Protein AF-0000000084938321 (afdb_homodimer)

Foldseek 3Di:
DWLFKFKAWFQLVDDPVVLVVLVLVLLLPDPPDPCVVVSVVVDDADAFDKDDDDQKIKTWHWDDDQKTKIKMKIWGADPQQKIKIWIKIWIDHPSIIMMMIIIDIDHPDDDPDDDSDADRCSLVSRCVRGNFDDFQPDTQDLAAAEDDLPCLVVVLCLQQQNSNGQAKEKEFAAAQVQHALADQNVLSNRCHSHYHYYYYRGQLSVFVNCVSNLNPDDYNNKIKIRHHPRPDIAIGDCADQNVHRVSVSVVVSVLSRLVSLLPDDDLNNDPLNSQLVVLVVVVVVCVVVVPPPVVSVVVSVVSNVVSVVVVVVSVVVSVVSVVVVVVCVVPSCCPPVNDDDDDPDGDLWHCNVVVVVLVVLVVVLVPDDPPDPSNVVSVVVNRGRDGDICVVVLLVLLQVLLLPPFADDPVSQVSLVVSQWDWDDDPQWIWIDHNPDPVQIATHGRGADHSVRSNVSSVVSSVRPD/DWLFKFKAWFQLVDDPVVLVVLVLVLLLPDPPDPCVVVSVVPDDADAFDKDDDDQKIKTWHWDDDQKTKIKMKIWGADPQQKIKIWIKIWIDHPSIIMMMIIIDIDHPDDDPDDDSDADRCSLVSRCVRGNFDDFQPDTQDLAAAEDDLPCLVVVLCLQQQNSNGQAKEKEFAAAQVQHALADQNVLSNRCGSHYHYYYYRGQLSVFVNCVSNLNPDDYNNKIKIRHHPRPDIAIGDCADQNVHRVSVSVVVSVVSRLVSLLPDDDLNNDPLNSQLVVLVVVVVVCVVVVPPPVVSVVVSVVSNVVSVVVVVVSVVVSVVSVVVVVVCVVPSCCPPVNDDDDDPDGDLWHCNVVVVVLVVLVVQLVVDDPPDPSNVVSVVVNRGRPGDICVVVLLVLLLVLLLPPFADDPVSQVSLVVSQWDWDDDPQWIWIDHNPDPVQIATHGRGADHSVRSNVSSVVSSVRPD

Structure (mmCIF, N/CA/C/O backbone):
data_AF-0000000084938321-model_v1
#
loop_
_entity.id
_entity.type
_entity.pdbx_description
1 polymer 'Uncharacterized protein'
#
loop_
_atom_site.group_PDB
_atom_site.id
_atom_site.type_symbol
_atom_site.label_atom_id
_atom_site.label_alt_id
_atom_site.label_comp_id
_atom_site.label_asym_id
_atom_site.label_entity_id
_atom_site.label_seq_id
_atom_site.pdbx_PDB_ins_code
_atom_site.Cartn_x
_atom_site.Cartn_y
_atom_site.Cartn_z
_atom_site.occupancy
_atom_site.B_iso_or_equiv
_atom_site.auth_seq_id
_atom_site.auth_comp_id
_atom_site.auth_asym_id
_atom_site.auth_atom_id
_atom_site.pdbx_PDB_model_num
ATOM 1 N N . MET A 1 1 ? -3.145 8.219 22.125 1 63.22 1 MET A N 1
ATOM 2 C CA . MET A 1 1 ? -3.188 7.457 20.891 1 63.22 1 MET A CA 1
ATOM 3 C C . MET A 1 1 ? -4.605 7.414 20.328 1 63.22 1 MET A C 1
ATOM 5 O O . MET A 1 1 ? -5.566 7.199 21.062 1 63.22 1 MET A O 1
ATOM 9 N N . ILE A 1 2 ? -4.75 7.738 19.109 1 71.81 2 ILE A N 1
ATOM 10 C CA . ILE A 1 2 ? -6.062 7.676 18.469 1 71.81 2 ILE A CA 1
ATOM 11 C C . ILE A 1 2 ? -6.426 6.223 18.172 1 71.81 2 ILE A C 1
ATOM 13 O O . ILE A 1 2 ? -5.617 5.473 17.625 1 71.81 2 ILE A O 1
ATOM 17 N N . THR A 1 3 ? -7.547 5.801 18.609 1 76.31 3 THR A N 1
ATOM 18 C CA . THR A 1 3 ? -7.953 4.406 18.469 1 76.31 3 THR A CA 1
ATOM 19 C C . THR A 1 3 ? -9.117 4.277 17.484 1 76.31 3 THR A C 1
ATOM 21 O O . THR A 1 3 ? -9.414 3.182 17 1 76.31 3 THR A O 1
ATOM 24 N N . TYR A 1 4 ? -9.789 5.367 17.297 1 85.5 4 TYR A N 1
ATOM 25 C CA . TYR A 1 4 ? -10.922 5.383 16.375 1 85.5 4 TYR A CA 1
ATOM 26 C C . TYR A 1 4 ? -11.047 6.734 15.688 1 85.5 4 TYR A C 1
ATOM 28 O O . TYR A 1 4 ? -10.852 7.777 16.312 1 85.5 4 TYR A O 1
ATOM 36 N N . ARG A 1 5 ? -11.312 6.723 14.438 1 83.75 5 ARG A N 1
ATOM 37 C CA . ARG A 1 5 ? -11.469 7.953 13.664 1 83.75 5 ARG A CA 1
ATOM 38 C C . ARG A 1 5 ? -12.367 7.727 12.453 1 83.75 5 ARG A C 1
ATOM 40 O O . ARG A 1 5 ? -12.234 6.719 11.75 1 83.75 5 ARG A O 1
ATOM 47 N N . THR A 1 6 ? -13.336 8.602 12.312 1 88.44 6 THR A N 1
ATOM 48 C CA . THR A 1 6 ? -14.164 8.539 11.117 1 88.44 6 THR A CA 1
ATOM 49 C C . THR A 1 6 ? -14.703 9.922 10.758 1 88.44 6 THR A C 1
ATOM 51 O O . THR A 1 6 ? -14.648 10.844 11.578 1 88.44 6 THR A O 1
ATOM 54 N N . GLN A 1 7 ? -15.016 10.141 9.57 1 90.56 7 GLN A N 1
ATOM 55 C CA . GLN A 1 7 ? -15.633 11.352 9.039 1 90.56 7 GLN A CA 1
ATOM 56 C C . GLN A 1 7 ? -16.656 11.023 7.953 1 90.56 7 GLN A C 1
ATOM 58 O O . GLN A 1 7 ? -16.375 10.211 7.066 1 90.56 7 GLN A O 1
ATOM 63 N N . PHE A 1 8 ? -17.859 11.562 8.109 1 94.12 8 PHE A N 1
ATOM 64 C CA . PHE A 1 8 ? -18.891 11.258 7.113 1 94.12 8 PHE A CA 1
ATOM 65 C C . PHE A 1 8 ? -19.906 12.391 7.023 1 94.12 8 PHE A C 1
ATOM 67 O O . PHE A 1 8 ? -20.031 13.195 7.953 1 94.12 8 PHE A O 1
ATOM 74 N N . PRO A 1 9 ? -20.578 12.484 5.895 1 95.5 9 PRO A N 1
ATOM 75 C CA . PRO A 1 9 ? -21.609 13.523 5.738 1 95.5 9 PRO A CA 1
ATOM 76 C C . PRO A 1 9 ? -22.875 13.227 6.551 1 95.5 9 PRO A C 1
ATOM 78 O O . PRO A 1 9 ? -23.266 12.062 6.68 1 95.5 9 PRO A O 1
ATOM 81 N N . LEU A 1 10 ? -23.406 14.297 7.059 1 96.81 10 LEU A N 1
ATOM 82 C CA . LEU A 1 10 ? -24.703 14.242 7.746 1 96.81 10 LEU A CA 1
ATOM 83 C C . LEU A 1 10 ? -25.781 14.938 6.922 1 96.81 10 LEU A C 1
ATOM 85 O O . LEU A 1 10 ? -25.469 15.656 5.969 1 96.81 10 LEU A O 1
ATOM 89 N N . ASN A 1 11 ? -27.016 14.648 7.273 1 96.19 11 ASN A N 1
ATOM 90 C CA . ASN A 1 11 ? -28.141 15.312 6.621 1 96.19 11 ASN A CA 1
ATOM 91 C C . ASN A 1 11 ? -28.094 16.828 6.828 1 96.19 11 ASN A C 1
ATOM 93 O O . ASN A 1 11 ? -28.25 17.312 7.949 1 96.19 11 ASN A O 1
ATOM 97 N N . PRO A 1 12 ? -28 17.547 5.727 1 94.56 12 PRO A N 1
ATOM 98 C CA . PRO A 1 12 ? -27.812 19 5.855 1 94.56 12 PRO A CA 1
ATOM 99 C C . PRO A 1 12 ? -29.109 19.734 6.133 1 94.56 12 PRO A C 1
ATOM 101 O O . PRO A 1 12 ? -29.094 20.953 6.375 1 94.56 12 PRO A O 1
ATOM 104 N N . GLU A 1 13 ? -30.188 19.094 6.129 1 93.5 13 GLU A N 1
ATOM 105 C CA . GLU A 1 13 ? -31.469 19.75 6.379 1 93.5 13 GLU A CA 1
ATOM 106 C C . GLU A 1 13 ? -31.594 20.188 7.832 1 93.5 13 GLU A C 1
ATOM 108 O O . GLU A 1 13 ? -32.344 21.125 8.141 1 93.5 13 GLU A O 1
ATOM 113 N N . HIS A 1 14 ? -30.812 19.625 8.672 1 92.69 14 HIS A N 1
ATOM 114 C CA . HIS A 1 14 ? -30.844 19.969 10.094 1 92.69 14 HIS A CA 1
ATOM 115 C C . HIS A 1 14 ? -29.844 21.078 10.414 1 92.69 14 HIS A C 1
ATOM 117 O O . HIS A 1 14 ? -28.859 21.25 9.688 1 92.69 14 HIS A O 1
ATOM 123 N N . HIS A 1 15 ? -30.219 21.781 11.422 1 92.19 15 HIS A N 1
ATOM 124 C CA . HIS A 1 15 ? -29.297 22.812 11.906 1 92.19 15 HIS A CA 1
ATOM 125 C C . HIS A 1 15 ? -28.109 22.188 12.641 1 92.19 15 HIS A C 1
ATOM 127 O O . HIS A 1 15 ? -28.234 21.109 13.227 1 92.19 15 HIS A O 1
ATOM 133 N N . ILE A 1 16 ? -26.984 22.875 12.594 1 92.88 16 ILE A N 1
ATOM 134 C CA . ILE A 1 16 ? -25.734 22.359 13.125 1 92.88 16 ILE A CA 1
ATOM 135 C C . ILE A 1 16 ? -25.859 22.141 14.633 1 92.88 16 ILE A C 1
ATOM 137 O O . ILE A 1 16 ? -25.156 21.312 15.211 1 92.88 16 ILE A O 1
ATOM 141 N N . HIS A 1 17 ? -26.797 22.875 15.273 1 93.62 17 HIS A N 1
ATOM 142 C CA . HIS A 1 17 ? -27.016 22.75 16.703 1 93.62 17 HIS A CA 1
ATOM 143 C C . HIS A 1 17 ? -27.5 21.359 17.078 1 93.62 17 HIS A C 1
ATOM 145 O O . HIS A 1 17 ? -27.375 20.938 18.234 1 93.62 17 HIS A O 1
ATOM 151 N N . ARG A 1 18 ? -28.031 20.703 16.078 1 94.75 18 ARG A N 1
ATOM 152 C CA . ARG A 1 18 ? -28.516 19.344 16.328 1 94.75 18 ARG A CA 1
ATOM 153 C C . ARG A 1 18 ? -27.359 18.422 16.688 1 94.75 18 ARG A C 1
ATOM 155 O O . ARG A 1 18 ? -27.562 17.422 17.391 1 94.75 18 ARG A O 1
ATOM 162 N N . VAL A 1 19 ? -26.188 18.719 16.219 1 96.12 19 VAL A N 1
ATOM 163 C CA . VAL A 1 19 ? -25.016 17.922 16.547 1 96.12 19 VAL A CA 1
ATOM 164 C C . VAL A 1 19 ? -24.688 18.047 18.031 1 96.12 19 VAL A C 1
ATOM 166 O O . VAL A 1 19 ? -24.359 17.062 18.688 1 96.12 19 VAL A O 1
ATOM 169 N N . LEU A 1 20 ? -24.781 19.25 18.578 1 95.75 20 LEU A N 1
ATOM 170 C CA . LEU A 1 20 ? -24.562 19.469 20 1 95.75 20 LEU A CA 1
ATOM 171 C C . LEU A 1 20 ? -25.609 18.734 20.828 1 95.75 20 LEU A C 1
ATOM 173 O O . LEU A 1 20 ? -25.266 18.109 21.844 1 95.75 20 LEU A O 1
ATOM 177 N N . ASP A 1 21 ? -26.797 18.828 20.297 1 95.5 21 ASP A N 1
ATOM 178 C CA . ASP A 1 21 ? -27.875 18.141 20.984 1 95.5 21 ASP A CA 1
ATOM 179 C C . ASP A 1 21 ? -27.641 16.625 21 1 95.5 21 ASP A C 1
ATOM 181 O O . ASP A 1 21 ? -27.969 15.945 21.969 1 95.5 21 ASP A O 1
ATOM 185 N N . ALA A 1 22 ? -27.188 16.109 19.891 1 96 22 ALA A N 1
ATOM 186 C CA . ALA A 1 22 ? -26.875 14.695 19.812 1 96 22 ALA A CA 1
ATOM 187 C C . ALA A 1 22 ? -25.828 14.305 20.859 1 96 22 ALA A C 1
ATOM 189 O O . ALA A 1 22 ? -25.891 13.227 21.453 1 96 22 ALA A O 1
ATOM 190 N N . GLY A 1 23 ? -24.828 15.141 21 1 95.94 23 GLY A N 1
ATOM 191 C CA . GLY A 1 23 ? -23.844 14.906 22.047 1 95.94 23 GLY A CA 1
ATOM 192 C C . GLY A 1 23 ? -24.438 14.852 23.438 1 95.94 23 GLY A C 1
ATOM 193 O O . GLY A 1 23 ? -24.125 13.945 24.219 1 95.94 23 GLY A O 1
ATOM 194 N N . ARG A 1 24 ? -25.281 15.82 23.688 1 95.25 24 ARG A N 1
ATOM 195 C CA . ARG A 1 24 ? -25.969 15.852 24.969 1 95.25 24 ARG A CA 1
ATOM 196 C C . ARG A 1 24 ? -26.781 14.586 25.188 1 95.25 24 ARG A C 1
ATOM 198 O O . ARG A 1 24 ? -26.719 13.969 26.25 1 95.25 24 ARG A O 1
ATOM 205 N N . VAL A 1 25 ? -27.531 14.195 24.219 1 94.88 25 VAL A N 1
ATOM 206 C CA . VAL A 1 25 ? -28.406 13.039 24.297 1 94.88 25 VAL A CA 1
ATOM 207 C C . VAL A 1 25 ? -27.594 11.766 24.484 1 94.88 25 VAL A C 1
ATOM 209 O O . VAL A 1 25 ? -28 10.859 25.219 1 94.88 25 VAL A O 1
ATOM 212 N N . TRP A 1 26 ? -26.5 11.695 23.812 1 95.25 26 TRP A N 1
ATOM 213 C CA . TRP A 1 26 ? -25.594 10.547 23.891 1 95.25 26 TRP A CA 1
ATOM 214 C C . TRP A 1 26 ? -25.188 10.266 25.344 1 95.25 26 TRP A C 1
ATOM 216 O O . TRP A 1 26 ? -25.344 9.148 25.828 1 95.25 26 TRP A O 1
ATOM 226 N N . ILE A 1 27 ? -24.766 11.273 26.047 1 94.12 27 ILE A N 1
ATOM 227 C CA . ILE A 1 27 ? -24.312 11.102 27.406 1 94.12 27 ILE A CA 1
ATOM 228 C C . ILE A 1 27 ? -25.516 10.984 28.344 1 94.12 27 ILE A C 1
ATOM 230 O O . ILE A 1 27 ? -25.5 10.195 29.297 1 94.12 27 ILE A O 1
ATOM 234 N N . ALA A 1 28 ? -26.547 11.75 28.047 1 94.06 28 ALA A N 1
ATOM 235 C CA . ALA A 1 28 ? -27.75 11.75 28.875 1 94.06 28 ALA A CA 1
ATOM 236 C C . ALA A 1 28 ? -28.359 10.352 28.953 1 94.06 28 ALA A C 1
ATOM 238 O O . ALA A 1 28 ? -28.922 9.969 29.984 1 94.06 28 ALA A O 1
ATOM 239 N N . ASN A 1 29 ? -28.266 9.578 27.906 1 92.06 29 ASN A N 1
ATOM 240 C CA . ASN A 1 29 ? -28.938 8.273 27.828 1 92.06 29 ASN A CA 1
ATOM 241 C C . ASN A 1 29 ? -27.969 7.137 28.156 1 92.06 29 ASN A C 1
ATOM 243 O O . ASN A 1 29 ? -28.328 5.965 28.047 1 92.06 29 ASN A O 1
ATOM 247 N N . SER A 1 30 ? -26.812 7.48 28.531 1 90.38 30 SER A N 1
ATOM 248 C CA . SER A 1 30 ? -25.844 6.434 28.844 1 90.38 30 SER A CA 1
ATOM 249 C C . SER A 1 30 ? -25.969 5.996 30.312 1 90.38 30 SER A C 1
ATOM 251 O O . SER A 1 30 ? -26.031 6.836 31.203 1 90.38 30 SER A O 1
ATOM 253 N N . PRO A 1 31 ? -26.031 4.707 30.547 1 88.38 31 PRO A N 1
ATOM 254 C CA . PRO A 1 31 ? -26.078 4.23 31.938 1 88.38 31 PRO A CA 1
ATOM 255 C C . PRO A 1 31 ? -24.703 4.184 32.594 1 88.38 31 PRO A C 1
ATOM 257 O O . PRO A 1 31 ? -24.594 3.895 33.781 1 88.38 31 PRO A O 1
ATOM 260 N N . HIS A 1 32 ? -23.734 4.516 31.891 1 86.62 32 HIS A N 1
ATOM 261 C CA . HIS A 1 32 ? -22.375 4.242 32.375 1 86.62 32 HIS A CA 1
ATOM 262 C C . HIS A 1 32 ? -21.703 5.516 32.844 1 86.62 32 HIS A C 1
ATOM 264 O O . HIS A 1 32 ? -20.703 5.453 33.562 1 86.62 32 HIS A O 1
ATOM 270 N N . TYR A 1 33 ? -22.312 6.652 32.562 1 89.5 33 TYR A N 1
ATOM 271 C CA . TYR A 1 33 ? -21.594 7.891 32.844 1 89.5 33 TYR A CA 1
ATOM 272 C C . TYR A 1 33 ? -22.25 8.664 33.969 1 89.5 33 TYR A C 1
ATOM 274 O O . TYR A 1 33 ? -23.484 8.695 34.062 1 89.5 33 TYR A O 1
ATOM 282 N N . ALA A 1 34 ? -21.438 9.336 34.719 1 89.75 34 ALA A N 1
ATOM 283 C CA . ALA A 1 34 ? -21.922 10.148 35.812 1 89.75 34 ALA A CA 1
ATOM 284 C C . ALA A 1 34 ? -22.625 11.406 35.344 1 89.75 34 ALA A C 1
ATOM 286 O O . ALA A 1 34 ? -23.562 11.891 35.969 1 89.75 34 ALA A O 1
ATOM 287 N N . LEU A 1 35 ? -22.234 11.938 34.25 1 91.69 35 LEU A N 1
ATOM 288 C CA . LEU A 1 35 ? -22.766 13.188 33.688 1 91.69 35 LEU A CA 1
ATOM 289 C C . LEU A 1 35 ? -24.156 12.969 33.094 1 91.69 35 LEU A C 1
ATOM 291 O O . LEU A 1 35 ? -24.812 13.93 32.719 1 91.69 35 LEU A O 1
ATOM 295 N N . SER A 1 36 ? -24.641 11.727 33.062 1 92.69 36 SER A N 1
ATOM 296 C CA . SER A 1 36 ? -25.922 11.406 32.438 1 92.69 36 SER A CA 1
ATOM 297 C C . SER A 1 36 ? -27.062 12.188 33.094 1 92.69 36 SER A C 1
ATOM 299 O O . SER A 1 36 ? -27.922 12.734 32.406 1 92.69 36 SER A O 1
ATOM 301 N N . GLY A 1 37 ? -27.016 12.305 34.375 1 89 37 GLY A N 1
ATOM 302 C CA . GLY A 1 37 ? -28.062 13.023 35.094 1 89 37 GLY A CA 1
ATOM 303 C C . GLY A 1 37 ? -28.078 14.508 34.781 1 89 37 GLY A C 1
ATOM 304 O O . GLY A 1 37 ? -29.141 15.102 34.625 1 89 37 GLY A O 1
ATOM 305 N N . VAL A 1 38 ? -26.875 15.062 34.688 1 90.31 38 VAL A N 1
ATOM 306 C CA . VAL A 1 38 ? -26.734 16.5 34.469 1 90.31 38 VAL A CA 1
ATOM 307 C C . VAL A 1 38 ? -27.25 16.844 33.062 1 90.31 38 VAL A C 1
ATOM 309 O O . VAL A 1 38 ? -28 17.812 32.906 1 90.31 38 VAL A O 1
ATOM 312 N N . LEU A 1 39 ? -26.969 16.078 32.156 1 91.94 39 LEU A N 1
ATOM 313 C CA . LEU A 1 39 ? -27.281 16.391 30.781 1 91.94 39 LEU A CA 1
ATOM 314 C C . LEU A 1 39 ? -28.703 15.977 30.438 1 91.94 39 LEU A C 1
ATOM 316 O O . LEU A 1 39 ? -29.281 16.453 29.453 1 91.94 39 LEU A O 1
ATOM 320 N N . ALA A 1 40 ? -29.25 15.086 31.234 1 91.06 40 ALA A N 1
ATOM 321 C CA . ALA A 1 40 ? -30.656 14.703 31.062 1 91.06 40 ALA A CA 1
ATOM 322 C C . ALA A 1 40 ? -31.594 15.875 31.375 1 91.06 40 ALA A C 1
ATOM 324 O O . ALA A 1 40 ? -32.719 15.93 30.875 1 91.06 40 ALA A O 1
ATOM 325 N N . GLY A 1 41 ? -31.078 16.844 32.125 1 87.06 41 GLY A N 1
ATOM 326 C CA . GLY A 1 41 ? -31.859 18 32.5 1 87.06 41 GLY A CA 1
ATOM 327 C C . GLY A 1 41 ? -31.969 19.031 31.391 1 87.06 41 GLY A C 1
ATOM 328 O O . GLY A 1 41 ? -32.594 20.078 31.562 1 87.06 41 GLY A O 1
ATOM 329 N N . ASP A 1 42 ? -31.453 18.828 30.344 1 87.31 42 ASP A N 1
ATOM 330 C CA . ASP A 1 42 ? -31.5 19.656 29.141 1 87.31 42 ASP A CA 1
ATOM 331 C C . ASP A 1 42 ? -30.938 21.047 29.406 1 87.31 42 ASP A C 1
ATOM 333 O O . ASP A 1 42 ? -31.609 22.062 29.156 1 87.31 42 ASP A O 1
ATOM 337 N N . PRO A 1 43 ? -29.812 21.094 29.859 1 89.31 43 PRO A N 1
ATOM 338 C CA . PRO A 1 43 ? -29.203 22.406 30.125 1 89.31 43 PRO A CA 1
ATOM 339 C C . PRO A 1 43 ? -28.938 23.188 28.844 1 89.31 43 PRO A C 1
ATOM 341 O O . PRO A 1 43 ? -28.844 22.609 27.766 1 89.31 43 PRO A O 1
ATOM 344 N N . GLU A 1 44 ? -28.875 24.469 28.984 1 89.38 44 GLU A N 1
ATOM 345 C CA . GLU A 1 44 ? -28.562 25.328 27.844 1 89.38 44 GLU A CA 1
ATOM 346 C C . GLU A 1 44 ? -27.094 25.172 27.422 1 89.38 44 GLU A C 1
ATOM 348 O O . GLU A 1 44 ? -26.203 25.234 28.266 1 89.38 44 GLU A O 1
ATOM 353 N N . ILE A 1 45 ? -26.922 24.891 26.188 1 90.19 45 ILE A N 1
ATOM 354 C CA . ILE A 1 45 ? -25.578 24.703 25.656 1 90.19 45 ILE A CA 1
ATOM 355 C C . ILE A 1 45 ? -25.188 25.891 24.781 1 90.19 45 ILE A C 1
ATOM 357 O O . ILE A 1 45 ? -25.781 26.109 23.719 1 90.19 45 ILE A O 1
ATOM 361 N N . VAL A 1 46 ? -24.312 26.688 25.266 1 85.38 46 VAL A N 1
ATOM 362 C CA . VAL A 1 46 ? -23.75 27.812 24.531 1 85.38 46 VAL A CA 1
ATOM 363 C C . VAL A 1 46 ? -22.266 27.562 24.266 1 85.38 46 VAL A C 1
ATOM 365 O O . VAL A 1 46 ? -21.703 26.578 24.734 1 85.38 46 VAL A O 1
ATOM 368 N N . ASP A 1 47 ? -21.75 28.406 23.484 1 88.31 47 ASP A N 1
ATOM 369 C CA . ASP A 1 47 ? -20.328 28.234 23.172 1 88.31 47 ASP A CA 1
ATOM 370 C C . ASP A 1 47 ? -19.469 28.297 24.453 1 88.31 47 ASP A C 1
ATOM 372 O O . ASP A 1 47 ? -19.594 29.234 25.234 1 88.31 47 ASP A O 1
ATOM 376 N N . GLY A 1 48 ? -18.734 27.312 24.656 1 86.44 48 GLY A N 1
ATOM 377 C CA . GLY A 1 48 ? -17.828 27.297 25.781 1 86.44 48 GLY A CA 1
ATOM 378 C C . GLY A 1 48 ? -18.406 26.609 27 1 86.44 48 GLY A C 1
ATOM 379 O O . GLY A 1 48 ? -17.734 26.469 28.031 1 86.44 48 GLY A O 1
ATOM 380 N N . THR A 1 49 ? -19.609 26.141 26.938 1 89.62 49 THR A N 1
ATOM 381 C CA . THR A 1 49 ? -20.234 25.438 28.062 1 89.62 49 THR A CA 1
ATOM 382 C C . THR A 1 49 ? -19.438 24.188 28.422 1 89.62 49 THR A C 1
ATOM 384 O O . THR A 1 49 ? -19.062 23.406 27.547 1 89.62 49 THR A O 1
ATOM 387 N N . ARG A 1 50 ? -19.125 24.031 29.672 1 90.5 50 ARG A N 1
ATOM 388 C CA . ARG A 1 50 ? -18.391 22.875 30.172 1 90.5 50 ARG A CA 1
ATOM 389 C C . ARG A 1 50 ? -19.109 22.234 31.359 1 90.5 50 ARG A C 1
ATOM 391 O O . ARG A 1 50 ? -19.562 22.922 32.25 1 90.5 50 ARG A O 1
ATOM 398 N N . PHE A 1 51 ? -19.312 20.969 31.281 1 91.19 51 PHE A N 1
ATOM 399 C CA . PHE A 1 51 ? -19.844 20.172 32.375 1 91.19 51 PHE A CA 1
ATOM 400 C C . PHE A 1 51 ? -18.781 19.219 32.938 1 91.19 51 PHE A C 1
ATOM 402 O O . PHE A 1 51 ? -18.031 18.625 32.188 1 91.19 51 PHE A O 1
ATOM 409 N N . SER A 1 52 ? -18.609 19.203 34.188 1 90.62 52 SER A N 1
ATOM 410 C CA . SER A 1 52 ? -17.625 18.297 34.812 1 90.62 52 SER A CA 1
ATOM 411 C C . SER A 1 52 ? -18.203 17.641 36.062 1 90.62 52 SER A C 1
ATOM 413 O O . SER A 1 52 ? -18.859 18.297 36.875 1 90.62 52 SER A O 1
ATOM 415 N N . LEU A 1 53 ? -18.109 16.359 36.062 1 89.12 53 LEU A N 1
ATOM 416 C CA . LEU A 1 53 ? -18.484 15.562 37.219 1 89.12 53 LEU A CA 1
ATOM 417 C C . LEU A 1 53 ? -17.547 14.367 37.375 1 89.12 53 LEU A C 1
ATOM 419 O O . LEU A 1 53 ? -17.391 13.57 36.469 1 89.12 53 LEU A O 1
ATOM 423 N N . ASP A 1 54 ? -16.891 14.195 38.594 1 82.94 54 ASP A N 1
ATOM 424 C CA . ASP A 1 54 ? -15.969 13.094 38.875 1 82.94 54 ASP A CA 1
ATOM 425 C C . ASP A 1 54 ? -14.828 13.055 37.875 1 82.94 54 ASP A C 1
ATOM 427 O O . ASP A 1 54 ? -14.141 14.055 37.656 1 82.94 54 ASP A O 1
ATOM 431 N N . ASP A 1 55 ? -14.703 11.914 37.188 1 85.88 55 ASP A N 1
ATOM 432 C CA . ASP A 1 55 ? -13.617 11.742 36.25 1 85.88 55 ASP A CA 1
ATOM 433 C C . ASP A 1 55 ? -14.102 11.938 34.812 1 85.88 55 ASP A C 1
ATOM 435 O O . ASP A 1 55 ? -13.484 11.445 33.875 1 85.88 55 ASP A O 1
ATOM 439 N N . GLU A 1 56 ? -15.305 12.703 34.75 1 91.12 56 GLU A N 1
ATOM 440 C CA . GLU A 1 56 ? -15.883 12.945 33.438 1 91.12 56 GLU A CA 1
ATOM 441 C C . GLU A 1 56 ? -16.016 14.438 33.156 1 91.12 56 GLU A C 1
ATOM 443 O O . GLU A 1 56 ? -16.281 15.227 34.062 1 91.12 56 GLU A O 1
ATOM 448 N N . SER A 1 57 ? -15.703 14.844 32.031 1 92.38 57 SER A N 1
ATOM 449 C CA . SER A 1 57 ? -15.891 16.219 31.609 1 92.38 57 SER A CA 1
ATOM 450 C C . SER A 1 57 ? -16.328 16.312 30.141 1 92.38 57 SER A C 1
ATOM 452 O O . SER A 1 57 ? -15.938 15.484 29.328 1 92.38 57 SER A O 1
ATOM 454 N N . MET A 1 58 ? -17.281 17.266 29.859 1 93.38 58 MET A N 1
ATOM 455 C CA . MET A 1 58 ? -17.75 17.5 28.5 1 93.38 58 MET A CA 1
ATOM 456 C C . MET A 1 58 ? -17.766 18.984 28.172 1 93.38 58 MET A C 1
ATOM 458 O O . MET A 1 58 ? -18.266 19.797 28.969 1 93.38 58 MET A O 1
ATOM 462 N N . THR A 1 59 ? -17.125 19.359 27.094 1 92.5 59 THR A N 1
ATOM 463 C CA . THR A 1 59 ? -17.047 20.75 26.656 1 92.5 59 THR A CA 1
ATOM 464 C C . THR A 1 59 ? -17.688 20.922 25.266 1 92.5 59 THR A C 1
ATOM 466 O O . THR A 1 59 ? -17.484 20.078 24.391 1 92.5 59 THR A O 1
ATOM 469 N N . PHE A 1 60 ? -18.516 21.969 25.141 1 93.19 60 PHE A N 1
ATOM 470 C CA . PHE A 1 60 ? -19.172 22.266 23.875 1 93.19 60 PHE A CA 1
ATOM 471 C C . PHE A 1 60 ? -18.625 23.562 23.266 1 93.19 60 PHE A C 1
ATOM 473 O O . PHE A 1 60 ? -18.328 24.516 24 1 93.19 60 PHE A O 1
ATOM 480 N N . ARG A 1 61 ? -18.422 23.547 21.984 1 89.38 61 ARG A N 1
ATOM 481 C CA . ARG A 1 61 ? -17.984 24.734 21.25 1 89.38 61 ARG A CA 1
ATOM 482 C C . ARG A 1 61 ? -18.859 24.953 20.016 1 89.38 61 ARG A C 1
ATOM 484 O O . ARG A 1 61 ? -19.25 23.984 19.344 1 89.38 61 ARG A O 1
ATOM 491 N N . HIS A 1 62 ? -19.203 26.125 19.734 1 90.75 62 HIS A N 1
ATOM 492 C CA . HIS A 1 62 ? -20.031 26.453 18.594 1 90.75 62 HIS A CA 1
ATOM 493 C C . HIS A 1 62 ? -19.625 27.797 17.969 1 90.75 62 HIS A C 1
ATOM 495 O O . HIS A 1 62 ? -19.188 28.703 18.688 1 90.75 62 HIS A O 1
ATOM 501 N N . TYR A 1 63 ? -19.656 27.875 16.688 1 88.62 63 TYR A N 1
ATOM 502 C CA . TYR A 1 63 ? -19.312 29.078 15.938 1 88.62 63 TYR A CA 1
ATOM 503 C C . TYR A 1 63 ? -20.219 29.219 14.719 1 88.62 63 TYR A C 1
ATOM 505 O O . TYR A 1 63 ? -20.391 28.266 13.945 1 88.62 63 TYR A O 1
ATOM 513 N N . GLU A 1 64 ? -20.906 30.375 14.648 1 88.25 64 GLU A N 1
ATOM 514 C CA . GLU A 1 64 ? -21.797 30.625 13.516 1 88.25 64 GLU A CA 1
ATOM 515 C C . GLU A 1 64 ? -21.469 31.969 12.867 1 88.25 64 GLU A C 1
ATOM 517 O O . GLU A 1 64 ? -21.812 33.031 13.406 1 88.25 64 GLU A O 1
ATOM 522 N N . ALA A 1 65 ? -20.844 31.953 11.797 1 84.69 65 ALA A N 1
ATOM 523 C CA . ALA A 1 65 ? -20.594 33.094 10.945 1 84.69 65 ALA A CA 1
ATOM 524 C C . ALA A 1 65 ? -20.625 32.719 9.469 1 84.69 65 ALA A C 1
ATOM 526 O O . ALA A 1 65 ? -21.641 32.25 8.961 1 84.69 65 ALA A O 1
ATOM 527 N N . ASP A 1 66 ? -19.516 32.781 8.797 1 78.44 66 ASP A N 1
ATOM 528 C CA . ASP A 1 66 ? -19.422 32.375 7.402 1 78.44 66 ASP A CA 1
ATOM 529 C C . ASP A 1 66 ? -19.594 30.859 7.258 1 78.44 66 ASP A C 1
ATOM 531 O O . ASP A 1 66 ? -20.016 30.375 6.203 1 78.44 66 ASP A O 1
ATOM 535 N N . GLU A 1 67 ? -19.281 30.25 8.383 1 86.06 67 GLU A N 1
ATOM 536 C CA . GLU A 1 67 ? -19.484 28.812 8.5 1 86.06 67 GLU A CA 1
ATOM 537 C C . GLU A 1 67 ? -20.094 28.453 9.852 1 86.06 67 GLU A C 1
ATOM 539 O O . GLU A 1 67 ? -19.969 29.203 10.812 1 86.06 67 GLU A O 1
ATOM 544 N N . GLN A 1 68 ? -20.859 27.422 9.734 1 92.12 68 GLN A N 1
ATOM 545 C CA . GLN A 1 68 ? -21.422 26.938 10.992 1 92.12 68 GLN A CA 1
ATOM 546 C C . GLN A 1 68 ? -20.609 25.75 11.523 1 92.12 68 GLN A C 1
ATOM 548 O O . GLN A 1 68 ? -20.453 24.75 10.836 1 92.12 68 GLN A O 1
ATOM 553 N N . LEU A 1 69 ? -20.109 25.938 12.695 1 93.38 69 LEU A N 1
ATOM 554 C CA . LEU A 1 69 ? -19.266 24.922 13.312 1 93.38 69 LEU A CA 1
ATOM 555 C C . LEU A 1 69 ? -19.828 24.484 14.664 1 93.38 69 LEU A C 1
ATOM 557 O O . LEU A 1 69 ? -20.359 25.312 15.406 1 93.38 69 LEU A O 1
ATOM 561 N N . ALA A 1 70 ? -19.844 23.234 14.945 1 94.25 70 ALA A N 1
ATOM 562 C CA . ALA A 1 70 ? -20.234 22.672 16.234 1 94.25 70 ALA A CA 1
ATOM 563 C C . ALA A 1 70 ? -19.297 21.547 16.656 1 94.25 70 ALA A C 1
ATOM 565 O O . ALA A 1 70 ? -18.875 20.75 15.828 1 94.25 70 ALA A O 1
ATOM 566 N N . SER A 1 71 ? -18.906 21.547 17.859 1 94.31 71 SER A N 1
ATOM 567 C CA . SER A 1 71 ? -18.016 20.484 18.344 1 94.31 71 SER A CA 1
ATOM 568 C C . SER A 1 71 ? -18.234 20.234 19.828 1 94.31 71 SER A C 1
ATOM 570 O O . SER A 1 71 ? -18.781 21.094 20.547 1 94.31 71 SER A O 1
ATOM 572 N N . PHE A 1 72 ? -17.922 19.094 20.219 1 94.44 72 PHE A N 1
ATOM 573 C CA . PHE A 1 72 ? -17.875 18.797 21.641 1 94.44 72 PHE A CA 1
ATOM 574 C C . PHE A 1 72 ? -16.797 17.75 21.938 1 94.44 72 PHE A C 1
ATOM 576 O O . PHE A 1 72 ? -16.391 16.984 21.062 1 94.44 72 PHE A O 1
ATOM 583 N N . ARG A 1 73 ? -16.312 17.812 23.078 1 91.94 73 ARG A N 1
ATOM 584 C CA . ARG A 1 73 ? -15.266 16.922 23.562 1 91.94 73 ARG A CA 1
ATOM 585 C C . ARG A 1 73 ? -15.672 16.266 24.875 1 91.94 73 ARG A C 1
ATOM 587 O O . ARG A 1 73 ? -16.016 16.953 25.844 1 91.94 73 ARG A O 1
ATOM 594 N N . PHE A 1 74 ? -15.75 14.93 24.906 1 94.12 74 PHE A N 1
ATOM 595 C CA . PHE A 1 74 ? -16.078 14.164 26.109 1 94.12 74 PHE A CA 1
ATOM 596 C C . PHE A 1 74 ? -14.852 13.422 26.625 1 94.12 74 PHE A C 1
ATOM 598 O O . PHE A 1 74 ? -14.219 12.672 25.875 1 94.12 74 PHE A O 1
ATOM 605 N N . GLU A 1 75 ? -14.5 13.617 27.828 1 89.75 75 GLU A N 1
ATOM 606 C CA . GLU A 1 75 ? -13.352 12.984 28.469 1 89.75 75 GLU A CA 1
ATOM 607 C C . GLU A 1 75 ? -13.773 12.156 29.688 1 89.75 75 GLU A C 1
ATOM 609 O O . GLU A 1 75 ? -14.57 12.609 30.5 1 89.75 75 GLU A O 1
ATOM 614 N N . VAL A 1 76 ? -13.289 10.93 29.734 1 89.75 76 VAL A N 1
ATOM 615 C CA . VAL A 1 76 ? -13.594 10.055 30.875 1 89.75 76 VAL A CA 1
ATOM 616 C C . VAL A 1 76 ? -12.359 9.234 31.234 1 89.75 76 VAL A C 1
ATOM 618 O O . VAL A 1 76 ? -11.609 8.797 30.359 1 89.75 76 VAL A O 1
ATOM 621 N N . SER A 1 77 ? -12.062 9.195 32.438 1 84.25 77 SER A N 1
ATOM 622 C CA . SER A 1 77 ? -10.977 8.359 32.938 1 84.25 77 SER A CA 1
ATOM 623 C C . SER A 1 77 ? -11.5 7.062 33.562 1 84.25 77 SER A C 1
ATOM 625 O O . SER A 1 77 ? -12.438 7.082 34.344 1 84.25 77 SER A O 1
ATOM 627 N N . ASP A 1 78 ? -11.023 5.969 33.031 1 78 78 ASP A N 1
ATOM 628 C CA . ASP A 1 78 ? -11.5 4.691 33.562 1 78 78 ASP A CA 1
ATOM 629 C C . ASP A 1 78 ? -10.734 4.281 34.812 1 78 78 ASP A C 1
ATOM 631 O O . ASP A 1 78 ? -9.828 4.992 35.25 1 78 78 ASP A O 1
ATOM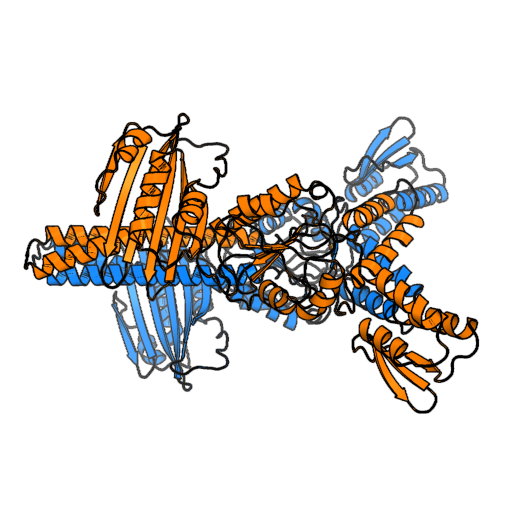 635 N N . SER A 1 79 ? -11.242 3.178 35.406 1 75.94 79 SER A N 1
ATOM 636 C CA . SER A 1 79 ? -10.695 2.699 36.656 1 75.94 79 SER A CA 1
ATOM 637 C C . SER A 1 79 ? -9.242 2.277 36.531 1 75.94 79 SER A C 1
ATOM 639 O O . SER A 1 79 ? -8.492 2.258 37.5 1 75.94 79 SER A O 1
ATOM 641 N N . SER A 1 80 ? -8.852 1.97 35.312 1 72.62 80 SER A N 1
ATOM 642 C CA . SER A 1 80 ? -7.484 1.514 35.094 1 72.62 80 SER A CA 1
ATOM 643 C C . SER A 1 80 ? -6.539 2.691 34.875 1 72.62 80 SER A C 1
ATOM 645 O O . SER A 1 80 ? -5.34 2.5 34.656 1 72.62 80 SER A O 1
ATOM 647 N N . GLY A 1 81 ? -7.066 3.902 34.906 1 73.38 81 GLY A N 1
ATOM 648 C CA . GLY A 1 81 ? -6.242 5.094 34.75 1 73.38 81 GLY A CA 1
ATOM 649 C C . GLY A 1 81 ? -6.094 5.543 33.312 1 73.38 81 GLY A C 1
ATOM 650 O O . GLY A 1 81 ? -5.223 6.355 33 1 73.38 81 GLY A O 1
ATOM 651 N N . VAL A 1 82 ? -6.832 4.898 32.438 1 79.38 82 VAL A N 1
ATOM 652 C CA . VAL A 1 82 ? -6.797 5.309 31.016 1 79.38 82 VAL A CA 1
ATOM 653 C C . VAL A 1 82 ? -7.797 6.438 30.797 1 79.38 82 VAL A C 1
ATOM 655 O O . VAL A 1 82 ? -8.961 6.336 31.188 1 79.38 82 VAL A O 1
ATOM 658 N N . ARG A 1 83 ? -7.266 7.531 30.312 1 82.06 83 ARG A N 1
ATOM 659 C CA . ARG A 1 83 ? -8.109 8.664 29.938 1 82.06 83 ARG A CA 1
ATOM 660 C C . ARG A 1 83 ? -8.594 8.531 28.5 1 82.06 83 ARG A C 1
ATOM 662 O O . ARG A 1 83 ? -7.793 8.469 27.578 1 82.06 83 ARG A O 1
ATOM 669 N N . TRP A 1 84 ? -9.953 8.469 28.359 1 85.62 84 TRP A N 1
ATOM 670 C CA . TRP A 1 84 ? -10.562 8.391 27.031 1 85.62 84 TRP A CA 1
ATOM 671 C C . TRP A 1 84 ? -11.141 9.742 26.625 1 85.62 84 TRP A C 1
ATOM 673 O O . TRP A 1 84 ? -11.836 10.391 27.406 1 85.62 84 TRP A O 1
ATOM 683 N N . VAL A 1 85 ? -10.781 10.148 25.422 1 85.94 85 VAL A N 1
ATOM 684 C CA . VAL A 1 85 ? -11.281 11.43 24.922 1 85.94 85 VAL A CA 1
ATOM 685 C C . VAL A 1 85 ? -11.984 11.227 23.578 1 85.94 85 VAL A C 1
ATOM 687 O O . VAL A 1 85 ? -11.383 10.742 22.625 1 85.94 85 VAL A O 1
ATOM 690 N N . THR A 1 86 ? -13.281 11.547 23.547 1 91.62 86 THR A N 1
ATOM 691 C CA . THR A 1 86 ? -14.047 11.539 22.297 1 91.62 86 THR A CA 1
ATOM 692 C C . THR A 1 86 ? -14.266 12.961 21.781 1 91.62 86 THR A C 1
ATOM 694 O O . THR A 1 86 ? -14.867 13.781 22.469 1 91.62 86 THR A O 1
ATOM 697 N N . GLU A 1 87 ? -13.75 13.203 20.656 1 90.75 87 GLU A N 1
ATOM 698 C CA . GLU A 1 87 ? -13.922 14.5 20.016 1 90.75 87 GLU A CA 1
ATOM 699 C C . GLU A 1 87 ? -14.844 14.406 18.797 1 90.75 87 GLU A C 1
ATOM 701 O O . GLU A 1 87 ? -14.648 13.547 17.938 1 90.75 87 GLU A O 1
ATOM 706 N N . VAL A 1 88 ? -15.883 15.234 18.797 1 95.31 88 VAL A N 1
ATOM 707 C CA . VAL A 1 88 ? -16.797 15.312 17.656 1 95.31 88 VAL A CA 1
ATOM 708 C C . VAL A 1 88 ? -16.828 16.75 17.125 1 95.31 88 VAL A C 1
ATOM 710 O O . VAL A 1 88 ? -16.969 17.703 17.891 1 95.31 88 VAL A O 1
ATOM 713 N N . ALA A 1 89 ? -16.562 16.906 15.867 1 94 89 ALA A N 1
ATOM 714 C CA . ALA A 1 89 ? -16.594 18.219 15.227 1 94 89 ALA A CA 1
ATOM 715 C C . ALA A 1 89 ? -17.359 18.172 13.914 1 94 89 ALA A C 1
ATOM 717 O O . ALA A 1 89 ? -17.188 17.25 13.109 1 94 89 ALA A O 1
ATOM 718 N N . ALA A 1 90 ? -18.266 19.125 13.758 1 95.31 90 ALA A N 1
ATOM 719 C CA . ALA A 1 90 ? -19.078 19.172 12.555 1 95.31 90 ALA A CA 1
ATOM 720 C C . ALA A 1 90 ? -19 20.547 11.898 1 95.31 90 ALA A C 1
ATOM 722 O O . ALA A 1 90 ? -18.781 21.562 12.57 1 95.31 90 ALA A O 1
ATOM 723 N N . VAL A 1 91 ? -19.156 20.531 10.602 1 93.38 91 VAL A N 1
ATOM 724 C CA . VAL A 1 91 ? -19.141 21.766 9.828 1 93.38 91 VAL A CA 1
ATOM 725 C C . VAL A 1 91 ? -20.297 21.75 8.82 1 93.38 91 VAL A C 1
ATOM 727 O O . VAL A 1 91 ? -20.609 20.719 8.242 1 93.38 91 VAL A O 1
ATOM 730 N N . LYS A 1 92 ? -20.984 22.797 8.805 1 93.56 92 LYS A N 1
ATOM 731 C CA . LYS A 1 92 ? -22.016 23 7.793 1 93.56 92 LYS A CA 1
ATOM 732 C C . LYS A 1 92 ? -21.703 24.203 6.91 1 93.56 92 LYS A C 1
ATOM 734 O O . LYS A 1 92 ? -21.547 25.312 7.406 1 93.56 92 LYS A O 1
ATOM 739 N N . GLN A 1 93 ? -21.422 23.844 5.668 1 86.44 93 GLN A N 1
ATOM 740 C CA . GLN A 1 93 ? -21.125 24.859 4.672 1 86.44 93 GLN A CA 1
ATOM 741 C C . GLN A 1 93 ? -21.766 24.531 3.332 1 86.44 93 GLN A C 1
ATOM 743 O O . GLN A 1 93 ? -21.672 23.391 2.854 1 86.44 93 GLN A O 1
ATOM 748 N N . ASP A 1 94 ? -22.391 25.5 2.584 1 81 94 ASP A N 1
ATOM 749 C CA . ASP A 1 94 ? -22.953 25.375 1.24 1 81 94 ASP A CA 1
ATOM 750 C C . ASP A 1 94 ? -23.875 24.156 1.143 1 81 94 ASP A C 1
ATOM 752 O O . ASP A 1 94 ? -23.719 23.328 0.25 1 81 94 ASP A O 1
ATOM 756 N N . ASP A 1 95 ? -24.719 23.891 2.1 1 84.5 95 ASP A N 1
ATOM 757 C CA . ASP A 1 95 ? -25.75 22.859 2.121 1 84.5 95 ASP A CA 1
ATOM 758 C C . ASP A 1 95 ? -25.125 21.469 2.287 1 84.5 95 ASP A C 1
ATOM 760 O O . ASP A 1 95 ? -25.688 20.484 1.817 1 84.5 95 ASP A O 1
ATOM 764 N N . LYS A 1 96 ? -23.938 21.469 2.777 1 90.12 96 LYS A N 1
ATOM 765 C CA . LYS A 1 96 ? -23.281 20.203 3.15 1 90.12 96 LYS A CA 1
ATOM 766 C C . LYS A 1 96 ? -22.891 20.203 4.625 1 90.12 96 LYS A C 1
ATOM 768 O O . LYS A 1 96 ? -22.5 21.25 5.168 1 90.12 96 LYS A O 1
ATOM 773 N N . MET A 1 97 ? -23.188 19.156 5.215 1 94.88 97 MET A N 1
ATOM 774 C CA . MET A 1 97 ? -22.797 19 6.613 1 94.88 97 MET A CA 1
ATOM 775 C C . MET A 1 97 ? -21.922 17.766 6.793 1 94.88 97 MET A C 1
ATOM 777 O O . MET A 1 97 ? -22.203 16.703 6.234 1 94.88 97 MET A O 1
ATOM 781 N N . SER A 1 98 ? -20.797 17.938 7.41 1 94.12 98 SER A N 1
ATOM 782 C CA . SER A 1 98 ? -19.875 16.828 7.672 1 94.12 98 SER A CA 1
ATOM 783 C C . SER A 1 98 ? -19.516 16.75 9.148 1 94.12 98 SER A C 1
ATOM 785 O O . SER A 1 98 ? -19.516 17.781 9.844 1 94.12 98 SER A O 1
ATOM 787 N N . VAL A 1 99 ? -19.234 15.57 9.57 1 95.56 99 VAL A N 1
ATOM 788 C CA . VAL A 1 99 ? -18.875 15.383 10.969 1 95.56 99 VAL A CA 1
ATOM 789 C C . VAL A 1 99 ? -17.641 14.477 11.062 1 95.56 99 VAL A C 1
ATOM 791 O O . VAL A 1 99 ? -17.453 13.594 10.227 1 95.56 99 VAL A O 1
ATOM 794 N N . SER A 1 100 ? -16.828 14.75 11.961 1 92.88 100 SER A N 1
ATOM 795 C CA . SER A 1 100 ? -15.688 13.898 12.297 1 92.88 100 SER A CA 1
ATOM 796 C C . SER A 1 100 ? -15.758 13.43 13.742 1 92.88 100 SER A C 1
ATOM 798 O O . SER A 1 100 ? -16.172 14.18 14.625 1 92.88 100 SER A O 1
ATOM 800 N N . ILE A 1 101 ? -15.43 12.203 13.969 1 93.25 101 ILE A N 1
ATOM 801 C CA . ILE A 1 101 ? -15.398 11.609 15.305 1 93.25 101 ILE A CA 1
ATOM 802 C C . ILE A 1 101 ? -14.039 10.969 15.547 1 93.25 101 ILE A C 1
ATOM 804 O O . ILE A 1 101 ? -13.57 10.164 14.734 1 93.25 101 ILE A O 1
ATOM 808 N N . GLN A 1 102 ? -13.453 11.352 16.609 1 87.88 102 GLN A N 1
ATOM 809 C CA . GLN A 1 102 ? -12.156 10.789 16.984 1 87.88 102 GLN A CA 1
ATOM 810 C C . GLN A 1 102 ? -12.141 10.336 18.438 1 87.88 102 GLN A C 1
ATOM 812 O O . GLN A 1 102 ? -12.648 11.039 19.312 1 87.88 102 GLN A O 1
ATOM 817 N N . LEU A 1 103 ? -11.672 9.133 18.656 1 86.75 103 LEU A N 1
ATOM 818 C CA . LEU A 1 103 ? -11.461 8.594 20 1 86.75 103 LEU A CA 1
ATOM 819 C C . LEU A 1 103 ? -9.977 8.398 20.281 1 86.75 103 LEU A C 1
ATOM 821 O O . LEU A 1 103 ? -9.258 7.801 19.484 1 86.75 103 LEU A O 1
ATOM 825 N N . SER A 1 104 ? -9.516 8.945 21.312 1 79.75 104 SER A N 1
ATOM 826 C CA . SER A 1 104 ? -8.125 8.789 21.719 1 79.75 104 SER A CA 1
ATOM 827 C C . SER A 1 104 ? -8.023 8.281 23.156 1 79.75 104 SER A C 1
ATOM 829 O O . SER A 1 104 ? -8.945 8.477 23.953 1 79.75 104 SER A O 1
ATOM 831 N N . ALA A 1 105 ? -7.051 7.473 23.375 1 74.94 105 ALA A N 1
ATOM 832 C CA . ALA A 1 105 ? -6.781 6.945 24.719 1 74.94 105 ALA A CA 1
ATOM 833 C C . ALA A 1 105 ? -5.367 7.297 25.172 1 74.94 105 ALA A C 1
ATOM 835 O O . ALA A 1 105 ? -4.426 7.266 24.375 1 74.94 105 ALA A O 1
ATOM 836 N N . ASP A 1 106 ? -5.297 7.824 26.328 1 65.62 106 ASP A N 1
ATOM 837 C CA . ASP A 1 106 ? -4.004 8.156 26.922 1 65.62 106 ASP A CA 1
ATOM 838 C C . ASP A 1 106 ? -3.861 7.535 28.312 1 65.62 106 ASP A C 1
ATOM 840 O O . ASP A 1 106 ? -4.789 7.594 29.125 1 65.62 106 ASP A O 1
ATOM 844 N N . ALA A 1 107 ? -2.824 6.664 28.375 1 61.25 107 ALA A N 1
ATOM 845 C CA . ALA A 1 107 ? -2.58 6.082 29.703 1 61.25 107 ALA A CA 1
ATOM 846 C C . ALA A 1 107 ? -1.397 6.758 30.391 1 61.25 107 ALA A C 1
ATOM 848 O O . ALA A 1 107 ? -0.431 7.152 29.734 1 61.25 107 ALA A O 1
ATOM 849 N N . GLU A 1 108 ? -1.611 7.203 31.594 1 52.16 108 GLU A N 1
ATOM 850 C CA . GLU A 1 108 ? -0.527 7.789 32.375 1 52.16 108 GLU A CA 1
ATOM 851 C C . GLU A 1 108 ? 0.631 6.809 32.531 1 52.16 108 GLU A C 1
ATOM 853 O O . GLU A 1 108 ? 1.798 7.203 32.469 1 52.16 108 GLU A O 1
ATOM 858 N N . GLN A 1 109 ? 0.247 5.488 32.688 1 50.28 109 GLN A N 1
ATOM 859 C CA . GLN A 1 109 ? 1.254 4.445 32.844 1 50.28 109 GLN A CA 1
ATOM 860 C C . GLN A 1 109 ? 1.378 3.596 31.594 1 50.28 109 GLN A C 1
ATOM 862 O O . GLN A 1 109 ? 0.422 3.477 30.828 1 50.28 109 GLN A O 1
ATOM 867 N N . PRO A 1 110 ? 2.645 3.26 31.344 1 46.16 110 PRO A N 1
ATOM 868 C CA . PRO A 1 110 ? 2.834 2.389 30.188 1 46.16 110 PRO A CA 1
ATOM 869 C C . PRO A 1 110 ? 1.91 1.173 30.203 1 46.16 110 PRO A C 1
ATOM 871 O O . PRO A 1 110 ? 1.746 0.533 31.25 1 46.16 110 PRO A O 1
ATOM 874 N N . LEU A 1 111 ? 0.99 1.204 29.375 1 50.16 111 LEU A N 1
ATOM 875 C CA . LEU A 1 111 ? 0.099 0.054 29.266 1 50.16 111 LEU A CA 1
ATOM 876 C C . LEU A 1 111 ? 0.614 -0.934 28.219 1 50.16 111 LEU A C 1
ATOM 878 O O . LEU A 1 111 ? 1.228 -0.533 27.219 1 50.16 111 LEU A O 1
ATOM 882 N N . GLU A 1 112 ? 0.677 -2.236 28.484 1 46.78 112 GLU A N 1
ATOM 883 C CA . GLU A 1 112 ? 1.126 -3.283 27.578 1 46.78 112 GLU A CA 1
ATOM 884 C C . GLU A 1 112 ? 0.303 -3.283 26.297 1 46.78 112 GLU A C 1
ATOM 886 O O . GLU A 1 112 ? 0.854 -3.416 25.203 1 46.78 112 GLU A O 1
ATOM 891 N N . LYS A 1 113 ? -1.004 -3.318 26.547 1 53.03 113 LYS A N 1
ATOM 892 C CA . LYS A 1 113 ? -1.892 -3.352 25.391 1 53.03 113 LYS A CA 1
ATOM 893 C C . LYS A 1 113 ? -3.068 -2.396 25.562 1 53.03 113 LYS A C 1
ATOM 895 O O . LYS A 1 113 ? -3.789 -2.473 26.562 1 53.03 113 LYS A O 1
ATOM 900 N N . LEU A 1 114 ? -2.943 -1.287 24.828 1 52.12 114 LEU A N 1
ATOM 901 C CA . LEU A 1 114 ? -4.148 -0.464 24.812 1 52.12 114 LEU A CA 1
ATOM 902 C C . LEU A 1 114 ? -5.191 -1.047 23.859 1 52.12 114 LEU A C 1
ATOM 904 O O . LEU A 1 114 ? -4.891 -1.339 22.703 1 52.12 114 LEU A O 1
ATOM 908 N N . GLY A 1 115 ? -6.184 -1.673 24.391 1 59.31 115 GLY A N 1
ATOM 909 C CA . GLY A 1 115 ? -7.242 -2.16 23.531 1 59.31 115 GLY A CA 1
ATOM 910 C C . GLY A 1 115 ? -7.734 -1.114 22.547 1 59.31 115 GLY A C 1
ATOM 911 O O . GLY A 1 115 ? -7.547 0.085 22.766 1 59.31 115 GLY A O 1
ATOM 912 N N . GLN A 1 116 ? -8.031 -1.32 21.266 1 60.66 116 GLN A N 1
ATOM 913 C CA . GLN A 1 116 ? -8.469 -0.445 20.188 1 60.66 116 GLN A CA 1
ATOM 914 C C . GLN A 1 116 ? -9.742 0.3 20.562 1 60.66 116 GLN A C 1
ATOM 916 O O . GLN A 1 116 ? -10.078 1.321 19.969 1 60.66 116 GLN A O 1
ATOM 921 N N . GLY A 1 117 ? -10.234 0.173 21.844 1 66.5 117 GLY A N 1
ATOM 922 C CA . GLY A 1 117 ? -11.5 0.811 22.188 1 66.5 117 GLY A CA 1
ATOM 923 C C . GLY A 1 117 ? -12.625 0.437 21.25 1 66.5 117 GLY A C 1
ATOM 924 O O . GLY A 1 117 ? -12.391 -0.055 20.141 1 66.5 117 GLY A O 1
ATOM 925 N N . LYS A 1 118 ? -13.859 0.543 21.703 1 77.31 118 LYS A N 1
ATOM 926 C CA . LYS A 1 118 ? -15.047 0.294 20.875 1 77.31 118 LYS A CA 1
ATOM 927 C C . LYS A 1 118 ? -15.461 1.546 20.109 1 77.31 118 LYS A C 1
ATOM 929 O O . LYS A 1 118 ? -15.109 2.662 20.5 1 77.31 118 LYS A O 1
ATOM 934 N N . ALA A 1 119 ? -16.016 1.297 19.031 1 85 119 ALA A N 1
ATOM 935 C CA . ALA A 1 119 ? -16.578 2.43 18.312 1 85 119 ALA A CA 1
ATOM 936 C C . ALA A 1 119 ? -17.531 3.229 19.203 1 85 119 ALA A C 1
ATOM 938 O O . ALA A 1 119 ? -18.391 2.654 19.875 1 85 119 ALA A O 1
ATOM 939 N N . PRO A 1 120 ? -17.281 4.516 19.219 1 90.44 120 PRO A N 1
ATOM 940 C CA . PRO A 1 120 ? -18.156 5.332 20.078 1 90.44 120 PRO A CA 1
ATOM 941 C C . PRO A 1 120 ? -19.625 5.27 19.656 1 90.44 120 PRO A C 1
ATOM 943 O O . PRO A 1 120 ? -19.938 5.309 18.469 1 90.44 120 PRO A O 1
ATOM 946 N N . TYR A 1 121 ? -20.516 5.223 20.641 1 93.31 121 TYR A N 1
ATOM 947 C CA . TYR A 1 121 ? -21.938 5.117 20.422 1 93.31 121 TYR A CA 1
ATOM 948 C C . TYR A 1 121 ? -22.5 6.391 19.781 1 93.31 121 TYR A C 1
ATOM 950 O O . TYR A 1 121 ? -23.578 6.383 19.203 1 93.31 121 TYR A O 1
ATOM 958 N N . ILE A 1 122 ? -21.766 7.434 19.844 1 95.38 122 ILE A N 1
ATOM 959 C CA . ILE A 1 122 ? -22.188 8.727 19.312 1 95.38 122 ILE A CA 1
ATOM 960 C C . ILE A 1 122 ? -22.438 8.609 17.812 1 95.38 122 ILE A C 1
ATOM 962 O O . ILE A 1 122 ? -23.281 9.32 17.266 1 95.38 122 ILE A O 1
ATOM 966 N N . VAL A 1 123 ? -21.797 7.676 17.156 1 95.44 123 VAL A N 1
ATOM 967 C CA . VAL A 1 123 ? -22 7.484 15.719 1 95.44 123 VAL A CA 1
ATOM 968 C C . VAL A 1 123 ? -23.438 7.07 15.445 1 95.44 123 VAL A C 1
ATOM 970 O O . VAL A 1 123 ? -24.109 7.633 14.57 1 95.44 123 VAL A O 1
ATOM 973 N N . LYS A 1 124 ? -23.891 6.18 16.234 1 94.06 124 LYS A N 1
ATOM 974 C CA . LYS A 1 124 ? -25.266 5.699 16.078 1 94.06 124 LYS A CA 1
ATOM 975 C C . LYS A 1 124 ? -26.266 6.801 16.406 1 94.06 124 LYS A C 1
ATOM 977 O O . LYS A 1 124 ? -27.297 6.922 15.734 1 94.06 124 LYS A O 1
ATOM 982 N N . VAL A 1 125 ? -25.953 7.562 17.375 1 95.75 125 VAL A N 1
ATOM 983 C CA . VAL A 1 125 ? -26.844 8.641 17.797 1 95.75 125 VAL A CA 1
ATOM 984 C C . VAL A 1 125 ? -26.953 9.672 16.672 1 95.75 125 VAL A C 1
ATOM 986 O O . VAL A 1 125 ? -28.062 10.109 16.328 1 95.75 125 VAL A O 1
ATOM 989 N N . LEU A 1 126 ? -25.875 10.039 16.078 1 96.94 126 LEU A N 1
ATOM 990 C CA . LEU A 1 126 ? -25.859 11.023 15.008 1 96.94 126 LEU A CA 1
ATOM 991 C C . LEU A 1 126 ? -26.656 10.531 13.797 1 96.94 126 LEU A C 1
ATOM 993 O O . LEU A 1 126 ? -27.453 11.281 13.227 1 96.94 126 LEU A O 1
ATOM 997 N N . LEU A 1 127 ? -26.484 9.258 13.5 1 95.94 127 LEU A N 1
ATOM 998 C CA . LEU A 1 127 ? -27.156 8.703 12.328 1 95.94 127 LEU A CA 1
ATOM 999 C C . LEU A 1 127 ? -28.656 8.547 12.578 1 95.94 127 LEU A C 1
ATOM 1001 O O . LEU A 1 127 ? -29.469 8.703 11.664 1 95.94 127 LEU A O 1
ATOM 1005 N N . ARG A 1 128 ? -28.984 8.258 13.766 1 94.56 128 ARG A N 1
ATOM 1006 C CA . ARG A 1 128 ? -30.391 8.109 14.133 1 94.56 128 ARG A CA 1
ATOM 1007 C C . ARG A 1 128 ? -31.078 9.461 14.219 1 94.56 128 ARG A C 1
ATOM 1009 O O . ARG A 1 128 ? -32.156 9.648 13.664 1 94.56 128 ARG A O 1
ATOM 1016 N N . ASP A 1 129 ? -30.453 10.445 14.875 1 94.88 129 ASP A N 1
ATOM 1017 C CA . ASP A 1 129 ? -31.109 11.703 15.227 1 94.88 129 ASP A CA 1
ATOM 1018 C C . ASP A 1 129 ? -30.984 12.719 14.086 1 94.88 129 ASP A C 1
ATOM 1020 O O . ASP A 1 129 ? -31.859 13.578 13.922 1 94.88 129 ASP A O 1
ATOM 1024 N N . ILE A 1 130 ? -29.938 12.711 13.352 1 95.94 130 ILE A N 1
ATOM 1025 C CA . ILE A 1 130 ? -29.719 13.688 12.289 1 95.94 130 ILE A CA 1
ATOM 1026 C C . ILE A 1 130 ? -29.828 13 10.93 1 95.94 130 ILE A C 1
ATOM 1028 O O . ILE A 1 130 ? -30.391 13.562 9.984 1 95.94 130 ILE A O 1
ATOM 1032 N N . GLY A 1 131 ? -29.375 11.797 10.914 1 95.81 131 GLY A N 1
ATOM 1033 C CA . GLY A 1 131 ? -29.375 11.062 9.656 1 95.81 131 GLY A CA 1
ATOM 1034 C C . GLY A 1 131 ? -28.094 11.273 8.852 1 95.81 131 GLY A C 1
ATOM 1035 O O . GLY A 1 131 ? -27.438 12.297 8.984 1 95.81 131 GLY A O 1
ATOM 1036 N N . GLY A 1 132 ? -27.844 10.25 8.055 1 95.56 132 GLY A N 1
ATOM 1037 C CA . GLY A 1 132 ? -26.672 10.352 7.188 1 95.56 132 GLY A CA 1
ATOM 1038 C C . GLY A 1 132 ? -26.906 11.258 5.992 1 95.56 132 GLY A C 1
ATOM 1039 O O . GLY A 1 132 ? -28.031 11.422 5.531 1 95.56 132 GLY A O 1
ATOM 1040 N N . GLY A 1 133 ? -25.828 11.883 5.543 1 95.88 133 GLY A N 1
ATOM 1041 C CA . GLY A 1 133 ? -25.875 12.711 4.352 1 95.88 133 GLY A CA 1
ATOM 1042 C C . GLY A 1 133 ? -25.484 11.969 3.088 1 95.88 133 GLY A C 1
ATOM 1043 O O . GLY A 1 133 ? -25.203 10.766 3.127 1 95.88 133 GLY A O 1
ATOM 1044 N N . LYS A 1 134 ? -25.578 12.711 2.004 1 95.06 134 LYS A N 1
ATOM 1045 C CA . LYS A 1 134 ? -25.203 12.156 0.708 1 95.06 134 LYS A CA 1
ATOM 1046 C C . LYS A 1 134 ? -23.688 12.016 0.59 1 95.06 134 LYS A C 1
ATOM 1048 O O . LYS A 1 134 ? -22.938 12.938 0.942 1 95.06 134 LYS A O 1
ATOM 1053 N N . ASP A 1 135 ? -23.297 10.867 0.199 1 94.62 135 ASP A N 1
ATOM 1054 C CA . ASP A 1 135 ? -21.906 10.555 -0.11 1 94.62 135 ASP A CA 1
ATOM 1055 C C . ASP A 1 135 ? -21.766 10.008 -1.529 1 94.62 135 ASP A C 1
ATOM 1057 O O . ASP A 1 135 ? -21.719 8.797 -1.731 1 94.62 135 ASP A O 1
ATOM 1061 N N . GLY A 1 136 ? -21.625 10.93 -2.387 1 91.38 136 GLY A N 1
ATOM 1062 C CA . GLY A 1 136 ? -21.688 10.523 -3.781 1 91.38 136 GLY A CA 1
ATOM 1063 C C . GLY A 1 136 ? -23.031 9.945 -4.184 1 91.38 136 GLY A C 1
ATOM 1064 O O . GLY A 1 136 ? -24.062 10.586 -4.008 1 91.38 136 GLY A O 1
ATOM 1065 N N . ALA A 1 137 ? -23 8.695 -4.676 1 92.69 137 ALA A N 1
ATOM 1066 C CA . ALA A 1 137 ? -24.203 8.039 -5.152 1 92.69 137 ALA A CA 1
ATOM 1067 C C . ALA A 1 137 ? -24.953 7.375 -4.004 1 92.69 137 ALA A C 1
ATOM 1069 O O . ALA A 1 137 ? -26.078 6.875 -4.188 1 92.69 137 ALA A O 1
ATOM 1070 N N . LEU A 1 138 ? -24.359 7.426 -2.85 1 95.94 138 LEU A N 1
ATOM 1071 C CA . LEU A 1 138 ? -24.938 6.711 -1.724 1 95.94 138 LEU A CA 1
ATOM 1072 C C . LEU A 1 138 ? -25.281 7.672 -0.586 1 95.94 138 LEU A C 1
ATOM 1074 O O . LEU A 1 138 ? -24.922 8.852 -0.638 1 95.94 138 LEU A O 1
ATOM 1078 N N . THR A 1 139 ? -26.031 7.23 0.306 1 96.75 139 THR A N 1
ATOM 1079 C CA . THR A 1 139 ? -26.344 7.93 1.546 1 96.75 139 THR A CA 1
ATOM 1080 C C . THR A 1 139 ? -25.797 7.168 2.75 1 96.75 139 THR A C 1
ATOM 1082 O O . THR A 1 139 ? -25.953 5.949 2.844 1 96.75 139 THR A O 1
ATOM 1085 N N . VAL A 1 140 ? -25.141 7.887 3.582 1 96.94 140 VAL A N 1
ATOM 1086 C CA . VAL A 1 140 ? -24.547 7.258 4.758 1 96.94 140 VAL A CA 1
ATOM 1087 C C . VAL A 1 140 ? -25.641 6.648 5.625 1 96.94 140 VAL A C 1
ATOM 1089 O O . VAL A 1 140 ? -26.656 7.293 5.891 1 96.94 140 VAL A O 1
ATOM 1092 N N . SER A 1 141 ? -25.469 5.336 5.969 1 95.38 141 SER A N 1
ATOM 1093 C CA . SER A 1 141 ? -26.453 4.633 6.781 1 95.38 141 SER A CA 1
ATOM 1094 C C . SER A 1 141 ? -25.812 3.484 7.559 1 95.38 141 SER A C 1
ATOM 1096 O O . SER A 1 141 ? -24.672 3.119 7.301 1 95.38 141 SER A O 1
ATOM 1098 N N . ASP A 1 142 ? -26.609 3.01 8.57 1 95.69 142 ASP A N 1
ATOM 1099 C CA . ASP A 1 142 ? -26.172 1.843 9.328 1 95.69 142 ASP A CA 1
ATOM 1100 C C . ASP A 1 142 ? -26.766 0.559 8.758 1 95.69 142 ASP A C 1
ATOM 1102 O O . ASP A 1 142 ? -26.797 -0.473 9.43 1 95.69 142 ASP A O 1
ATOM 1106 N N . ARG A 1 143 ? -27.297 0.682 7.535 1 96.88 143 ARG A N 1
ATOM 1107 C CA . ARG A 1 143 ? -27.859 -0.457 6.82 1 96.88 143 ARG A CA 1
ATOM 1108 C C . ARG A 1 143 ? -27.125 -0.705 5.512 1 96.88 143 ARG A C 1
ATOM 1110 O O . ARG A 1 143 ? -26.594 0.229 4.902 1 96.88 143 ARG A O 1
ATOM 1117 N N . PRO A 1 144 ? -27.125 -1.995 5.098 1 98.06 144 PRO A N 1
ATOM 1118 C CA . PRO A 1 144 ? -26.484 -2.268 3.811 1 98.06 144 PRO A CA 1
ATOM 1119 C C . PRO A 1 144 ? -27.328 -1.792 2.623 1 98.06 144 PRO A C 1
ATOM 1121 O O . PRO A 1 144 ? -28.531 -1.583 2.758 1 98.06 144 PRO A O 1
ATOM 1124 N N . TYR A 1 145 ? -26.672 -1.516 1.599 1 98 145 TYR A N 1
ATOM 1125 C CA . TYR A 1 145 ? -27.328 -1.253 0.324 1 98 145 TYR A CA 1
ATOM 1126 C C . TYR A 1 145 ? -27.406 -2.518 -0.521 1 98 145 TYR A C 1
ATOM 1128 O O . TYR A 1 145 ? -26.375 -3.072 -0.917 1 98 145 TYR A O 1
ATOM 1136 N N . TYR A 1 146 ? -28.609 -2.951 -0.799 1 98 146 TYR A N 1
ATOM 1137 C CA . TYR A 1 146 ? -28.797 -4.137 -1.629 1 98 146 TYR A CA 1
ATOM 1138 C C . TYR A 1 146 ? -28.969 -3.754 -3.094 1 98 146 TYR A C 1
ATOM 1140 O O . TYR A 1 146 ? -29.953 -3.104 -3.459 1 98 146 TYR A O 1
ATOM 1148 N N . LEU A 1 147 ? -28 -4.223 -3.863 1 97.88 147 LEU A N 1
ATOM 1149 C CA . LEU A 1 147 ? -28.047 -3.908 -5.285 1 97.88 147 LEU A CA 1
ATOM 1150 C C . LEU A 1 147 ? -29.156 -4.691 -5.973 1 97.88 147 LEU A C 1
ATOM 1152 O O . LEU A 1 147 ? -29.391 -5.863 -5.66 1 97.88 147 LEU A O 1
ATOM 1156 N N . ASP A 1 148 ? -29.75 -4.02 -6.926 1 97 148 ASP A N 1
ATOM 1157 C CA . ASP A 1 148 ? -30.672 -4.691 -7.832 1 97 148 ASP A CA 1
ATOM 1158 C C . ASP A 1 148 ? -29.938 -5.234 -9.062 1 97 148 ASP A C 1
ATOM 1160 O O . ASP A 1 148 ? -28.844 -4.77 -9.391 1 97 148 ASP A O 1
ATOM 1164 N N . GLU A 1 149 ? -30.594 -6.176 -9.727 1 95.56 149 GLU A N 1
ATOM 1165 C CA . GLU A 1 149 ? -29.984 -6.828 -10.883 1 95.56 149 GLU A CA 1
ATOM 1166 C C . GLU A 1 149 ? -29.641 -5.816 -11.969 1 95.56 149 GLU A C 1
ATOM 1168 O O . GLU A 1 149 ? -28.734 -6.047 -12.773 1 95.56 149 GLU A O 1
ATOM 1173 N N . ASP A 1 150 ? -30.266 -4.629 -11.953 1 95.44 150 ASP A N 1
ATOM 1174 C CA . ASP A 1 150 ? -30.062 -3.658 -13.023 1 95.44 150 ASP A CA 1
ATOM 1175 C C . ASP A 1 150 ? -29.078 -2.566 -12.594 1 95.44 150 ASP A C 1
ATOM 1177 O O . ASP A 1 150 ? -28.859 -1.599 -13.328 1 95.44 150 ASP A O 1
ATOM 1181 N N . GLU A 1 151 ? -28.453 -2.719 -11.469 1 97.25 151 GLU A N 1
ATOM 1182 C CA . GLU A 1 151 ? -27.578 -1.672 -10.938 1 97.25 151 GLU A CA 1
ATOM 1183 C C . GLU A 1 151 ? -26.109 -2.029 -11.125 1 97.25 151 GLU A C 1
ATOM 1185 O O . GLU A 1 151 ? -25.281 -1.768 -10.25 1 97.25 151 GLU A O 1
ATOM 1190 N N . VAL A 1 152 ? -25.812 -2.596 -12.273 1 95.81 152 VAL A N 1
ATOM 1191 C CA . VAL A 1 152 ? -24.422 -2.961 -12.578 1 95.81 152 VAL A CA 1
ATOM 1192 C C . VAL A 1 152 ? -23.578 -1.699 -12.734 1 95.81 152 VAL A C 1
ATOM 1194 O O . VAL A 1 152 ? -22.438 -1.655 -12.273 1 95.81 152 VAL A O 1
ATOM 1197 N N . ALA A 1 153 ? -24.188 -0.708 -13.289 1 94.06 153 ALA A N 1
ATOM 1198 C CA . ALA A 1 153 ? -23.469 0.541 -13.508 1 94.06 153 ALA A CA 1
ATOM 1199 C C . ALA A 1 153 ? -23.078 1.196 -12.18 1 94.06 153 ALA A C 1
ATOM 1201 O O . ALA A 1 153 ? -21.984 1.735 -12.039 1 94.06 153 ALA A O 1
ATOM 1202 N N . LEU A 1 154 ? -24 1.162 -11.281 1 96.19 154 LEU A N 1
ATOM 1203 C CA . LEU A 1 154 ? -23.734 1.716 -9.961 1 96.19 154 LEU A CA 1
ATOM 1204 C C . LEU A 1 154 ? -22.594 0.954 -9.281 1 96.19 154 LEU A C 1
ATOM 1206 O O . LEU A 1 154 ? -21.656 1.562 -8.766 1 96.19 154 LEU A O 1
ATOM 1210 N N . ALA A 1 155 ? -22.672 -0.329 -9.344 1 96.5 155 ALA A N 1
ATOM 1211 C CA . ALA A 1 155 ? -21.625 -1.158 -8.742 1 96.5 155 ALA A CA 1
ATOM 1212 C C . ALA A 1 155 ? -20.266 -0.865 -9.359 1 96.5 155 ALA A C 1
ATOM 1214 O O . ALA A 1 155 ? -19.266 -0.762 -8.648 1 96.5 155 ALA A O 1
ATOM 1215 N N . ALA A 1 156 ? -20.281 -0.712 -10.625 1 92 156 ALA A N 1
ATOM 1216 C CA . ALA A 1 156 ? -19.031 -0.426 -11.328 1 92 156 ALA A CA 1
ATOM 1217 C C . ALA A 1 156 ? -18.453 0.91 -10.891 1 92 156 ALA A C 1
ATOM 1219 O O . ALA A 1 156 ? -17.234 1.019 -10.664 1 92 156 ALA A O 1
ATOM 1220 N N . SER A 1 157 ? -19.312 1.85 -10.711 1 90.88 157 SER A N 1
ATOM 1221 C CA . SER A 1 157 ? -18.844 3.17 -10.297 1 90.88 157 SER A CA 1
ATOM 1222 C C . SER A 1 157 ? -18.281 3.141 -8.883 1 90.88 157 SER A C 1
ATOM 1224 O O . SER A 1 157 ? -17.297 3.832 -8.578 1 90.88 157 SER A O 1
ATOM 1226 N N . LEU A 1 158 ? -18.859 2.377 -8.023 1 92.5 158 LEU A N 1
ATOM 1227 C CA . LEU A 1 158 ? -18.406 2.252 -6.645 1 92.5 158 LEU A CA 1
ATOM 1228 C C . LEU A 1 158 ? -17.031 1.572 -6.578 1 92.5 158 LEU A C 1
ATOM 1230 O O . LEU A 1 158 ? -16.141 2.025 -5.855 1 92.5 158 LEU A O 1
ATOM 1234 N N . ILE A 1 159 ? -16.906 0.532 -7.359 1 87.5 159 ILE A N 1
ATOM 1235 C CA . ILE A 1 159 ? -15.688 -0.265 -7.34 1 87.5 159 ILE A CA 1
ATOM 1236 C C . ILE A 1 159 ? -14.555 0.505 -8.016 1 87.5 159 ILE A C 1
ATOM 1238 O O . ILE A 1 159 ? -13.414 0.491 -7.547 1 87.5 159 ILE A O 1
ATOM 1242 N N . ASN A 1 160 ? -14.969 1.251 -9.039 1 79.12 160 ASN A N 1
ATOM 1243 C CA . ASN A 1 160 ? -13.961 1.995 -9.797 1 79.12 160 ASN A CA 1
ATOM 1244 C C . ASN A 1 160 ? -13.633 3.324 -9.125 1 79.12 160 ASN A C 1
ATOM 1246 O O . ASN A 1 160 ? -12.695 4.016 -9.531 1 79.12 160 ASN A O 1
ATOM 1250 N N . GLY A 1 161 ? -14.367 3.732 -8.164 1 77.12 161 GLY A N 1
ATOM 1251 C CA . GLY A 1 161 ? -14.102 4.965 -7.438 1 77.12 161 GLY A CA 1
ATOM 1252 C C . GLY A 1 161 ? -14.648 6.195 -8.133 1 77.12 161 GLY A C 1
ATOM 1253 O O . GLY A 1 161 ? -14.195 7.312 -7.875 1 77.12 161 GLY A O 1
ATOM 1254 N N . THR A 1 162 ? -15.539 6.02 -9.031 1 77.31 162 THR A N 1
ATOM 1255 C CA . THR A 1 162 ? -16.062 7.148 -9.797 1 77.31 162 THR A CA 1
ATOM 1256 C C . THR A 1 162 ? -17.406 7.613 -9.227 1 77.31 162 THR A C 1
ATOM 1258 O O . THR A 1 162 ? -18 8.562 -9.734 1 77.31 162 THR A O 1
ATOM 1261 N N . ALA A 1 163 ? -17.859 7.02 -8.172 1 85.88 163 ALA A N 1
ATOM 1262 C CA . ALA A 1 163 ? -19.141 7.363 -7.562 1 85.88 163 ALA A CA 1
ATOM 1263 C C . ALA A 1 163 ? -19.016 8.57 -6.645 1 85.88 163 ALA A C 1
ATOM 1265 O O . ALA A 1 163 ? -20 9.047 -6.082 1 85.88 163 ALA A O 1
ATOM 1266 N N . GLN A 1 164 ? -17.797 9.133 -6.391 1 81.38 164 GLN A N 1
ATOM 1267 C CA . GLN A 1 164 ? -17.5 10.328 -5.602 1 81.38 164 GLN A CA 1
ATOM 1268 C C . GLN A 1 164 ? -17.812 10.102 -4.125 1 81.38 164 GLN A C 1
ATOM 1270 O O . GLN A 1 164 ? -18.234 11.016 -3.424 1 81.38 164 GLN A O 1
ATOM 1275 N N . CYS A 1 165 ? -17.703 8.828 -3.744 1 86.81 165 CYS A N 1
ATOM 1276 C CA . CYS A 1 165 ? -17.859 8.523 -2.326 1 86.81 165 CYS A CA 1
ATOM 1277 C C . CYS A 1 165 ? -16.594 8.852 -1.556 1 86.81 165 CYS A C 1
ATOM 1279 O O . CYS A 1 165 ? -15.484 8.641 -2.057 1 86.81 165 CYS A O 1
ATOM 1281 N N . GLN A 1 166 ? -16.766 9.383 -0.4 1 81.62 166 GLN A N 1
ATOM 1282 C CA . GLN A 1 166 ? -15.641 9.672 0.476 1 81.62 166 GLN A CA 1
ATOM 1283 C C . GLN A 1 166 ? -15.336 8.484 1.392 1 81.62 166 GLN A C 1
ATOM 1285 O O . GLN A 1 166 ? -14.188 8.258 1.762 1 81.62 166 GLN A O 1
ATOM 1290 N N . LEU A 1 167 ? -16.422 7.738 1.663 1 89.69 167 LEU A N 1
ATOM 1291 C CA . LEU A 1 167 ? -16.266 6.559 2.506 1 89.69 167 LEU A CA 1
ATOM 1292 C C . LEU A 1 167 ? -15.867 5.344 1.673 1 89.69 167 LEU A C 1
ATOM 1294 O O . LEU A 1 167 ? -16.297 5.211 0.521 1 89.69 167 LEU A O 1
ATOM 1298 N N . PRO A 1 168 ? -15.086 4.445 2.258 1 89.31 168 PRO A N 1
ATOM 1299 C CA . PRO A 1 168 ? -14.781 3.191 1.569 1 89.31 168 PRO A CA 1
ATOM 1300 C C . PRO A 1 168 ? -16.031 2.357 1.283 1 89.31 168 PRO A C 1
ATOM 1302 O O . PRO A 1 168 ? -17.062 2.549 1.925 1 89.31 168 PRO A O 1
ATOM 1305 N N . ILE A 1 169 ? -15.852 1.483 0.306 1 94 169 ILE A N 1
ATOM 1306 C CA . ILE A 1 169 ? -16.938 0.583 -0.075 1 94 169 ILE A CA 1
ATOM 1307 C C . ILE A 1 169 ? -16.594 -0.844 0.344 1 94 169 ILE A C 1
ATOM 1309 O O . ILE A 1 169 ? -15.555 -1.382 -0.052 1 94 169 ILE A O 1
ATOM 1313 N N . VAL A 1 170 ? -17.375 -1.377 1.201 1 96.44 170 VAL A N 1
ATOM 1314 C CA . VAL A 1 170 ? -17.281 -2.803 1.503 1 96.44 170 VAL A CA 1
ATOM 1315 C C . VAL A 1 170 ? -18.281 -3.578 0.635 1 96.44 170 VAL A C 1
ATOM 1317 O O . VAL A 1 170 ? -19.484 -3.514 0.854 1 96.44 170 VAL A O 1
ATOM 1320 N N . TYR A 1 171 ? -17.719 -4.297 -0.284 1 97.19 171 TYR A N 1
ATOM 1321 C CA . TYR A 1 171 ? -18.531 -4.996 -1.273 1 97.19 171 TYR A CA 1
ATOM 1322 C C . TYR A 1 171 ? -18.656 -6.477 -0.925 1 97.19 171 TYR A C 1
ATOM 1324 O O . TYR A 1 171 ? -17.656 -7.199 -0.889 1 97.19 171 TYR A O 1
ATOM 1332 N N . VAL A 1 172 ? -19.859 -6.871 -0.705 1 97.81 172 VAL A N 1
ATOM 1333 C CA . VAL A 1 172 ? -20.172 -8.25 -0.361 1 97.81 172 VAL A CA 1
ATOM 1334 C C . VAL A 1 172 ? -20.641 -9 -1.604 1 97.81 172 VAL A C 1
ATOM 1336 O O . VAL A 1 172 ? -21.781 -8.797 -2.055 1 97.81 172 VAL A O 1
ATOM 1339 N N . SER A 1 173 ? -19.766 -9.898 -2.096 1 95.44 173 SER A N 1
ATOM 1340 C CA . SER A 1 173 ? -20.125 -10.633 -3.305 1 95.44 173 SER A CA 1
ATOM 1341 C C . SER A 1 173 ? -21.031 -11.812 -2.982 1 95.44 173 SER A C 1
ATOM 1343 O O . SER A 1 173 ? -21.219 -12.156 -1.813 1 95.44 173 SER A O 1
ATOM 1345 N N . ALA A 1 174 ? -21.594 -12.383 -4.031 1 93.38 174 ALA A N 1
ATOM 1346 C CA . ALA A 1 174 ? -22.5 -13.516 -3.883 1 93.38 174 ALA A CA 1
ATOM 1347 C C . ALA A 1 174 ? -21.75 -14.836 -3.957 1 93.38 174 ALA A C 1
ATOM 1349 O O . ALA A 1 174 ? -20.828 -14.992 -4.766 1 93.38 174 ALA A O 1
ATOM 1350 N N . ASN A 1 175 ? -22.203 -15.734 -3.082 1 88.69 175 ASN A N 1
ATOM 1351 C CA . ASN A 1 175 ? -21.781 -17.125 -3.229 1 88.69 175 ASN A CA 1
ATOM 1352 C C . ASN A 1 175 ? -22.391 -17.766 -4.477 1 88.69 175 ASN A C 1
ATOM 1354 O O . ASN A 1 175 ? -23.219 -17.156 -5.152 1 88.69 175 ASN A O 1
ATOM 1358 N N . ASN A 1 176 ? -21.953 -19.016 -4.707 1 82.38 176 ASN A N 1
ATOM 1359 C CA . ASN A 1 176 ? -22.484 -19.734 -5.867 1 82.38 176 ASN A CA 1
ATOM 1360 C C . ASN A 1 176 ? -24 -19.953 -5.758 1 82.38 176 ASN A C 1
ATOM 1362 O O . ASN A 1 176 ? -24.688 -20.078 -6.77 1 82.38 176 ASN A O 1
ATOM 1366 N N . ASP A 1 177 ? -24.516 -19.938 -4.535 1 87.94 177 ASP A N 1
ATOM 1367 C CA . ASP A 1 177 ? -25.953 -20.094 -4.332 1 87.94 177 ASP A CA 1
ATOM 1368 C C . ASP A 1 177 ? -26.641 -18.734 -4.246 1 87.94 177 ASP A C 1
ATOM 1370 O O . ASP A 1 177 ? -27.781 -18.625 -3.799 1 87.94 177 ASP A O 1
ATOM 1374 N N . ASN A 1 178 ? -25.953 -17.703 -4.531 1 91.75 178 ASN A N 1
ATOM 1375 C CA . ASN A 1 178 ? -26.422 -16.312 -4.598 1 91.75 178 ASN A CA 1
ATOM 1376 C C . ASN A 1 178 ? -26.594 -15.719 -3.205 1 91.75 178 ASN A C 1
ATOM 1378 O O . ASN A 1 178 ? -27.125 -14.609 -3.062 1 91.75 178 ASN A O 1
ATOM 1382 N N . SER A 1 179 ? -26.156 -16.438 -2.176 1 93.5 179 SER A N 1
ATOM 1383 C CA . SER A 1 179 ? -26.188 -15.898 -0.822 1 93.5 179 SER A CA 1
ATOM 1384 C C . SER A 1 179 ? -24.891 -15.148 -0.495 1 93.5 179 SER A C 1
ATOM 1386 O O . SER A 1 179 ? -23.906 -15.266 -1.219 1 93.5 179 SER A O 1
ATOM 1388 N N . ALA A 1 180 ? -25 -14.328 0.567 1 95.06 180 ALA A N 1
ATOM 1389 C CA . ALA A 1 180 ? -23.797 -13.656 1.062 1 95.06 180 ALA A CA 1
ATOM 1390 C C . ALA A 1 180 ? -23.094 -14.5 2.125 1 95.06 180 ALA A C 1
ATOM 1392 O O . ALA A 1 180 ? -23.766 -15.141 2.949 1 95.06 180 ALA A O 1
ATOM 1393 N N . HIS A 1 181 ? -21.828 -14.5 2.064 1 94.88 181 HIS A N 1
ATOM 1394 C CA . HIS A 1 181 ? -21.062 -15.258 3.051 1 94.88 181 HIS A CA 1
ATOM 1395 C C . HIS A 1 181 ? -21.188 -14.625 4.438 1 94.88 181 HIS A C 1
ATOM 1397 O O . HIS A 1 181 ? -21.25 -15.336 5.441 1 94.88 181 HIS A O 1
ATOM 1403 N N . VAL A 1 182 ? -21.281 -13.336 4.496 1 96.94 182 VAL A N 1
ATOM 1404 C CA . VAL A 1 182 ? -21.328 -12.617 5.766 1 96.94 182 VAL A CA 1
ATOM 1405 C C . VAL A 1 182 ? -22.75 -12.109 6.008 1 96.94 182 VAL A C 1
ATOM 1407 O O . VAL A 1 182 ? -23.578 -12.102 5.09 1 96.94 182 VAL A O 1
ATOM 1410 N N . HIS A 1 183 ? -23.016 -11.688 7.27 1 97.25 183 HIS A N 1
ATOM 1411 C CA . HIS A 1 183 ? -24.266 -11.016 7.621 1 97.25 183 HIS A CA 1
ATOM 1412 C C . HIS A 1 183 ? -24.172 -9.516 7.352 1 97.25 183 HIS A C 1
ATOM 1414 O O . HIS A 1 183 ? -23.75 -8.75 8.219 1 97.25 183 HIS A O 1
ATOM 1420 N N . ALA A 1 184 ? -24.734 -9.211 6.211 1 97.19 184 ALA A N 1
ATOM 1421 C CA . ALA A 1 184 ? -24.531 -7.867 5.688 1 97.19 184 ALA A CA 1
ATOM 1422 C C . ALA A 1 184 ? -25.109 -6.812 6.621 1 97.19 184 ALA A C 1
ATOM 1424 O O . ALA A 1 184 ? -24.516 -5.75 6.816 1 97.19 184 ALA A O 1
ATOM 1425 N N . SER A 1 185 ? -26.281 -7.031 7.195 1 97.25 185 SER A N 1
ATOM 1426 C CA . SER A 1 185 ? -26.922 -6.066 8.086 1 97.25 185 SER A CA 1
ATOM 1427 C C . SER A 1 185 ? -26.078 -5.84 9.344 1 97.25 185 SER A C 1
ATOM 1429 O O . SER A 1 185 ? -25.922 -4.703 9.789 1 97.25 185 SER A O 1
ATOM 1431 N N . GLN A 1 186 ? -25.656 -6.863 9.875 1 96.81 186 GLN A N 1
ATOM 1432 C CA . GLN A 1 186 ? -24.797 -6.766 11.055 1 96.81 186 GLN A CA 1
ATOM 1433 C C . GLN A 1 186 ? -23.5 -6.047 10.742 1 96.81 186 GLN A C 1
ATOM 1435 O O . GLN A 1 186 ? -23.047 -5.184 11.5 1 96.81 186 GLN A O 1
ATOM 1440 N N . LEU A 1 187 ? -22.938 -6.441 9.625 1 97.19 187 LEU A N 1
ATOM 1441 C CA . LEU A 1 187 ? -21.688 -5.82 9.195 1 97.19 187 LEU A CA 1
ATOM 1442 C C . LEU A 1 187 ? -21.875 -4.324 8.977 1 97.19 187 LEU A C 1
ATOM 1444 O O . LEU A 1 187 ? -21.031 -3.523 9.398 1 97.19 187 LEU A O 1
ATOM 1448 N N . ALA A 1 188 ? -22.969 -3.977 8.367 1 97.31 188 ALA A N 1
ATOM 1449 C CA . ALA A 1 188 ? -23.25 -2.566 8.133 1 97.31 188 ALA A CA 1
ATOM 1450 C C . ALA A 1 188 ? -23.391 -1.808 9.453 1 97.31 188 ALA A C 1
ATOM 1452 O O . ALA A 1 188 ? -22.969 -0.657 9.562 1 97.31 188 ALA A O 1
ATOM 1453 N N . GLY A 1 189 ? -23.984 -2.391 10.406 1 95.75 189 GLY A N 1
ATOM 1454 C CA . GLY A 1 189 ? -24.078 -1.794 11.727 1 95.75 189 GLY A CA 1
ATOM 1455 C C . GLY A 1 189 ? -22.719 -1.533 12.367 1 95.75 189 GLY A C 1
ATOM 1456 O O . GLY A 1 189 ? -22.5 -0.47 12.945 1 95.75 189 GLY A O 1
ATOM 1457 N N . TRP A 1 190 ? -21.891 -2.504 12.188 1 93.94 190 TRP A N 1
ATOM 1458 C CA . TRP A 1 190 ? -20.547 -2.391 12.742 1 93.94 190 TRP A CA 1
ATOM 1459 C C . TRP A 1 190 ? -19.766 -1.272 12.062 1 93.94 190 TRP A C 1
ATOM 1461 O O . TRP A 1 190 ? -18.922 -0.616 12.688 1 93.94 190 TRP A O 1
ATOM 1471 N N . LEU A 1 191 ? -20.094 -1.061 10.789 1 95.38 191 LEU A N 1
ATOM 1472 C CA . LEU A 1 191 ? -19.281 -0.17 9.969 1 95.38 191 LEU A CA 1
ATOM 1473 C C . LEU A 1 191 ? -19.969 1.175 9.773 1 95.38 191 LEU A C 1
ATOM 1475 O O . LEU A 1 191 ? -19.547 1.979 8.938 1 95.38 191 LEU A O 1
ATOM 1479 N N . ALA A 1 192 ? -20.953 1.43 10.586 1 95.19 192 ALA A N 1
ATOM 1480 C CA . ALA A 1 192 ? -21.719 2.672 10.461 1 95.19 192 ALA A CA 1
ATOM 1481 C C . ALA A 1 192 ? -20.797 3.887 10.562 1 95.19 192 ALA A C 1
ATOM 1483 O O . ALA A 1 192 ? -20 3.992 11.5 1 95.19 192 ALA A O 1
ATOM 1484 N N . GLY A 1 193 ? -20.891 4.762 9.539 1 94.5 193 GLY A N 1
ATOM 1485 C CA . GLY A 1 193 ? -20.078 5.969 9.531 1 94.5 193 GLY A CA 1
ATOM 1486 C C . GLY A 1 193 ? -18.672 5.742 9.031 1 94.5 193 GLY A C 1
ATOM 1487 O O . GLY A 1 193 ? -17.922 6.699 8.812 1 94.5 193 GLY A O 1
ATOM 1488 N N . MET A 1 194 ? -18.359 4.457 8.836 1 92.94 194 MET A N 1
ATOM 1489 C CA . MET A 1 194 ? -16.984 4.148 8.43 1 92.94 194 MET A CA 1
ATOM 1490 C C . MET A 1 194 ? -16.938 3.717 6.969 1 92.94 194 MET A C 1
ATOM 1492 O O . MET A 1 194 ? -15.945 3.969 6.277 1 92.94 194 MET A O 1
ATOM 1496 N N . ALA A 1 195 ? -17.938 3.02 6.57 1 95.5 195 ALA A N 1
ATOM 1497 C CA . ALA A 1 195 ? -17.969 2.502 5.207 1 95.5 195 ALA A CA 1
ATOM 1498 C C . ALA A 1 195 ? -19.391 2.205 4.754 1 95.5 195 ALA A C 1
ATOM 1500 O O . ALA A 1 195 ? -20.297 2.07 5.586 1 95.5 195 ALA A O 1
ATOM 1501 N N . HIS A 1 196 ? -19.594 2.225 3.447 1 97.38 196 HIS A N 1
ATOM 1502 C CA . HIS A 1 196 ? -20.812 1.694 2.861 1 97.38 196 HIS A CA 1
ATOM 1503 C C . HIS A 1 196 ? -20.719 0.189 2.641 1 97.38 196 HIS A C 1
ATOM 1505 O O . HIS A 1 196 ? -19.688 -0.304 2.156 1 97.38 196 HIS A O 1
ATOM 1511 N N . VAL A 1 197 ? -21.719 -0.53 3.084 1 98.31 197 VAL A N 1
ATOM 1512 C CA . VAL A 1 197 ? -21.781 -1.962 2.807 1 98.31 197 VAL A CA 1
ATOM 1513 C C . VAL A 1 197 ? -22.734 -2.223 1.642 1 98.31 197 VAL A C 1
ATOM 1515 O O . VAL A 1 197 ? -23.922 -1.885 1.711 1 98.31 197 VAL A O 1
ATOM 1518 N N . ILE A 1 198 ? -22.172 -2.768 0.553 1 98.5 198 ILE A N 1
ATOM 1519 C CA . ILE A 1 198 ? -22.922 -3.027 -0.667 1 98.5 198 ILE A CA 1
ATOM 1520 C C . ILE A 1 198 ? -23.031 -4.535 -0.896 1 98.5 198 ILE A C 1
ATOM 1522 O O . ILE A 1 198 ? -22.031 -5.25 -0.839 1 98.5 198 ILE A O 1
ATOM 1526 N N . VAL A 1 199 ? -24.219 -5.004 -1.173 1 98.38 199 VAL A N 1
ATOM 1527 C CA . VAL A 1 199 ? -24.438 -6.441 -1.305 1 98.38 199 VAL A CA 1
ATOM 1528 C C . VAL A 1 199 ? -24.844 -6.773 -2.738 1 98.38 199 VAL A C 1
ATOM 1530 O O . VAL A 1 199 ? -25.812 -6.211 -3.266 1 98.38 199 VAL A O 1
ATOM 1533 N N . GLU A 1 200 ? -24.047 -7.699 -3.283 1 96.69 200 GLU A N 1
ATOM 1534 C CA . GLU A 1 200 ? -24.297 -8.211 -4.629 1 96.69 200 GLU A CA 1
ATOM 1535 C C . GLU A 1 200 ? -25.516 -9.109 -4.66 1 96.69 200 GLU A C 1
ATOM 1537 O O . GLU A 1 200 ? -25.703 -9.953 -3.781 1 96.69 200 GLU A O 1
ATOM 1542 N N . PRO A 1 201 ? -26.391 -8.984 -5.645 1 96.75 201 PRO A N 1
ATOM 1543 C CA . PRO A 1 201 ? -27.656 -9.734 -5.633 1 96.75 201 PRO A CA 1
ATOM 1544 C C . PRO A 1 201 ? -27.469 -11.188 -6.078 1 96.75 201 PRO A C 1
ATOM 1546 O O . PRO A 1 201 ? -28.203 -12.07 -5.621 1 96.75 201 PRO A O 1
ATOM 1549 N N . SER A 1 202 ? -26.531 -11.438 -7.062 1 94.25 202 SER A N 1
ATOM 1550 C CA . SER A 1 202 ? -26.422 -12.797 -7.59 1 94.25 202 SER A CA 1
ATOM 1551 C C . SER A 1 202 ? -25.062 -13.023 -8.25 1 94.25 202 SER A C 1
ATOM 1553 O O . SER A 1 202 ? -24.328 -12.07 -8.523 1 94.25 202 SER A O 1
ATOM 1555 N N . ARG A 1 203 ? -24.797 -14.352 -8.508 1 88.12 203 ARG A N 1
ATOM 1556 C CA . ARG A 1 203 ? -23.578 -14.711 -9.219 1 88.12 203 ARG A CA 1
ATOM 1557 C C . ARG A 1 203 ? -23.609 -14.203 -10.656 1 88.12 203 ARG A C 1
ATOM 1559 O O . ARG A 1 203 ? -22.578 -13.805 -11.203 1 88.12 203 ARG A O 1
ATOM 1566 N N . ASP A 1 204 ? -24.781 -14.234 -11.242 1 86 204 ASP A N 1
ATOM 1567 C CA . ASP A 1 204 ? -24.922 -13.711 -12.602 1 86 204 ASP A CA 1
ATOM 1568 C C . ASP A 1 204 ? -24.547 -12.234 -12.664 1 86 204 ASP A C 1
ATOM 1570 O O . ASP A 1 204 ? -23.906 -11.797 -13.617 1 86 204 ASP A O 1
ATOM 1574 N N . PHE A 1 205 ? -24.984 -11.5 -11.672 1 93.5 205 PHE A N 1
ATOM 1575 C CA . PHE A 1 205 ? -24.609 -10.094 -11.547 1 93.5 205 PHE A CA 1
ATOM 1576 C C . PHE A 1 205 ? -23.094 -9.93 -11.539 1 93.5 205 PHE A C 1
ATOM 1578 O O . PHE A 1 205 ? -22.562 -9.055 -12.219 1 93.5 205 PHE A O 1
ATOM 1585 N N . SER A 1 206 ? -22.422 -10.844 -10.836 1 90.94 206 SER A N 1
ATOM 1586 C CA . SER A 1 206 ? -20.969 -10.812 -10.703 1 90.94 206 SER A CA 1
ATOM 1587 C C . SER A 1 206 ? -20.281 -10.938 -12.062 1 90.94 206 SER A C 1
ATOM 1589 O O . SER A 1 206 ? -19.312 -10.234 -12.344 1 90.94 206 SER A O 1
ATOM 1591 N N . PHE A 1 207 ? -20.812 -11.812 -12.859 1 83.06 207 PHE A N 1
ATOM 1592 C CA . PHE A 1 207 ? -20.219 -12.07 -14.172 1 83.06 207 PHE A CA 1
ATOM 1593 C C . PHE A 1 207 ? -20.375 -10.852 -15.078 1 83.06 207 PHE A C 1
ATOM 1595 O O . PHE A 1 207 ? -19.469 -10.516 -15.836 1 83.06 207 PHE A O 1
ATOM 1602 N N . ARG A 1 208 ? -21.547 -10.227 -14.977 1 85.12 208 ARG A N 1
ATOM 1603 C CA . ARG A 1 208 ? -21.797 -9.047 -15.797 1 85.12 208 ARG A CA 1
ATOM 1604 C C . ARG A 1 208 ? -20.969 -7.859 -15.336 1 85.12 208 ARG A C 1
ATOM 1606 O O . ARG A 1 208 ? -20.562 -7.02 -16.156 1 85.12 208 ARG A O 1
ATOM 1613 N N . LEU A 1 209 ? -20.656 -7.793 -14.078 1 90.38 209 LEU A N 1
ATOM 1614 C CA . LEU A 1 209 ? -19.922 -6.691 -13.477 1 90.38 209 LEU A CA 1
ATOM 1615 C C . LEU A 1 209 ? -18.438 -6.777 -13.828 1 90.38 209 LEU A C 1
ATOM 1617 O O . LEU A 1 209 ? -17.781 -5.75 -14.008 1 90.38 209 LEU A O 1
ATOM 1621 N N . MET A 1 210 ? -17.922 -7.973 -13.953 1 83.62 210 MET A N 1
ATOM 1622 C CA . MET A 1 210 ? -16.5 -8.273 -14.078 1 83.62 210 MET A CA 1
ATOM 1623 C C . MET A 1 210 ? -15.852 -7.441 -15.18 1 83.62 210 MET A C 1
ATOM 1625 O O . MET A 1 210 ? -14.875 -6.738 -14.938 1 83.62 210 MET A O 1
ATOM 1629 N N . PRO A 1 211 ? -16.453 -7.414 -16.344 1 74.38 211 PRO A N 1
ATOM 1630 C CA . PRO A 1 211 ? -15.805 -6.66 -17.422 1 74.38 211 PRO A CA 1
ATOM 1631 C C . PRO A 1 211 ? -15.828 -5.152 -17.188 1 74.38 211 PRO A C 1
ATOM 1633 O O . PRO A 1 211 ? -14.953 -4.434 -17.688 1 74.38 211 PRO A O 1
ATOM 1636 N N . GLN A 1 212 ? -16.734 -4.715 -16.406 1 81.19 212 GLN A N 1
ATOM 1637 C CA . GLN A 1 212 ? -16.906 -3.279 -16.188 1 81.19 212 GLN A CA 1
ATOM 1638 C C . GLN A 1 212 ? -15.945 -2.764 -15.125 1 81.19 212 GLN A C 1
ATOM 1640 O O . GLN A 1 212 ? -15.773 -1.552 -14.977 1 81.19 212 GLN A O 1
ATOM 1645 N N . VAL A 1 213 ? -15.383 -3.6 -14.414 1 80.56 213 VAL A N 1
ATOM 1646 C CA . VAL A 1 213 ? -14.492 -3.184 -13.344 1 80.56 213 VAL A CA 1
ATOM 1647 C C . VAL A 1 213 ? -13.109 -3.799 -13.555 1 80.56 213 VAL A C 1
ATOM 1649 O O . VAL A 1 213 ? -12.367 -4.027 -12.594 1 80.56 213 VAL A O 1
ATOM 1652 N N . TYR A 1 214 ? -12.836 -4.238 -14.719 1 66.81 214 TYR A N 1
ATOM 1653 C CA . TYR A 1 214 ? -11.531 -4.77 -15.109 1 66.81 214 TYR A CA 1
ATOM 1654 C C . TYR A 1 214 ? -11.141 -5.957 -14.234 1 66.81 214 TYR A C 1
ATOM 1656 O O . TYR A 1 214 ? -10.008 -6.035 -13.758 1 66.81 214 TYR A O 1
ATOM 1664 N N . ASN A 1 215 ? -12.148 -6.812 -13.891 1 67.88 215 ASN A N 1
ATOM 1665 C CA . ASN A 1 215 ? -11.977 -8.062 -13.156 1 67.88 215 ASN A CA 1
ATOM 1666 C C . ASN A 1 215 ? -11.586 -7.809 -11.703 1 67.88 215 ASN A C 1
ATOM 1668 O O . ASN A 1 215 ? -11 -8.68 -11.055 1 67.88 215 ASN A O 1
ATOM 1672 N N . GLU A 1 216 ? -11.891 -6.621 -11.242 1 74.31 216 GLU A N 1
ATOM 1673 C CA . GLU A 1 216 ? -11.445 -6.262 -9.898 1 74.31 216 GLU A CA 1
ATOM 1674 C C . GLU A 1 216 ? -12.539 -6.535 -8.867 1 74.31 216 GLU A C 1
ATOM 1676 O O . GLU A 1 216 ? -12.305 -6.402 -7.66 1 74.31 216 GLU A O 1
ATOM 1681 N N . ASN A 1 217 ? -13.688 -6.996 -9.391 1 87.38 217 ASN A N 1
ATOM 1682 C CA . ASN A 1 217 ? -14.766 -7.203 -8.43 1 87.38 217 ASN A CA 1
ATOM 1683 C C . ASN A 1 217 ? -14.508 -8.43 -7.551 1 87.38 217 ASN A C 1
ATOM 1685 O O . ASN A 1 217 ? -13.984 -9.438 -8.031 1 87.38 217 ASN A O 1
ATOM 1689 N N . ALA A 1 218 ? -14.812 -8.266 -6.254 1 88.12 218 ALA A N 1
ATOM 1690 C CA . ALA A 1 218 ? -14.898 -9.453 -5.406 1 88.12 218 ALA A CA 1
ATOM 1691 C C . ALA A 1 218 ? -15.984 -10.398 -5.902 1 88.12 218 ALA A C 1
ATOM 1693 O O . ALA A 1 218 ? -17.031 -9.961 -6.383 1 88.12 218 ALA A O 1
ATOM 1694 N N . TYR A 1 219 ? -15.773 -11.695 -5.766 1 86.88 219 TYR A N 1
ATOM 1695 C CA . TYR A 1 219 ? -16.75 -12.672 -6.234 1 86.88 219 TYR A CA 1
ATOM 1696 C C . TYR A 1 219 ? -16.672 -13.961 -5.422 1 86.88 219 TYR A C 1
ATOM 1698 O O . TYR A 1 219 ? -15.711 -14.164 -4.672 1 86.88 219 TYR A O 1
ATOM 1706 N N . GLY A 1 220 ? -17.703 -14.742 -5.527 1 85.44 220 GLY A N 1
ATOM 1707 C CA . GLY A 1 220 ? -17.703 -16.078 -4.934 1 85.44 220 GLY A CA 1
ATOM 1708 C C . GLY A 1 220 ? -17.75 -16.047 -3.418 1 85.44 220 GLY A C 1
ATOM 1709 O O . GLY A 1 220 ? -17.078 -16.859 -2.766 1 85.44 220 GLY A O 1
ATOM 1710 N N . GLY A 1 221 ? -18.422 -15.078 -2.912 1 90.38 221 GLY A N 1
ATOM 1711 C CA . GLY A 1 221 ? -18.531 -15.008 -1.463 1 90.38 221 GLY A CA 1
ATOM 1712 C C . GLY A 1 221 ? -17.469 -14.141 -0.826 1 90.38 221 GLY A C 1
ATOM 1713 O O . GLY A 1 221 ? -17.531 -13.844 0.37 1 90.38 221 GLY A O 1
ATOM 1714 N N . ALA A 1 222 ? -16.5 -13.695 -1.612 1 89.62 222 ALA A N 1
ATOM 1715 C CA . ALA A 1 222 ? -15.438 -12.82 -1.107 1 89.62 222 ALA A CA 1
ATOM 1716 C C . ALA A 1 222 ? -15.984 -11.438 -0.762 1 89.62 222 ALA A C 1
ATOM 1718 O O . ALA A 1 222 ? -17.031 -11.031 -1.279 1 89.62 222 ALA A O 1
ATOM 1719 N N . VAL A 1 223 ? -15.398 -10.82 0.166 1 93.81 223 VAL A N 1
ATOM 1720 C CA . VAL A 1 223 ? -15.695 -9.43 0.519 1 93.81 223 VAL A CA 1
ATOM 1721 C C . VAL A 1 223 ? -14.453 -8.57 0.296 1 93.81 223 VAL A C 1
ATOM 1723 O O . VAL A 1 223 ? -13.336 -8.977 0.625 1 93.81 223 VAL A O 1
ATOM 1726 N N . ALA A 1 224 ? -14.734 -7.438 -0.386 1 90.75 224 ALA A N 1
ATOM 1727 C CA . ALA A 1 224 ? -13.594 -6.57 -0.648 1 90.75 224 ALA A CA 1
ATOM 1728 C C . ALA A 1 224 ? -13.859 -5.141 -0.181 1 90.75 224 ALA A C 1
ATOM 1730 O O . ALA A 1 224 ? -15 -4.672 -0.229 1 90.75 224 ALA A O 1
ATOM 1731 N N . ILE A 1 225 ? -12.891 -4.527 0.33 1 87.31 225 ILE A N 1
ATOM 1732 C CA . ILE A 1 225 ? -12.914 -3.098 0.625 1 87.31 225 ILE A CA 1
ATOM 1733 C C . ILE A 1 225 ? -12.336 -2.318 -0.555 1 87.31 225 ILE A C 1
ATOM 1735 O O . ILE A 1 225 ? -11.219 -2.58 -0.992 1 87.31 225 ILE A O 1
ATOM 1739 N N . TYR A 1 226 ? -13.18 -1.517 -1.115 1 84.38 226 TYR A N 1
ATOM 1740 C CA . TYR A 1 226 ? -12.711 -0.599 -2.146 1 84.38 226 TYR A CA 1
ATOM 1741 C C . TYR A 1 226 ? -12.547 0.812 -1.591 1 84.38 226 TYR A C 1
ATOM 1743 O O . TYR A 1 226 ? -13.523 1.425 -1.148 1 84.38 226 TYR A O 1
ATOM 1751 N N . TRP A 1 227 ? -11.375 1.26 -1.591 1 74.5 227 TRP A N 1
ATOM 1752 C CA . TRP A 1 227 ? -11.094 2.576 -1.026 1 74.5 227 TRP A CA 1
ATOM 1753 C C . TRP A 1 227 ? -11.492 3.682 -1.996 1 74.5 227 TRP A C 1
ATOM 1755 O O . TRP A 1 227 ? -11.453 3.494 -3.215 1 74.5 227 TRP A O 1
ATOM 1765 N N . PRO A 1 228 ? -11.773 4.781 -1.374 1 69.88 228 PRO A N 1
ATOM 1766 C CA . PRO A 1 228 ? -12.188 5.879 -2.252 1 69.88 228 PRO A CA 1
ATOM 1767 C C . PRO A 1 228 ? -11.078 6.324 -3.197 1 69.88 228 PRO A C 1
ATOM 1769 O O . PRO A 1 228 ? -9.906 6.008 -2.975 1 69.88 228 PRO A O 1
ATOM 1772 N N . ASP A 1 229 ? -11.414 6.969 -4.297 1 53.22 229 ASP A N 1
ATOM 1773 C CA . ASP A 1 229 ? -10.531 7.559 -5.297 1 53.22 229 ASP A CA 1
ATOM 1774 C C . ASP A 1 229 ? -9.711 6.488 -6.004 1 53.22 229 ASP A C 1
ATOM 1776 O O . ASP A 1 229 ? -8.703 6.793 -6.648 1 53.22 229 ASP A O 1
ATOM 1780 N N . GLY A 1 230 ? -10.172 5.238 -5.777 1 52.47 230 GLY A N 1
ATOM 1781 C CA . GLY A 1 230 ? -9.539 4.156 -6.512 1 52.47 230 GLY A CA 1
ATOM 1782 C C . GLY A 1 230 ? -8.203 3.734 -5.918 1 52.47 230 GLY A C 1
ATOM 1783 O O . GLY A 1 230 ? -7.359 3.168 -6.617 1 52.47 230 GLY A O 1
ATOM 1784 N N . MET A 1 231 ? -7.973 4.086 -4.602 1 49.53 231 MET A N 1
ATOM 1785 C CA . MET A 1 231 ? -6.68 3.924 -3.945 1 49.53 231 MET A CA 1
ATOM 1786 C C . MET A 1 231 ? -6.371 2.449 -3.705 1 49.53 231 MET A C 1
ATOM 1788 O O . MET A 1 231 ? -5.289 2.105 -3.225 1 49.53 231 MET A O 1
ATOM 1792 N N . GLY A 1 232 ? -7.199 1.6 -4.105 1 58.94 232 GLY A N 1
ATOM 1793 C CA . GLY A 1 232 ? -6.844 0.2 -3.926 1 58.94 232 GLY A CA 1
ATOM 1794 C C . GLY A 1 232 ? -7.996 -0.644 -3.406 1 58.94 232 GLY A C 1
ATOM 1795 O O . GLY A 1 232 ? -9.125 -0.16 -3.283 1 58.94 232 GLY A O 1
ATOM 1796 N N . LYS A 1 233 ? -7.668 -1.934 -3.264 1 71.81 233 LYS A N 1
ATOM 1797 C CA . LYS A 1 233 ? -8.656 -2.928 -2.863 1 71.81 233 LYS A CA 1
ATOM 1798 C C . LYS A 1 233 ? -8.078 -3.912 -1.855 1 71.81 233 LYS A C 1
ATOM 1800 O O . LYS A 1 233 ? -6.879 -4.207 -1.89 1 71.81 233 LYS A O 1
ATOM 1805 N N . TRP A 1 234 ? -8.891 -4.238 -0.832 1 71.62 234 TRP A N 1
ATOM 1806 C CA . TRP A 1 234 ? -8.555 -5.32 0.09 1 71.62 234 TRP A CA 1
ATOM 1807 C C . TRP A 1 234 ? -9.633 -6.398 0.082 1 71.62 234 TRP A C 1
ATOM 1809 O O . TRP A 1 234 ? -10.812 -6.105 0.274 1 71.62 234 TRP A O 1
ATOM 1819 N N . SER A 1 235 ? -9.125 -7.629 -0.122 1 80.75 235 SER A N 1
ATOM 1820 C CA . SER A 1 235 ? -10.117 -8.688 -0.301 1 80.75 235 SER A CA 1
ATOM 1821 C C . SER A 1 235 ? -10.023 -9.719 0.817 1 80.75 235 SER A C 1
ATOM 1823 O O . SER A 1 235 ? -8.945 -9.969 1.354 1 80.75 235 SER A O 1
ATOM 1825 N N . PHE A 1 236 ? -11.18 -10.25 1.152 1 82.69 236 PHE A N 1
ATOM 1826 C CA . PHE A 1 236 ? -11.344 -11.352 2.088 1 82.69 236 PHE A CA 1
ATOM 1827 C C . PHE A 1 236 ? -12.031 -12.531 1.416 1 82.69 236 PHE A C 1
ATOM 1829 O O . PHE A 1 236 ? -13.203 -12.445 1.049 1 82.69 236 PHE A O 1
ATOM 1836 N N . MET A 1 237 ? -11.227 -13.641 1.32 1 81.62 237 MET A N 1
ATOM 1837 C CA . MET A 1 237 ? -11.797 -14.836 0.707 1 81.62 237 MET A CA 1
ATOM 1838 C C . MET A 1 237 ? -12.398 -15.758 1.764 1 81.62 237 MET A C 1
ATOM 1840 O O . MET A 1 237 ? -11.844 -15.906 2.854 1 81.62 237 MET A O 1
ATOM 1844 N N . PRO A 1 238 ? -13.539 -16.297 1.431 1 87.69 238 PRO A N 1
ATOM 1845 C CA . PRO A 1 238 ? -14.203 -17.141 2.422 1 87.69 238 PRO A CA 1
ATOM 1846 C C . PRO A 1 238 ? -13.547 -18.516 2.547 1 87.69 238 PRO A C 1
ATOM 1848 O O . PRO A 1 238 ? -14.219 -19.547 2.404 1 87.69 238 PRO A O 1
ATOM 1851 N N . VAL A 1 239 ? -12.305 -18.469 2.797 1 74.19 239 VAL A N 1
ATOM 1852 C CA . VAL A 1 239 ? -11.531 -19.688 2.975 1 74.19 239 VAL A CA 1
ATOM 1853 C C . VAL A 1 239 ? -10.758 -19.625 4.289 1 74.19 239 VAL A C 1
ATOM 1855 O O . VAL A 1 239 ? -10.617 -18.547 4.883 1 74.19 239 VAL A O 1
ATOM 1858 N N . ASN A 1 240 ? -10.438 -20.766 4.855 1 74.19 240 ASN A N 1
ATOM 1859 C CA . ASN A 1 240 ? -9.656 -20.891 6.078 1 74.19 240 ASN A CA 1
ATOM 1860 C C . ASN A 1 240 ? -10.32 -20.172 7.25 1 74.19 240 ASN A C 1
ATOM 1862 O O . ASN A 1 240 ? -11.484 -20.438 7.559 1 74.19 240 ASN A O 1
ATOM 1866 N N . GLN A 1 241 ? -9.602 -19.25 7.805 1 76.31 241 GLN A N 1
ATOM 1867 C CA . GLN A 1 241 ? -10.156 -18.578 8.977 1 76.31 241 GLN A CA 1
ATOM 1868 C C . GLN A 1 241 ? -11.398 -17.766 8.617 1 76.31 241 GLN A C 1
ATOM 1870 O O . GLN A 1 241 ? -12.289 -17.594 9.445 1 76.31 241 GLN A O 1
ATOM 1875 N N . TYR A 1 242 ? -11.492 -17.453 7.387 1 84.94 242 TYR A N 1
ATOM 1876 C CA . TYR A 1 242 ? -12.602 -16.609 6.973 1 84.94 242 TYR A CA 1
ATOM 1877 C C . TYR A 1 242 ? -13.758 -17.438 6.43 1 84.94 242 TYR A C 1
ATOM 1879 O O . TYR A 1 242 ? -14.742 -16.906 5.922 1 84.94 242 TYR A O 1
ATOM 1887 N N . ALA A 1 243 ? -13.555 -18.75 6.555 1 86.69 243 ALA A N 1
ATOM 1888 C CA . ALA A 1 243 ? -14.711 -19.609 6.301 1 86.69 243 ALA A CA 1
ATOM 1889 C C . ALA A 1 243 ? -15.836 -19.312 7.289 1 86.69 243 ALA A C 1
ATOM 1891 O O . ALA A 1 243 ? -17.016 -19.484 6.969 1 86.69 243 ALA A O 1
ATOM 1892 N N . ASP A 1 244 ? -15.414 -18.859 8.43 1 91.62 244 ASP A N 1
ATOM 1893 C CA . ASP A 1 244 ? -16.375 -18.391 9.422 1 91.62 244 ASP A CA 1
ATOM 1894 C C . ASP A 1 244 ? -16.766 -16.938 9.156 1 91.62 244 ASP A C 1
ATOM 1896 O O . ASP A 1 244 ? -15.922 -16.047 9.234 1 91.62 244 ASP A O 1
ATOM 1900 N N . PRO A 1 245 ? -18.047 -16.734 8.922 1 95.38 245 PRO A N 1
ATOM 1901 C CA . PRO A 1 245 ? -18.484 -15.383 8.578 1 95.38 245 PRO A CA 1
ATOM 1902 C C . PRO A 1 245 ? -18.203 -14.367 9.688 1 95.38 245 PRO A C 1
ATOM 1904 O O . PRO A 1 245 ? -17.875 -13.211 9.398 1 95.38 245 PRO A O 1
ATOM 1907 N N . LYS A 1 246 ? -18.359 -14.758 10.875 1 94.06 246 LYS A N 1
ATOM 1908 C CA . LYS A 1 246 ? -18.156 -13.844 11.992 1 94.06 246 LYS A CA 1
ATOM 1909 C C . LYS A 1 246 ? -16.688 -13.398 12.07 1 94.06 246 LYS A C 1
ATOM 1911 O O . LYS A 1 246 ? -16.406 -12.234 12.352 1 94.06 246 LYS A O 1
ATOM 1916 N N . VAL A 1 247 ? -15.844 -14.367 11.836 1 91.06 247 VAL A N 1
ATOM 1917 C CA . VAL A 1 247 ? -14.422 -14.055 11.859 1 91.06 247 VAL A CA 1
ATOM 1918 C C . VAL A 1 247 ? -14.078 -13.102 10.719 1 91.06 247 VAL A C 1
ATOM 1920 O O . VAL A 1 247 ? -13.32 -12.148 10.906 1 91.06 247 VAL A O 1
ATOM 1923 N N . MET A 1 248 ? -14.648 -13.336 9.602 1 91.88 248 MET A N 1
ATOM 1924 C CA . MET A 1 248 ? -14.414 -12.461 8.461 1 91.88 248 MET A CA 1
ATOM 1925 C C . MET A 1 248 ? -14.914 -11.047 8.742 1 91.88 248 MET A C 1
ATOM 1927 O O . MET A 1 248 ? -14.219 -10.07 8.477 1 91.88 248 MET A O 1
ATOM 1931 N N . GLN A 1 249 ? -16.094 -10.953 9.336 1 95.25 249 GLN A N 1
ATOM 1932 C CA . GLN A 1 249 ? -16.672 -9.656 9.68 1 95.25 249 GLN A CA 1
ATOM 1933 C C . GLN A 1 249 ? -15.766 -8.891 10.641 1 95.25 249 GLN A C 1
ATOM 1935 O O . GLN A 1 249 ? -15.57 -7.68 10.484 1 95.25 249 GLN A O 1
ATOM 1940 N N . GLY A 1 250 ? -15.312 -9.633 11.57 1 90.62 250 GLY A N 1
ATOM 1941 C CA . GLY A 1 250 ? -14.383 -9.016 12.508 1 90.62 250 GLY A CA 1
ATOM 1942 C C . GLY A 1 250 ? -13.125 -8.492 11.844 1 90.62 250 GLY A C 1
ATOM 1943 O O . GLY A 1 250 ? -12.664 -7.391 12.156 1 90.62 250 GLY A O 1
ATOM 1944 N N . ALA A 1 251 ? -12.625 -9.242 10.914 1 86.69 251 ALA A N 1
ATOM 1945 C CA . ALA A 1 251 ? -11.398 -8.859 10.219 1 86.69 251 ALA A CA 1
ATOM 1946 C C . ALA A 1 251 ? -11.625 -7.641 9.336 1 86.69 251 ALA A C 1
ATOM 1948 O O . ALA A 1 251 ? -10.773 -6.75 9.266 1 86.69 251 ALA A O 1
ATOM 1949 N N . ILE A 1 252 ? -12.734 -7.625 8.672 1 89 252 ILE A N 1
ATOM 1950 C CA . ILE A 1 252 ? -13.094 -6.5 7.816 1 89 252 ILE A CA 1
ATOM 1951 C C . ILE A 1 252 ? -13.18 -5.223 8.648 1 89 252 ILE A C 1
ATOM 1953 O O . ILE A 1 252 ? -12.617 -4.191 8.281 1 89 252 ILE A O 1
ATOM 1957 N N . THR A 1 253 ? -13.852 -5.359 9.773 1 89.94 253 THR A N 1
ATOM 1958 C CA . THR A 1 253 ? -14.047 -4.219 10.664 1 89.94 253 THR A CA 1
ATOM 1959 C C . THR A 1 253 ? -12.703 -3.713 11.188 1 89.94 253 THR A C 1
ATOM 1961 O O . THR A 1 253 ? -12.453 -2.506 11.203 1 89.94 253 THR A O 1
ATOM 1964 N N . ALA A 1 254 ? -11.914 -4.629 11.578 1 81.75 254 ALA A N 1
ATOM 1965 C CA . ALA A 1 254 ? -10.594 -4.266 12.102 1 81.75 254 ALA A CA 1
ATOM 1966 C C . ALA A 1 254 ? -9.758 -3.566 11.039 1 81.75 254 ALA A C 1
ATOM 1968 O O . ALA A 1 254 ? -9.102 -2.559 11.32 1 81.75 254 ALA A O 1
ATOM 1969 N N . LYS A 1 255 ? -9.812 -4.117 9.844 1 77.62 255 LYS A N 1
ATOM 1970 C CA . LYS A 1 255 ? -9.039 -3.541 8.75 1 77.62 255 LYS A CA 1
ATOM 1971 C C . LYS A 1 255 ? -9.484 -2.111 8.453 1 77.62 255 LYS A C 1
ATOM 1973 O O . LYS A 1 255 ? -8.648 -1.225 8.258 1 77.62 255 LYS A O 1
ATOM 1978 N N . LEU A 1 256 ? -10.742 -1.922 8.43 1 82.5 256 LEU A N 1
ATOM 1979 C CA . LEU A 1 256 ? -11.281 -0.602 8.125 1 82.5 256 LEU A CA 1
ATOM 1980 C C . LEU A 1 256 ? -10.961 0.386 9.242 1 82.5 256 LEU A C 1
ATOM 1982 O O . LEU A 1 256 ? -10.531 1.513 8.977 1 82.5 256 LEU A O 1
ATOM 1986 N N . ARG A 1 257 ? -11.156 -0.02 10.453 1 79.88 257 ARG A N 1
ATOM 1987 C CA . ARG A 1 257 ? -10.883 0.839 11.602 1 79.88 257 ARG A CA 1
ATOM 1988 C C . ARG A 1 257 ? -9.422 1.278 11.609 1 79.88 257 ARG A C 1
ATOM 1990 O O . ARG A 1 257 ? -9.125 2.457 11.82 1 79.88 257 ARG A O 1
ATOM 1997 N N . ASN A 1 258 ? -8.617 0.345 11.391 1 69.69 258 ASN A N 1
ATOM 1998 C CA . ASN A 1 258 ? -7.191 0.645 11.391 1 69.69 258 ASN A CA 1
ATOM 1999 C C . ASN A 1 258 ? -6.812 1.575 10.242 1 69.69 258 ASN A C 1
ATOM 2001 O O . ASN A 1 258 ? -5.984 2.473 10.414 1 69.69 258 ASN A O 1
ATOM 2005 N N . SER A 1 259 ? -7.438 1.334 9.133 1 68.62 259 SER A N 1
ATOM 2006 C CA . SER A 1 259 ? -7.125 2.148 7.961 1 68.62 259 SER A CA 1
ATOM 2007 C C . SER A 1 259 ? -7.617 3.582 8.141 1 68.62 259 SER A C 1
ATOM 2009 O O . SER A 1 259 ? -6.961 4.527 7.695 1 68.62 259 SER A O 1
ATOM 2011 N N . LEU A 1 260 ? -8.703 3.768 8.773 1 74.12 260 LEU A N 1
ATOM 2012 C CA . LEU A 1 260 ? -9.312 5.086 8.93 1 74.12 260 LEU A CA 1
ATOM 2013 C C . LEU A 1 260 ? -8.539 5.922 9.938 1 74.12 260 LEU A C 1
ATOM 2015 O O . LEU A 1 260 ? -8.672 7.148 9.969 1 74.12 260 LEU A O 1
ATOM 2019 N N . LEU A 1 261 ? -7.824 5.203 10.789 1 63.84 261 LEU A N 1
ATOM 2020 C CA . LEU A 1 261 ? -7.004 5.938 11.75 1 63.84 261 LEU A CA 1
ATOM 2021 C C . LEU A 1 261 ? -6.004 6.84 11.039 1 63.84 261 LEU A C 1
ATOM 2023 O O . LEU A 1 261 ? -5.555 7.84 11.594 1 63.84 261 LEU A O 1
ATOM 2027 N N . TYR A 1 262 ? -5.98 6.473 9.75 1 51.44 262 TYR A N 1
ATOM 2028 C CA . TYR A 1 262 ? -4.957 7.191 9 1 51.44 262 TYR A CA 1
ATOM 2029 C C . TYR A 1 262 ? -5.586 8.172 8.023 1 51.44 262 TYR A C 1
ATOM 2031 O O . TYR A 1 262 ? -4.879 8.891 7.312 1 51.44 262 TYR A O 1
ATOM 2039 N N . GLN A 1 263 ? -6.855 8.289 8.023 1 57.84 263 GLN A N 1
ATOM 2040 C CA . GLN A 1 263 ? -7.57 9.188 7.125 1 57.84 263 GLN A CA 1
ATOM 2041 C C . GLN A 1 263 ? -7.469 10.633 7.602 1 57.84 263 GLN A C 1
ATOM 2043 O O . GLN A 1 263 ? -7.559 10.906 8.805 1 57.84 263 GLN A O 1
ATOM 2048 N N . ARG A 1 264 ? -7.242 11.547 6.566 1 52.09 264 ARG A N 1
ATOM 2049 C CA . ARG A 1 264 ? -7.223 12.969 6.883 1 52.09 264 ARG A CA 1
ATOM 2050 C C . ARG A 1 264 ? -8.633 13.5 7.102 1 52.09 264 ARG A C 1
ATOM 2052 O O . ARG A 1 264 ? -9.547 13.18 6.34 1 52.09 264 ARG A O 1
ATOM 2059 N N . LEU A 1 265 ? -8.711 14.211 8.195 1 62.5 265 LEU A N 1
ATOM 2060 C CA . LEU A 1 265 ? -9.984 14.875 8.461 1 62.5 265 LEU A CA 1
ATOM 2061 C C . LEU A 1 265 ? -10.039 16.234 7.781 1 62.5 265 LEU A C 1
ATOM 2063 O O . LEU A 1 265 ? -9 16.859 7.531 1 62.5 265 LEU A O 1
ATOM 2067 N N . LYS A 1 266 ? -11.172 16.594 7.395 1 67.5 266 LYS A N 1
ATOM 2068 C CA . LYS A 1 266 ? -11.367 17.984 7.008 1 67.5 266 LYS A CA 1
ATOM 2069 C C . LYS A 1 266 ? -10.922 18.938 8.117 1 67.5 266 LYS A C 1
ATOM 2071 O O . LYS A 1 266 ? -11.195 18.688 9.297 1 67.5 266 LYS A O 1
ATOM 2076 N N . SER A 1 267 ? -10.203 19.922 7.68 1 65.06 267 SER A N 1
ATOM 2077 C CA . SER A 1 267 ? -9.688 20.859 8.664 1 65.06 267 SER A CA 1
ATOM 2078 C C . SER A 1 267 ? -10.805 21.453 9.516 1 65.06 267 SER A C 1
ATOM 2080 O O . SER A 1 267 ? -10.641 21.641 10.719 1 65.06 267 SER A O 1
ATOM 2082 N N . GLN A 1 268 ? -11.906 21.641 8.914 1 75.94 268 GLN A N 1
ATOM 2083 C CA . GLN A 1 268 ? -13.031 22.281 9.578 1 75.94 268 GLN A CA 1
ATOM 2084 C C . GLN A 1 268 ? -13.695 21.344 10.578 1 75.94 268 GLN A C 1
ATOM 2086 O O . GLN A 1 268 ? -14.461 21.781 11.438 1 75.94 268 GLN A O 1
ATOM 2091 N N . CYS A 1 269 ? -13.359 20.094 10.398 1 79.5 269 CYS A N 1
ATOM 2092 C CA . CYS A 1 269 ? -13.961 19.109 11.289 1 79.5 269 CYS A CA 1
ATOM 2093 C C . CYS A 1 269 ? -12.977 18.656 12.352 1 79.5 269 CYS A C 1
ATOM 2095 O O . CYS A 1 269 ? -12.883 17.469 12.656 1 79.5 269 CYS A O 1
ATOM 2097 N N . ARG A 1 270 ? -12.258 19.594 12.727 1 77.12 270 ARG A N 1
ATOM 2098 C CA . ARG A 1 270 ? -11.336 19.359 13.828 1 77.12 270 ARG A CA 1
ATOM 2099 C C . ARG A 1 270 ? -11.648 20.25 15.023 1 77.12 270 ARG A C 1
ATOM 2101 O O . ARG A 1 270 ? -12.008 21.422 14.852 1 77.12 270 ARG A O 1
ATOM 2108 N N . TRP A 1 271 ? -11.391 19.641 16.109 1 79.5 271 TRP A N 1
ATOM 2109 C CA . TRP A 1 271 ? -11.602 20.375 17.359 1 79.5 271 TRP A CA 1
ATOM 2110 C C . TRP A 1 271 ? -10.719 21.625 17.406 1 79.5 271 TRP A C 1
ATOM 2112 O O . TRP A 1 271 ? -11.195 22.719 17.719 1 79.5 271 TRP A O 1
ATOM 2122 N N . GLY A 1 272 ? -9.5 21.453 17.031 1 68.88 272 GLY A N 1
ATOM 2123 C CA . GLY A 1 272 ? -8.555 22.562 17.047 1 68.88 272 GLY A CA 1
ATOM 2124 C C . GLY A 1 272 ? -8.938 23.688 16.125 1 68.88 272 GLY A C 1
ATOM 2125 O O . GLY A 1 272 ? -8.758 24.859 16.469 1 68.88 272 GLY A O 1
ATOM 2126 N N . TYR A 1 273 ? -9.531 23.438 15.023 1 75.88 273 TYR A N 1
ATOM 2127 C CA . TYR A 1 273 ? -9.961 24.438 14.062 1 75.88 273 TYR A CA 1
ATOM 2128 C C . TYR A 1 273 ? -11.078 25.297 14.641 1 75.88 273 TYR A C 1
ATOM 2130 O O . TYR A 1 273 ? -11.07 26.516 14.5 1 75.88 273 TYR A O 1
ATOM 2138 N N . ILE A 1 274 ? -11.945 24.641 15.25 1 79.69 274 ILE A N 1
ATOM 2139 C CA . ILE A 1 274 ? -13.102 25.359 15.797 1 79.69 274 ILE A CA 1
ATOM 2140 C C . ILE A 1 274 ? -12.648 26.25 16.953 1 79.69 274 ILE A C 1
ATOM 2142 O O . ILE A 1 274 ? -13.086 27.406 17.047 1 79.69 274 ILE A O 1
ATOM 2146 N N . GLN A 1 275 ? -11.727 25.75 17.688 1 73.44 275 GLN A N 1
ATOM 2147 C CA . GLN A 1 275 ? -11.164 26.562 18.766 1 73.44 275 GLN A CA 1
ATOM 2148 C C . GLN A 1 275 ? -10.469 27.812 18.203 1 73.44 275 GLN A C 1
ATOM 2150 O O . GLN A 1 275 ? -10.602 28.906 18.766 1 73.44 275 GLN A O 1
ATOM 2155 N N . GLU A 1 276 ? -9.883 27.609 17.156 1 69.75 276 GLU A N 1
ATOM 2156 C CA . GLU A 1 276 ? -9.164 28.703 16.516 1 69.75 276 GLU A CA 1
ATOM 2157 C C . GLU A 1 276 ? -10.133 29.75 15.969 1 69.75 276 GLU A C 1
ATOM 2159 O O . GLU A 1 276 ? -9.906 30.953 16.125 1 69.75 276 GLU A O 1
ATOM 2164 N N . LYS A 1 277 ? -11.102 29.281 15.328 1 76.25 277 LYS A N 1
ATOM 2165 C CA . LYS A 1 277 ? -12.086 30.203 14.742 1 76.25 277 LYS A CA 1
ATOM 2166 C C . LYS A 1 277 ? -12.781 31.016 15.828 1 76.25 277 LYS A C 1
ATOM 2168 O O . LYS A 1 277 ? -12.992 32.219 15.656 1 76.25 277 LYS A O 1
ATOM 2173 N N . VAL A 1 278 ? -13.031 30.406 16.875 1 76.69 278 VAL A N 1
ATOM 2174 C CA . VAL A 1 278 ? -13.688 31.094 17.984 1 76.69 278 VAL A CA 1
ATOM 2175 C C . VAL A 1 278 ? -12.734 32.125 18.594 1 76.69 278 VAL A C 1
ATOM 2177 O O . VAL A 1 278 ? -13.133 33.25 18.891 1 76.69 278 VAL A O 1
ATOM 2180 N N . ALA A 1 279 ? -11.562 31.719 18.703 1 69.44 279 ALA A N 1
ATOM 2181 C CA . ALA A 1 279 ? -10.562 32.625 19.266 1 69.44 279 ALA A CA 1
ATOM 2182 C C . ALA A 1 279 ? -10.344 33.812 18.359 1 69.44 279 ALA A C 1
ATOM 2184 O O . ALA A 1 279 ? -10.25 34.969 18.828 1 69.44 279 ALA A O 1
ATOM 2185 N N . LYS A 1 280 ? -10.289 33.594 17.109 1 70.81 280 LYS A N 1
ATOM 2186 C CA . LYS A 1 280 ? -10.094 34.688 16.141 1 70.81 280 LYS A CA 1
ATOM 2187 C C . LYS A 1 280 ? -11.273 35.656 16.156 1 70.81 280 LYS A C 1
ATOM 2189 O O . LYS A 1 280 ? -11.086 36.875 16.094 1 70.81 280 LYS A O 1
ATOM 2194 N N . ALA A 1 281 ? -12.391 35.125 16.203 1 74.38 281 ALA A N 1
ATOM 2195 C CA . ALA A 1 281 ? -13.586 35.969 16.266 1 74.38 281 ALA A CA 1
ATOM 2196 C C . ALA A 1 281 ? -13.586 36.844 17.516 1 74.38 281 ALA A C 1
ATOM 2198 O O . ALA A 1 281 ? -13.961 38 17.469 1 74.38 281 ALA A O 1
ATOM 2199 N N . LYS A 1 282 ? -13.125 36.312 18.484 1 72.31 282 LYS A N 1
ATOM 2200 C CA . LYS A 1 282 ? -13.047 37.062 19.734 1 72.31 282 LYS A CA 1
ATOM 2201 C C . LYS A 1 282 ? -11.984 38.156 19.641 1 72.31 282 LYS A C 1
ATOM 2203 O O . LYS A 1 282 ? -12.172 39.25 20.156 1 72.31 282 LYS A O 1
ATOM 2208 N N . LEU A 1 283 ? -10.984 37.812 18.938 1 69.5 283 LEU A N 1
ATOM 2209 C CA . LEU A 1 283 ? -9.922 38.781 18.734 1 69.5 283 LEU A CA 1
ATOM 2210 C C . LEU A 1 283 ? -10.391 39.938 17.875 1 69.5 283 LEU A C 1
ATOM 2212 O O . LEU A 1 283 ? -10.102 41.094 18.172 1 69.5 283 LEU A O 1
ATOM 2216 N N . GLU A 1 284 ? -11.008 39.594 16.859 1 70.62 284 GLU A N 1
ATOM 2217 C CA . GLU A 1 284 ? -11.547 40.625 15.977 1 70.62 284 GLU A CA 1
ATOM 2218 C C . GLU A 1 284 ? -12.547 41.5 16.719 1 70.62 284 GLU A C 1
ATOM 2220 O O . GLU A 1 284 ? -12.578 42.719 16.516 1 70.62 284 GLU A O 1
ATOM 2225 N N . ALA A 1 285 ? -13.273 40.875 17.5 1 71.88 285 ALA A N 1
ATOM 2226 C CA . ALA A 1 285 ? -14.227 41.625 18.312 1 71.88 285 ALA A CA 1
ATOM 2227 C C . ALA A 1 285 ? -13.5 42.562 19.281 1 71.88 285 ALA A C 1
ATOM 2229 O O . ALA A 1 285 ? -13.938 43.688 19.516 1 71.88 285 ALA A O 1
ATOM 2230 N N . LEU A 1 286 ? -12.414 42.062 19.703 1 70.56 286 LEU A N 1
ATOM 2231 C CA . LEU A 1 286 ? -11.609 42.844 20.625 1 70.56 286 LEU A CA 1
ATOM 2232 C C . LEU A 1 286 ? -10.961 44.031 19.891 1 70.56 286 LEU A C 1
ATOM 2234 O O . LEU A 1 286 ? -10.891 45.125 20.422 1 70.56 286 LEU A O 1
ATOM 2238 N N . LYS A 1 287 ? -10.477 43.781 18.703 1 67.5 287 LYS A N 1
ATOM 2239 C CA . LYS A 1 287 ? -9.914 44.844 17.875 1 67.5 287 LYS A CA 1
ATOM 2240 C C . LYS A 1 287 ? -10.961 45.906 17.547 1 67.5 287 LYS A C 1
ATOM 2242 O O . LYS A 1 287 ? -10.68 47.125 17.609 1 67.5 287 LYS A O 1
ATOM 2247 N N . ALA A 1 288 ? -11.977 45.375 17.234 1 66.69 288 ALA A N 1
ATOM 2248 C CA . ALA A 1 288 ? -13.062 46.281 16.859 1 66.69 288 ALA A CA 1
ATOM 2249 C C . ALA A 1 288 ? -13.531 47.094 18.062 1 66.69 288 ALA A C 1
ATOM 2251 O O . ALA A 1 288 ? -14 48.25 17.906 1 66.69 288 ALA A O 1
ATOM 2252 N N . SER A 1 289 ? -13.344 46.406 19.141 1 64.88 289 SER A N 1
ATOM 2253 C CA . SER A 1 289 ? -13.781 47.125 20.344 1 64.88 289 SER A CA 1
ATOM 2254 C C . SER A 1 289 ? -12.742 48.156 20.797 1 64.88 289 SER A C 1
ATOM 2256 O O . SER A 1 289 ? -13 48.969 21.688 1 64.88 289 SER A O 1
ATOM 2258 N N . GLY A 1 290 ? -11.477 48.281 19.969 1 59.84 290 GLY A N 1
ATOM 2259 C CA . GLY A 1 290 ? -10.453 49.25 20.266 1 59.84 290 GLY A CA 1
ATOM 2260 C C . GLY A 1 290 ? -9.672 48.938 21.516 1 59.84 290 GLY A C 1
ATOM 2261 O O . GLY A 1 290 ? -9.047 49.844 22.109 1 59.84 290 GLY A O 1
ATOM 2262 N N . SER A 1 291 ? -9.789 47.75 21.922 1 58.16 291 SER A N 1
ATOM 2263 C CA . SER A 1 291 ? -9.078 47.438 23.156 1 58.16 291 SER A CA 1
ATOM 2264 C C . SER A 1 291 ? -7.566 47.406 22.938 1 58.16 291 SER A C 1
ATOM 2266 O O . SER A 1 291 ? -7.09 46.906 21.938 1 58.16 291 SER A O 1
ATOM 2268 N N . ASP A 1 292 ? -6.676 48.281 23.469 1 57.97 292 ASP A N 1
ATOM 2269 C CA . ASP A 1 292 ? -5.227 48.438 23.406 1 57.97 292 ASP A CA 1
ATOM 2270 C C . ASP A 1 292 ? -4.516 47.438 24.328 1 57.97 292 ASP A C 1
ATOM 2272 O O . ASP A 1 292 ? -3.311 47.562 24.547 1 57.97 292 ASP A O 1
ATOM 2276 N N . GLN A 1 293 ? -5.312 46.594 24.859 1 60.22 293 GLN A N 1
ATOM 2277 C CA . GLN A 1 293 ? -4.602 45.75 25.812 1 60.22 293 GLN A CA 1
ATOM 2278 C C . GLN A 1 293 ? -3.891 44.594 25.125 1 60.22 293 GLN A C 1
ATOM 2280 O O . GLN A 1 293 ? -4.539 43.688 24.609 1 60.22 293 GLN A O 1
ATOM 2285 N N . VAL A 1 294 ? -2.535 44.719 24.953 1 62.84 294 VAL A N 1
ATOM 2286 C CA . VAL A 1 294 ? -1.613 43.781 24.297 1 62.84 294 VAL A CA 1
ATOM 2287 C C . VAL A 1 294 ? -1.799 42.375 24.859 1 62.84 294 VAL A C 1
ATOM 2289 O O . VAL A 1 294 ? -1.71 41.406 24.125 1 62.84 294 VAL A O 1
ATOM 2292 N N . ALA A 1 295 ? -2.211 42.438 26.141 1 61.78 295 ALA A N 1
ATOM 2293 C CA . ALA A 1 295 ? -2.316 41.156 26.828 1 61.78 295 ALA A CA 1
ATOM 2294 C C . ALA A 1 295 ? -3.428 40.281 26.219 1 61.78 295 ALA A C 1
ATOM 2296 O O . ALA A 1 295 ? -3.271 39.094 26.078 1 61.78 295 ALA A O 1
ATOM 2297 N N . ASP A 1 296 ? -4.43 41.031 25.859 1 62.28 296 ASP A N 1
ATOM 2298 C CA . ASP A 1 296 ? -5.562 40.281 25.312 1 62.28 296 ASP A CA 1
ATOM 2299 C C . ASP A 1 296 ? -5.227 39.75 23.922 1 62.28 296 ASP A C 1
ATOM 2301 O O . ASP A 1 296 ? -5.621 38.625 23.594 1 62.28 296 ASP A O 1
ATOM 2305 N N . TYR A 1 297 ? -4.391 40.438 23.281 1 65.56 297 TYR A N 1
ATOM 2306 C CA . TYR A 1 297 ? -3.98 40 21.953 1 65.56 297 TYR A CA 1
ATOM 2307 C C . TYR A 1 297 ? -3.031 38.812 22.031 1 65.56 297 TYR A C 1
ATOM 2309 O O . TYR A 1 297 ? -3.168 37.875 21.266 1 65.56 297 TYR A O 1
ATOM 2317 N N . ILE A 1 298 ? -2.209 38.906 22.938 1 64.31 298 ILE A N 1
ATOM 2318 C CA . ILE A 1 298 ? -1.209 37.875 23.078 1 64.31 298 ILE A CA 1
ATOM 2319 C C . ILE A 1 298 ? -1.896 36.531 23.422 1 64.31 298 ILE A C 1
ATOM 2321 O O . ILE A 1 298 ? -1.546 35.5 22.859 1 64.31 298 ILE A O 1
ATOM 2325 N N . GLU A 1 299 ? -2.84 36.719 24.219 1 62.44 299 GLU A N 1
ATOM 2326 C CA . GLU A 1 299 ? -3.543 35.5 24.609 1 62.44 299 GLU A CA 1
ATOM 2327 C C . GLU A 1 299 ? -4.25 34.844 23.422 1 62.44 299 GLU A C 1
ATOM 2329 O O . GLU A 1 299 ? -4.227 33.625 23.266 1 62.44 299 GLU A O 1
ATOM 2334 N N . LEU A 1 300 ? -4.738 35.719 22.688 1 62.38 300 LEU A N 1
ATOM 2335 C CA . LEU A 1 300 ? -5.457 35.219 21.516 1 62.38 300 LEU A CA 1
ATOM 2336 C C . LEU A 1 300 ? -4.496 34.594 20.516 1 62.38 300 LEU A C 1
ATOM 2338 O O . LEU A 1 300 ? -4.785 33.531 19.953 1 62.38 300 LEU A O 1
ATOM 2342 N N . PHE A 1 301 ? -3.4 35.219 20.359 1 68.38 301 PHE A N 1
ATOM 2343 C CA . PHE A 1 301 ? -2.412 34.688 19.438 1 68.38 301 PHE A CA 1
ATOM 2344 C C . PHE A 1 301 ? -1.826 33.375 19.953 1 68.38 301 PHE A C 1
ATOM 2346 O O . PHE A 1 301 ? -1.614 32.438 19.172 1 68.38 301 PHE A O 1
ATOM 2353 N N . ASP A 1 302 ? -1.676 33.344 21.156 1 63.47 302 ASP A N 1
ATOM 2354 C CA . ASP A 1 302 ? -1.145 32.094 21.75 1 63.47 302 ASP A CA 1
ATOM 2355 C C . ASP A 1 302 ? -2.098 30.938 21.547 1 63.47 302 ASP A C 1
ATOM 2357 O O . ASP A 1 302 ? -1.665 29.828 21.234 1 63.47 302 ASP A O 1
ATOM 2361 N N . ASN A 1 303 ? -3.277 31.281 21.641 1 59.81 303 ASN A N 1
ATOM 2362 C CA . ASN A 1 303 ? -4.273 30.234 21.438 1 59.81 303 ASN A CA 1
ATOM 2363 C C . ASN A 1 303 ? -4.312 29.766 19.984 1 59.81 303 ASN A C 1
ATOM 2365 O O . ASN A 1 303 ? -4.426 28.562 19.734 1 59.81 303 ASN A O 1
ATOM 2369 N N . GLU A 1 304 ? -4.18 30.703 19.172 1 64.69 304 GLU A N 1
ATOM 2370 C CA . GLU A 1 304 ? -4.176 30.344 17.75 1 64.69 304 GLU A CA 1
ATOM 2371 C C . GLU A 1 304 ? -2.947 29.516 17.391 1 64.69 304 GLU A C 1
ATOM 2373 O O . GLU A 1 304 ? -3.047 28.531 16.656 1 64.69 304 GLU A O 1
ATOM 2378 N N . ILE A 1 305 ? -1.926 29.906 17.938 1 68.31 305 ILE A N 1
ATOM 2379 C CA . ILE A 1 305 ? -0.671 29.219 17.672 1 68.31 305 ILE A CA 1
ATOM 2380 C C . ILE A 1 305 ? -0.729 27.812 18.266 1 68.31 305 ILE A C 1
ATOM 2382 O O . ILE A 1 305 ? -0.323 26.844 17.609 1 68.31 305 ILE A O 1
ATOM 2386 N N . ALA A 1 306 ? -1.279 27.766 19.344 1 60.88 306 ALA A N 1
ATOM 2387 C CA . ALA A 1 306 ? -1.41 26.469 19.984 1 60.88 306 ALA A CA 1
ATOM 2388 C C . ALA A 1 306 ? -2.305 25.531 19.172 1 60.88 306 ALA A C 1
ATOM 2390 O O . ALA A 1 306 ? -2.008 24.344 19.031 1 60.88 306 ALA A O 1
ATOM 2391 N N . ALA A 1 307 ? -3.289 26.125 18.688 1 59.84 307 ALA A N 1
ATOM 2392 C CA . ALA A 1 307 ? -4.211 25.344 17.859 1 59.84 307 ALA A CA 1
ATOM 2393 C C . ALA A 1 307 ? -3.521 24.828 16.594 1 59.84 307 ALA A C 1
ATOM 2395 O O . ALA A 1 307 ? -3.705 23.688 16.203 1 59.84 307 ALA A O 1
ATOM 2396 N N . LYS A 1 308 ? -2.762 25.672 16.031 1 67.69 308 LYS A N 1
ATOM 2397 C CA . LYS A 1 308 ? -2.068 25.281 14.805 1 67.69 308 LYS A CA 1
ATOM 2398 C C . LYS A 1 308 ? -0.976 24.25 15.094 1 67.69 308 LYS A C 1
ATOM 2400 O O . LYS A 1 308 ? -0.76 23.328 14.305 1 67.69 308 LYS A O 1
ATOM 2405 N N . ASP A 1 309 ? -0.422 24.391 16.203 1 63.12 309 ASP A N 1
ATOM 2406 C CA . ASP A 1 309 ? 0.569 23.391 16.625 1 63.12 309 ASP A CA 1
ATOM 2407 C C . ASP A 1 309 ? -0.073 22.031 16.828 1 63.12 309 ASP A C 1
ATOM 2409 O O . ASP A 1 309 ? 0.485 21 16.422 1 63.12 309 ASP A O 1
ATOM 2413 N N . GLU A 1 310 ? -1.149 22.078 17.359 1 56.56 310 GLU A N 1
ATOM 2414 C CA . GLU A 1 310 ? -1.875 20.828 17.547 1 56.56 310 GLU A CA 1
ATOM 2415 C C . GLU A 1 310 ? -2.234 20.203 16.203 1 56.56 310 GLU A C 1
ATOM 2417 O O . GLU A 1 310 ? -2.131 18.984 16.047 1 56.56 310 GLU A O 1
ATOM 2422 N N . GLU A 1 311 ? -2.594 21.094 15.43 1 62.06 311 GLU A N 1
ATOM 2423 C CA . GLU A 1 311 ? -2.945 20.594 14.102 1 62.06 311 GLU A CA 1
ATOM 2424 C C . GLU A 1 311 ? -1.729 20 13.391 1 62.06 311 GLU A C 1
ATOM 2426 O O . GLU A 1 311 ? -1.825 18.953 12.742 1 62.06 311 GLU A O 1
ATOM 2431 N N . ILE A 1 312 ? -0.735 20.641 13.508 1 62.97 312 ILE A N 1
ATOM 2432 C CA . ILE A 1 312 ? 0.503 20.156 12.906 1 62.97 312 ILE A CA 1
ATOM 2433 C C . ILE A 1 312 ? 0.871 18.797 13.508 1 62.97 312 ILE A C 1
ATOM 2435 O O . ILE A 1 312 ? 1.209 17.859 12.789 1 62.97 312 ILE A O 1
ATOM 2439 N N . HIS A 1 313 ? 0.729 18.734 14.742 1 57.34 313 HIS A N 1
ATOM 2440 C CA . HIS A 1 313 ? 1.02 17.469 15.414 1 57.34 313 HIS A CA 1
ATOM 2441 C C . HIS A 1 313 ? 0.105 16.359 14.922 1 57.34 313 HIS A C 1
ATOM 2443 O O . HIS A 1 313 ? 0.558 15.234 14.688 1 57.34 313 HIS A O 1
ATOM 2449 N N . ARG A 1 314 ? -0.968 16.688 14.859 1 56.06 314 ARG A N 1
ATOM 2450 C CA . ARG A 1 314 ? -1.954 15.719 14.383 1 56.06 314 ARG A CA 1
ATOM 2451 C C . ARG A 1 314 ? -1.622 15.258 12.969 1 56.06 314 ARG A C 1
ATOM 2453 O O . ARG A 1 314 ? -1.671 14.055 12.68 1 56.06 314 ARG A O 1
ATOM 2460 N N . LEU A 1 315 ? -1.334 16.172 12.125 1 61.41 315 LEU A N 1
ATOM 2461 C CA . LEU A 1 315 ? -1.012 15.844 10.742 1 61.41 315 LEU A CA 1
ATOM 2462 C C . LEU A 1 315 ? 0.255 15 10.664 1 61.41 315 LEU A C 1
ATOM 2464 O O . LEU A 1 315 ? 0.336 14.062 9.867 1 61.41 315 LEU A O 1
ATOM 2468 N N . GLU A 1 316 ? 1.051 15.328 11.492 1 57.94 316 GLU A N 1
ATOM 2469 C CA . GLU A 1 316 ? 2.289 14.555 11.555 1 57.94 316 GLU A CA 1
ATOM 2470 C C . GLU A 1 316 ? 2.02 13.125 11.992 1 57.94 316 GLU A C 1
ATOM 2472 O O . GLU A 1 316 ? 2.598 12.18 11.445 1 57.94 316 GLU A O 1
ATOM 2477 N N . SER A 1 317 ? 1.256 13.039 12.914 1 50 317 SER A N 1
ATOM 2478 C CA . SER A 1 317 ? 0.857 11.703 13.359 1 50 317 SER A CA 1
ATOM 2479 C C . SER A 1 317 ? 0.164 10.93 12.242 1 50 317 SER A C 1
ATOM 2481 O O . SER A 1 317 ? 0.39 9.734 12.078 1 50 317 SER A O 1
ATOM 2483 N N . GLU A 1 318 ? -0.528 11.648 11.617 1 54.78 318 GLU A N 1
ATOM 2484 C CA . GLU A 1 318 ? -1.246 11.039 10.5 1 54.78 318 GLU A CA 1
ATOM 2485 C C . GLU A 1 318 ? -0.281 10.555 9.422 1 54.78 318 GLU A C 1
ATOM 2487 O O . GLU A 1 318 ? -0.473 9.484 8.852 1 54.78 318 GLU A O 1
ATOM 2492 N N . ILE A 1 319 ? 0.577 11.305 9.164 1 55.62 319 ILE A N 1
ATOM 2493 C CA . ILE A 1 319 ? 1.599 10.938 8.195 1 55.62 319 ILE A CA 1
ATOM 2494 C C . ILE A 1 319 ? 2.354 9.703 8.68 1 55.62 319 ILE A C 1
ATOM 2496 O O . ILE A 1 319 ? 2.605 8.773 7.902 1 55.62 319 ILE A O 1
ATOM 2500 N N . ALA A 1 320 ? 2.602 9.695 9.875 1 48.03 320 ALA A N 1
ATOM 2501 C CA . ALA A 1 320 ? 3.281 8.531 10.453 1 48.03 320 ALA A CA 1
ATOM 2502 C C . ALA A 1 320 ? 2.443 7.27 10.289 1 48.03 320 ALA A C 1
ATOM 2504 O O . ALA A 1 320 ? 2.969 6.215 9.93 1 48.03 320 ALA A O 1
ATOM 2505 N N . ARG A 1 321 ? 1.355 7.395 10.547 1 47.09 321 ARG A N 1
ATOM 2506 C CA . ARG A 1 321 ? 0.43 6.27 10.438 1 47.09 321 ARG A CA 1
ATOM 2507 C C . ARG A 1 321 ? 0.333 5.781 8.992 1 47.09 321 ARG A C 1
ATOM 2509 O O . ARG A 1 321 ? 0.376 4.574 8.742 1 47.09 321 ARG A O 1
ATOM 2516 N N . LEU A 1 322 ? 0.085 6.695 8.102 1 51.59 322 LEU A N 1
ATOM 2517 C CA . LEU A 1 322 ? -0.013 6.336 6.695 1 51.59 322 LEU A CA 1
ATOM 2518 C C . LEU A 1 322 ? 1.27 5.66 6.219 1 51.59 322 LEU A C 1
ATOM 2520 O O . LEU A 1 322 ? 1.225 4.746 5.391 1 51.59 322 LEU A O 1
ATOM 2524 N N . LYS A 1 323 ? 2.209 6.199 6.699 1 46.91 323 LYS A N 1
ATOM 2525 C CA . LYS A 1 323 ? 3.502 5.602 6.383 1 46.91 323 LYS A CA 1
ATOM 2526 C C . LYS A 1 323 ? 3.594 4.176 6.914 1 46.91 323 LYS A C 1
ATOM 2528 O O . LYS A 1 323 ? 4.121 3.289 6.238 1 46.91 323 LYS A O 1
ATOM 2533 N N . TYR A 1 324 ? 3.023 4.078 8.055 1 39.62 324 TYR A N 1
ATOM 2534 C CA . TYR A 1 324 ? 3 2.73 8.617 1 39.62 324 TYR A CA 1
ATOM 2535 C C . TYR A 1 324 ? 1.953 1.868 7.922 1 39.62 324 TYR A C 1
ATOM 2537 O O . TYR A 1 324 ? 2.172 0.676 7.695 1 39.62 324 TYR A O 1
ATOM 2545 N N . GLY A 1 325 ? 0.803 2.463 7.75 1 41.34 325 GLY A N 1
ATOM 2546 C CA . GLY A 1 325 ? -0.23 1.724 7.043 1 41.34 325 GLY A CA 1
ATOM 2547 C C . GLY A 1 325 ? 0.154 1.377 5.613 1 41.34 325 GLY A C 1
ATOM 2548 O O . GLY A 1 325 ? -0.228 0.323 5.102 1 41.34 325 GLY A O 1
ATOM 2549 N N . SER A 1 326 ? 0.582 2.314 4.824 1 40.5 326 SER A N 1
ATOM 2550 C CA . SER A 1 326 ? 1.104 1.996 3.5 1 40.5 326 SER A CA 1
ATOM 2551 C C . SER A 1 326 ? 2.123 0.862 3.566 1 40.5 326 SER A C 1
ATOM 2553 O O . SER A 1 326 ? 2.262 0.089 2.615 1 40.5 326 SER A O 1
ATOM 2555 N N . PHE A 1 327 ? 2.82 0.901 4.613 1 35.56 327 PHE A N 1
ATOM 2556 C CA . PHE A 1 327 ? 3.746 -0.196 4.867 1 35.56 327 PHE A CA 1
ATOM 2557 C C . PHE A 1 327 ? 2.994 -1.511 5.035 1 35.56 327 PHE A C 1
ATOM 2559 O O . PHE A 1 327 ? 3.496 -2.572 4.656 1 35.56 327 PHE A O 1
ATOM 2566 N N . ASN A 1 328 ? 1.854 -1.341 5.734 1 33.62 328 ASN A N 1
ATOM 2567 C CA . ASN A 1 328 ? 1.097 -2.578 5.883 1 33.62 328 ASN A CA 1
ATOM 2568 C C . ASN A 1 328 ? 0.406 -2.973 4.582 1 33.62 328 ASN A C 1
ATOM 2570 O O . ASN A 1 328 ? -0.338 -3.953 4.539 1 33.62 328 ASN A O 1
ATOM 2574 N N . ARG A 1 329 ? 0.348 -2.102 3.734 1 36.97 329 ARG A N 1
ATOM 2575 C CA . ARG A 1 329 ? -0.311 -2.482 2.488 1 36.97 329 ARG A CA 1
ATOM 2576 C C . ARG A 1 329 ? 0.379 -3.682 1.849 1 36.97 329 ARG A C 1
ATOM 2578 O O . ARG A 1 329 ? -0.005 -4.117 0.761 1 36.97 329 ARG A O 1
ATOM 2585 N N . SER A 1 330 ? 1.562 -3.803 2.041 1 35.19 330 SER A N 1
ATOM 2586 C CA . SER A 1 330 ? 1.631 -5.219 1.688 1 35.19 330 SER A CA 1
ATOM 2587 C C . SER A 1 330 ? 0.416 -5.977 2.209 1 35.19 330 SER A C 1
ATOM 2589 O O . SER A 1 330 ? 0.476 -7.191 2.412 1 35.19 330 SER A O 1
ATOM 2591 N N . ASP A 1 331 ? -0.414 -5.23 2.717 1 31.69 331 ASP A N 1
ATOM 2592 C CA . ASP A 1 331 ? -1.627 -5.797 3.299 1 31.69 331 ASP A CA 1
ATOM 2593 C C . ASP A 1 331 ? -2.521 -6.406 2.223 1 31.69 331 ASP A C 1
ATOM 2595 O O . ASP A 1 331 ? -3.709 -6.641 2.453 1 31.69 331 ASP A O 1
ATOM 2599 N N . ASN A 1 332 ? -2.584 -5.832 1.045 1 32.16 332 ASN A N 1
ATOM 2600 C CA . ASN A 1 332 ? -3.225 -7.062 0.595 1 32.16 332 ASN A CA 1
ATOM 2601 C C . ASN A 1 332 ? -2.695 -8.281 1.35 1 32.16 332 ASN A C 1
ATOM 2603 O O . ASN A 1 332 ? -1.494 -8.555 1.327 1 32.16 332 ASN A O 1
ATOM 2607 N N . PRO A 1 333 ? -3.232 -8.492 2.434 1 32.81 333 PRO A N 1
ATOM 2608 C CA . PRO A 1 333 ? -2.74 -9.797 2.873 1 32.81 333 PRO A CA 1
ATOM 2609 C C . PRO A 1 333 ? -2.199 -10.641 1.722 1 32.81 333 PRO A C 1
ATOM 2611 O O . PRO A 1 333 ? -2.953 -11.383 1.086 1 32.81 333 PRO A O 1
ATOM 2614 N N . ILE A 1 334 ? -1.902 -10.148 0.659 1 36.03 334 ILE A N 1
ATOM 2615 C CA . ILE A 1 334 ? -1.149 -11.328 0.237 1 36.03 334 ILE A CA 1
ATOM 2616 C C . ILE A 1 334 ? -0.422 -11.93 1.437 1 36.03 334 ILE A C 1
ATOM 2618 O O . ILE A 1 334 ? 0.414 -11.273 2.059 1 36.03 334 ILE A O 1
ATOM 2622 N N . GLN A 1 335 ? -1.263 -12.539 2.16 1 39.66 335 GLN A N 1
ATOM 2623 C CA . GLN A 1 335 ? -0.844 -13.375 3.279 1 39.66 335 GLN A CA 1
ATOM 2624 C C . GLN A 1 335 ? 0.674 -13.523 3.314 1 39.66 335 GLN A C 1
ATOM 2626 O O . GLN A 1 335 ? 1.313 -13.672 2.271 1 39.66 335 GLN A O 1
ATOM 2631 N N . ASP A 1 336 ? 1.235 -12.906 4.219 1 45.22 336 ASP A N 1
ATOM 2632 C CA . ASP A 1 336 ? 2.562 -13.422 4.539 1 45.22 336 ASP A CA 1
ATOM 2633 C C . ASP A 1 336 ? 2.803 -14.766 3.865 1 45.22 336 ASP A C 1
ATOM 2635 O O . ASP A 1 336 ? 2.025 -15.711 4.051 1 45.22 336 ASP A O 1
ATOM 2639 N N . GLY A 1 337 ? 3.48 -14.75 2.828 1 57.41 337 GLY A N 1
ATOM 2640 C CA . GLY A 1 337 ? 3.932 -15.992 2.23 1 57.41 337 GLY A CA 1
ATOM 2641 C C . GLY A 1 337 ? 3.252 -16.297 0.909 1 57.41 337 GLY A C 1
ATOM 2642 O O . GLY A 1 337 ? 3.4 -17.406 0.37 1 57.41 337 GLY A O 1
ATOM 2643 N N . ALA A 1 338 ? 2.324 -15.141 0.421 1 66 338 ALA A N 1
ATOM 2644 C CA . ALA A 1 338 ? 1.663 -15.461 -0.842 1 66 338 ALA A CA 1
ATOM 2645 C C . ALA A 1 338 ? 2.643 -15.375 -2.01 1 66 338 ALA A C 1
ATOM 2647 O O . ALA A 1 338 ? 3.635 -14.641 -1.944 1 66 338 ALA A O 1
ATOM 2648 N N . ILE A 1 339 ? 2.365 -16.266 -2.979 1 78.19 339 ILE A N 1
ATOM 2649 C CA . ILE A 1 339 ? 3.129 -16.266 -4.219 1 78.19 339 ILE A CA 1
ATOM 2650 C C . ILE A 1 339 ? 2.426 -15.391 -5.258 1 78.19 339 ILE A C 1
ATOM 2652 O O . ILE A 1 339 ? 1.251 -15.609 -5.566 1 78.19 339 ILE A O 1
ATOM 2656 N N . ALA A 1 340 ? 3.066 -14.398 -5.707 1 75.69 340 ALA A N 1
ATOM 2657 C CA . ALA A 1 340 ? 2.504 -13.555 -6.758 1 75.69 340 ALA A CA 1
ATOM 2658 C C . ALA A 1 340 ? 2.969 -14.008 -8.141 1 75.69 340 ALA A C 1
ATOM 2660 O O . ALA A 1 340 ? 4.172 -14.078 -8.398 1 75.69 340 ALA A O 1
ATOM 2661 N N . LEU A 1 341 ? 2.055 -14.375 -8.945 1 84 341 LEU A N 1
ATOM 2662 C CA . LEU A 1 341 ? 2.373 -14.75 -10.312 1 84 341 LEU A CA 1
ATOM 2663 C C . LEU A 1 341 ? 2.08 -13.602 -11.273 1 84 341 LEU A C 1
ATOM 2665 O O . LEU A 1 341 ? 0.929 -13.172 -11.406 1 84 341 LEU A O 1
ATOM 2669 N N . ILE A 1 342 ? 3.021 -13.211 -11.922 1 77.5 342 ILE A N 1
ATOM 2670 C CA . ILE A 1 342 ? 2.877 -12.125 -12.883 1 77.5 342 ILE A CA 1
ATOM 2671 C C . ILE A 1 342 ? 2.406 -12.68 -14.227 1 77.5 342 ILE A C 1
ATOM 2673 O O . ILE A 1 342 ? 2.859 -13.742 -14.656 1 77.5 342 ILE A O 1
ATOM 2677 N N . SER A 1 343 ? 1.398 -12.016 -14.828 1 82.44 343 SER A N 1
ATOM 2678 C CA . SER A 1 343 ? 0.879 -12.438 -16.125 1 82.44 343 SER A CA 1
ATOM 2679 C C . SER A 1 343 ? 0.513 -11.242 -17 1 82.44 343 SER A C 1
ATOM 2681 O O . SER A 1 343 ? -0.02 -10.25 -16.5 1 82.44 343 SER A O 1
ATOM 2683 N N . GLY A 1 344 ? 0.819 -11.336 -18.297 1 77.5 344 GLY A N 1
ATOM 2684 C CA . GLY A 1 344 ? 0.43 -10.312 -19.266 1 77.5 344 GLY A CA 1
ATOM 2685 C C . GLY A 1 344 ? -0.922 -10.578 -19.891 1 77.5 344 GLY A C 1
ATOM 2686 O O . GLY A 1 344 ? -1.496 -9.695 -20.531 1 77.5 344 GLY A O 1
ATOM 2687 N N . GLU A 1 345 ? -1.446 -11.766 -19.672 1 85.75 345 GLU A N 1
ATOM 2688 C CA . GLU A 1 345 ? -2.746 -12.141 -20.234 1 85.75 345 GLU A CA 1
ATOM 2689 C C . GLU A 1 345 ? -3.877 -11.758 -19.281 1 85.75 345 GLU A C 1
ATOM 2691 O O . GLU A 1 345 ? -3.85 -12.102 -18.094 1 85.75 345 GLU A O 1
ATOM 2696 N N . PRO A 1 346 ? -4.816 -11.07 -19.828 1 82.69 346 PRO A N 1
ATOM 2697 C CA . PRO A 1 346 ? -5.98 -10.789 -18.984 1 82.69 346 PRO A CA 1
ATOM 2698 C C . PRO A 1 346 ? -6.969 -11.953 -18.938 1 82.69 346 PRO A C 1
ATOM 2700 O O . PRO A 1 346 ? -6.973 -12.805 -19.828 1 82.69 346 PRO A O 1
ATOM 2703 N N . ASP A 1 347 ? -7.742 -11.969 -17.828 1 86.12 347 ASP A N 1
ATOM 2704 C CA . ASP A 1 347 ? -8.828 -12.945 -17.766 1 86.12 347 ASP A CA 1
ATOM 2705 C C . ASP A 1 347 ? -9.93 -12.602 -18.766 1 86.12 347 ASP A C 1
ATOM 2707 O O . ASP A 1 347 ? -10.398 -11.461 -18.812 1 86.12 347 ASP A O 1
ATOM 2711 N N . LEU A 1 348 ? -10.344 -13.57 -19.578 1 86.94 348 LEU A N 1
ATOM 2712 C CA . LEU A 1 348 ? -11.492 -13.383 -20.453 1 86.94 348 LEU A CA 1
ATOM 2713 C C . LEU A 1 348 ? -12.797 -13.664 -19.719 1 86.94 348 LEU A C 1
ATOM 2715 O O . LEU A 1 348 ? -13.859 -13.219 -20.156 1 86.94 348 LEU A O 1
ATOM 2719 N N . TYR A 1 349 ? -12.742 -14.398 -18.703 1 85.56 349 TYR A N 1
ATOM 2720 C CA . TYR A 1 349 ? -13.867 -14.656 -17.797 1 85.56 349 TYR A CA 1
ATOM 2721 C C . TYR A 1 349 ? -13.398 -14.781 -16.359 1 85.56 349 TYR A C 1
ATOM 2723 O O . TYR A 1 349 ? -12.195 -14.875 -16.094 1 85.56 349 TYR A O 1
ATOM 2731 N N . GLN A 1 350 ? -14.297 -14.766 -15.453 1 82.25 350 GLN A N 1
ATOM 2732 C CA . GLN A 1 350 ? -13.961 -14.625 -14.039 1 82.25 350 GLN A CA 1
ATOM 2733 C C . GLN A 1 350 ? -13.102 -15.797 -13.555 1 82.25 350 GLN A C 1
ATOM 2735 O O . GLN A 1 350 ? -13.492 -16.953 -13.688 1 82.25 350 GLN A O 1
ATOM 2740 N N . ALA A 1 351 ? -11.883 -15.578 -13.039 1 83.25 351 ALA A N 1
ATOM 2741 C CA . ALA A 1 351 ? -10.945 -16.516 -12.414 1 83.25 351 ALA A CA 1
ATOM 2742 C C . ALA A 1 351 ? -10.359 -17.469 -13.445 1 83.25 351 ALA A C 1
ATOM 2744 O O . ALA A 1 351 ? -10.086 -18.625 -13.133 1 83.25 351 ALA A O 1
ATOM 2745 N N . GLU A 1 352 ? -10.297 -17.031 -14.727 1 88.94 352 GLU A N 1
ATOM 2746 C CA . GLU A 1 352 ? -9.766 -17.875 -15.789 1 88.94 352 GLU A CA 1
ATOM 2747 C C . GLU A 1 352 ? -8.359 -18.359 -15.461 1 88.94 352 GLU A C 1
ATOM 2749 O O . GLU A 1 352 ? -8.102 -19.562 -15.422 1 88.94 352 GLU A O 1
ATOM 2754 N N . ARG A 1 353 ? -7.441 -17.484 -15.219 1 90.62 353 ARG A N 1
ATOM 2755 C CA . ARG A 1 353 ? -6.039 -17.828 -14.992 1 90.62 353 ARG A CA 1
ATOM 2756 C C . ARG A 1 353 ? -5.871 -18.641 -13.711 1 90.62 353 ARG A C 1
ATOM 2758 O O . ARG A 1 353 ? -5.121 -19.609 -13.68 1 90.62 353 ARG A O 1
ATOM 2765 N N . LEU A 1 354 ? -6.551 -18.188 -12.711 1 89.38 354 LEU A N 1
ATOM 2766 C CA . LEU A 1 354 ? -6.457 -18.906 -11.445 1 89.38 354 LEU A CA 1
ATOM 2767 C C . LEU A 1 354 ? -6.93 -20.359 -11.609 1 89.38 354 LEU A C 1
ATOM 2769 O O . LEU A 1 354 ? -6.301 -21.281 -11.086 1 89.38 354 LEU A O 1
ATOM 2773 N N . ALA A 1 355 ? -8.008 -20.516 -12.281 1 90.62 355 ALA A N 1
ATOM 2774 C CA . ALA A 1 355 ? -8.539 -21.859 -12.508 1 90.62 355 ALA A CA 1
ATOM 2775 C C . ALA A 1 355 ? -7.52 -22.734 -13.234 1 90.62 355 ALA A C 1
ATOM 2777 O O . ALA A 1 355 ? -7.367 -23.922 -12.922 1 90.62 355 ALA A O 1
ATOM 2778 N N . LEU A 1 356 ? -6.906 -22.156 -14.203 1 92.69 356 LEU A N 1
ATOM 2779 C CA . LEU A 1 356 ? -5.895 -22.891 -14.961 1 92.69 356 LEU A CA 1
ATOM 2780 C C . LEU A 1 356 ? -4.73 -23.281 -14.055 1 92.69 356 LEU A C 1
ATOM 2782 O O . LEU A 1 356 ? -4.227 -24.406 -14.141 1 92.69 356 LEU A O 1
ATOM 2786 N N . VAL A 1 357 ? -4.27 -22.359 -13.242 1 94.06 357 VAL A N 1
ATOM 2787 C CA . VAL A 1 357 ? -3.182 -22.641 -12.312 1 94.06 357 VAL A CA 1
ATOM 2788 C C . VAL A 1 357 ? -3.596 -23.75 -11.352 1 94.06 357 VAL A C 1
ATOM 2790 O O . VAL A 1 357 ? -2.828 -24.672 -11.102 1 94.06 357 VAL A O 1
ATOM 2793 N N . MET A 1 358 ? -4.801 -23.688 -10.883 1 93.69 358 MET A N 1
ATOM 2794 C CA . MET A 1 358 ? -5.281 -24.688 -9.938 1 93.69 358 MET A CA 1
ATOM 2795 C C . MET A 1 358 ? -5.348 -26.062 -10.594 1 93.69 358 MET A C 1
ATOM 2797 O O . MET A 1 358 ? -4.996 -27.062 -9.977 1 93.69 358 MET A O 1
ATOM 2801 N N . GLU A 1 359 ? -5.828 -26.078 -11.812 1 93.06 359 GLU A N 1
ATOM 2802 C CA . GLU A 1 359 ? -5.867 -27.344 -12.539 1 93.06 359 GLU A CA 1
ATOM 2803 C C . GLU A 1 359 ? -4.477 -27.969 -12.648 1 93.06 359 GLU A C 1
ATOM 2805 O O . GLU A 1 359 ? -4.309 -29.172 -12.477 1 93.06 359 GLU A O 1
ATOM 2810 N N . ALA A 1 360 ? -3.553 -27.125 -12.984 1 95.06 360 ALA A N 1
ATOM 2811 C CA . ALA A 1 360 ? -2.172 -27.594 -13.086 1 95.06 360 ALA A CA 1
ATOM 2812 C C . ALA A 1 360 ? -1.664 -28.109 -11.75 1 95.06 360 ALA A C 1
ATOM 2814 O O . ALA A 1 360 ? -0.988 -29.141 -11.695 1 95.06 360 ALA A O 1
ATOM 2815 N N . LEU A 1 361 ? -1.979 -27.438 -10.711 1 95.75 361 LEU A N 1
ATOM 2816 C CA . LEU A 1 361 ? -1.51 -27.828 -9.383 1 95.75 361 LEU A CA 1
ATOM 2817 C C . LEU A 1 361 ? -2.162 -29.125 -8.93 1 95.75 361 LEU A C 1
ATOM 2819 O O . LEU A 1 361 ? -1.52 -29.953 -8.281 1 95.75 361 LEU A O 1
ATOM 2823 N N . VAL A 1 362 ? -3.42 -29.328 -9.258 1 95.12 362 VAL A N 1
ATOM 2824 C CA . VAL A 1 362 ? -4.113 -30.562 -8.906 1 95.12 362 VAL A CA 1
ATOM 2825 C C . VAL A 1 362 ? -3.455 -31.734 -9.609 1 95.12 362 VAL A C 1
ATOM 2827 O O . VAL A 1 362 ? -3.199 -32.781 -8.992 1 95.12 362 VAL A O 1
ATOM 2830 N N . ALA A 1 363 ? -3.184 -31.562 -10.891 1 95 363 ALA A N 1
ATOM 2831 C CA . ALA A 1 363 ? -2.508 -32.625 -11.641 1 95 363 ALA A CA 1
ATOM 2832 C C . ALA A 1 363 ? -1.143 -32.938 -11.031 1 95 363 ALA A C 1
ATOM 2834 O O . ALA A 1 363 ? -0.758 -34.094 -10.93 1 95 363 ALA A O 1
ATOM 2835 N N . ALA A 1 364 ? -0.418 -31.922 -10.664 1 95.31 364 ALA A N 1
ATOM 2836 C CA . ALA A 1 364 ? 0.899 -32.094 -10.055 1 95.31 364 ALA A CA 1
ATOM 2837 C C . ALA A 1 364 ? 0.796 -32.812 -8.711 1 95.31 364 ALA A C 1
ATOM 2839 O O . ALA A 1 364 ? 1.623 -33.656 -8.398 1 95.31 364 ALA A O 1
ATOM 2840 N N . ARG A 1 365 ? -0.143 -32.438 -7.941 1 95.12 365 ARG A N 1
ATOM 2841 C CA . ARG A 1 365 ? -0.348 -33.062 -6.637 1 95.12 365 ARG A CA 1
ATOM 2842 C C . ARG A 1 365 ? -0.649 -34.562 -6.789 1 95.12 365 ARG A C 1
ATOM 2844 O O . ARG A 1 365 ? -0.118 -35.375 -6.043 1 95.12 365 ARG A O 1
ATOM 2851 N N . ASP A 1 366 ? -1.485 -34.875 -7.766 1 94.12 366 ASP A N 1
ATOM 2852 C CA . ASP A 1 366 ? -1.898 -36.25 -7.98 1 94.12 366 ASP A CA 1
ATOM 2853 C C . ASP A 1 366 ? -0.726 -37.094 -8.453 1 94.12 366 ASP A C 1
ATOM 2855 O O . ASP A 1 366 ? -0.713 -38.312 -8.242 1 94.12 366 ASP A O 1
ATOM 2859 N N . SER A 1 367 ? 0.241 -36.469 -9.055 1 91.94 367 SER A N 1
ATOM 2860 C CA . SER A 1 367 ? 1.408 -37.219 -9.547 1 91.94 367 SER A CA 1
ATOM 2861 C C . SER A 1 367 ? 2.525 -37.219 -8.508 1 91.94 367 SER A C 1
ATOM 2863 O O . SER A 1 367 ? 3.518 -37.938 -8.672 1 91.94 367 SER A O 1
ATOM 2865 N N . ALA A 1 368 ? 2.393 -36.469 -7.492 1 92.5 368 ALA A N 1
ATOM 2866 C CA . ALA A 1 368 ? 3.445 -36.344 -6.484 1 92.5 368 ALA A CA 1
ATOM 2867 C C . ALA A 1 368 ? 3.416 -37.531 -5.531 1 92.5 368 ALA A C 1
ATOM 2869 O O . ALA A 1 368 ? 2.363 -38.156 -5.316 1 92.5 368 ALA A O 1
ATOM 2870 N N . GLU A 1 369 ? 4.625 -37.844 -4.977 1 91.88 369 GLU A N 1
ATOM 2871 C CA . GLU A 1 369 ? 4.723 -38.906 -3.979 1 91.88 369 GLU A CA 1
ATOM 2872 C C . GLU A 1 369 ? 3.91 -38.562 -2.732 1 91.88 369 GLU A C 1
ATOM 2874 O O . GLU A 1 369 ? 3.996 -37.438 -2.215 1 91.88 369 GLU A O 1
ATOM 2879 N N . PRO A 1 370 ? 3.123 -39.5 -2.279 1 90.75 370 PRO A N 1
ATOM 2880 C CA . PRO A 1 370 ? 2.336 -39.25 -1.071 1 90.75 370 PRO A CA 1
ATOM 2881 C C . PRO A 1 370 ? 3.207 -38.969 0.153 1 90.75 370 PRO A C 1
ATOM 2883 O O . PRO A 1 370 ? 4.297 -39.531 0.279 1 90.75 370 PRO A O 1
ATOM 2886 N N . HIS A 1 371 ? 2.768 -38.125 1.01 1 90.25 371 HIS A N 1
ATOM 2887 C CA . HIS A 1 371 ? 3.416 -37.781 2.27 1 90.25 371 HIS A CA 1
ATOM 2888 C C . HIS A 1 371 ? 4.785 -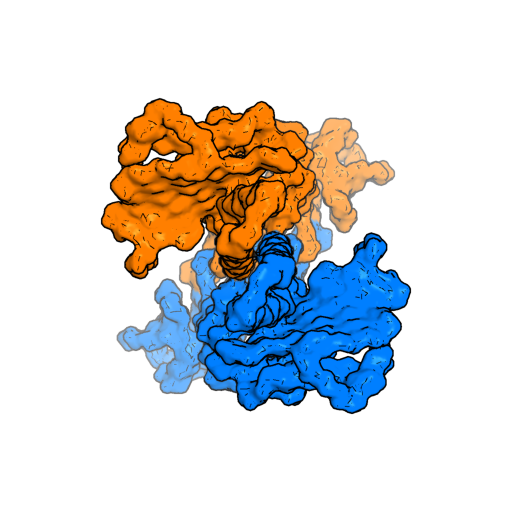37.156 2.033 1 90.25 371 HIS A C 1
ATOM 2890 O O . HIS A 1 371 ? 5.75 -37.5 2.727 1 90.25 371 HIS A O 1
ATOM 2896 N N . SER A 1 372 ? 4.879 -36.5 0.948 1 93.81 372 SER A N 1
ATOM 2897 C CA . SER A 1 372 ? 6.109 -35.75 0.629 1 93.81 372 SER A CA 1
ATOM 2898 C C . SER A 1 372 ? 5.93 -34.25 0.808 1 93.81 372 SER A C 1
ATOM 2900 O O . SER A 1 372 ? 4.801 -33.781 0.908 1 93.81 372 SER A O 1
ATOM 2902 N N . ARG A 1 373 ? 7.047 -33.562 0.862 1 95.31 373 ARG A N 1
ATOM 2903 C CA . ARG A 1 373 ? 7.031 -32.125 0.954 1 95.31 373 ARG A CA 1
ATOM 2904 C C . ARG A 1 373 ? 6.301 -31.5 -0.235 1 95.31 373 ARG A C 1
ATOM 2906 O O . ARG A 1 373 ? 5.492 -30.594 -0.068 1 95.31 373 ARG A O 1
ATOM 2913 N N . ARG A 1 374 ? 6.586 -32.094 -1.361 1 94.19 374 ARG A N 1
ATOM 2914 C CA . ARG A 1 374 ? 5.945 -31.609 -2.584 1 94.19 374 ARG A CA 1
ATOM 2915 C C . ARG A 1 374 ? 4.43 -31.75 -2.498 1 94.19 374 ARG A C 1
ATOM 2917 O O . ARG A 1 374 ? 3.701 -30.797 -2.811 1 94.19 374 ARG A O 1
ATOM 2924 N N . SER A 1 375 ? 4.023 -32.844 -2.09 1 95.06 375 SER A N 1
ATOM 2925 C CA . SER A 1 375 ? 2.59 -33.125 -1.994 1 95.06 375 SER A CA 1
ATOM 2926 C C . SER A 1 375 ? 1.928 -32.188 -0.991 1 95.06 375 SER A C 1
ATOM 2928 O O . SER A 1 375 ? 0.822 -31.688 -1.229 1 95.06 375 SER A O 1
ATOM 2930 N N . ASP A 1 376 ? 2.574 -31.891 0.078 1 94.81 376 ASP A N 1
ATOM 2931 C CA . ASP A 1 376 ? 2.016 -31.031 1.12 1 94.81 376 ASP A CA 1
ATOM 2932 C C . ASP A 1 376 ? 1.896 -29.594 0.638 1 94.81 376 ASP A C 1
ATOM 2934 O O . ASP A 1 376 ? 0.884 -28.938 0.886 1 94.81 376 ASP A O 1
ATOM 2938 N N . ILE A 1 377 ? 2.9 -29.141 -0.012 1 94.44 377 ILE A N 1
ATOM 2939 C CA . ILE A 1 377 ? 2.885 -27.766 -0.522 1 94.44 377 ILE A CA 1
ATOM 2940 C C . ILE A 1 377 ? 1.766 -27.609 -1.549 1 94.44 377 ILE A C 1
ATOM 2942 O O . ILE A 1 377 ? 0.992 -26.656 -1.494 1 94.44 377 ILE A O 1
ATOM 2946 N N . LEU A 1 378 ? 1.719 -28.547 -2.455 1 95.62 378 LEU A N 1
ATOM 2947 C CA . LEU A 1 378 ? 0.713 -28.484 -3.51 1 95.62 378 LEU A CA 1
ATOM 2948 C C . LEU A 1 378 ? -0.693 -28.562 -2.924 1 95.62 378 LEU A C 1
ATOM 2950 O O . LEU A 1 378 ? -1.583 -27.812 -3.338 1 95.62 378 LEU A O 1
ATOM 2954 N N . SER A 1 379 ? -0.899 -29.438 -1.96 1 94.19 379 SER A N 1
ATOM 2955 C CA . SER A 1 379 ? -2.201 -29.547 -1.311 1 94.19 379 SER A CA 1
ATOM 2956 C C . SER A 1 379 ? -2.582 -28.25 -0.608 1 94.19 379 SER A C 1
ATOM 2958 O O . SER A 1 379 ? -3.736 -27.828 -0.67 1 94.19 379 SER A O 1
ATOM 2960 N N . ASP A 1 380 ? -1.661 -27.703 0.002 1 92.31 380 ASP A N 1
ATOM 2961 C CA . ASP A 1 380 ? -1.889 -26.438 0.699 1 92.31 380 ASP A CA 1
ATOM 2962 C C . ASP A 1 380 ? -2.303 -25.344 -0.277 1 92.31 380 ASP A C 1
ATOM 2964 O O . ASP A 1 380 ? -3.27 -24.609 -0.031 1 92.31 380 ASP A O 1
ATOM 2968 N N . LEU A 1 381 ? -1.565 -25.188 -1.333 1 91.62 381 LEU A N 1
ATOM 2969 C CA . LEU A 1 381 ? -1.859 -24.172 -2.348 1 91.62 381 LEU A CA 1
ATOM 2970 C C . LEU A 1 381 ? -3.264 -24.359 -2.91 1 91.62 381 LEU A C 1
ATOM 2972 O O . LEU A 1 381 ? -3.994 -23.391 -3.105 1 91.62 381 LEU A O 1
ATOM 2976 N N . ILE A 1 382 ? -3.633 -25.594 -3.146 1 91.94 382 ILE A N 1
ATOM 2977 C CA . ILE A 1 382 ? -4.934 -25.906 -3.734 1 91.94 382 ILE A CA 1
ATOM 2978 C C . ILE A 1 382 ? -6.039 -25.562 -2.736 1 91.94 382 ILE A C 1
ATOM 2980 O O . ILE A 1 382 ? -7.023 -24.906 -3.09 1 91.94 382 ILE A O 1
ATOM 2984 N N . GLU A 1 383 ? -5.836 -25.938 -1.558 1 86.19 383 GLU A N 1
ATOM 2985 C CA . GLU A 1 383 ? -6.859 -25.766 -0.529 1 86.19 383 GLU A CA 1
ATOM 2986 C C . GLU A 1 383 ? -7.098 -24.297 -0.228 1 86.19 383 GLU A C 1
ATOM 2988 O O . GLU A 1 383 ? -8.227 -23.891 0.064 1 86.19 383 GLU A O 1
ATOM 2993 N N . GLN A 1 384 ? -6.082 -23.531 -0.388 1 82.25 384 GLN A N 1
ATOM 2994 C CA . GLN A 1 384 ? -6.168 -22.125 0.033 1 82.25 384 GLN A CA 1
ATOM 2995 C C . GLN A 1 384 ? -6.648 -21.234 -1.108 1 82.25 384 GLN A C 1
ATOM 2997 O O . GLN A 1 384 ? -7.055 -20.094 -0.883 1 82.25 384 GLN A O 1
ATOM 3002 N N . ASN A 1 385 ? -6.594 -21.734 -2.307 1 82.5 385 ASN A N 1
ATOM 3003 C CA . ASN A 1 385 ? -6.863 -20.859 -3.441 1 82.5 385 ASN A CA 1
ATOM 3004 C C . ASN A 1 385 ? -8 -21.391 -4.305 1 82.5 385 ASN A C 1
ATOM 3006 O O . ASN A 1 385 ? -8.258 -20.875 -5.395 1 82.5 385 ASN A O 1
ATOM 3010 N N . CYS A 1 386 ? -8.703 -22.328 -3.852 1 74.38 386 CYS A N 1
ATOM 3011 C CA . CYS A 1 386 ? -9.773 -22.906 -4.656 1 74.38 386 CYS A CA 1
ATOM 3012 C C . CYS A 1 386 ? -10.953 -21.953 -4.766 1 74.38 386 CYS A C 1
ATOM 3014 O O . CYS A 1 386 ? -11.445 -21.453 -3.754 1 74.38 386 CYS A O 1
ATOM 3016 N N . SER A 1 387 ? -11.164 -21.344 -5.879 1 67.62 387 SER A N 1
ATOM 3017 C CA . SER A 1 387 ? -12.32 -20.5 -6.102 1 67.62 387 SER A CA 1
ATOM 3018 C C . SER A 1 387 ? -13.094 -20.922 -7.348 1 67.62 387 SER A C 1
ATOM 3020 O O . SER A 1 387 ? -12.516 -21.484 -8.273 1 67.62 387 SER A O 1
ATOM 3022 N N . ASN A 1 388 ? -14.406 -20.844 -7.215 1 71.19 388 ASN A N 1
ATOM 3023 C CA . ASN A 1 388 ? -15.266 -21.203 -8.344 1 71.19 388 ASN A CA 1
ATOM 3024 C C . ASN A 1 388 ? -15.344 -20.062 -9.359 1 71.19 388 ASN A C 1
ATOM 3026 O O . ASN A 1 388 ? -15.82 -18.969 -9.047 1 71.19 388 ASN A O 1
ATOM 3030 N N . GLY A 1 389 ? -14.758 -20.266 -10.438 1 78.56 389 GLY A N 1
ATOM 3031 C CA . GLY A 1 389 ? -14.805 -19.297 -11.516 1 78.56 389 GLY A CA 1
ATOM 3032 C C . GLY A 1 389 ? -15.992 -19.484 -12.438 1 78.56 389 GLY A C 1
ATOM 3033 O O . GLY A 1 389 ? -16.969 -20.156 -12.07 1 78.56 389 GLY A O 1
ATOM 3034 N N . GLU A 1 390 ? -16.078 -18.781 -13.5 1 83.81 390 GLU A N 1
ATOM 3035 C CA . GLU A 1 390 ? -17.172 -18.734 -14.453 1 83.81 390 GLU A CA 1
ATOM 3036 C C . GLU A 1 390 ? -17.078 -19.859 -15.477 1 83.81 390 GLU A C 1
ATOM 3038 O O . GLU A 1 390 ? -18.031 -20.125 -16.219 1 83.81 390 GLU A O 1
ATOM 3043 N N . ARG A 1 391 ? -16.047 -20.609 -15.516 1 88.44 391 ARG A N 1
ATOM 3044 C CA . ARG A 1 391 ? -15.742 -21.562 -16.578 1 88.44 391 ARG A CA 1
ATOM 3045 C C . ARG A 1 391 ? -16.828 -22.625 -16.703 1 88.44 391 ARG A C 1
ATOM 3047 O O . ARG A 1 391 ? -17.375 -22.844 -17.797 1 88.44 391 ARG A O 1
ATOM 3054 N N . GLU A 1 392 ? -17.141 -23.219 -15.594 1 87.12 392 GLU A N 1
ATOM 3055 C CA . GLU A 1 392 ? -18.109 -24.312 -15.625 1 87.12 392 GLU A CA 1
ATOM 3056 C C . GLU A 1 392 ? -19.484 -23.828 -16.094 1 87.12 392 GLU A C 1
ATOM 3058 O O . GLU A 1 392 ? -20.188 -24.547 -16.812 1 87.12 392 GLU A O 1
ATOM 3063 N N . SER A 1 393 ? -19.812 -22.688 -15.688 1 85.81 393 SER A N 1
ATOM 3064 C CA . SER A 1 393 ? -21.078 -22.109 -16.109 1 85.81 393 SER A CA 1
ATOM 3065 C C . SER A 1 393 ? -21.094 -21.859 -17.609 1 85.81 393 SER A C 1
ATOM 3067 O O . SER A 1 393 ? -22.094 -22.141 -18.281 1 85.81 393 SER A O 1
ATOM 3069 N N . ILE A 1 394 ? -20.078 -21.328 -18.141 1 90.12 394 ILE A N 1
ATOM 3070 C CA . ILE A 1 394 ? -19.984 -21.062 -19.578 1 90.12 394 ILE A CA 1
ATOM 3071 C C . ILE A 1 394 ? -20.062 -22.375 -20.344 1 90.12 394 ILE A C 1
ATOM 3073 O O . ILE A 1 394 ? -20.844 -22.5 -21.297 1 90.12 394 ILE A O 1
ATOM 3077 N N . LEU A 1 395 ? -19.344 -23.375 -19.906 1 92.62 395 LEU A N 1
ATOM 3078 C CA . LEU A 1 395 ? -19.266 -24.656 -20.625 1 92.62 395 LEU A CA 1
ATOM 3079 C C . LEU A 1 395 ? -20.609 -25.375 -20.594 1 92.62 395 LEU A C 1
ATOM 3081 O O . LEU A 1 395 ? -21 -26 -21.578 1 92.62 395 LEU A O 1
ATOM 3085 N N . THR A 1 396 ? -21.234 -25.312 -19.469 1 91.81 396 THR A N 1
ATOM 3086 C CA . THR A 1 396 ? -22.547 -25.953 -19.359 1 91.81 396 THR A CA 1
ATOM 3087 C C . THR A 1 396 ? -23.547 -25.328 -20.344 1 91.81 396 THR A C 1
ATOM 3089 O O . THR A 1 396 ? -24.25 -26.047 -21.047 1 91.81 396 THR A O 1
ATOM 3092 N N . THR A 1 397 ? -23.594 -24.047 -20.406 1 90.94 397 THR A N 1
ATOM 3093 C CA . THR A 1 397 ? -24.484 -23.344 -21.312 1 90.94 397 THR A CA 1
ATOM 3094 C C . THR A 1 397 ? -24.078 -23.578 -22.766 1 90.94 397 THR A C 1
ATOM 3096 O O . THR A 1 397 ? -24.938 -23.797 -23.625 1 90.94 397 THR A O 1
ATOM 3099 N N . LEU A 1 398 ? -22.859 -23.5 -23.016 1 92.31 398 LEU A N 1
ATOM 3100 C CA . LEU A 1 398 ? -22.344 -23.703 -24.359 1 92.31 398 LEU A CA 1
ATOM 3101 C C . LEU A 1 398 ? -22.656 -25.109 -24.859 1 92.31 398 LEU A C 1
ATOM 3103 O O . LEU A 1 398 ? -23.047 -25.297 -26.016 1 92.31 398 LEU A O 1
ATOM 3107 N N . LYS A 1 399 ? -22.422 -26.125 -23.984 1 92.56 399 LYS A N 1
ATOM 3108 C CA . LYS A 1 399 ? -22.703 -27.5 -24.344 1 92.56 399 LYS A CA 1
ATOM 3109 C C . LYS A 1 399 ? -24.188 -27.688 -24.688 1 92.56 399 LYS A C 1
ATOM 3111 O O . LYS A 1 399 ? -24.531 -28.375 -25.641 1 92.56 399 LYS A O 1
ATOM 3116 N N . ALA A 1 400 ? -25.031 -27.094 -23.938 1 90.75 400 ALA A N 1
ATOM 3117 C CA . ALA A 1 400 ? -26.469 -27.188 -24.156 1 90.75 400 ALA A CA 1
ATOM 3118 C C . ALA A 1 400 ? -26.859 -26.547 -25.484 1 90.75 400 ALA A C 1
ATOM 3120 O O . ALA A 1 400 ? -27.703 -27.094 -26.219 1 90.75 400 ALA A O 1
ATOM 3121 N N . GLN A 1 401 ? -26.281 -25.453 -25.797 1 88.88 401 GLN A N 1
ATOM 3122 C CA . GLN A 1 401 ? -26.625 -24.734 -27.016 1 88.88 401 GLN A CA 1
ATOM 3123 C C . GLN A 1 401 ? -26.094 -25.453 -28.25 1 88.88 401 GLN A C 1
ATOM 3125 O O . GLN A 1 401 ? -26.781 -25.531 -29.266 1 88.88 401 GLN A O 1
ATOM 3130 N N . LEU A 1 402 ? -24.922 -26.031 -28.203 1 88.88 402 LEU A N 1
ATOM 3131 C CA . LEU A 1 402 ? -24.297 -26.625 -29.375 1 88.88 402 LEU A CA 1
ATOM 3132 C C . LEU A 1 402 ? -24.797 -28.047 -29.578 1 88.88 402 LEU A C 1
ATOM 3134 O O . LEU A 1 402 ? -24.781 -28.562 -30.703 1 88.88 402 LEU A O 1
ATOM 3138 N N . ARG A 1 403 ? -25.203 -28.688 -28.438 1 86.31 403 ARG A N 1
ATOM 3139 C CA . ARG A 1 403 ? -25.781 -30.016 -28.562 1 86.31 403 ARG A CA 1
ATOM 3140 C C . ARG A 1 403 ? -27.031 -29.984 -29.438 1 86.31 403 ARG A C 1
ATOM 3142 O O . ARG A 1 403 ? -27.281 -30.891 -30.219 1 86.31 403 ARG A O 1
ATOM 3149 N N . ALA A 1 404 ? -27.797 -28.938 -29.328 1 80.25 404 ALA A N 1
ATOM 3150 C CA . ALA A 1 404 ? -29.062 -28.812 -30.047 1 80.25 404 ALA A CA 1
ATOM 3151 C C . ALA A 1 404 ? -28.891 -27.984 -31.328 1 80.25 404 ALA A C 1
ATOM 3153 O O . ALA A 1 404 ? -29.875 -27.609 -31.969 1 80.25 404 ALA A O 1
ATOM 3154 N N . TYR A 1 405 ? -27.703 -27.797 -31.703 1 85.25 405 TYR A N 1
ATOM 3155 C CA . TYR A 1 405 ? -27.453 -26.844 -32.781 1 85.25 405 TYR A CA 1
ATOM 3156 C C . TYR A 1 405 ? -27.797 -27.453 -34.125 1 85.25 405 TYR A C 1
ATOM 3158 O O . TYR A 1 405 ? -27.219 -28.469 -34.531 1 85.25 405 TYR A O 1
ATOM 3166 N N . LYS A 1 406 ? -28.703 -26.969 -34.844 1 81.31 406 LYS A N 1
ATOM 3167 C CA . LYS A 1 406 ? -29.047 -27.312 -36.219 1 81.31 406 LYS A CA 1
ATOM 3168 C C . LYS A 1 406 ? -28.75 -26.156 -37.156 1 81.31 406 LYS A C 1
ATOM 3170 O O . LYS A 1 406 ? -28.281 -26.375 -38.281 1 81.31 406 LYS A O 1
ATOM 3175 N N . SER A 1 407 ? -29.109 -25.047 -36.75 1 84.31 407 SER A N 1
ATOM 3176 C CA . SER A 1 407 ? -28.844 -23.797 -37.469 1 84.31 407 SER A CA 1
ATOM 3177 C C . SER A 1 407 ? -28.719 -22.625 -36.469 1 84.31 407 SER A C 1
ATOM 3179 O O . SER A 1 407 ? -29.062 -22.766 -35.312 1 84.31 407 SER A O 1
ATOM 3181 N N . MET A 1 408 ? -28.203 -21.562 -36.969 1 87.06 408 MET A N 1
ATOM 3182 C CA . MET A 1 408 ? -28.062 -20.391 -36.125 1 87.06 408 MET A CA 1
ATOM 3183 C C . MET A 1 408 ? -29.406 -19.656 -36 1 87.06 408 MET A C 1
ATOM 3185 O O . MET A 1 408 ? -29.672 -18.703 -36.719 1 87.06 408 MET A O 1
ATOM 3189 N N . SER A 1 409 ? -30.172 -20.141 -35.062 1 86.38 409 SER A N 1
ATOM 3190 C CA . SER A 1 409 ? -31.422 -19.453 -34.781 1 86.38 409 SER A CA 1
ATOM 3191 C C . SER A 1 409 ? -31.188 -18.156 -34.031 1 86.38 409 SER A C 1
ATOM 3193 O O . SER A 1 409 ? -30.094 -17.922 -33.531 1 86.38 409 SER A O 1
ATOM 3195 N N . SER A 1 410 ? -32.25 -17.344 -34 1 88.94 410 SER A N 1
ATOM 3196 C CA . SER A 1 410 ? -32.156 -16.094 -33.25 1 88.94 410 SER A CA 1
ATOM 3197 C C . SER A 1 410 ? -31.891 -16.359 -31.781 1 88.94 410 SER A C 1
ATOM 3199 O O . SER A 1 410 ? -31.141 -15.625 -31.125 1 88.94 410 SER A O 1
ATOM 3201 N N . ALA A 1 411 ? -32.406 -17.438 -31.281 1 87.94 411 ALA A N 1
ATOM 3202 C CA . ALA A 1 411 ? -32.25 -17.812 -29.891 1 87.94 411 ALA A CA 1
ATOM 3203 C C . ALA A 1 411 ? -30.828 -18.281 -29.609 1 87.94 411 ALA A C 1
ATOM 3205 O O . ALA A 1 411 ? -30.234 -17.906 -28.594 1 87.94 411 ALA A O 1
ATOM 3206 N N . THR A 1 412 ? -30.344 -19.109 -30.5 1 88.62 412 THR A N 1
ATOM 3207 C CA . THR A 1 412 ? -28.984 -19.609 -30.359 1 88.62 412 THR A CA 1
ATOM 3208 C C . THR A 1 412 ? -27.984 -18.453 -30.438 1 88.62 412 THR A C 1
ATOM 3210 O O . THR A 1 412 ? -27.031 -18.391 -29.656 1 88.62 412 THR A O 1
ATOM 3213 N N . ARG A 1 413 ? -28.188 -17.578 -31.328 1 90.25 413 ARG A N 1
ATOM 3214 C CA . ARG A 1 413 ? -27.328 -16.422 -31.5 1 90.25 413 ARG A CA 1
ATOM 3215 C C . ARG A 1 413 ? -27.312 -15.547 -30.25 1 90.25 413 ARG A C 1
ATOM 3217 O O . ARG A 1 413 ? -26.25 -15.109 -29.797 1 90.25 413 ARG A O 1
ATOM 3224 N N . GLN A 1 414 ? -28.438 -15.344 -29.734 1 90.19 414 GLN A N 1
ATOM 3225 C CA . GLN A 1 414 ? -28.562 -14.523 -28.531 1 90.19 414 GLN A CA 1
ATOM 3226 C C . GLN A 1 414 ? -27.859 -15.172 -27.359 1 90.19 414 GLN A C 1
ATOM 3228 O O . GLN A 1 414 ? -27.234 -14.492 -26.531 1 90.19 414 GLN A O 1
ATOM 3233 N N . SER A 1 415 ? -27.969 -16.453 -27.25 1 90.44 415 SER A N 1
ATOM 3234 C CA . SER A 1 415 ? -27.328 -17.172 -26.172 1 90.44 415 SER A CA 1
ATOM 3235 C C . SER A 1 415 ? -25.812 -17.109 -26.266 1 90.44 415 SER A C 1
ATOM 3237 O O . SER A 1 415 ? -25.125 -16.906 -25.266 1 90.44 415 SER A O 1
ATOM 3239 N N . LEU A 1 416 ? -25.312 -17.312 -27.469 1 90.75 416 LEU A N 1
ATOM 3240 C CA . LEU A 1 416 ? -23.875 -17.234 -27.688 1 90.75 416 LEU A CA 1
ATOM 3241 C C . LEU A 1 416 ? -23.359 -15.828 -27.422 1 90.75 416 LEU A C 1
ATOM 3243 O O . LEU A 1 416 ? -22.297 -15.664 -26.812 1 90.75 416 LEU A O 1
ATOM 3247 N N . GLU A 1 417 ? -24.094 -14.891 -27.812 1 89.44 417 GLU A N 1
ATOM 3248 C CA . GLU A 1 417 ? -23.719 -13.5 -27.547 1 89.44 417 GLU A CA 1
ATOM 3249 C C . GLU A 1 417 ? -23.781 -13.188 -26.062 1 89.44 417 GLU A C 1
ATOM 3251 O O . GLU A 1 417 ? -22.953 -12.43 -25.547 1 89.44 417 GLU A O 1
ATOM 3256 N N . GLY A 1 418 ? -24.734 -13.82 -25.422 1 85.69 418 GLY A N 1
ATOM 3257 C CA . GLY A 1 418 ? -24.844 -13.68 -23.984 1 85.69 418 GLY A CA 1
ATOM 3258 C C . GLY A 1 418 ? -23.641 -14.227 -23.25 1 85.69 418 GLY A C 1
ATOM 3259 O O . GLY A 1 418 ? -23.266 -13.727 -22.188 1 85.69 418 GLY A O 1
ATOM 3260 N N . LEU A 1 419 ? -22.984 -15.211 -23.781 1 88.44 419 LEU A N 1
ATOM 3261 C CA . LEU A 1 419 ? -21.797 -15.812 -23.203 1 88.44 419 LEU A CA 1
ATOM 3262 C C . LEU A 1 419 ? -20.562 -14.984 -23.516 1 88.44 419 LEU A C 1
ATOM 3264 O O . LEU A 1 419 ? -19.5 -15.195 -22.922 1 88.44 419 LEU A O 1
ATOM 3268 N N . GLY A 1 420 ? -20.719 -14.016 -24.5 1 87.75 420 GLY A N 1
ATOM 3269 C CA . GLY A 1 420 ? -19.594 -13.148 -24.828 1 87.75 420 GLY A CA 1
ATOM 3270 C C . GLY A 1 420 ? -19.016 -13.414 -26.203 1 87.75 420 GLY A C 1
ATOM 3271 O O . GLY A 1 420 ? -17.969 -12.875 -26.562 1 87.75 420 GLY A O 1
ATOM 3272 N N . PHE A 1 421 ? -19.75 -14.273 -27 1 91.88 421 PHE A N 1
ATOM 3273 C CA . PHE A 1 421 ? -19.266 -14.547 -28.359 1 91.88 421 PHE A CA 1
ATOM 3274 C C . PHE A 1 421 ? -19.797 -13.5 -29.328 1 91.88 421 PHE A C 1
ATOM 3276 O O . PHE A 1 421 ? -20.938 -13.062 -29.234 1 91.88 421 PHE A O 1
ATOM 3283 N N . ALA A 1 422 ? -18.953 -13.047 -30.203 1 91.69 422 ALA A N 1
ATOM 3284 C CA . ALA A 1 422 ? -19.359 -12.32 -31.391 1 91.69 422 ALA A CA 1
ATOM 3285 C C . ALA A 1 422 ? -19.484 -13.258 -32.594 1 91.69 422 ALA A C 1
ATOM 3287 O O . ALA A 1 422 ? -18.594 -14.07 -32.844 1 91.69 422 ALA A O 1
ATOM 3288 N N . VAL A 1 423 ? -20.625 -13.164 -33.25 1 91.94 423 VAL A N 1
ATOM 3289 C CA . VAL A 1 423 ? -20.906 -14.07 -34.375 1 91.94 423 VAL A CA 1
ATOM 3290 C C . VAL A 1 423 ? -20.844 -13.305 -35.688 1 91.94 423 VAL A C 1
ATOM 3292 O O . VAL A 1 423 ? -21.594 -12.344 -35.875 1 91.94 423 VAL A O 1
ATOM 3295 N N . TYR A 1 424 ? -19.969 -13.68 -36.531 1 91 424 TYR A N 1
ATOM 3296 C CA . TYR A 1 424 ? -19.844 -13.078 -37.844 1 91 424 TYR A CA 1
ATOM 3297 C C . TYR A 1 424 ? -20.172 -14.07 -38.938 1 91 424 TYR A C 1
ATOM 3299 O O . TYR A 1 424 ? -19.844 -15.258 -38.844 1 91 424 TYR A O 1
ATOM 3307 N N . GLU A 1 425 ? -20.875 -13.578 -39.969 1 88.44 425 GLU A N 1
ATOM 3308 C CA . GLU A 1 425 ? -21.172 -14.438 -41.125 1 88.44 425 GLU A CA 1
ATOM 3309 C C . GLU A 1 425 ? -20 -14.477 -42.094 1 88.44 425 GLU A C 1
ATOM 3311 O O . GLU A 1 425 ? -19.422 -13.438 -42.438 1 88.44 425 GLU A O 1
ATOM 3316 N N . ASP A 1 426 ? -19.594 -15.578 -42.344 1 84.06 426 ASP A N 1
ATOM 3317 C CA . ASP A 1 426 ? -18.484 -15.766 -43.281 1 84.06 426 ASP A CA 1
ATOM 3318 C C . ASP A 1 426 ? -18.828 -16.844 -44.312 1 84.06 426 ASP A C 1
ATOM 3320 O O . ASP A 1 426 ? -18.438 -18 -44.156 1 84.06 426 ASP A O 1
ATOM 3324 N N . GLY A 1 427 ? -19.422 -16.484 -45.406 1 82.75 427 GLY A N 1
ATOM 3325 C CA . GLY A 1 427 ? -19.766 -17.438 -46.438 1 82.75 427 GLY A CA 1
ATOM 3326 C C . GLY A 1 427 ? -20.672 -18.562 -45.938 1 82.75 427 GLY A C 1
ATOM 3327 O O . GLY A 1 427 ? -21.781 -18.312 -45.469 1 82.75 427 GLY A O 1
ATOM 3328 N N . LYS A 1 428 ? -20.094 -19.828 -45.938 1 84.88 428 LYS A N 1
ATOM 3329 C CA . LYS A 1 428 ? -20.859 -21.031 -45.531 1 84.88 428 LYS A CA 1
ATOM 3330 C C . LYS A 1 428 ? -20.688 -21.312 -44.031 1 84.88 428 LYS A C 1
ATOM 3332 O O . LYS A 1 428 ? -21.25 -22.297 -43.531 1 84.88 428 LYS A O 1
ATOM 3337 N N . HIS A 1 429 ? -19.938 -20.438 -43.375 1 90.12 429 HIS A N 1
ATOM 3338 C CA . HIS A 1 429 ? -19.672 -20.688 -41.969 1 90.12 429 HIS A CA 1
ATOM 3339 C C . HIS A 1 429 ? -19.891 -19.422 -41.156 1 90.12 429 HIS A C 1
ATOM 3341 O O . HIS A 1 429 ? -20.078 -18.328 -41.688 1 90.12 429 HIS A O 1
ATOM 3347 N N . TYR A 1 430 ? -20.094 -19.641 -39.875 1 91.5 430 TYR A N 1
ATOM 3348 C CA . TYR A 1 430 ? -20.062 -18.547 -38.906 1 91.5 430 TYR A CA 1
ATOM 3349 C C . TYR A 1 430 ? -18.719 -18.484 -38.188 1 91.5 430 TYR A C 1
ATOM 3351 O O . TYR A 1 430 ? -18.141 -19.531 -37.844 1 91.5 430 TYR A O 1
ATOM 3359 N N . LYS A 1 431 ? -18.234 -17.328 -38.031 1 92.44 431 LYS A N 1
ATOM 3360 C CA . LYS A 1 431 ? -17.031 -17.109 -37.25 1 92.44 431 LYS A CA 1
ATOM 3361 C C . LYS A 1 431 ? -17.359 -16.594 -35.844 1 92.44 431 LYS A C 1
ATOM 3363 O O . LYS A 1 431 ? -18.078 -15.594 -35.688 1 92.44 431 LYS A O 1
ATOM 3368 N N . LEU A 1 432 ? -16.875 -17.328 -34.812 1 92.81 432 LEU A N 1
ATOM 3369 C CA . LEU A 1 432 ? -17.125 -16.969 -33.438 1 92.81 432 LEU A CA 1
ATOM 3370 C C . LEU A 1 432 ? -15.875 -16.406 -32.781 1 92.81 432 LEU A C 1
ATOM 3372 O O . LEU A 1 432 ? -14.781 -16.969 -32.906 1 92.81 432 LEU A O 1
ATOM 3376 N N . ILE A 1 433 ? -16 -15.195 -32.125 1 91.88 433 ILE A N 1
ATOM 3377 C CA . ILE A 1 433 ? -14.922 -14.578 -31.375 1 91.88 433 ILE A CA 1
ATOM 3378 C C . ILE A 1 433 ? -15.352 -14.398 -29.922 1 91.88 433 ILE A C 1
ATOM 3380 O O . ILE A 1 433 ? -16.359 -13.758 -29.641 1 91.88 433 ILE A O 1
ATOM 3384 N N . PHE A 1 434 ? -14.562 -15.008 -29.062 1 91.62 434 PHE A N 1
ATOM 3385 C CA . PHE A 1 434 ? -14.922 -15 -27.656 1 91.62 434 PHE A CA 1
ATOM 3386 C C . PHE A 1 434 ? -14.344 -13.781 -26.953 1 91.62 434 PHE A C 1
ATOM 3388 O O . PHE A 1 434 ? -13.125 -13.609 -26.906 1 91.62 434 PHE A O 1
ATOM 3395 N N . ARG A 1 435 ? -15.164 -12.922 -26.422 1 89.19 435 ARG A N 1
ATOM 3396 C CA . ARG A 1 435 ? -14.859 -11.75 -25.609 1 89.19 435 ARG A CA 1
ATOM 3397 C C . ARG A 1 435 ? -13.789 -10.883 -26.281 1 89.19 435 ARG A C 1
ATOM 3399 O O . ARG A 1 435 ? -12.844 -10.445 -25.641 1 89.19 435 ARG A O 1
ATOM 3406 N N . GLY A 1 436 ? -13.828 -10.836 -27.609 1 86.62 436 GLY A N 1
ATOM 3407 C CA . GLY A 1 436 ? -13.07 -9.867 -28.391 1 86.62 436 GLY A CA 1
ATOM 3408 C C . GLY A 1 436 ? -11.672 -10.336 -28.734 1 86.62 436 GLY A C 1
ATOM 3409 O O . GLY A 1 436 ? -10.898 -9.602 -29.359 1 86.62 436 GLY A O 1
ATOM 3410 N N . ASP A 1 437 ? -11.289 -11.5 -28.281 1 89.69 437 ASP A N 1
ATOM 3411 C CA . ASP A 1 437 ? -9.945 -11.984 -28.594 1 89.69 437 ASP A CA 1
ATOM 3412 C C . ASP A 1 437 ? -9.938 -12.719 -29.938 1 89.69 437 ASP A C 1
ATOM 3414 O O . ASP A 1 437 ? -10.344 -13.875 -30.016 1 89.69 437 ASP A O 1
ATOM 3418 N N . GLU A 1 438 ? -9.375 -12.117 -30.891 1 89.62 438 GLU A N 1
ATOM 3419 C CA . GLU A 1 438 ? -9.438 -12.602 -32.281 1 89.62 438 GLU A CA 1
ATOM 3420 C C . GLU A 1 438 ? -8.43 -13.719 -32.5 1 89.62 438 GLU A C 1
ATOM 3422 O O . GLU A 1 438 ? -8.523 -14.445 -33.5 1 89.62 438 GLU A O 1
ATOM 3427 N N . ARG A 1 439 ? -7.555 -13.914 -31.625 1 91.25 439 ARG A N 1
ATOM 3428 C CA . ARG A 1 439 ? -6.5 -14.914 -31.812 1 91.25 439 ARG A CA 1
ATOM 3429 C C . ARG A 1 439 ? -7.082 -16.312 -31.875 1 91.25 439 ARG A C 1
ATOM 3431 O O . ARG A 1 439 ? -6.48 -17.219 -32.469 1 91.25 439 ARG A O 1
ATOM 3438 N N . TYR A 1 440 ? -8.336 -16.438 -31.172 1 91.19 440 TYR A N 1
ATOM 3439 C CA . TYR A 1 440 ? -8.898 -17.781 -31.062 1 91.19 440 TYR A CA 1
ATOM 3440 C C . TYR A 1 440 ? -10.258 -17.859 -31.75 1 91.19 440 TYR A C 1
ATOM 3442 O O . TYR A 1 440 ? -11.227 -18.375 -31.188 1 91.19 440 TYR A O 1
ATOM 3450 N N . SER A 1 441 ? -10.281 -17.484 -32.938 1 90.88 441 SER A N 1
ATOM 3451 C CA . SER A 1 441 ? -11.523 -17.531 -33.688 1 90.88 441 SER A CA 1
ATOM 3452 C C . SER A 1 441 ? -11.945 -18.984 -33.969 1 90.88 441 SER A C 1
ATOM 3454 O O . SER A 1 441 ? -11.094 -19.859 -34.156 1 90.88 441 SER A O 1
ATOM 3456 N N . PHE A 1 442 ? -13.234 -19.234 -33.938 1 90.88 442 PHE A N 1
ATOM 3457 C CA . PHE A 1 442 ? -13.781 -20.562 -34.156 1 90.88 442 PHE A CA 1
ATOM 3458 C C . PHE A 1 442 ? -14.828 -20.531 -35.281 1 90.88 442 PHE A C 1
ATOM 3460 O O . PHE A 1 442 ? -15.602 -19.578 -35.375 1 90.88 442 PHE A O 1
ATOM 3467 N N . THR A 1 443 ? -14.82 -21.531 -36.125 1 89.62 443 THR A N 1
ATOM 3468 C CA . THR A 1 443 ? -15.758 -21.578 -37.25 1 89.62 443 THR A CA 1
ATOM 3469 C C . THR A 1 443 ? -16.859 -22.609 -37 1 89.62 443 THR A C 1
ATOM 3471 O O . THR A 1 443 ? -16.578 -23.75 -36.625 1 89.62 443 THR A O 1
ATOM 3474 N N . LEU A 1 444 ? -18.047 -22.188 -37.094 1 88.12 444 LEU A N 1
ATOM 3475 C CA . LEU A 1 444 ? -19.234 -23.031 -36.938 1 88.12 444 LEU A CA 1
ATOM 3476 C C . LEU A 1 444 ? -19.984 -23.141 -38.281 1 88.12 444 LEU A C 1
ATOM 3478 O O . LEU A 1 444 ? -20.172 -22.141 -38.969 1 88.12 444 LEU A O 1
ATOM 3482 N N . ALA A 1 445 ? -20.391 -24.312 -38.594 1 85.88 445 ALA A N 1
ATOM 3483 C CA . ALA A 1 445 ? -21.125 -24.531 -39.844 1 85.88 445 ALA A CA 1
ATOM 3484 C C . ALA A 1 445 ? -22.5 -23.891 -39.781 1 85.88 445 ALA A C 1
ATOM 3486 O O . ALA A 1 445 ? -23.141 -23.859 -38.719 1 85.88 445 ALA A O 1
ATOM 3487 N N . LYS A 1 446 ? -23 -23.328 -40.938 1 83.81 446 LYS A N 1
ATOM 3488 C CA . LYS A 1 446 ? -24.328 -22.719 -41 1 83.81 446 LYS A CA 1
ATOM 3489 C C . LYS A 1 446 ? -25.422 -23.766 -40.781 1 83.81 446 LYS A C 1
ATOM 3491 O O . LYS A 1 446 ? -26.5 -23.453 -40.25 1 83.81 446 LYS A O 1
ATOM 3496 N N . THR A 1 447 ? -25.172 -24.922 -41.406 1 77.19 447 THR A N 1
ATOM 3497 C CA . THR A 1 447 ? -26.125 -26 -41.25 1 77.19 447 THR A CA 1
ATOM 3498 C C . THR A 1 447 ? -25.516 -27.141 -40.438 1 77.19 447 THR A C 1
ATOM 3500 O O . THR A 1 447 ? -24.469 -27.672 -40.812 1 77.19 447 THR A O 1
ATOM 3503 N N . GLY A 1 448 ? -26 -27.297 -39.25 1 68 448 GLY A N 1
ATOM 3504 C CA . GLY A 1 448 ? -25.484 -28.344 -38.375 1 68 448 GLY A CA 1
ATOM 3505 C C . GLY A 1 448 ? -25.922 -29.734 -38.781 1 68 448 GLY A C 1
ATOM 3506 O O . GLY A 1 448 ? -26.984 -29.891 -39.406 1 68 448 GLY A O 1
ATOM 3507 N N . SER A 1 449 ? -24.984 -30.578 -38.938 1 66.56 449 SER A N 1
ATOM 3508 C CA . SER A 1 449 ? -25.391 -31.953 -39.25 1 66.56 449 SER A CA 1
ATOM 3509 C C . SER A 1 449 ? -26.234 -32.562 -38.156 1 66.56 449 SER A C 1
ATOM 3511 O O . SER A 1 449 ? -26.812 -31.828 -37.344 1 66.56 449 SER A O 1
ATOM 3513 N N . ASP A 1 450 ? -25.922 -33.75 -37.594 1 68.62 450 ASP A N 1
ATOM 3514 C CA . ASP A 1 450 ? -26.594 -34.5 -36.562 1 68.62 450 ASP A CA 1
ATOM 3515 C C . ASP A 1 450 ? -26.047 -34.156 -35.188 1 68.62 450 ASP A C 1
ATOM 3517 O O . ASP A 1 450 ? -25.156 -33.312 -35.062 1 68.62 450 ASP A O 1
ATOM 3521 N N . PHE A 1 451 ? -26.688 -34.5 -34.188 1 75.69 451 PHE A N 1
ATOM 3522 C CA . PHE A 1 451 ? -26.359 -34.312 -32.75 1 75.69 451 PHE A CA 1
ATOM 3523 C C . PHE A 1 451 ? -24.875 -34.531 -32.531 1 75.69 451 PHE A C 1
ATOM 3525 O O . PHE A 1 451 ? -24.266 -33.844 -31.703 1 75.69 451 PHE A O 1
ATOM 3532 N N . ARG A 1 452 ? -24.219 -35.219 -33.281 1 77.25 452 ARG A N 1
ATOM 3533 C CA . ARG A 1 452 ? -22.797 -35.531 -33.125 1 77.25 452 ARG A CA 1
ATOM 3534 C C . ARG A 1 452 ? -21.938 -34.375 -33.594 1 77.25 452 ARG A C 1
ATOM 3536 O O . ARG A 1 452 ? -20.891 -34.094 -33 1 77.25 452 ARG A O 1
ATOM 3543 N N . GLY A 1 453 ? -22.484 -33.719 -34.562 1 79.94 453 GLY A N 1
ATOM 3544 C CA . GLY A 1 453 ? -21.75 -32.594 -35.094 1 79.94 453 GLY A CA 1
ATOM 3545 C C . GLY A 1 453 ? -21.641 -31.453 -34.094 1 79.94 453 GLY A C 1
ATOM 3546 O O . GLY A 1 453 ? -20.562 -30.859 -33.969 1 79.94 453 GLY A O 1
ATOM 3547 N N . GLY A 1 454 ? -22.688 -31.203 -33.438 1 83.62 454 GLY A N 1
ATOM 3548 C CA . GLY A 1 454 ? -22.703 -30.141 -32.438 1 83.62 454 GLY A CA 1
ATOM 3549 C C . GLY A 1 454 ? -21.781 -30.406 -31.25 1 83.62 454 GLY A C 1
ATOM 3550 O O . GLY A 1 454 ? -21.078 -29.5 -30.797 1 83.62 454 GLY A O 1
ATOM 3551 N N . LEU A 1 455 ? -21.75 -31.625 -30.781 1 88.88 455 LEU A N 1
ATOM 3552 C CA . LEU A 1 455 ? -20.906 -32 -29.656 1 88.88 455 LEU A CA 1
ATOM 3553 C C . LEU A 1 455 ? -19.438 -31.938 -30.031 1 88.88 455 LEU A C 1
ATOM 3555 O O . LEU A 1 455 ? -18.594 -31.625 -29.203 1 88.88 455 LEU A O 1
ATOM 3559 N N . ASN A 1 456 ? -19.125 -32.344 -31.344 1 88.19 456 ASN A N 1
ATOM 3560 C CA . ASN A 1 456 ? -17.75 -32.219 -31.812 1 88.19 456 ASN A CA 1
ATOM 3561 C C . ASN A 1 456 ? -17.297 -30.766 -31.844 1 88.19 456 ASN A C 1
ATOM 3563 O O . ASN A 1 456 ? -16.172 -30.453 -31.484 1 88.19 456 ASN A O 1
ATOM 3567 N N . SER A 1 457 ? -18.25 -29.938 -32.312 1 88.5 457 SER A N 1
ATOM 3568 C CA . SER A 1 457 ? -17.953 -28.516 -32.312 1 88.5 457 SER A CA 1
ATOM 3569 C C . SER A 1 457 ? -17.688 -28 -30.891 1 88.5 457 SER A C 1
ATOM 3571 O O . SER A 1 457 ? -16.797 -27.172 -30.672 1 88.5 457 SER A O 1
ATOM 3573 N N . TYR A 1 458 ? -18.469 -28.484 -30 1 91.94 458 TYR A N 1
ATOM 3574 C CA . TYR A 1 458 ? -18.281 -28.109 -28.594 1 91.94 458 TYR A CA 1
ATOM 3575 C C . TYR A 1 458 ? -16.906 -28.531 -28.109 1 91.94 458 TYR A C 1
ATOM 3577 O O . TYR A 1 458 ? -16.203 -27.75 -27.469 1 91.94 458 TYR A O 1
ATOM 3585 N N . SER A 1 459 ? -16.562 -29.781 -28.344 1 92.12 459 SER A N 1
ATOM 3586 C CA . SER A 1 459 ? -15.273 -30.297 -27.891 1 92.12 459 SER A CA 1
ATOM 3587 C C . SER A 1 459 ? -14.125 -29.484 -28.484 1 92.12 459 SER A C 1
ATOM 3589 O O . SER A 1 459 ? -13.148 -29.203 -27.781 1 92.12 459 SER A O 1
ATOM 3591 N N . ASP A 1 460 ? -14.281 -29.188 -29.703 1 90.5 460 ASP A N 1
ATOM 3592 C CA . ASP A 1 460 ? -13.234 -28.406 -30.359 1 90.5 460 ASP A CA 1
ATOM 3593 C C . ASP A 1 460 ? -13.133 -27 -29.766 1 90.5 460 ASP A C 1
ATOM 3595 O O . ASP A 1 460 ? -12.031 -26.5 -29.547 1 90.5 460 ASP A O 1
ATOM 3599 N N . LEU A 1 461 ? -14.25 -26.422 -29.562 1 91.81 461 LEU A N 1
ATOM 3600 C CA . LEU A 1 461 ? -14.297 -25.078 -28.984 1 91.81 461 LEU A CA 1
ATOM 3601 C C . LEU A 1 461 ? -13.727 -25.062 -27.578 1 91.81 461 LEU A C 1
ATOM 3603 O O . LEU A 1 461 ? -12.992 -24.141 -27.203 1 91.81 461 LEU A O 1
ATOM 3607 N N . LYS A 1 462 ? -14.125 -26.031 -26.859 1 92.69 462 LYS A N 1
ATOM 3608 C CA . LYS A 1 462 ? -13.633 -26.156 -25.484 1 92.69 462 LYS A CA 1
ATOM 3609 C C . LYS A 1 462 ? -12.117 -26.266 -25.438 1 92.69 462 LYS A C 1
ATOM 3611 O O . LYS A 1 462 ? -11.461 -25.609 -24.641 1 92.69 462 LYS A O 1
ATOM 3616 N N . LYS A 1 463 ? -11.523 -27.016 -26.281 1 90.56 463 LYS A N 1
ATOM 3617 C CA . LYS A 1 463 ? -10.078 -27.219 -26.344 1 90.56 463 LYS A CA 1
ATOM 3618 C C . LYS A 1 463 ? -9.359 -25.938 -26.75 1 90.56 463 LYS A C 1
ATOM 3620 O O . LYS A 1 463 ? -8.258 -25.656 -26.281 1 90.56 463 LYS A O 1
ATOM 3625 N N . ARG A 1 464 ? -10.023 -25.172 -27.531 1 91.31 464 ARG A N 1
ATOM 3626 C CA . ARG A 1 464 ? -9.391 -23.984 -28.109 1 91.31 464 ARG A CA 1
ATOM 3627 C C . ARG A 1 464 ? -9.43 -22.828 -27.125 1 91.31 464 ARG A C 1
ATOM 3629 O O . ARG A 1 464 ? -8.461 -22.062 -27.031 1 91.31 464 ARG A O 1
ATOM 3636 N N . LEU A 1 465 ? -10.5 -22.719 -26.359 1 92.5 465 LEU A N 1
ATOM 3637 C CA . LEU A 1 465 ? -10.719 -21.469 -25.641 1 92.5 465 LEU A CA 1
ATOM 3638 C C . LEU A 1 465 ? -10.656 -21.688 -24.141 1 92.5 465 LEU A C 1
ATOM 3640 O O . LEU A 1 465 ? -10.43 -20.75 -23.375 1 92.5 465 LEU A O 1
ATOM 3644 N N . PHE A 1 466 ? -10.883 -23.016 -23.719 1 90.88 466 PHE A N 1
ATOM 3645 C CA . PHE A 1 466 ? -11.086 -23.188 -22.281 1 90.88 466 PHE A CA 1
ATOM 3646 C C . PHE A 1 466 ? -10.172 -24.281 -21.734 1 90.88 466 PHE A C 1
ATOM 3648 O O . PHE A 1 466 ? -9.836 -24.281 -20.547 1 90.88 466 PHE A O 1
ATOM 3655 N N . MET B 1 1 ? 3.068 22.172 -7.094 1 62.75 1 MET B N 1
ATOM 3656 C CA . MET B 1 1 ? 3.143 20.734 -6.891 1 62.75 1 MET B CA 1
ATOM 3657 C C . MET B 1 1 ? 4.566 20.297 -6.555 1 62.75 1 MET B C 1
ATOM 3659 O O . MET B 1 1 ? 5.523 20.766 -7.18 1 62.75 1 MET B O 1
ATOM 3663 N N . ILE B 1 2 ? 4.715 19.578 -5.52 1 71.31 2 ILE B N 1
ATOM 3664 C CA . ILE B 1 2 ? 6.031 19.078 -5.148 1 71.31 2 ILE B CA 1
ATOM 3665 C C . ILE B 1 2 ? 6.434 17.938 -6.086 1 71.31 2 ILE B C 1
ATOM 3667 O O . ILE B 1 2 ? 5.648 17.016 -6.328 1 71.31 2 ILE B O 1
ATOM 3671 N N . THR B 1 3 ? 7.562 18.031 -6.676 1 76.19 3 THR B N 1
ATOM 3672 C CA . THR B 1 3 ? 8 17.047 -7.664 1 76.19 3 THR B CA 1
ATOM 3673 C C . THR B 1 3 ? 9.18 16.234 -7.133 1 76.19 3 THR B C 1
ATOM 3675 O O . THR B 1 3 ? 9.508 15.18 -7.668 1 76.19 3 THR B O 1
ATOM 3678 N N . TYR B 1 4 ? 9.836 16.781 -6.145 1 85.44 4 TYR B N 1
ATOM 3679 C CA . TYR B 1 4 ? 10.984 16.109 -5.539 1 85.44 4 TYR B CA 1
ATOM 3680 C C . TYR B 1 4 ? 11.078 16.438 -4.055 1 85.44 4 TYR B C 1
ATOM 3682 O O . TYR B 1 4 ? 10.844 17.578 -3.643 1 85.44 4 TYR B O 1
ATOM 3690 N N . ARG B 1 5 ? 11.352 15.469 -3.271 1 83.81 5 ARG B N 1
ATOM 3691 C CA . ARG B 1 5 ? 11.492 15.656 -1.831 1 83.81 5 ARG B CA 1
ATOM 3692 C C . ARG B 1 5 ? 12.406 14.594 -1.227 1 83.81 5 ARG B C 1
ATOM 3694 O O . ARG B 1 5 ? 12.305 13.414 -1.558 1 83.81 5 ARG B O 1
ATOM 3701 N N . THR B 1 6 ? 13.352 15.07 -0.449 1 88.5 6 THR B N 1
ATOM 3702 C CA . THR B 1 6 ? 14.195 14.125 0.275 1 88.5 6 THR B CA 1
ATOM 3703 C C . THR B 1 6 ? 14.703 14.742 1.577 1 88.5 6 THR B C 1
ATOM 3705 O O . THR B 1 6 ? 14.625 15.953 1.768 1 88.5 6 THR B O 1
ATOM 3708 N N . GLN B 1 7 ? 15.023 13.953 2.498 1 90.62 7 GLN B N 1
ATOM 3709 C CA . GLN B 1 7 ? 15.609 14.32 3.779 1 90.62 7 GLN B CA 1
ATOM 3710 C C . GLN B 1 7 ? 16.656 13.297 4.223 1 90.62 7 GLN B C 1
ATOM 3712 O O . GLN B 1 7 ? 16.406 12.086 4.16 1 90.62 7 GLN B O 1
ATOM 3717 N N . PHE B 1 8 ? 17.859 13.789 4.562 1 94.19 8 PHE B N 1
ATOM 3718 C CA . PHE B 1 8 ? 18.891 12.852 4.973 1 94.19 8 PHE B CA 1
ATOM 3719 C C . PHE B 1 8 ? 19.891 13.523 5.918 1 94.19 8 PHE B C 1
ATOM 3721 O O . PHE B 1 8 ? 19.984 14.75 5.953 1 94.19 8 PHE B O 1
ATOM 3728 N N . PRO B 1 9 ? 20.578 12.727 6.711 1 95.56 9 PRO B N 1
ATOM 3729 C CA . PRO B 1 9 ? 21.578 13.289 7.621 1 95.56 9 PRO B CA 1
ATOM 3730 C C . PRO B 1 9 ? 22.844 13.758 6.895 1 95.56 9 PRO B C 1
ATOM 3732 O O . PRO B 1 9 ? 23.266 13.133 5.922 1 95.56 9 PRO B O 1
ATOM 3735 N N . LEU B 1 10 ? 23.344 14.844 7.402 1 96.81 10 LEU B N 1
ATOM 3736 C CA . LEU B 1 10 ? 24.625 15.367 6.945 1 96.81 10 LEU B CA 1
ATOM 3737 C C . LEU B 1 10 ? 25.703 15.195 8.016 1 96.81 10 LEU B C 1
ATOM 3739 O O . LEU B 1 10 ? 25.391 14.898 9.172 1 96.81 10 LEU B O 1
ATOM 3743 N N . ASN B 1 11 ? 26.938 15.312 7.582 1 96.12 11 ASN B N 1
ATOM 3744 C CA . ASN B 1 11 ? 28.047 15.25 8.523 1 96.12 11 ASN B CA 1
ATOM 3745 C C . ASN B 1 11 ? 27.969 16.359 9.562 1 96.12 11 ASN B C 1
ATOM 3747 O O . ASN B 1 11 ? 28.094 17.547 9.234 1 96.12 11 ASN B O 1
ATOM 3751 N N . PRO B 1 12 ? 27.859 15.961 10.828 1 94.5 12 PRO B N 1
ATOM 3752 C CA . PRO B 1 12 ? 27.641 16.969 11.867 1 94.5 12 PRO B CA 1
ATOM 3753 C C . PRO B 1 12 ? 28.922 17.688 12.281 1 94.5 12 PRO B C 1
ATOM 3755 O O . PRO B 1 12 ? 28.875 18.641 13.062 1 94.5 12 PRO B O 1
ATOM 3758 N N . GLU B 1 13 ? 30.016 17.297 11.797 1 93.5 13 GLU B N 1
ATOM 3759 C CA . GLU B 1 13 ? 31.281 17.938 12.156 1 93.5 13 GLU B CA 1
ATOM 3760 C C . GLU B 1 13 ? 31.375 19.359 11.586 1 93.5 13 GLU B C 1
ATOM 3762 O O . GLU B 1 13 ? 32.094 20.203 12.117 1 93.5 13 GLU B O 1
ATOM 3767 N N . HIS B 1 14 ? 30.594 19.625 10.602 1 92.75 14 HIS B N 1
ATOM 3768 C CA . HIS B 1 14 ? 30.609 20.938 9.977 1 92.75 14 HIS B CA 1
ATOM 3769 C C . HIS B 1 14 ? 29.578 21.875 10.617 1 92.75 14 HIS B C 1
ATOM 3771 O O . HIS B 1 14 ? 28.594 21.406 11.203 1 92.75 14 HIS B O 1
ATOM 3777 N N . HIS B 1 15 ? 29.906 23.094 10.523 1 92.19 15 HIS B N 1
ATOM 3778 C CA . HIS B 1 15 ? 28.969 24.094 11 1 92.19 15 HIS B CA 1
ATOM 3779 C C . HIS B 1 15 ? 27.797 24.25 10.047 1 92.19 15 HIS B C 1
ATOM 3781 O O . HIS B 1 15 ? 27.938 24.031 8.836 1 92.19 15 HIS B O 1
ATOM 3787 N N . ILE B 1 16 ? 26.656 24.625 10.578 1 92.88 16 ILE B N 1
ATOM 3788 C CA . ILE B 1 16 ? 25.406 24.688 9.828 1 92.88 16 ILE B CA 1
ATOM 3789 C C . ILE B 1 16 ? 25.531 25.719 8.711 1 92.88 16 ILE B C 1
ATOM 3791 O O . ILE B 1 16 ? 24.844 25.625 7.691 1 92.88 16 ILE B O 1
ATOM 3795 N N . HIS B 1 17 ? 26.438 26.703 8.883 1 93.62 17 HIS B N 1
ATOM 3796 C CA . HIS B 1 17 ? 26.641 27.75 7.883 1 93.62 17 HIS B CA 1
ATOM 3797 C C . HIS B 1 17 ? 27.156 27.156 6.574 1 93.62 17 HIS B C 1
ATOM 3799 O O . HIS B 1 17 ? 27.016 27.781 5.516 1 93.62 17 HIS B O 1
ATOM 3805 N N . ARG B 1 18 ? 27.703 25.984 6.703 1 94.75 18 ARG B N 1
ATOM 3806 C CA . ARG B 1 18 ? 28.219 25.328 5.504 1 94.75 18 ARG B CA 1
ATOM 3807 C C . ARG B 1 18 ? 27.094 24.984 4.539 1 94.75 18 ARG B C 1
ATOM 3809 O O . ARG B 1 18 ? 27.297 24.906 3.328 1 94.75 18 ARG B O 1
ATOM 3816 N N . VAL B 1 19 ? 25.906 24.797 5.062 1 96.19 19 VAL B N 1
ATOM 3817 C CA . VAL B 1 19 ? 24.75 24.516 4.223 1 96.19 19 VAL B CA 1
ATOM 3818 C C . VAL B 1 19 ? 24.406 25.75 3.379 1 96.19 19 VAL B C 1
ATOM 3820 O O . VAL B 1 19 ? 24.094 25.625 2.193 1 96.19 19 VAL B O 1
ATOM 3823 N N . LEU B 1 20 ? 24.484 26.922 3.975 1 95.75 20 LEU B N 1
ATOM 3824 C CA . LEU B 1 20 ? 24.234 28.156 3.24 1 95.75 20 LEU B CA 1
ATOM 3825 C C . LEU B 1 20 ? 25.281 28.359 2.148 1 95.75 20 LEU B C 1
ATOM 3827 O O . LEU B 1 20 ? 24.938 28.734 1.022 1 95.75 20 LEU B O 1
ATOM 3831 N N . ASP B 1 21 ? 26.469 28.047 2.57 1 95.44 21 ASP B N 1
ATOM 3832 C CA . ASP B 1 21 ? 27.562 28.156 1.608 1 95.44 21 ASP B CA 1
ATOM 3833 C C . ASP B 1 21 ? 27.359 27.203 0.434 1 95.44 21 ASP B C 1
ATOM 3835 O O . ASP B 1 21 ? 27.703 27.531 -0.705 1 95.44 21 ASP B O 1
ATOM 3839 N N . ALA B 1 22 ? 26.938 26.016 0.724 1 96 22 ALA B N 1
ATOM 3840 C CA . ALA B 1 22 ? 26.656 25.047 -0.331 1 96 22 ALA B CA 1
ATOM 3841 C C . ALA B 1 22 ? 25.609 25.578 -1.301 1 96 22 ALA B C 1
ATOM 3843 O O . ALA B 1 22 ? 25.688 25.359 -2.51 1 96 22 ALA B O 1
ATOM 3844 N N . GLY B 1 23 ? 24.594 26.203 -0.76 1 95.94 23 GLY B N 1
ATOM 3845 C CA . GLY B 1 23 ? 23.594 26.844 -1.613 1 95.94 23 GLY B CA 1
ATOM 3846 C C . GLY B 1 23 ? 24.188 27.891 -2.533 1 95.94 23 GLY B C 1
ATOM 3847 O O . GLY B 1 23 ? 23.891 27.922 -3.729 1 95.94 23 GLY B O 1
ATOM 3848 N N . ARG B 1 24 ? 25 28.719 -1.921 1 95.19 24 ARG B N 1
ATOM 3849 C CA . ARG B 1 24 ? 25.656 29.75 -2.707 1 95.19 24 ARG B CA 1
ATOM 3850 C C . ARG B 1 24 ? 26.516 29.141 -3.812 1 95.19 24 ARG B C 1
ATOM 3852 O O . ARG B 1 24 ? 26.438 29.562 -4.965 1 95.19 24 ARG B O 1
ATOM 3859 N N . VAL B 1 25 ? 27.281 28.156 -3.496 1 94.88 25 VAL B N 1
ATOM 3860 C CA . VAL B 1 25 ? 28.188 27.5 -4.418 1 94.88 25 VAL B CA 1
ATOM 3861 C C . VAL B 1 25 ? 27.406 26.828 -5.535 1 94.88 25 VAL B C 1
ATOM 3863 O O . VAL B 1 25 ? 27.828 26.812 -6.691 1 94.88 25 VAL B O 1
ATOM 3866 N N . TRP B 1 26 ? 26.312 26.234 -5.18 1 95.19 26 TRP B N 1
ATOM 3867 C CA . TRP B 1 26 ? 25.438 25.547 -6.129 1 95.19 26 TRP B CA 1
ATOM 3868 C C . TRP B 1 26 ? 25.031 26.484 -7.266 1 95.19 26 TRP B C 1
ATOM 3870 O O . TRP B 1 26 ? 25.203 26.156 -8.438 1 95.19 26 TRP B O 1
ATOM 3880 N N . ILE B 1 27 ? 24.578 27.641 -6.938 1 94.19 27 ILE B N 1
ATOM 3881 C CA . ILE B 1 27 ? 24.109 28.578 -7.949 1 94.19 27 ILE B CA 1
ATOM 3882 C C . ILE B 1 27 ? 25.297 29.266 -8.617 1 94.19 27 ILE B C 1
ATOM 3884 O O . ILE B 1 27 ? 25.281 29.5 -9.828 1 94.19 27 ILE B O 1
ATOM 3888 N N . ALA B 1 28 ? 26.312 29.531 -7.824 1 94 28 ALA B N 1
ATOM 3889 C CA . ALA B 1 28 ? 27.5 30.219 -8.336 1 94 28 ALA B CA 1
ATOM 3890 C C . ALA B 1 28 ? 28.156 29.406 -9.453 1 94 28 ALA B C 1
ATOM 3892 O O . ALA B 1 28 ? 28.719 29.969 -10.398 1 94 28 ALA B O 1
ATOM 3893 N N . ASN B 1 29 ? 28.094 28.094 -9.391 1 92 29 ASN B N 1
ATOM 3894 C CA . ASN B 1 29 ? 28.781 27.234 -10.336 1 92 29 ASN B CA 1
ATOM 3895 C C . ASN B 1 29 ? 27.859 26.734 -11.438 1 92 29 ASN B C 1
ATOM 3897 O O . ASN B 1 29 ? 28.25 25.922 -12.266 1 92 29 ASN B O 1
ATOM 3901 N N . SER B 1 30 ? 26.672 27.219 -11.414 1 90.38 30 SER B N 1
ATOM 3902 C CA . SER B 1 30 ? 25.734 26.781 -12.438 1 90.38 30 SER B CA 1
ATOM 3903 C C . SER B 1 30 ? 25.844 27.641 -13.695 1 90.38 30 SER B C 1
ATOM 3905 O O . SER B 1 30 ? 25.891 28.875 -13.609 1 90.38 30 SER B O 1
ATOM 3907 N N . PRO B 1 31 ? 25.938 27.016 -14.844 1 88.19 31 PRO B N 1
ATOM 3908 C CA . PRO B 1 31 ? 25.984 27.797 -16.094 1 88.19 31 PRO B CA 1
ATOM 3909 C C . PRO B 1 31 ? 24.609 28.234 -16.562 1 88.19 31 PRO B C 1
ATOM 3911 O O . PRO B 1 31 ? 24.5 28.969 -17.531 1 88.19 31 PRO B O 1
ATOM 3914 N N . HIS B 1 32 ? 23.625 27.875 -15.867 1 86.38 32 HIS B N 1
ATOM 3915 C CA . HIS B 1 32 ? 22.281 28.031 -16.406 1 86.38 32 HIS B CA 1
ATOM 3916 C C . HIS B 1 32 ? 21.562 29.203 -15.734 1 86.38 32 HIS B C 1
ATOM 3918 O O . HIS B 1 32 ? 20.547 29.688 -16.25 1 86.38 32 HIS B O 1
ATOM 3924 N N . TYR B 1 33 ? 22.156 29.703 -14.672 1 89.38 33 TYR B N 1
ATOM 3925 C CA . TYR B 1 33 ? 21.406 30.688 -13.906 1 89.38 33 TYR B CA 1
ATOM 3926 C C . TYR B 1 33 ? 22.031 32.062 -14.008 1 89.38 33 TYR B C 1
ATOM 3928 O O . TYR B 1 33 ? 23.266 32.188 -14.039 1 89.38 33 TYR B O 1
ATOM 3936 N N . ALA B 1 34 ? 21.203 33.031 -13.961 1 89.5 34 ALA B N 1
ATOM 3937 C CA . ALA B 1 34 ? 21.656 34.438 -14.039 1 89.5 34 ALA B CA 1
ATOM 3938 C C . ALA B 1 34 ? 22.328 34.875 -12.742 1 89.5 34 ALA B C 1
ATOM 3940 O O . ALA B 1 34 ? 23.25 35.688 -12.758 1 89.5 34 ALA B O 1
ATOM 3941 N N . LEU B 1 35 ? 21.938 34.344 -11.641 1 91.56 35 LEU B N 1
ATOM 3942 C CA . LEU B 1 35 ? 22.438 34.719 -10.328 1 91.56 35 LEU B CA 1
ATOM 3943 C C . LEU B 1 35 ? 23.844 34.188 -10.102 1 91.56 35 LEU B C 1
ATOM 3945 O O . LEU B 1 35 ? 24.484 34.5 -9.109 1 91.56 35 LEU B O 1
ATOM 3949 N N . SER B 1 36 ? 24.359 33.375 -11.023 1 92.5 36 SER B N 1
ATOM 3950 C CA . SER B 1 36 ? 25.656 32.719 -10.867 1 92.5 36 SER B CA 1
ATOM 3951 C C . SER B 1 36 ? 26.766 33.75 -10.664 1 92.5 36 SER B C 1
ATOM 3953 O O . SER B 1 36 ? 27.625 33.562 -9.797 1 92.5 36 SER B O 1
ATOM 3955 N N . GLY B 1 37 ? 26.719 34.812 -11.375 1 88.94 37 GLY B N 1
ATOM 3956 C CA . GLY B 1 37 ? 27.734 35.844 -11.266 1 88.94 37 GLY B CA 1
ATOM 3957 C C . GLY B 1 37 ? 27.703 36.531 -9.922 1 88.94 37 GLY B C 1
ATOM 3958 O O . GLY B 1 37 ? 28.766 36.812 -9.336 1 88.94 37 GLY B O 1
ATOM 3959 N N . VAL B 1 38 ? 26.5 36.812 -9.453 1 90.12 38 VAL B N 1
ATOM 3960 C CA . VAL B 1 38 ? 26.328 37.531 -8.195 1 90.12 38 VAL B CA 1
ATOM 3961 C C . VAL B 1 38 ? 26.859 36.656 -7.039 1 90.12 38 VAL B C 1
ATOM 3963 O O . VAL B 1 38 ? 27.562 37.156 -6.172 1 90.12 38 VAL B O 1
ATOM 3966 N N . LEU B 1 39 ? 26.594 35.5 -7.074 1 91.88 39 LEU B N 1
ATOM 3967 C CA . LEU B 1 39 ? 26.906 34.625 -5.957 1 91.88 39 LEU B CA 1
ATOM 3968 C C . LEU B 1 39 ? 28.359 34.125 -6.043 1 91.88 39 LEU B C 1
ATOM 3970 O O . LEU B 1 39 ? 28.922 33.688 -5.043 1 91.88 39 LEU B O 1
ATOM 3974 N N . ALA B 1 40 ? 28.906 34.188 -7.23 1 91.19 40 ALA B N 1
ATOM 3975 C CA . ALA B 1 40 ? 30.312 33.844 -7.402 1 91.19 40 ALA B CA 1
ATOM 3976 C C . ALA B 1 40 ? 31.203 34.844 -6.684 1 91.19 40 ALA B C 1
ATOM 3978 O O . ALA B 1 40 ? 32.344 34.531 -6.316 1 91.19 40 ALA B O 1
ATOM 3979 N N . GLY B 1 41 ? 30.688 36.031 -6.422 1 86.94 41 GLY B N 1
ATOM 3980 C CA . GLY B 1 41 ? 31.438 37.062 -5.742 1 86.94 41 GLY B CA 1
ATOM 3981 C C . GLY B 1 41 ? 31.531 36.844 -4.242 1 86.94 41 GLY B C 1
ATOM 3982 O O . GLY B 1 41 ? 32.125 37.656 -3.531 1 86.94 41 GLY B O 1
ATOM 3983 N N . ASP B 1 42 ? 31.016 35.938 -3.732 1 87.38 42 ASP B N 1
ATOM 3984 C CA . ASP B 1 42 ? 31.062 35.531 -2.332 1 87.38 42 ASP B CA 1
ATOM 3985 C C . ASP B 1 42 ? 30.469 36.594 -1.427 1 87.38 42 ASP B C 1
ATOM 3987 O O . ASP B 1 42 ? 31.125 37.062 -0.485 1 87.38 42 ASP B O 1
ATOM 3991 N N . PRO B 1 43 ? 29.344 36.938 -1.701 1 89.31 43 PRO B N 1
ATOM 3992 C CA . PRO B 1 43 ? 28.688 37.938 -0.859 1 89.31 43 PRO B CA 1
ATOM 3993 C C . PRO B 1 43 ? 28.438 37.438 0.561 1 89.31 43 PRO B C 1
ATOM 3995 O O . PRO B 1 43 ? 28.359 36.25 0.793 1 89.31 43 PRO B O 1
ATOM 3998 N N . GLU B 1 44 ? 28.328 38.375 1.463 1 89.44 44 GLU B N 1
ATOM 3999 C CA . GLU B 1 44 ? 28.016 38.031 2.842 1 89.44 44 GLU B CA 1
ATOM 4000 C C . GLU B 1 44 ? 26.562 37.562 2.969 1 89.44 44 GLU B C 1
ATOM 4002 O O . GLU B 1 44 ? 25.656 38.219 2.471 1 89.44 44 GLU B O 1
ATOM 4007 N N . ILE B 1 45 ? 26.406 36.438 3.535 1 90.19 45 ILE B N 1
ATOM 4008 C CA . ILE B 1 45 ? 25.062 35.875 3.703 1 90.19 45 ILE B CA 1
ATOM 4009 C C . ILE B 1 45 ? 24.656 35.938 5.172 1 90.19 45 ILE B C 1
ATOM 4011 O O . ILE B 1 45 ? 25.266 35.281 6.023 1 90.19 45 ILE B O 1
ATOM 4015 N N . VAL B 1 46 ? 23.75 36.812 5.469 1 85.44 46 VAL B N 1
ATOM 4016 C CA . VAL B 1 46 ? 23.172 36.938 6.801 1 85.44 46 VAL B CA 1
ATOM 4017 C C . VAL B 1 46 ? 21.703 36.531 6.758 1 85.44 46 VAL B C 1
ATOM 4019 O O . VAL B 1 46 ? 21.156 36.25 5.688 1 85.44 46 VAL B O 1
ATOM 4022 N N . ASP B 1 47 ? 21.172 36.438 7.891 1 88.38 47 ASP B N 1
ATOM 4023 C CA . ASP B 1 47 ? 19.766 36.062 7.949 1 88.38 47 ASP B CA 1
ATOM 4024 C C . ASP B 1 47 ? 18.906 37.062 7.184 1 88.38 47 ASP B C 1
ATOM 4026 O O . ASP B 1 47 ? 18.984 38.281 7.414 1 88.38 47 ASP B O 1
ATOM 4030 N N . GLY B 1 48 ? 18.172 36.594 6.281 1 86.44 48 GLY B N 1
ATOM 4031 C CA . GLY B 1 48 ? 17.266 37.438 5.539 1 86.44 48 GLY B CA 1
ATOM 4032 C C . GLY B 1 48 ? 17.844 37.969 4.242 1 86.44 48 GLY B C 1
ATOM 4033 O O . GLY B 1 48 ? 17.172 38.656 3.482 1 86.44 48 GLY B O 1
ATOM 4034 N N . THR B 1 49 ? 19.047 37.625 3.93 1 89.75 49 THR B N 1
ATOM 4035 C CA . THR B 1 49 ? 19.672 38.062 2.691 1 89.75 49 THR B CA 1
ATOM 4036 C C . THR B 1 49 ? 18.922 37.531 1.479 1 89.75 49 THR B C 1
ATOM 4038 O O . THR B 1 49 ? 18.562 36.375 1.434 1 89.75 49 THR B O 1
ATOM 4041 N N . ARG B 1 50 ? 18.594 38.406 0.562 1 90.5 50 ARG B N 1
ATOM 4042 C CA . ARG B 1 50 ? 17.875 38.031 -0.655 1 90.5 50 ARG B CA 1
ATOM 4043 C C . ARG B 1 50 ? 18.594 38.562 -1.893 1 90.5 50 ARG B C 1
ATOM 4045 O O . ARG B 1 50 ? 19.031 39.719 -1.923 1 90.5 50 ARG B O 1
ATOM 4052 N N . PHE B 1 51 ? 18.828 37.719 -2.828 1 91.25 51 PHE B N 1
ATOM 4053 C CA . PHE B 1 51 ? 19.375 38.062 -4.133 1 91.25 51 PHE B CA 1
ATOM 4054 C C . PHE B 1 51 ? 18.328 37.875 -5.227 1 91.25 51 PHE B C 1
ATOM 4056 O O . PHE B 1 51 ? 17.594 36.875 -5.219 1 91.25 51 PHE B O 1
ATOM 4063 N N . SER B 1 52 ? 18.125 38.844 -6.039 1 90.69 52 SER B N 1
ATOM 4064 C CA . SER B 1 52 ? 17.172 38.719 -7.129 1 90.69 52 SER B CA 1
ATOM 4065 C C . SER B 1 52 ? 17.734 39.281 -8.43 1 90.69 52 SER B C 1
ATOM 4067 O O . SER B 1 52 ? 18.375 40.344 -8.43 1 90.69 52 SER B O 1
ATOM 4069 N N . LEU B 1 53 ? 17.688 38.469 -9.414 1 89.06 53 LEU B N 1
ATOM 4070 C CA . LEU B 1 53 ? 18.078 38.875 -10.766 1 89.06 53 LEU B CA 1
ATOM 4071 C C . LEU B 1 53 ? 17.172 38.219 -11.805 1 89.06 53 LEU B C 1
ATOM 4073 O O . LEU B 1 53 ? 17.031 37 -11.836 1 89.06 53 LEU B O 1
ATOM 4077 N N . ASP B 1 54 ? 16.5 39.031 -12.719 1 83 54 ASP B N 1
ATOM 4078 C CA . ASP B 1 54 ? 15.602 38.531 -13.758 1 83 54 ASP B CA 1
ATOM 4079 C C . ASP B 1 54 ? 14.477 37.688 -13.156 1 83 54 ASP B C 1
ATOM 4081 O O . ASP B 1 54 ? 13.781 38.156 -12.242 1 83 54 ASP B O 1
ATOM 4085 N N . ASP B 1 55 ? 14.375 36.469 -13.617 1 85.88 55 ASP B N 1
ATOM 4086 C CA . ASP B 1 55 ? 13.297 35.594 -13.156 1 85.88 55 ASP B CA 1
ATOM 4087 C C . ASP B 1 55 ? 13.797 34.625 -12.094 1 85.88 55 ASP B C 1
ATOM 4089 O O . ASP B 1 55 ? 13.203 33.562 -11.883 1 85.88 55 ASP B O 1
ATOM 4093 N N . GLU B 1 56 ? 14.977 35.062 -11.445 1 91 56 GLU B N 1
ATOM 4094 C CA . GLU B 1 56 ? 15.57 34.219 -10.422 1 91 56 GLU B CA 1
ATOM 4095 C C . GLU B 1 56 ? 15.664 34.938 -9.086 1 91 56 GLU B C 1
ATOM 4097 O O . GLU B 1 56 ? 15.898 36.156 -9.047 1 91 56 GLU B O 1
ATOM 4102 N N . SER B 1 57 ? 15.359 34.312 -8.07 1 92.5 57 SER B N 1
ATOM 4103 C CA . SER B 1 57 ? 15.516 34.875 -6.734 1 92.5 57 SER B CA 1
ATOM 4104 C C . SER B 1 57 ? 15.977 33.812 -5.742 1 92.5 57 SER B C 1
ATOM 4106 O O . SER B 1 57 ? 15.609 32.625 -5.863 1 92.5 57 SER B O 1
ATOM 4108 N N . MET B 1 58 ? 16.891 34.219 -4.801 1 93.38 58 MET B N 1
ATOM 4109 C CA . MET B 1 58 ? 17.391 33.312 -3.754 1 93.38 58 MET B CA 1
ATOM 4110 C C . MET B 1 58 ? 17.359 34 -2.396 1 93.38 58 MET B C 1
ATOM 4112 O O . MET B 1 58 ? 17.828 35.156 -2.268 1 93.38 58 MET B O 1
ATOM 4116 N N . THR B 1 59 ? 16.734 33.406 -1.434 1 92.62 59 THR B N 1
ATOM 4117 C CA . THR B 1 59 ? 16.625 33.938 -0.082 1 92.62 59 THR B CA 1
ATOM 4118 C C . THR B 1 59 ? 17.266 33 0.93 1 92.62 59 THR B C 1
ATOM 4120 O O . THR B 1 59 ? 17.109 31.766 0.844 1 92.62 59 THR B O 1
ATOM 4123 N N . PHE B 1 60 ? 18.078 33.562 1.838 1 93.25 60 PHE B N 1
ATOM 4124 C CA . PHE B 1 60 ? 18.734 32.781 2.881 1 93.25 60 PHE B CA 1
ATOM 4125 C C . PHE B 1 60 ? 18.172 33.125 4.25 1 93.25 60 PHE B C 1
ATOM 4127 O O . PHE B 1 60 ? 17.844 34.281 4.527 1 93.25 60 PHE B O 1
ATOM 4134 N N . ARG B 1 61 ? 17.969 32.125 5.055 1 89.44 61 ARG B N 1
ATOM 4135 C CA . ARG B 1 61 ? 17.531 32.281 6.434 1 89.44 61 ARG B CA 1
ATOM 4136 C C . ARG B 1 61 ? 18.406 31.484 7.391 1 89.44 61 ARG B C 1
ATOM 4138 O O . ARG B 1 61 ? 18.828 30.375 7.074 1 89.44 61 ARG B O 1
ATOM 4145 N N . HIS B 1 62 ? 18.719 32.031 8.477 1 90.81 62 HIS B N 1
ATOM 4146 C CA . HIS B 1 62 ? 19.562 31.375 9.469 1 90.81 62 HIS B CA 1
ATOM 4147 C C . HIS B 1 62 ? 19.109 31.734 10.883 1 90.81 62 HIS B C 1
ATOM 4149 O O . HIS B 1 62 ? 18.656 32.844 11.141 1 90.81 62 HIS B O 1
ATOM 4155 N N . TYR B 1 63 ? 19.172 30.797 11.758 1 88.69 63 TYR B N 1
ATOM 4156 C CA . TYR B 1 63 ? 18.797 30.969 13.156 1 88.69 63 TYR B CA 1
ATOM 4157 C C . TYR B 1 63 ? 19.703 30.141 14.055 1 88.69 63 TYR B C 1
ATOM 4159 O O . TYR B 1 63 ? 19.922 28.953 13.812 1 88.69 63 TYR B O 1
ATOM 4167 N N . GLU B 1 64 ? 20.375 30.828 15 1 88.25 64 GLU B N 1
ATOM 4168 C CA . GLU B 1 64 ? 21.266 30.125 15.93 1 88.25 64 GLU B CA 1
ATOM 4169 C C . GLU B 1 64 ? 20.922 30.484 17.375 1 88.25 64 GLU B C 1
ATOM 4171 O O . GLU B 1 64 ? 21.234 31.578 17.859 1 88.25 64 GLU B O 1
ATOM 4176 N N . ALA B 1 65 ? 20.297 29.625 18.031 1 84.62 65 ALA B N 1
ATOM 4177 C CA . ALA B 1 65 ? 20.031 29.703 19.469 1 84.62 65 ALA B CA 1
ATOM 4178 C C . ALA B 1 65 ? 20.094 28.312 20.109 1 84.62 65 ALA B C 1
ATOM 4180 O O . ALA B 1 65 ? 21.125 27.656 20.094 1 84.62 65 ALA B O 1
ATOM 4181 N N . ASP B 1 66 ? 18.969 27.812 20.547 1 78.44 66 ASP B N 1
ATOM 4182 C CA . ASP B 1 66 ? 18.922 26.469 21.125 1 78.44 66 ASP B CA 1
ATOM 4183 C C . ASP B 1 66 ? 19.141 25.406 20.062 1 78.44 66 ASP B C 1
ATOM 4185 O O . ASP B 1 66 ? 19.578 24.297 20.359 1 78.44 66 ASP B O 1
ATOM 4189 N N . GLU B 1 67 ? 18.812 25.875 18.859 1 86.12 67 GLU B N 1
ATOM 4190 C CA . GLU B 1 67 ? 19.062 25.047 17.672 1 86.12 67 GLU B CA 1
ATOM 4191 C C . GLU B 1 67 ? 19.672 25.875 16.547 1 86.12 67 GLU B C 1
ATOM 4193 O O . GLU B 1 67 ? 19.531 27.109 16.531 1 86.12 67 GLU B O 1
ATOM 4198 N N . GLN B 1 68 ? 20.453 25.156 15.836 1 92.12 68 GLN B N 1
ATOM 4199 C CA . GLN B 1 68 ? 21.016 25.828 14.664 1 92.12 68 GLN B CA 1
ATOM 4200 C C . GLN B 1 68 ? 20.234 25.484 13.406 1 92.12 68 GLN B C 1
ATOM 4202 O O . GLN B 1 68 ? 20.109 24.312 13.055 1 92.12 68 GLN B O 1
ATOM 4207 N N . LEU B 1 69 ? 19.703 26.5 12.805 1 93.38 69 LEU B N 1
ATOM 4208 C CA . LEU B 1 69 ? 18.891 26.297 11.617 1 93.38 69 LEU B CA 1
ATOM 4209 C C . LEU B 1 69 ? 19.438 27.094 10.438 1 93.38 69 LEU B C 1
ATOM 4211 O O . LEU B 1 69 ? 19.938 28.203 10.609 1 93.38 69 LEU B O 1
ATOM 4215 N N . ALA B 1 70 ? 19.484 26.516 9.289 1 94.31 70 ALA B N 1
ATOM 4216 C CA . ALA B 1 70 ? 19.891 27.172 8.039 1 94.31 70 ALA B CA 1
ATOM 4217 C C . ALA B 1 70 ? 18.969 26.766 6.895 1 94.31 70 ALA B C 1
ATOM 4219 O O . ALA B 1 70 ? 18.562 25.609 6.793 1 94.31 70 ALA B O 1
ATOM 4220 N N . SER B 1 71 ? 18.547 27.672 6.129 1 94.31 71 SER B N 1
ATOM 4221 C CA . SER B 1 71 ? 17.688 27.359 4.992 1 94.31 71 SER B CA 1
ATOM 4222 C C . SER B 1 71 ? 17.891 28.359 3.857 1 94.31 71 SER B C 1
ATOM 4224 O O . SER B 1 71 ? 18.406 29.469 4.074 1 94.31 71 SER B O 1
ATOM 4226 N N . PHE B 1 72 ? 17.609 27.922 2.713 1 94.38 72 PHE B N 1
ATOM 4227 C CA . PHE B 1 72 ? 17.547 28.844 1.581 1 94.38 72 PHE B CA 1
ATOM 4228 C C . PHE B 1 72 ? 16.5 28.391 0.572 1 94.38 72 PHE B C 1
ATOM 4230 O O . PHE B 1 72 ? 16.125 27.203 0.54 1 94.38 72 PHE B O 1
ATOM 4237 N N . ARG B 1 73 ? 16 29.297 -0.107 1 92.06 73 ARG B N 1
ATOM 4238 C CA . ARG B 1 73 ? 14.969 29.078 -1.114 1 92.06 73 ARG B CA 1
ATOM 4239 C C . ARG B 1 73 ? 15.375 29.688 -2.453 1 92.06 73 ARG B C 1
ATOM 4241 O O . ARG B 1 73 ? 15.703 30.875 -2.529 1 92.06 73 ARG B O 1
ATOM 4248 N N . PHE B 1 74 ? 15.484 28.875 -3.5 1 94.12 74 PHE B N 1
ATOM 4249 C CA . PHE B 1 74 ? 15.812 29.328 -4.848 1 94.12 74 PHE B CA 1
ATOM 4250 C C . PHE B 1 74 ? 14.602 29.219 -5.766 1 94.12 74 PHE B C 1
ATOM 4252 O O . PHE B 1 74 ? 13.992 28.156 -5.875 1 94.12 74 PHE B O 1
ATOM 4259 N N . GLU B 1 75 ? 14.234 30.266 -6.383 1 89.62 75 GLU B N 1
ATOM 4260 C CA . GLU B 1 75 ? 13.094 30.328 -7.289 1 89.62 75 GLU B CA 1
ATOM 4261 C C . GLU B 1 75 ? 13.516 30.75 -8.688 1 89.62 75 GLU B C 1
ATOM 4263 O O . GLU B 1 75 ? 14.297 31.688 -8.844 1 89.62 75 GLU B O 1
ATOM 4268 N N . VAL B 1 76 ? 13.07 30.016 -9.688 1 89.75 76 VAL B N 1
ATOM 4269 C CA . VAL B 1 76 ? 13.383 30.359 -11.07 1 89.75 76 VAL B CA 1
ATOM 4270 C C . VAL B 1 76 ? 12.156 30.094 -11.953 1 89.75 76 VAL B C 1
ATOM 4272 O O . VAL B 1 76 ? 11.438 29.109 -11.75 1 89.75 76 VAL B O 1
ATOM 4275 N N . SER B 1 77 ? 11.867 31 -12.75 1 84.12 77 SER B N 1
ATOM 4276 C CA . SER B 1 77 ? 10.789 30.828 -13.727 1 84.12 77 SER B CA 1
ATOM 4277 C C . SER B 1 77 ? 11.344 30.484 -15.109 1 84.12 77 SER B C 1
ATOM 4279 O O . SER B 1 77 ? 12.266 31.141 -15.594 1 84.12 77 SER B O 1
ATOM 4281 N N . ASP B 1 78 ? 10.898 29.391 -15.633 1 77.88 78 ASP B N 1
ATOM 4282 C CA . ASP B 1 78 ? 11.398 28.984 -16.938 1 77.88 78 ASP B CA 1
ATOM 4283 C C . ASP B 1 78 ? 10.633 29.672 -18.062 1 77.88 78 ASP B C 1
ATOM 4285 O O . ASP B 1 78 ? 9.703 30.438 -17.812 1 77.88 78 ASP B O 1
ATOM 4289 N N . SER B 1 79 ? 11.148 29.438 -19.281 1 75.94 79 SER B N 1
ATOM 4290 C CA . SER B 1 79 ? 10.609 30.094 -20.469 1 75.94 79 SER B CA 1
ATOM 4291 C C . SER B 1 79 ? 9.164 29.688 -20.719 1 75.94 79 SER B C 1
ATOM 4293 O O . SER B 1 79 ? 8.406 30.406 -21.375 1 75.94 79 SER B O 1
ATOM 4295 N N . SER B 1 80 ? 8.789 28.562 -20.188 1 72.44 80 SER B N 1
ATOM 4296 C CA . SER B 1 80 ? 7.434 28.047 -20.406 1 72.44 80 SER B CA 1
ATOM 4297 C C . SER B 1 80 ? 6.465 28.609 -19.375 1 72.44 80 SER B C 1
ATOM 4299 O O . SER B 1 80 ? 5.27 28.312 -19.406 1 72.44 80 SER B O 1
ATOM 4301 N N . GLY B 1 81 ? 6.957 29.406 -18.453 1 73.31 81 GLY B N 1
ATOM 4302 C CA . GLY B 1 81 ? 6.105 30.031 -17.453 1 73.31 81 GLY B CA 1
ATOM 4303 C C . GLY B 1 81 ? 5.961 29.203 -16.188 1 73.31 81 GLY B C 1
ATOM 4304 O O . GLY B 1 81 ? 5.074 29.453 -15.367 1 73.31 81 GLY B O 1
ATOM 4305 N N . VAL B 1 82 ? 6.723 28.125 -16.125 1 79.06 82 VAL B N 1
ATOM 4306 C CA . VAL B 1 82 ? 6.691 27.312 -14.914 1 79.06 82 VAL B CA 1
ATOM 4307 C C . VAL B 1 82 ? 7.668 27.859 -13.883 1 79.06 82 VAL B C 1
ATOM 4309 O O . VAL B 1 82 ? 8.828 28.141 -14.195 1 79.06 82 VAL B O 1
ATOM 4312 N N . ARG B 1 83 ? 7.117 28.172 -12.734 1 81.88 83 ARG B N 1
ATOM 4313 C CA . ARG B 1 83 ? 7.941 28.625 -11.617 1 81.88 83 ARG B CA 1
ATOM 4314 C C . ARG B 1 83 ? 8.445 27.438 -10.805 1 81.88 83 ARG B C 1
ATOM 4316 O O . ARG B 1 83 ? 7.656 26.656 -10.266 1 81.88 83 ARG B O 1
ATOM 4323 N N . TRP B 1 84 ? 9.797 27.312 -10.742 1 85.44 84 TRP B N 1
ATOM 4324 C CA . TRP B 1 84 ? 10.43 26.25 -9.953 1 85.44 84 TRP B CA 1
ATOM 4325 C C . TRP B 1 84 ? 10.977 26.797 -8.641 1 85.44 84 TRP B C 1
ATOM 4327 O O . TRP B 1 84 ? 11.648 27.828 -8.625 1 85.44 84 TRP B O 1
ATOM 4337 N N . VAL B 1 85 ? 10.617 26.125 -7.574 1 85.69 85 VAL B N 1
ATOM 4338 C CA . VAL B 1 85 ? 11.086 26.562 -6.262 1 85.69 85 VAL B CA 1
ATOM 4339 C C . VAL B 1 85 ? 11.812 25.406 -5.566 1 85.69 85 VAL B C 1
ATOM 4341 O O . VAL B 1 85 ? 11.234 24.344 -5.34 1 85.69 85 VAL B O 1
ATOM 4344 N N . THR B 1 86 ? 13.109 25.609 -5.281 1 91.56 86 THR B N 1
ATOM 4345 C CA . THR B 1 86 ? 13.883 24.656 -4.492 1 91.56 86 THR B CA 1
ATOM 4346 C C . THR B 1 86 ? 14.078 25.172 -3.068 1 91.56 86 THR B C 1
ATOM 4348 O O . THR B 1 86 ? 14.648 26.234 -2.859 1 91.56 86 THR B O 1
ATOM 4351 N N . GLU B 1 87 ? 13.57 24.438 -2.17 1 90.69 87 GLU B N 1
ATOM 4352 C CA . GLU B 1 87 ? 13.719 24.766 -0.756 1 90.69 87 GLU B CA 1
ATOM 4353 C C . GLU B 1 87 ? 14.656 23.797 -0.053 1 90.69 87 GLU B C 1
ATOM 4355 O O . GLU B 1 87 ? 14.492 22.578 -0.167 1 90.69 87 GLU B O 1
ATOM 4360 N N . VAL B 1 88 ? 15.672 24.344 0.606 1 95.31 88 VAL B N 1
ATOM 4361 C CA . VAL B 1 88 ? 16.594 23.531 1.399 1 95.31 88 VAL B CA 1
ATOM 4362 C C . VAL B 1 88 ? 16.594 24.016 2.846 1 95.31 88 VAL B C 1
ATOM 4364 O O . VAL B 1 88 ? 16.703 25.219 3.104 1 95.31 88 VAL B O 1
ATOM 4367 N N . ALA B 1 89 ? 16.359 23.141 3.766 1 93.88 89 ALA B N 1
ATOM 4368 C CA . ALA B 1 89 ? 16.359 23.484 5.188 1 93.88 89 ALA B CA 1
ATOM 4369 C C . ALA B 1 89 ? 17.141 22.453 5.996 1 93.88 89 ALA B C 1
ATOM 4371 O O . ALA B 1 89 ? 17 21.25 5.781 1 93.88 89 ALA B O 1
ATOM 4372 N N . ALA B 1 90 ? 18.016 22.953 6.836 1 95.25 90 ALA B N 1
ATOM 4373 C CA . ALA B 1 90 ? 18.844 22.078 7.652 1 95.25 90 ALA B CA 1
ATOM 4374 C C . ALA B 1 90 ? 18.734 22.422 9.133 1 95.25 90 ALA B C 1
ATOM 4376 O O . ALA B 1 90 ? 18.484 23.578 9.484 1 95.25 90 ALA B O 1
ATOM 4377 N N . VAL B 1 91 ? 18.906 21.422 9.945 1 93.38 91 VAL B N 1
ATOM 4378 C CA . VAL B 1 91 ? 18.891 21.609 11.391 1 93.38 91 VAL B CA 1
ATOM 4379 C C . VAL B 1 91 ? 20.047 20.844 12.031 1 93.38 91 VAL B C 1
ATOM 4381 O O . VAL B 1 91 ? 20.391 19.75 11.602 1 93.38 91 VAL B O 1
ATOM 4384 N N . LYS B 1 92 ? 20.703 21.516 12.859 1 93.62 92 LYS B N 1
ATOM 4385 C CA . LYS B 1 92 ? 21.75 20.875 13.664 1 93.62 92 LYS B CA 1
ATOM 4386 C C . LYS B 1 92 ? 21.406 20.953 15.156 1 93.62 92 LYS B C 1
ATOM 4388 O O . LYS B 1 92 ? 21.234 22.031 15.703 1 93.62 92 LYS B O 1
ATOM 4393 N N . GLN B 1 93 ? 21.141 19.75 15.656 1 86.44 93 GLN B N 1
ATOM 4394 C CA . GLN B 1 93 ? 20.844 19.625 17.078 1 86.44 93 GLN B CA 1
ATOM 4395 C C . GLN B 1 93 ? 21.516 18.391 17.672 1 86.44 93 GLN B C 1
ATOM 4397 O O . GLN B 1 93 ? 21.438 17.297 17.094 1 86.44 93 GLN B O 1
ATOM 4402 N N . ASP B 1 94 ? 22.125 18.438 18.906 1 81.25 94 ASP B N 1
ATOM 4403 C CA . ASP B 1 94 ? 22.703 17.328 19.656 1 81.25 94 ASP B CA 1
ATOM 4404 C C . ASP B 1 94 ? 23.641 16.5 18.781 1 81.25 94 ASP B C 1
ATOM 4406 O O . ASP B 1 94 ? 23.516 15.281 18.703 1 81.25 94 ASP B O 1
ATOM 4410 N N . ASP B 1 95 ? 24.469 17.094 17.984 1 84.5 95 ASP B N 1
ATOM 4411 C CA . ASP B 1 95 ? 25.531 16.484 17.188 1 84.5 95 ASP B CA 1
ATOM 4412 C C . ASP B 1 95 ? 24.938 15.719 16 1 84.5 95 ASP B C 1
ATOM 4414 O O . ASP B 1 95 ? 25.516 14.734 15.539 1 84.5 95 ASP B O 1
ATOM 4418 N N . LYS B 1 96 ? 23.75 16.062 15.664 1 90.19 96 LYS B N 1
ATOM 4419 C CA . LYS B 1 96 ? 23.125 15.539 14.453 1 90.19 96 LYS B CA 1
ATOM 4420 C C . LYS B 1 96 ? 22.703 16.672 13.516 1 90.19 96 LYS B C 1
ATOM 4422 O O . LYS B 1 96 ? 22.281 17.734 13.969 1 90.19 96 LYS B O 1
ATOM 4427 N N . MET B 1 97 ? 23.031 16.469 12.336 1 94.88 97 MET B N 1
ATOM 4428 C CA . MET B 1 97 ? 22.625 17.438 11.32 1 94.88 97 MET B CA 1
ATOM 4429 C C . MET B 1 97 ? 21.766 16.781 10.242 1 94.88 97 MET B C 1
ATOM 4431 O O . MET B 1 97 ? 22.078 15.68 9.781 1 94.88 97 MET B O 1
ATOM 4435 N N . SER B 1 98 ? 20.641 17.344 9.969 1 94.19 98 SER B N 1
ATOM 4436 C CA . SER B 1 98 ? 19.734 16.828 8.938 1 94.19 98 SER B CA 1
ATOM 4437 C C . SER B 1 98 ? 19.359 17.922 7.938 1 94.19 98 SER B C 1
ATOM 4439 O O . SER B 1 98 ? 19.328 19.109 8.281 1 94.19 98 SER B O 1
ATOM 4441 N N . VAL B 1 99 ? 19.125 17.484 6.746 1 95.56 99 VAL B N 1
ATOM 4442 C CA . VAL B 1 99 ? 18.75 18.438 5.711 1 95.56 99 VAL B CA 1
ATOM 4443 C C . VAL B 1 99 ? 17.531 17.922 4.941 1 95.56 99 VAL B C 1
ATOM 4445 O O . VAL B 1 99 ? 17.375 16.703 4.777 1 95.56 99 VAL B O 1
ATOM 4448 N N . SER B 1 100 ? 16.703 18.766 4.574 1 92.81 100 SER B N 1
ATOM 4449 C CA . SER B 1 100 ? 15.578 18.453 3.688 1 92.81 100 SER B CA 1
ATOM 4450 C C . SER B 1 100 ? 15.641 19.281 2.408 1 92.81 100 SER B C 1
ATOM 4452 O O . SER B 1 100 ? 16.047 20.453 2.434 1 92.81 100 SER B O 1
ATOM 4454 N N . ILE B 1 101 ? 15.344 18.688 1.306 1 93.25 101 ILE B N 1
ATOM 4455 C CA . ILE B 1 101 ? 15.312 19.344 0.003 1 93.25 101 ILE B CA 1
ATOM 4456 C C . ILE B 1 101 ? 13.961 19.078 -0.666 1 93.25 101 ILE B C 1
ATOM 4458 O O . ILE B 1 101 ? 13.516 17.938 -0.772 1 93.25 101 ILE B O 1
ATOM 4462 N N . GLN B 1 102 ? 13.352 20.141 -1.047 1 87.75 102 GLN B N 1
ATOM 4463 C CA . GLN B 1 102 ? 12.062 20.031 -1.721 1 87.75 102 GLN B CA 1
ATOM 4464 C C . GLN B 1 102 ? 12.039 20.875 -2.994 1 87.75 102 GLN B C 1
ATOM 4466 O O . GLN B 1 102 ? 12.516 22.016 -3 1 87.75 102 GLN B O 1
ATOM 4471 N N . LEU B 1 103 ? 11.609 20.281 -4.078 1 86.62 103 LEU B N 1
ATOM 4472 C CA . LEU B 1 103 ? 11.398 20.969 -5.344 1 86.62 103 LEU B CA 1
ATOM 4473 C C . LEU B 1 103 ? 9.914 21.031 -5.691 1 86.62 103 LEU B C 1
ATOM 4475 O O . LEU B 1 103 ? 9.227 20.016 -5.656 1 86.62 103 LEU B O 1
ATOM 4479 N N . SER B 1 104 ? 9.43 22.156 -5.922 1 79.62 104 SER B N 1
ATOM 4480 C CA . SER B 1 104 ? 8.031 22.344 -6.32 1 79.62 104 SER B CA 1
ATOM 4481 C C . SER B 1 104 ? 7.934 23.125 -7.625 1 79.62 104 SER B C 1
ATOM 4483 O O . SER B 1 104 ? 8.836 23.891 -7.965 1 79.62 104 SER B O 1
ATOM 4485 N N . ALA B 1 105 ? 6.973 22.75 -8.414 1 74.88 105 ALA B N 1
ATOM 4486 C CA . ALA B 1 105 ? 6.703 23.453 -9.672 1 74.88 105 ALA B CA 1
ATOM 4487 C C . ALA B 1 105 ? 5.277 23.984 -9.703 1 74.88 105 ALA B C 1
ATOM 4489 O O . ALA B 1 105 ? 4.344 23.328 -9.234 1 74.88 105 ALA B O 1
ATOM 4490 N N . ASP B 1 106 ? 5.18 25.219 -10.016 1 65.38 106 ASP B N 1
ATOM 4491 C CA . ASP B 1 106 ? 3.875 25.859 -10.148 1 65.38 106 ASP B CA 1
ATOM 4492 C C . ASP B 1 106 ? 3.732 26.547 -11.508 1 65.38 106 ASP B C 1
ATOM 4494 O O . ASP B 1 106 ? 4.645 27.25 -11.961 1 65.38 106 ASP B O 1
ATOM 4498 N N . ALA B 1 107 ? 2.734 26 -12.242 1 60.72 107 ALA B N 1
ATOM 4499 C CA . ALA B 1 107 ? 2.49 26.656 -13.531 1 60.72 107 ALA B CA 1
ATOM 4500 C C . ALA B 1 107 ? 1.288 27.594 -13.461 1 60.72 107 ALA B C 1
ATOM 4502 O O . ALA B 1 107 ? 0.319 27.312 -12.75 1 60.72 107 ALA B O 1
ATOM 4503 N N . GLU B 1 108 ? 1.479 28.797 -13.859 1 51.81 108 GLU B N 1
ATOM 4504 C CA . GLU B 1 108 ? 0.375 29.75 -13.922 1 51.81 108 GLU B CA 1
ATOM 4505 C C . GLU B 1 108 ? -0.758 29.234 -14.805 1 51.81 108 GLU B C 1
ATOM 4507 O O . GLU B 1 108 ? -1.935 29.406 -14.477 1 51.81 108 GLU B O 1
ATOM 4512 N N . GLN B 1 109 ? -0.33 28.531 -15.93 1 49.94 109 GLN B N 1
ATOM 4513 C CA . GLN B 1 109 ? -1.309 27.984 -16.859 1 49.94 109 GLN B CA 1
ATOM 4514 C C . GLN B 1 109 ? -1.408 26.469 -16.719 1 49.94 109 GLN B C 1
ATOM 4516 O O . GLN B 1 109 ? -0.45 25.812 -16.312 1 49.94 109 GLN B O 1
ATOM 4521 N N . PRO B 1 110 ? -2.662 26.031 -16.844 1 46.03 110 PRO B N 1
ATOM 4522 C CA . PRO B 1 110 ? -2.826 24.578 -16.797 1 46.03 110 PRO B CA 1
ATOM 4523 C C . PRO B 1 110 ? -1.875 23.844 -17.734 1 46.03 110 PRO B C 1
ATOM 4525 O O . PRO B 1 110 ? -1.698 24.25 -18.891 1 46.03 110 PRO B O 1
ATOM 4528 N N . LEU B 1 111 ? -0.96 23.25 -17.172 1 49.59 111 LEU B N 1
ATOM 4529 C CA . LEU B 1 111 ? -0.037 22.453 -17.984 1 49.59 111 LEU B CA 1
ATOM 4530 C C . LEU B 1 111 ? -0.523 21.016 -18.109 1 49.59 111 LEU B C 1
ATOM 4532 O O . LEU B 1 111 ? -1.15 20.484 -17.188 1 49.59 111 LEU B O 1
ATOM 4536 N N . GLU B 1 112 ? -0.554 20.406 -19.297 1 46.56 112 GLU B N 1
ATOM 4537 C CA . GLU B 1 112 ? -0.971 19.031 -19.547 1 46.56 112 GLU B CA 1
ATOM 4538 C C . GLU B 1 112 ? -0.151 18.047 -18.703 1 46.56 112 GLU B C 1
ATOM 4540 O O . GLU B 1 112 ? -0.7 17.109 -18.141 1 46.56 112 GLU B O 1
ATOM 4545 N N . LYS B 1 113 ? 1.156 18.234 -18.844 1 52.62 113 LYS B N 1
ATOM 4546 C CA . LYS B 1 113 ? 2.041 17.328 -18.109 1 52.62 113 LYS B CA 1
ATOM 4547 C C . LYS B 1 113 ? 3.195 18.109 -17.469 1 52.62 113 LYS B C 1
ATOM 4549 O O . LYS B 1 113 ? 3.906 18.844 -18.156 1 52.62 113 LYS B O 1
ATOM 4554 N N . LEU B 1 114 ? 3.057 18.234 -16.156 1 51.59 114 LEU B N 1
ATOM 4555 C CA . LEU B 1 114 ? 4.242 18.781 -15.5 1 51.59 114 LEU B CA 1
ATOM 4556 C C . LEU B 1 114 ? 5.312 17.703 -15.336 1 51.59 114 LEU B C 1
ATOM 4558 O O . LEU B 1 114 ? 5.035 16.609 -14.82 1 51.59 114 LEU B O 1
ATOM 4562 N N . GLY B 1 115 ? 6.309 17.75 -16.156 1 59.12 115 GLY B N 1
ATOM 4563 C CA . GLY B 1 115 ? 7.395 16.797 -15.969 1 59.12 115 GLY B CA 1
ATOM 4564 C C . GLY B 1 115 ? 7.871 16.719 -14.531 1 59.12 115 GLY B C 1
ATOM 4565 O O . GLY B 1 115 ? 7.652 17.641 -13.734 1 59.12 115 GLY B O 1
ATOM 4566 N N . GLN B 1 116 ? 8.188 15.602 -13.883 1 60.28 116 GLN B N 1
ATOM 4567 C CA . GLN B 1 116 ? 8.609 15.328 -12.516 1 60.28 116 GLN B CA 1
ATOM 4568 C C . GLN B 1 116 ? 9.867 16.125 -12.156 1 60.28 116 GLN B C 1
ATOM 4570 O O . GLN B 1 116 ? 10.18 16.312 -10.984 1 60.28 116 GLN B O 1
ATOM 4575 N N . GLY B 1 117 ? 10.359 17.031 -13.07 1 66.31 117 GLY B N 1
ATOM 4576 C CA . GLY B 1 117 ? 11.602 17.734 -12.773 1 66.31 117 GLY B CA 1
ATOM 4577 C C . GLY B 1 117 ? 12.75 16.797 -12.445 1 66.31 117 GLY B C 1
ATOM 4578 O O . GLY B 1 117 ? 12.531 15.625 -12.133 1 66.31 117 GLY B O 1
ATOM 4579 N N . LYS B 1 118 ? 13.984 17.234 -12.625 1 77.19 118 LYS B N 1
ATOM 4580 C CA . LYS B 1 118 ? 15.18 16.469 -12.289 1 77.19 118 LYS B CA 1
ATOM 4581 C C . LYS B 1 118 ? 15.562 16.672 -10.828 1 77.19 118 LYS B C 1
ATOM 4583 O O . LYS B 1 118 ? 15.164 17.656 -10.203 1 77.19 118 LYS B O 1
ATOM 4588 N N . ALA B 1 119 ? 16.141 15.703 -10.328 1 84.88 119 ALA B N 1
ATOM 4589 C CA . ALA B 1 119 ? 16.688 15.875 -8.984 1 84.88 119 ALA B CA 1
ATOM 4590 C C . ALA B 1 119 ? 17.594 17.094 -8.914 1 84.88 119 ALA B C 1
ATOM 4592 O O . ALA B 1 119 ? 18.469 17.281 -9.773 1 84.88 119 ALA B O 1
ATOM 4593 N N . PRO B 1 120 ? 17.328 17.922 -7.926 1 90.38 120 PRO B N 1
ATOM 4594 C CA . PRO B 1 120 ? 18.156 19.125 -7.82 1 90.38 120 PRO B CA 1
ATOM 4595 C C . PRO B 1 120 ? 19.641 18.797 -7.59 1 90.38 120 PRO B C 1
ATOM 4597 O O . PRO B 1 120 ? 19.953 17.906 -6.797 1 90.38 120 PRO B O 1
ATOM 4600 N N . TYR B 1 121 ? 20.516 19.547 -8.242 1 93.31 121 TYR B N 1
ATOM 4601 C CA . TYR B 1 121 ? 21.953 19.328 -8.164 1 93.31 121 TYR B CA 1
ATOM 4602 C C . TYR B 1 121 ? 22.469 19.656 -6.773 1 93.31 121 TYR B C 1
ATOM 4604 O O . TYR B 1 121 ? 23.562 19.234 -6.398 1 93.31 121 TYR B O 1
ATOM 4612 N N . ILE B 1 122 ? 21.719 20.359 -6.02 1 95.31 122 ILE B N 1
ATOM 4613 C CA . ILE B 1 122 ? 22.125 20.766 -4.68 1 95.31 122 ILE B CA 1
ATOM 4614 C C . ILE B 1 122 ? 22.391 19.547 -3.816 1 95.31 122 ILE B C 1
ATOM 4616 O O . ILE B 1 122 ? 23.219 19.578 -2.902 1 95.31 122 ILE B O 1
ATOM 4620 N N . VAL B 1 123 ? 21.781 18.422 -4.121 1 95.38 123 VAL B N 1
ATOM 4621 C CA . VAL B 1 123 ? 22.016 17.188 -3.357 1 95.38 123 VAL B CA 1
ATOM 4622 C C . VAL B 1 123 ? 23.469 16.75 -3.49 1 95.38 123 VAL B C 1
ATOM 4624 O O . VAL B 1 123 ? 24.125 16.438 -2.492 1 95.38 123 VAL B O 1
ATOM 4627 N N . LYS B 1 124 ? 23.922 16.812 -4.668 1 94 124 LYS B N 1
ATOM 4628 C CA . LYS B 1 124 ? 25.297 16.422 -4.926 1 94 124 LYS B CA 1
ATOM 4629 C C . LYS B 1 124 ? 26.281 17.391 -4.266 1 94 124 LYS B C 1
ATOM 4631 O O . LYS B 1 124 ? 27.312 16.984 -3.742 1 94 124 LYS B O 1
ATOM 4636 N N . VAL B 1 125 ? 25.938 18.625 -4.305 1 95.75 125 VAL B N 1
ATOM 4637 C CA . VAL B 1 125 ? 26.797 19.656 -3.719 1 95.75 125 VAL B CA 1
ATOM 4638 C C . VAL B 1 125 ? 26.906 19.438 -2.209 1 95.75 125 VAL B C 1
ATOM 4640 O O . VAL B 1 125 ? 28 19.484 -1.645 1 95.75 125 VAL B O 1
ATOM 4643 N N . LEU B 1 126 ? 25.812 19.188 -1.569 1 96.94 126 LEU B N 1
ATOM 4644 C CA . LEU B 1 126 ? 25.781 18.984 -0.125 1 96.94 126 LEU B CA 1
ATOM 4645 C C . LEU B 1 126 ? 26.609 17.766 0.267 1 96.94 126 LEU B C 1
ATOM 4647 O O . LEU B 1 126 ? 27.391 17.812 1.216 1 96.94 126 LEU B O 1
ATOM 4651 N N . LEU B 1 127 ? 26.469 16.703 -0.528 1 95.94 127 LEU B N 1
ATOM 4652 C CA . LEU B 1 127 ? 27.156 15.469 -0.205 1 95.94 127 LEU B CA 1
ATOM 4653 C C . LEU B 1 127 ? 28.656 15.602 -0.464 1 95.94 127 LEU B C 1
ATOM 4655 O O . LEU B 1 127 ? 29.469 15.008 0.249 1 95.94 127 LEU B O 1
ATOM 4659 N N . ARG B 1 128 ? 28.984 16.344 -1.441 1 94.56 128 ARG B N 1
ATOM 4660 C CA . ARG B 1 128 ? 30.391 16.562 -1.773 1 94.56 128 ARG B CA 1
ATOM 4661 C C . ARG B 1 128 ? 31.047 17.5 -0.771 1 94.56 128 ARG B C 1
ATOM 4663 O O . ARG B 1 128 ? 32.125 17.219 -0.269 1 94.56 128 ARG B O 1
ATOM 4670 N N . ASP B 1 129 ? 30.406 18.609 -0.432 1 94.94 129 ASP B N 1
ATOM 4671 C CA . ASP B 1 129 ? 31.016 19.688 0.33 1 94.94 129 ASP B CA 1
ATOM 4672 C C . ASP B 1 129 ? 30.891 19.453 1.832 1 94.94 129 ASP B C 1
ATOM 4674 O O . ASP B 1 129 ? 31.734 19.891 2.609 1 94.94 129 ASP B O 1
ATOM 4678 N N . ILE B 1 130 ? 29.844 18.844 2.273 1 96 130 ILE B N 1
ATOM 4679 C CA . ILE B 1 130 ? 29.609 18.625 3.697 1 96 130 ILE B CA 1
ATOM 4680 C C . ILE B 1 130 ? 29.75 17.141 4.027 1 96 130 ILE B C 1
ATOM 4682 O O . ILE B 1 130 ? 30.312 16.781 5.07 1 96 130 ILE B O 1
ATOM 4686 N N . GLY B 1 1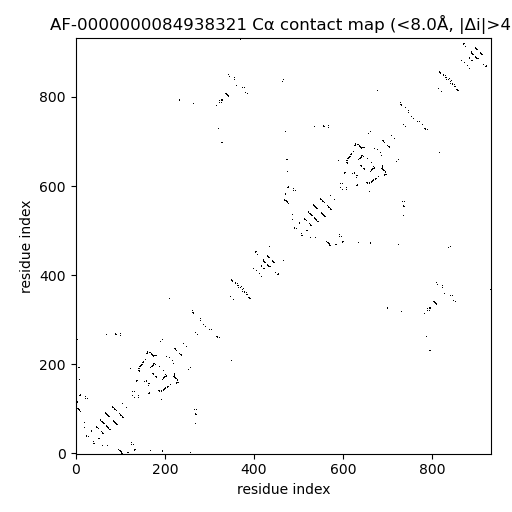31 ? 29.328 16.391 3.104 1 95.81 131 GLY B N 1
ATOM 4687 C CA . GLY B 1 131 ? 29.344 14.945 3.334 1 95.81 131 GLY B CA 1
ATOM 4688 C C . GLY B 1 131 ? 28.078 14.43 3.984 1 95.81 131 GLY B C 1
ATOM 4689 O O . GLY B 1 131 ? 27.375 15.172 4.676 1 95.81 131 GLY B O 1
ATOM 4690 N N . GLY B 1 132 ? 27.859 13.148 3.699 1 95.56 132 GLY B N 1
ATOM 4691 C CA . GLY B 1 132 ? 26.703 12.516 4.312 1 95.56 132 GLY B CA 1
ATOM 4692 C C . GLY B 1 132 ? 26.906 12.18 5.773 1 95.56 132 GLY B C 1
ATOM 4693 O O . GLY B 1 132 ? 28.031 11.953 6.207 1 95.56 132 GLY B O 1
ATOM 4694 N N . GLY B 1 133 ? 25.828 12.195 6.52 1 95.88 133 GLY B N 1
ATOM 4695 C CA . GLY B 1 133 ? 25.859 11.797 7.918 1 95.88 133 GLY B CA 1
ATOM 4696 C C . GLY B 1 133 ? 25.5 10.344 8.133 1 95.88 133 GLY B C 1
ATOM 4697 O O . GLY B 1 133 ? 25.25 9.609 7.176 1 95.88 133 GLY B O 1
ATOM 4698 N N . LYS B 1 134 ? 25.594 9.977 9.398 1 95.06 134 LYS B N 1
ATOM 4699 C CA . LYS B 1 134 ? 25.234 8.609 9.789 1 95.06 134 LYS B CA 1
ATOM 4700 C C . LYS B 1 134 ? 23.734 8.398 9.734 1 95.06 134 LYS B C 1
ATOM 4702 O O . LYS B 1 134 ? 22.953 9.234 10.219 1 95.06 134 LYS B O 1
ATOM 4707 N N . ASP B 1 135 ? 23.359 7.355 9.086 1 94.69 135 ASP B N 1
ATOM 4708 C CA . ASP B 1 135 ? 21.984 6.883 9.023 1 94.69 135 ASP B CA 1
ATOM 4709 C C . ASP B 1 135 ? 21.875 5.434 9.5 1 94.69 135 ASP B C 1
ATOM 4711 O O . ASP B 1 135 ? 21.859 4.508 8.688 1 94.69 135 ASP B O 1
ATOM 4715 N N . GLY B 1 136 ? 21.719 5.348 10.758 1 91.44 136 GLY B N 1
ATOM 4716 C CA . GLY B 1 136 ? 21.797 4.012 11.328 1 91.44 136 GLY B CA 1
ATOM 4717 C C . GLY B 1 136 ? 23.172 3.369 11.148 1 91.44 136 GLY B C 1
ATOM 4718 O O . GLY B 1 136 ? 24.188 3.941 11.539 1 91.44 136 GLY B O 1
ATOM 4719 N N . ALA B 1 137 ? 23.172 2.211 10.492 1 92.75 137 ALA B N 1
ATOM 4720 C CA . ALA B 1 137 ? 24.406 1.454 10.305 1 92.75 137 ALA B CA 1
ATOM 4721 C C . ALA B 1 137 ? 25.156 1.94 9.07 1 92.75 137 ALA B C 1
ATOM 4723 O O . ALA B 1 137 ? 26.297 1.517 8.82 1 92.75 137 ALA B O 1
ATOM 4724 N N . LEU B 1 138 ? 24.531 2.848 8.367 1 95.88 138 LEU B N 1
ATOM 4725 C CA . LEU B 1 138 ? 25.125 3.279 7.109 1 95.88 138 LEU B CA 1
ATOM 4726 C C . LEU B 1 138 ? 25.422 4.777 7.133 1 95.88 138 LEU B C 1
ATOM 4728 O O . LEU B 1 138 ? 25.031 5.477 8.07 1 95.88 138 LEU B O 1
ATOM 4732 N N . THR B 1 139 ? 26.188 5.199 6.234 1 96.75 139 THR B N 1
ATOM 4733 C CA . THR B 1 139 ? 26.469 6.609 5.992 1 96.75 139 THR B CA 1
ATOM 4734 C C . THR B 1 139 ? 25.938 7.047 4.637 1 96.75 139 THR B C 1
ATOM 4736 O O . THR B 1 139 ? 26.125 6.355 3.633 1 96.75 139 THR B O 1
ATOM 4739 N N . VAL B 1 140 ? 25.25 8.125 4.664 1 96.94 140 VAL B N 1
ATOM 4740 C CA . VAL B 1 140 ? 24.656 8.625 3.424 1 96.94 140 VAL B CA 1
ATOM 4741 C C . VAL B 1 140 ? 25.75 8.938 2.416 1 96.94 140 VAL B C 1
ATOM 4743 O O . VAL B 1 140 ? 26.75 9.578 2.756 1 96.94 140 VAL B O 1
ATOM 4746 N N . SER B 1 141 ? 25.609 8.375 1.169 1 95.38 141 SER B N 1
ATOM 4747 C CA . SER B 1 141 ? 26.594 8.586 0.123 1 95.38 141 SER B CA 1
ATOM 4748 C C . SER B 1 141 ? 25.984 8.453 -1.265 1 95.38 141 SER B C 1
ATOM 4750 O O . SER B 1 141 ? 24.844 8 -1.401 1 95.38 141 SER B O 1
ATOM 4752 N N . ASP B 1 142 ? 26.781 8.961 -2.26 1 95.69 142 ASP B N 1
ATOM 4753 C CA . ASP B 1 142 ? 26.359 8.797 -3.646 1 95.69 142 ASP B CA 1
ATOM 4754 C C . ASP B 1 142 ? 27 7.566 -4.277 1 95.69 142 ASP B C 1
ATOM 4756 O O . ASP B 1 142 ? 27.031 7.438 -5.504 1 95.69 142 ASP B O 1
ATOM 4760 N N . ARG B 1 143 ? 27.547 6.672 -3.424 1 96.81 143 ARG B N 1
ATOM 4761 C CA . ARG B 1 143 ? 28.156 5.414 -3.85 1 96.81 143 ARG B CA 1
ATOM 4762 C C . ARG B 1 143 ? 27.438 4.223 -3.217 1 96.81 143 ARG B C 1
ATOM 4764 O O . ARG B 1 143 ? 26.906 4.328 -2.111 1 96.81 143 ARG B O 1
ATOM 4771 N N . PRO B 1 144 ? 27.453 3.111 -3.947 1 98.06 144 PRO B N 1
ATOM 4772 C CA . PRO B 1 144 ? 26.828 1.928 -3.35 1 98.06 144 PRO B CA 1
ATOM 4773 C C . PRO B 1 144 ? 27.656 1.325 -2.225 1 98.06 144 PRO B C 1
ATOM 4775 O O . PRO B 1 144 ? 28.859 1.59 -2.135 1 98.06 144 PRO B O 1
ATOM 4778 N N . TYR B 1 145 ? 27.031 0.697 -1.365 1 97.94 145 TYR B N 1
ATOM 4779 C CA . TYR B 1 145 ? 27.688 -0.11 -0.349 1 97.94 145 TYR B CA 1
ATOM 4780 C C . TYR B 1 145 ? 27.812 -1.562 -0.795 1 97.94 145 TYR B C 1
ATOM 4782 O O . TYR B 1 145 ? 26.797 -2.244 -0.979 1 97.94 145 TYR B O 1
ATOM 4790 N N . TYR B 1 146 ? 29.016 -2.023 -0.938 1 97.94 146 TYR B N 1
ATOM 4791 C CA . TYR B 1 146 ? 29.25 -3.41 -1.33 1 97.94 146 TYR B CA 1
ATOM 4792 C C . TYR B 1 146 ? 29.422 -4.301 -0.106 1 97.94 146 TYR B C 1
ATOM 4794 O O . TYR B 1 146 ? 30.391 -4.152 0.638 1 97.94 146 TYR B O 1
ATOM 4802 N N . LEU B 1 147 ? 28.453 -5.215 0.01 1 97.81 147 LEU B N 1
ATOM 4803 C CA . LEU B 1 147 ? 28.516 -6.117 1.155 1 97.81 147 LEU B CA 1
ATOM 4804 C C . LEU B 1 147 ? 29.656 -7.117 0.998 1 97.81 147 LEU B C 1
ATOM 4806 O O . LEU B 1 147 ? 29.906 -7.609 -0.104 1 97.81 147 LEU B O 1
ATOM 4810 N N . ASP B 1 148 ? 30.234 -7.414 2.127 1 97 148 ASP B N 1
ATOM 4811 C CA . ASP B 1 148 ? 31.188 -8.516 2.189 1 97 148 ASP B CA 1
ATOM 4812 C C . ASP B 1 148 ? 30.484 -9.828 2.539 1 97 148 ASP B C 1
ATOM 4814 O O . ASP B 1 148 ? 29.391 -9.82 3.098 1 97 148 ASP B O 1
ATOM 4818 N N . GLU B 1 149 ? 31.172 -10.922 2.248 1 95.5 149 GLU B N 1
ATOM 4819 C CA . GLU B 1 149 ? 30.594 -12.242 2.461 1 95.5 149 GLU B CA 1
ATOM 4820 C C . GLU B 1 149 ? 30.234 -12.461 3.93 1 95.5 149 GLU B C 1
ATOM 4822 O O . GLU B 1 149 ? 29.359 -13.258 4.25 1 95.5 149 GLU B O 1
ATOM 4827 N N . ASP B 1 150 ? 30.844 -11.688 4.844 1 95.31 150 ASP B N 1
ATOM 4828 C CA . ASP B 1 150 ? 30.609 -11.914 6.27 1 95.31 150 ASP B CA 1
ATOM 4829 C C . ASP B 1 150 ? 29.609 -10.906 6.832 1 95.31 150 ASP B C 1
ATOM 4831 O O . ASP B 1 150 ? 29.375 -10.859 8.047 1 95.31 150 ASP B O 1
ATOM 4835 N N . GLU B 1 151 ? 28.969 -10.156 6.004 1 97.25 151 GLU B N 1
ATOM 4836 C CA . GLU B 1 151 ? 28.062 -9.102 6.473 1 97.25 151 GLU B CA 1
ATOM 4837 C C . GLU B 1 151 ? 26.609 -9.516 6.293 1 97.25 151 GLU B C 1
ATOM 4839 O O . GLU B 1 151 ? 25.766 -8.688 5.938 1 97.25 151 GLU B O 1
ATOM 4844 N N . VAL B 1 152 ? 26.328 -10.758 6.57 1 95.81 152 VAL B N 1
ATOM 4845 C CA . VAL B 1 152 ? 24.969 -11.266 6.465 1 95.81 152 VAL B CA 1
ATOM 4846 C C . VAL B 1 152 ? 24.094 -10.609 7.531 1 95.81 152 VAL B C 1
ATOM 4848 O O . VAL B 1 152 ? 22.938 -10.258 7.266 1 95.81 152 VAL B O 1
ATOM 4851 N N . ALA B 1 153 ? 24.672 -10.406 8.656 1 94.12 153 ALA B N 1
ATOM 4852 C CA . ALA B 1 153 ? 23.922 -9.805 9.75 1 94.12 153 ALA B CA 1
ATOM 4853 C C . ALA B 1 153 ? 23.516 -8.375 9.422 1 94.12 153 ALA B C 1
ATOM 4855 O O . ALA B 1 153 ? 22.391 -7.945 9.742 1 94.12 153 ALA B O 1
ATOM 4856 N N . LEU B 1 154 ? 24.422 -7.668 8.836 1 96.19 154 LEU B N 1
ATOM 4857 C CA . LEU B 1 154 ? 24.109 -6.301 8.43 1 96.19 154 LEU B CA 1
ATOM 4858 C C . LEU B 1 154 ? 22.984 -6.281 7.398 1 96.19 154 LEU B C 1
ATOM 4860 O O . LEU B 1 154 ? 22.031 -5.516 7.531 1 96.19 154 LEU B O 1
ATOM 4864 N N . ALA B 1 155 ? 23.094 -7.133 6.438 1 96.5 155 ALA B N 1
ATOM 4865 C CA . ALA B 1 155 ? 22.078 -7.215 5.398 1 96.5 155 ALA B CA 1
ATOM 4866 C C . ALA B 1 155 ? 20.703 -7.543 6.004 1 96.5 155 ALA B C 1
ATOM 4868 O O . ALA B 1 155 ? 19.688 -6.953 5.621 1 96.5 155 ALA B O 1
ATOM 4869 N N . ALA B 1 156 ? 20.734 -8.422 6.922 1 92 156 ALA B N 1
ATOM 4870 C CA . ALA B 1 156 ? 19.5 -8.82 7.578 1 92 156 ALA B CA 1
ATOM 4871 C C . ALA B 1 156 ? 18.875 -7.645 8.328 1 92 156 ALA B C 1
ATOM 4873 O O . ALA B 1 156 ? 17.656 -7.434 8.258 1 92 156 ALA B O 1
ATOM 4874 N N . SER B 1 157 ? 19.703 -6.898 8.953 1 90.88 157 SER B N 1
ATOM 4875 C CA . SER B 1 157 ? 19.203 -5.754 9.711 1 90.88 157 SER B CA 1
ATOM 4876 C C . SER B 1 157 ? 18.625 -4.688 8.781 1 90.88 157 SER B C 1
ATOM 4878 O O . SER B 1 157 ? 17.641 -4.035 9.117 1 90.88 157 SER B O 1
ATOM 4880 N N . LEU B 1 158 ? 19.219 -4.496 7.664 1 92.44 158 LEU B N 1
ATOM 4881 C CA . LEU B 1 158 ? 18.75 -3.514 6.691 1 92.44 158 LEU B CA 1
ATOM 4882 C C . LEU B 1 158 ? 17.406 -3.926 6.105 1 92.44 158 LEU B C 1
ATOM 4884 O O . LEU B 1 158 ? 16.5 -3.1 5.988 1 92.44 158 LEU B O 1
ATOM 4888 N N . ILE B 1 159 ? 17.297 -5.184 5.789 1 87.5 159 ILE B N 1
ATOM 4889 C CA . ILE B 1 159 ? 16.094 -5.699 5.145 1 87.5 159 ILE B CA 1
ATOM 4890 C C . ILE B 1 159 ? 14.961 -5.766 6.152 1 87.5 159 ILE B C 1
ATOM 4892 O O . ILE B 1 159 ? 13.812 -5.434 5.832 1 87.5 159 ILE B O 1
ATOM 4896 N N . ASN B 1 160 ? 15.359 -6.082 7.379 1 79.06 160 ASN B N 1
ATOM 4897 C CA . ASN B 1 160 ? 14.344 -6.219 8.422 1 79.06 160 ASN B CA 1
ATOM 4898 C C . ASN B 1 160 ? 13.977 -4.867 9.023 1 79.06 160 ASN B C 1
ATOM 4900 O O . ASN B 1 160 ? 13.031 -4.77 9.805 1 79.06 160 ASN B O 1
ATOM 4904 N N . GLY B 1 161 ? 14.695 -3.846 8.742 1 77.06 161 GLY B N 1
ATOM 4905 C CA . GLY B 1 161 ? 14.391 -2.51 9.227 1 77.06 161 GLY B CA 1
ATOM 4906 C C . GLY B 1 161 ? 14.922 -2.256 10.633 1 77.06 161 GLY B C 1
ATOM 4907 O O . GLY B 1 161 ? 14.438 -1.361 11.328 1 77.06 161 GLY B O 1
ATOM 4908 N N . THR B 1 162 ? 15.812 -3.041 11.078 1 77.31 162 THR B N 1
ATOM 4909 C CA . THR B 1 162 ? 16.312 -2.902 12.445 1 77.31 162 THR B CA 1
ATOM 4910 C C . THR B 1 162 ? 17.641 -2.137 12.453 1 77.31 162 THR B C 1
ATOM 4912 O O . THR B 1 162 ? 18.219 -1.909 13.523 1 77.31 162 THR B O 1
ATOM 4915 N N . ALA B 1 163 ? 18.109 -1.691 11.336 1 85.88 163 ALA B N 1
ATOM 4916 C CA . ALA B 1 163 ? 19.391 -0.974 11.227 1 85.88 163 ALA B CA 1
ATOM 4917 C C . ALA B 1 163 ? 19.203 0.5 11.586 1 85.88 163 ALA B C 1
ATOM 4919 O O . ALA B 1 163 ? 20.188 1.257 11.609 1 85.88 163 ALA B O 1
ATOM 4920 N N . GLN B 1 164 ? 17.969 1.01 11.844 1 81.31 164 GLN B N 1
ATOM 4921 C CA . GLN B 1 164 ? 17.641 2.367 12.273 1 81.31 164 GLN B CA 1
ATOM 4922 C C . GLN B 1 164 ? 17.938 3.377 11.164 1 81.31 164 GLN B C 1
ATOM 4924 O O . GLN B 1 164 ? 18.328 4.512 11.445 1 81.31 164 GLN B O 1
ATOM 4929 N N . CYS B 1 165 ? 17.875 2.873 9.945 1 86.81 165 CYS B N 1
ATOM 4930 C CA . CYS B 1 165 ? 18.016 3.781 8.812 1 86.81 165 CYS B CA 1
ATOM 4931 C C . CYS B 1 165 ? 16.734 4.555 8.57 1 86.81 165 CYS B C 1
ATOM 4933 O O . CYS B 1 165 ? 15.641 4.004 8.703 1 86.81 165 CYS B O 1
ATOM 4935 N N . GLN B 1 166 ? 16.891 5.797 8.25 1 81.5 166 GLN B N 1
ATOM 4936 C CA . GLN B 1 166 ? 15.742 6.625 7.906 1 81.5 166 GLN B CA 1
ATOM 4937 C C . GLN B 1 166 ? 15.461 6.582 6.406 1 81.5 166 GLN B C 1
ATOM 4939 O O . GLN B 1 166 ? 14.312 6.699 5.977 1 81.5 166 GLN B O 1
ATOM 4944 N N . LEU B 1 167 ? 16.562 6.355 5.664 1 89.56 167 LEU B N 1
ATOM 4945 C CA . LEU B 1 167 ? 16.422 6.258 4.215 1 89.56 167 LEU B CA 1
ATOM 4946 C C . LEU B 1 167 ? 16.062 4.836 3.795 1 89.56 167 LEU B C 1
ATOM 4948 O O . LEU B 1 167 ? 16.5 3.871 4.43 1 89.56 167 LEU B O 1
ATOM 4952 N N . PRO B 1 168 ? 15.305 4.699 2.709 1 89.25 168 PRO B N 1
ATOM 4953 C CA . PRO B 1 168 ? 15.039 3.367 2.168 1 89.25 168 PRO B CA 1
ATOM 4954 C C . PRO B 1 168 ? 16.312 2.646 1.718 1 89.25 168 PRO B C 1
ATOM 4956 O O . PRO B 1 168 ? 17.328 3.289 1.474 1 89.25 168 PRO B O 1
ATOM 4959 N N . ILE B 1 169 ? 16.156 1.337 1.654 1 94 169 ILE B N 1
ATOM 4960 C CA . ILE B 1 169 ? 17.266 0.498 1.21 1 94 169 ILE B CA 1
ATOM 4961 C C . ILE B 1 169 ? 16.953 -0.09 -0.164 1 94 169 ILE B C 1
ATOM 4963 O O . ILE B 1 169 ? 15.93 -0.763 -0.339 1 94 169 ILE B O 1
ATOM 4967 N N . VAL B 1 170 ? 17.734 0.255 -1.11 1 96.44 170 VAL B N 1
ATOM 4968 C CA . VAL B 1 170 ? 17.672 -0.418 -2.402 1 96.44 170 VAL B CA 1
ATOM 4969 C C . VAL B 1 170 ? 18.688 -1.559 -2.441 1 96.44 170 VAL B C 1
ATOM 4971 O O . VAL B 1 170 ? 19.891 -1.322 -2.518 1 96.44 170 VAL B O 1
ATOM 4974 N N . TYR B 1 171 ? 18.156 -2.73 -2.422 1 97.19 171 TYR B N 1
ATOM 4975 C CA . TYR B 1 171 ? 18.984 -3.922 -2.328 1 97.19 171 TYR B CA 1
ATOM 4976 C C . TYR B 1 171 ? 19.141 -4.586 -3.691 1 97.19 171 TYR B C 1
ATOM 4978 O O . TYR B 1 171 ? 18.172 -5.039 -4.285 1 97.19 171 TYR B O 1
ATOM 4986 N N . VAL B 1 172 ? 20.359 -4.637 -4.121 1 97.81 172 VAL B N 1
ATOM 4987 C CA . VAL B 1 172 ? 20.688 -5.238 -5.406 1 97.81 172 VAL B CA 1
ATOM 4988 C C . VAL B 1 172 ? 21.203 -6.66 -5.191 1 97.81 172 VAL B C 1
ATOM 4990 O O . VAL B 1 172 ? 22.344 -6.855 -4.746 1 97.81 172 VAL B O 1
ATOM 4993 N N . SER B 1 173 ? 20.359 -7.629 -5.59 1 95.38 173 SER B N 1
ATOM 4994 C CA . SER B 1 173 ? 20.75 -9.023 -5.391 1 95.38 173 SER B CA 1
ATOM 4995 C C . SER B 1 173 ? 21.672 -9.5 -6.504 1 95.38 173 SER B C 1
ATOM 4997 O O . SER B 1 173 ? 21.859 -8.805 -7.504 1 95.38 173 SER B O 1
ATOM 4999 N N . ALA B 1 174 ? 22.266 -10.656 -6.277 1 93.38 174 ALA B N 1
ATOM 5000 C CA . ALA B 1 174 ? 23.203 -11.227 -7.238 1 93.38 174 ALA B CA 1
ATOM 5001 C C . ALA B 1 174 ? 22.484 -12.141 -8.227 1 93.38 174 ALA B C 1
ATOM 5003 O O . ALA B 1 174 ? 21.578 -12.883 -7.855 1 93.38 174 ALA B O 1
ATOM 5004 N N . ASN B 1 175 ? 22.969 -12.016 -9.461 1 88.69 175 ASN B N 1
ATOM 5005 C CA . ASN B 1 175 ? 22.578 -13.016 -10.453 1 88.69 175 ASN B CA 1
ATOM 5006 C C . ASN B 1 175 ? 23.219 -14.367 -10.156 1 88.69 175 ASN B C 1
ATOM 5008 O O . ASN B 1 175 ? 24.031 -14.492 -9.242 1 88.69 175 ASN B O 1
ATOM 5012 N N . ASN B 1 176 ? 22.812 -15.367 -10.992 1 82.25 176 ASN B N 1
ATOM 5013 C CA . ASN B 1 176 ? 23.375 -16.703 -10.805 1 82.25 176 ASN B CA 1
ATOM 5014 C C . ASN B 1 176 ? 24.875 -16.719 -11.023 1 82.25 176 ASN B C 1
ATOM 5016 O O . ASN B 1 176 ? 25.578 -17.578 -10.484 1 82.25 176 ASN B O 1
ATOM 5020 N N . ASP B 1 177 ? 25.375 -15.75 -11.781 1 87.88 177 ASP B N 1
ATOM 5021 C CA . ASP B 1 177 ? 26.812 -15.648 -12.008 1 87.88 177 ASP B CA 1
ATOM 5022 C C . ASP B 1 177 ? 27.469 -14.711 -11 1 87.88 177 ASP B C 1
ATOM 5024 O O . ASP B 1 177 ? 28.594 -14.281 -11.195 1 87.88 177 ASP B O 1
ATOM 5028 N N . ASN B 1 178 ? 26.75 -14.289 -10.031 1 91.56 178 ASN B N 1
ATOM 5029 C CA . ASN B 1 178 ? 27.188 -13.461 -8.914 1 91.56 178 ASN B CA 1
ATOM 5030 C C . ASN B 1 178 ? 27.328 -12 -9.328 1 91.56 178 ASN B C 1
ATOM 5032 O O . ASN B 1 178 ? 27.828 -11.172 -8.555 1 91.56 178 ASN B O 1
ATOM 5036 N N . SER B 1 179 ? 26.906 -11.672 -10.547 1 93.44 179 SER B N 1
ATOM 5037 C CA . SER B 1 179 ? 26.906 -10.281 -10.977 1 93.44 179 SER B CA 1
ATOM 5038 C C . SER B 1 179 ? 25.594 -9.586 -10.625 1 93.44 179 SER B C 1
ATOM 5040 O O . SER B 1 179 ? 24.609 -10.242 -10.273 1 93.44 179 SER B O 1
ATOM 5042 N N . ALA B 1 180 ? 25.656 -8.227 -10.641 1 94.94 180 ALA B N 1
ATOM 5043 C CA . ALA B 1 180 ? 24.438 -7.449 -10.453 1 94.94 180 ALA B CA 1
ATOM 5044 C C . ALA B 1 180 ? 23.75 -7.172 -11.789 1 94.94 180 ALA B C 1
ATOM 5046 O O . ALA B 1 180 ? 24.422 -6.922 -12.797 1 94.94 180 ALA B O 1
ATOM 5047 N N . HIS B 1 181 ? 22.5 -7.254 -11.781 1 94.69 181 HIS B N 1
ATOM 5048 C CA . HIS B 1 181 ? 21.734 -6.984 -12.992 1 94.69 181 HIS B CA 1
ATOM 5049 C C . HIS B 1 181 ? 21.812 -5.512 -13.383 1 94.69 181 HIS B C 1
ATOM 5051 O O . HIS B 1 181 ? 21.891 -5.18 -14.562 1 94.69 181 HIS B O 1
ATOM 5057 N N . VAL B 1 182 ? 21.859 -4.652 -12.406 1 96.81 182 VAL B N 1
ATOM 5058 C CA . VAL B 1 182 ? 21.891 -3.213 -12.648 1 96.81 182 VAL B CA 1
ATOM 5059 C C . VAL B 1 182 ? 23.297 -2.67 -12.398 1 96.81 182 VAL B C 1
ATOM 5061 O O . VAL B 1 182 ? 24.125 -3.355 -11.805 1 96.81 182 VAL B O 1
ATOM 5064 N N . HIS B 1 183 ? 23.531 -1.414 -12.875 1 97.19 183 HIS B N 1
ATOM 5065 C CA . HIS B 1 183 ? 24.766 -0.69 -12.562 1 97.19 183 HIS B CA 1
ATOM 5066 C C . HIS B 1 183 ? 24.641 0.043 -11.234 1 97.19 183 HIS B C 1
ATOM 5068 O O . HIS B 1 183 ? 24.188 1.191 -11.188 1 97.19 183 HIS B O 1
ATOM 5074 N N . ALA B 1 184 ? 25.219 -0.641 -10.258 1 97.12 184 ALA B N 1
ATOM 5075 C CA . ALA B 1 184 ? 24.984 -0.203 -8.891 1 97.12 184 ALA B CA 1
ATOM 5076 C C . ALA B 1 184 ? 25.531 1.202 -8.656 1 97.12 184 ALA B C 1
ATOM 5078 O O . ALA B 1 184 ? 24.906 2.012 -7.965 1 97.12 184 ALA B O 1
ATOM 5079 N N . SER B 1 185 ? 26.703 1.541 -9.18 1 97.19 185 SER B N 1
ATOM 5080 C CA . SER B 1 185 ? 27.297 2.855 -8.984 1 97.19 185 SER B CA 1
ATOM 5081 C C . SER B 1 185 ? 26.453 3.951 -9.617 1 97.19 185 SER B C 1
ATOM 5083 O O . SER B 1 185 ? 26.25 5.012 -9.023 1 97.19 185 SER B O 1
ATOM 5085 N N . GLN B 1 186 ? 26.031 3.703 -10.742 1 96.75 186 GLN B N 1
ATOM 5086 C CA . GLN B 1 186 ? 25.156 4.66 -11.43 1 96.75 186 GLN B CA 1
ATOM 5087 C C . GLN B 1 186 ? 23.844 4.836 -10.68 1 96.75 186 GLN B C 1
ATOM 5089 O O . GLN B 1 186 ? 23.375 5.961 -10.508 1 96.75 186 GLN B O 1
ATOM 5094 N N . LEU B 1 187 ? 23.312 3.711 -10.289 1 97.12 187 LEU B N 1
ATOM 5095 C CA . LEU B 1 187 ? 22.047 3.744 -9.547 1 97.12 187 LEU B CA 1
ATOM 5096 C C . LEU B 1 187 ? 22.203 4.531 -8.25 1 97.12 187 LEU B C 1
ATOM 5098 O O . LEU B 1 187 ? 21.344 5.336 -7.898 1 97.12 187 LEU B O 1
ATOM 5102 N N . ALA B 1 188 ? 23.297 4.301 -7.586 1 97.25 188 ALA B N 1
ATOM 5103 C CA . ALA B 1 188 ? 23.562 5.016 -6.34 1 97.25 188 ALA B CA 1
ATOM 5104 C C . ALA B 1 188 ? 23.672 6.52 -6.582 1 97.25 188 ALA B C 1
ATOM 5106 O O . ALA B 1 188 ? 23.219 7.32 -5.762 1 97.25 188 ALA B O 1
ATOM 5107 N N . GLY B 1 189 ? 24.25 6.902 -7.637 1 95.75 189 GLY B N 1
ATOM 5108 C CA . GLY B 1 189 ? 24.312 8.312 -8.008 1 95.75 189 GLY B CA 1
ATOM 5109 C C . GLY B 1 189 ? 22.953 8.938 -8.219 1 95.75 189 GLY B C 1
ATOM 5110 O O . GLY B 1 189 ? 22.703 10.055 -7.77 1 95.75 189 GLY B O 1
ATOM 5111 N N . TRP B 1 190 ? 22.141 8.164 -8.867 1 93.88 190 TRP B N 1
ATOM 5112 C CA . TRP B 1 190 ? 20.781 8.641 -9.148 1 93.88 190 TRP B CA 1
ATOM 5113 C C . TRP B 1 190 ? 19.984 8.789 -7.855 1 93.88 190 TRP B C 1
ATOM 5115 O O . TRP B 1 190 ? 19.125 9.672 -7.754 1 93.88 190 TRP B O 1
ATOM 5125 N N . LEU B 1 191 ? 20.344 7.949 -6.887 1 95.38 191 LEU B N 1
ATOM 5126 C CA . LEU B 1 191 ? 19.516 7.855 -5.688 1 95.38 191 LEU B CA 1
ATOM 5127 C C . LEU B 1 191 ? 20.172 8.57 -4.516 1 95.38 191 LEU B C 1
ATOM 5129 O O . LEU B 1 191 ? 19.734 8.414 -3.369 1 95.38 191 LEU B O 1
ATOM 5133 N N . ALA B 1 192 ? 21.141 9.383 -4.816 1 95.12 192 ALA B N 1
ATOM 5134 C CA . ALA B 1 192 ? 21.875 10.086 -3.766 1 95.12 192 ALA B CA 1
ATOM 5135 C C . ALA B 1 192 ? 20.922 10.914 -2.9 1 95.12 192 ALA B C 1
ATOM 5137 O O . ALA B 1 192 ? 20.125 11.688 -3.42 1 95.12 192 ALA B O 1
ATOM 5138 N N . GLY B 1 193 ? 21 10.672 -1.571 1 94.5 193 GLY B N 1
ATOM 5139 C CA . GLY B 1 193 ? 20.172 11.414 -0.64 1 94.5 193 GLY B CA 1
ATOM 5140 C C . GLY B 1 193 ? 18.766 10.844 -0.516 1 94.5 193 GLY B C 1
ATOM 5141 O O . GLY B 1 193 ? 18 11.258 0.355 1 94.5 193 GLY B O 1
ATOM 5142 N N . MET B 1 194 ? 18.484 9.875 -1.393 1 92.88 194 MET B N 1
ATOM 5143 C CA . MET B 1 194 ? 17.125 9.336 -1.393 1 92.88 194 MET B CA 1
ATOM 5144 C C . MET B 1 194 ? 17.109 7.926 -0.805 1 92.88 194 MET B C 1
ATOM 5146 O O . MET B 1 194 ? 16.125 7.523 -0.187 1 92.88 194 MET B O 1
ATOM 5150 N N . ALA B 1 195 ? 18.125 7.207 -1.086 1 95.56 195 ALA B N 1
ATOM 5151 C CA . ALA B 1 195 ? 18.188 5.824 -0.623 1 95.56 195 ALA B CA 1
ATOM 5152 C C . ALA B 1 195 ? 19.625 5.32 -0.554 1 95.56 195 ALA B C 1
ATOM 5154 O O . ALA B 1 195 ? 20.516 5.898 -1.177 1 95.56 195 ALA B O 1
ATOM 5155 N N . HIS B 1 196 ? 19.828 4.332 0.299 1 97.38 196 HIS B N 1
ATOM 5156 C CA . HIS B 1 196 ? 21.078 3.572 0.271 1 97.38 196 HIS B CA 1
ATOM 5157 C C . HIS B 1 196 ? 21.016 2.449 -0.76 1 97.38 196 HIS B C 1
ATOM 5159 O O . HIS B 1 196 ? 20.016 1.745 -0.856 1 97.38 196 HIS B O 1
ATOM 5165 N N . VAL B 1 197 ? 22.031 2.355 -1.58 1 98.31 197 VAL B N 1
ATOM 5166 C CA . VAL B 1 197 ? 22.125 1.238 -2.516 1 98.31 197 VAL B CA 1
ATOM 5167 C C . VAL B 1 197 ? 23.109 0.191 -1.974 1 98.31 197 VAL B C 1
ATOM 5169 O O . VAL B 1 197 ? 24.281 0.484 -1.744 1 98.31 197 VAL B O 1
ATOM 5172 N N . ILE B 1 198 ? 22.562 -1.007 -1.724 1 98.5 198 ILE B N 1
ATOM 5173 C CA . ILE B 1 198 ? 23.328 -2.102 -1.149 1 98.5 198 ILE B CA 1
ATOM 5174 C C . ILE B 1 198 ? 23.484 -3.225 -2.174 1 98.5 198 ILE B C 1
ATOM 5176 O O . ILE B 1 198 ? 22.5 -3.654 -2.775 1 98.5 198 ILE B O 1
ATOM 5180 N N . VAL B 1 199 ? 24.688 -3.707 -2.342 1 98.38 199 VAL B N 1
ATOM 5181 C CA . VAL B 1 199 ? 24.938 -4.711 -3.369 1 98.38 199 VAL B CA 1
ATOM 5182 C C . VAL B 1 199 ? 25.359 -6.023 -2.715 1 98.38 199 VAL B C 1
ATOM 5184 O O . VAL B 1 199 ? 26.328 -6.055 -1.938 1 98.38 199 VAL B O 1
ATOM 5187 N N . GLU B 1 200 ? 24.594 -7.051 -3.098 1 96.69 200 GLU B N 1
ATOM 5188 C CA . GLU B 1 200 ? 24.875 -8.406 -2.635 1 96.69 200 GLU B CA 1
ATOM 5189 C C . GLU B 1 200 ? 26.125 -8.977 -3.305 1 96.69 200 GLU B C 1
ATOM 5191 O O . GLU B 1 200 ? 26.312 -8.828 -4.516 1 96.69 200 GLU B O 1
ATOM 5196 N N . PRO B 1 201 ? 27 -9.641 -2.57 1 96.69 201 PRO B N 1
ATOM 5197 C CA . PRO B 1 201 ? 28.266 -10.078 -3.146 1 96.69 201 PRO B CA 1
ATOM 5198 C C . PRO B 1 201 ? 28.141 -11.344 -3.99 1 96.69 201 PRO B C 1
ATOM 5200 O O . PRO B 1 201 ? 28.891 -11.531 -4.953 1 96.69 201 PRO B O 1
ATOM 5203 N N . SER B 1 202 ? 27.203 -12.289 -3.58 1 94.25 202 SER B N 1
ATOM 5204 C CA . SER B 1 202 ? 27.125 -13.555 -4.293 1 94.25 202 SER B CA 1
ATOM 5205 C C . SER B 1 202 ? 25.781 -14.242 -4.066 1 94.25 202 SER B C 1
ATOM 5207 O O . SER B 1 202 ? 25.031 -13.867 -3.162 1 94.25 202 SER B O 1
ATOM 5209 N N . ARG B 1 203 ? 25.562 -15.289 -4.938 1 88.19 203 ARG B N 1
ATOM 5210 C CA . ARG B 1 203 ? 24.359 -16.094 -4.781 1 88.19 203 ARG B CA 1
ATOM 5211 C C . ARG B 1 203 ? 24.391 -16.875 -3.479 1 88.19 203 ARG B C 1
ATOM 5213 O O . ARG B 1 203 ? 23.344 -17.078 -2.842 1 88.19 203 ARG B O 1
ATOM 5220 N N . ASP B 1 204 ? 25.547 -17.328 -3.113 1 86 204 ASP B N 1
ATOM 5221 C CA . ASP B 1 204 ? 25.703 -18.047 -1.854 1 86 204 ASP B CA 1
ATOM 5222 C C . ASP B 1 204 ? 25.297 -17.188 -0.668 1 86 204 ASP B C 1
ATOM 5224 O O . ASP B 1 204 ? 24.641 -17.656 0.264 1 86 204 ASP B O 1
ATOM 5228 N N . PHE B 1 205 ? 25.719 -15.93 -0.713 1 93.56 205 PHE B N 1
ATOM 5229 C CA . PHE B 1 205 ? 25.312 -14.961 0.295 1 93.56 205 PHE B CA 1
ATOM 5230 C C . PHE B 1 205 ? 23.781 -14.883 0.396 1 93.56 205 PHE B C 1
ATOM 5232 O O . PHE B 1 205 ? 23.234 -14.875 1.498 1 93.56 205 PHE B O 1
ATOM 5239 N N . SER B 1 206 ? 23.125 -14.93 -0.767 1 90.94 206 SER B N 1
ATOM 5240 C CA . SER B 1 206 ? 21.672 -14.836 -0.843 1 90.94 206 SER B CA 1
ATOM 5241 C C . SER B 1 206 ? 21 -15.992 -0.1 1 90.94 206 SER B C 1
ATOM 5243 O O . SER B 1 206 ? 20.016 -15.789 0.61 1 90.94 206 SER B O 1
ATOM 5245 N N . PHE B 1 207 ? 21.562 -17.141 -0.267 1 82.81 207 PHE B N 1
ATOM 5246 C CA . PHE B 1 207 ? 20.984 -18.344 0.354 1 82.81 207 PHE B CA 1
ATOM 5247 C C . PHE B 1 207 ? 21.125 -18.281 1.87 1 82.81 207 PHE B C 1
ATOM 5249 O O . PHE B 1 207 ? 20.219 -18.672 2.598 1 82.81 207 PHE B O 1
ATOM 5256 N N . ARG B 1 208 ? 22.266 -17.781 2.305 1 84.94 208 ARG B N 1
ATOM 5257 C CA . ARG B 1 208 ? 22.516 -17.672 3.74 1 84.94 208 ARG B CA 1
ATOM 5258 C C . ARG B 1 208 ? 21.641 -16.594 4.363 1 84.94 208 ARG B C 1
ATOM 5260 O O . ARG B 1 208 ? 21.234 -16.703 5.523 1 84.94 208 ARG B O 1
ATOM 5267 N N . LEU B 1 209 ? 21.328 -15.57 3.617 1 90.38 209 LEU B N 1
ATOM 5268 C CA . LEU B 1 209 ? 20.547 -14.422 4.086 1 90.38 209 LEU B CA 1
ATOM 5269 C C . LEU B 1 209 ? 19.078 -14.789 4.227 1 90.38 209 LEU B C 1
ATOM 5271 O O . LEU B 1 209 ? 18.391 -14.297 5.129 1 90.38 209 LEU B O 1
ATOM 5275 N N . MET B 1 210 ? 18.594 -15.648 3.377 1 83.62 210 MET B N 1
ATOM 5276 C CA . MET B 1 210 ? 17.188 -15.961 3.201 1 83.62 210 MET B CA 1
ATOM 5277 C C . MET B 1 210 ? 16.531 -16.297 4.535 1 83.62 21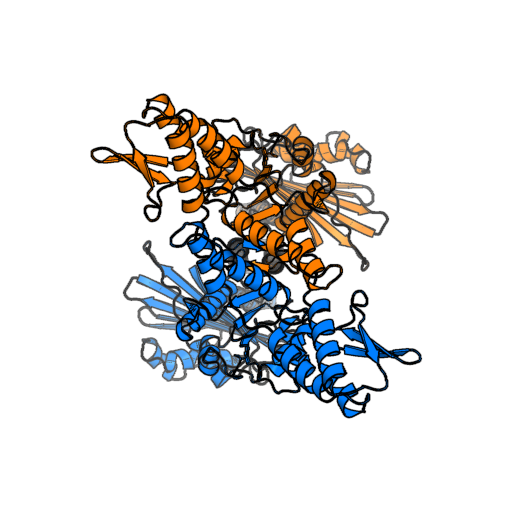0 MET B C 1
ATOM 5279 O O . MET B 1 210 ? 15.531 -15.688 4.914 1 83.62 210 MET B O 1
ATOM 5283 N N . PRO B 1 211 ? 17.141 -17.172 5.305 1 74.31 211 PRO B N 1
ATOM 5284 C CA . PRO B 1 211 ? 16.484 -17.547 6.559 1 74.31 211 PRO B CA 1
ATOM 5285 C C . PRO B 1 211 ? 16.469 -16.406 7.578 1 74.31 211 PRO B C 1
ATOM 5287 O O . PRO B 1 211 ? 15.586 -16.359 8.438 1 74.31 211 PRO B O 1
ATOM 5290 N N . GLN B 1 212 ? 17.359 -15.508 7.434 1 81 212 GLN B N 1
ATOM 5291 C CA . GLN B 1 212 ? 17.484 -14.438 8.414 1 81 212 GLN B CA 1
ATOM 5292 C C . GLN B 1 212 ? 16.5 -13.305 8.125 1 81 212 GLN B C 1
ATOM 5294 O O . GLN B 1 212 ? 16.297 -12.43 8.969 1 81 212 GLN B O 1
ATOM 5299 N N . VAL B 1 213 ? 15.945 -13.297 7.016 1 80.62 213 VAL B N 1
ATOM 5300 C CA . VAL B 1 213 ? 15.031 -12.219 6.648 1 80.62 213 VAL B CA 1
ATOM 5301 C C . VAL B 1 213 ? 13.672 -12.797 6.285 1 80.62 213 VAL B C 1
ATOM 5303 O O . VAL B 1 213 ? 12.93 -12.219 5.484 1 80.62 213 VAL B O 1
ATOM 5306 N N . TYR B 1 214 ? 13.406 -13.992 6.688 1 66.94 214 TYR B N 1
ATOM 5307 C CA . TYR B 1 214 ? 12.125 -14.656 6.504 1 66.94 214 TYR B CA 1
ATOM 5308 C C . TYR B 1 214 ? 11.758 -14.734 5.027 1 66.94 214 TYR B C 1
ATOM 5310 O O . TYR B 1 214 ? 10.625 -14.438 4.641 1 66.94 214 TYR B O 1
ATOM 5318 N N . ASN B 1 215 ? 12.797 -14.992 4.168 1 67.06 215 ASN B N 1
ATOM 5319 C CA . ASN B 1 215 ? 12.648 -15.219 2.732 1 67.06 215 ASN B CA 1
ATOM 5320 C C . ASN B 1 215 ? 12.242 -13.938 2.002 1 67.06 215 ASN B C 1
ATOM 5322 O O . ASN B 1 215 ? 11.672 -14 0.91 1 67.06 215 ASN B O 1
ATOM 5326 N N . GLU B 1 216 ? 12.508 -12.82 2.629 1 74.25 216 GLU B N 1
ATOM 5327 C CA . GLU B 1 216 ? 12.047 -11.562 2.049 1 74.25 216 GLU B CA 1
ATOM 5328 C C . GLU B 1 216 ? 13.125 -10.914 1.195 1 74.25 216 GLU B C 1
ATOM 5330 O O . GLU B 1 216 ? 12.875 -9.906 0.528 1 74.25 216 GLU B O 1
ATOM 5335 N N . ASN B 1 217 ? 14.305 -11.578 1.192 1 87.38 217 ASN B N 1
ATOM 5336 C CA . ASN B 1 217 ? 15.375 -10.938 0.437 1 87.38 217 ASN B CA 1
ATOM 5337 C C . ASN B 1 217 ? 15.141 -11.039 -1.067 1 87.38 217 ASN B C 1
ATOM 5339 O O . ASN B 1 217 ? 14.648 -12.062 -1.555 1 87.38 217 ASN B O 1
ATOM 5343 N N . ALA B 1 218 ? 15.422 -9.93 -1.765 1 88.19 218 ALA B N 1
ATOM 5344 C CA . ALA B 1 218 ? 15.523 -10.023 -3.219 1 88.19 218 ALA B CA 1
ATOM 5345 C C . ALA B 1 218 ? 16.625 -10.984 -3.631 1 88.19 218 ALA B C 1
ATOM 5347 O O . ALA B 1 218 ? 17.672 -11.062 -2.971 1 88.19 218 ALA B O 1
ATOM 5348 N N . TYR B 1 219 ? 16.453 -11.695 -4.73 1 86.88 219 TYR B N 1
ATOM 5349 C CA . TYR B 1 219 ? 17.453 -12.656 -5.176 1 86.88 219 TYR B CA 1
ATOM 5350 C C . TYR B 1 219 ? 17.406 -12.844 -6.688 1 86.88 219 TYR B C 1
ATOM 5352 O O . TYR B 1 219 ? 16.438 -12.414 -7.336 1 86.88 219 TYR B O 1
ATOM 5360 N N . GLY B 1 220 ? 18.453 -13.406 -7.203 1 85.56 220 GLY B N 1
ATOM 5361 C CA . GLY B 1 220 ? 18.484 -13.781 -8.609 1 85.56 220 GLY B CA 1
ATOM 5362 C C . GLY B 1 220 ? 18.5 -12.594 -9.547 1 85.56 220 GLY B C 1
ATOM 5363 O O . GLY B 1 220 ? 17.859 -12.617 -10.602 1 85.56 220 GLY B O 1
ATOM 5364 N N . GLY B 1 221 ? 19.141 -11.57 -9.117 1 90.31 221 GLY B N 1
ATOM 5365 C CA . GLY B 1 221 ? 19.234 -10.398 -9.977 1 90.31 221 GLY B CA 1
ATOM 5366 C C . GLY B 1 221 ? 18.156 -9.383 -9.719 1 90.31 221 GLY B C 1
ATOM 5367 O O . GLY B 1 221 ? 18.203 -8.266 -10.242 1 90.31 221 GLY B O 1
ATOM 5368 N N . ALA B 1 222 ? 17.188 -9.734 -8.883 1 89.62 222 ALA B N 1
ATOM 5369 C CA . ALA B 1 222 ? 16.094 -8.812 -8.547 1 89.62 222 ALA B CA 1
ATOM 5370 C C . ALA B 1 222 ? 16.609 -7.66 -7.684 1 89.62 222 ALA B C 1
ATOM 5372 O O . ALA B 1 222 ? 17.641 -7.773 -7.031 1 89.62 222 ALA B O 1
ATOM 5373 N N . VAL B 1 223 ? 15.992 -6.559 -7.793 1 93.75 223 VAL B N 1
ATOM 5374 C CA . VAL B 1 223 ? 16.25 -5.402 -6.941 1 93.75 223 VAL B CA 1
ATOM 5375 C C . VAL B 1 223 ? 14.992 -5.055 -6.145 1 93.75 223 VAL B C 1
ATOM 5377 O O . VAL B 1 223 ? 13.883 -5.086 -6.68 1 93.75 223 VAL B O 1
ATOM 5380 N N . ALA B 1 224 ? 15.258 -4.859 -4.832 1 90.81 224 ALA B N 1
ATOM 5381 C CA . ALA B 1 224 ? 14.094 -4.543 -4.008 1 90.81 224 ALA B CA 1
ATOM 5382 C C . ALA B 1 224 ? 14.328 -3.273 -3.193 1 90.81 224 ALA B C 1
ATOM 5384 O O . ALA B 1 224 ? 15.453 -2.99 -2.781 1 90.81 224 ALA B O 1
ATOM 5385 N N . ILE B 1 225 ? 13.336 -2.514 -3.055 1 87.25 225 ILE B N 1
ATOM 5386 C CA . ILE B 1 225 ? 13.32 -1.383 -2.133 1 87.25 225 ILE B CA 1
ATOM 5387 C C . ILE B 1 225 ? 12.742 -1.817 -0.791 1 87.25 225 ILE B C 1
ATOM 5389 O O . ILE B 1 225 ? 11.625 -2.34 -0.73 1 87.25 225 ILE B O 1
ATOM 5393 N N . TYR B 1 226 ? 13.57 -1.726 0.191 1 84.38 226 TYR B N 1
ATOM 5394 C CA . TYR B 1 226 ? 13.086 -1.954 1.548 1 84.38 226 TYR B CA 1
ATOM 5395 C C . TYR B 1 226 ? 12.891 -0.635 2.285 1 84.38 226 TYR B C 1
ATOM 5397 O O . TYR B 1 226 ? 13.844 0.117 2.492 1 84.38 226 TYR B O 1
ATOM 5405 N N . TRP B 1 227 ? 11.695 -0.375 2.619 1 74.44 227 TRP B N 1
ATOM 5406 C CA . TRP B 1 227 ? 11.375 0.888 3.277 1 74.44 227 TRP B CA 1
ATOM 5407 C C . TRP B 1 227 ? 11.758 0.845 4.754 1 74.44 227 TRP B C 1
ATOM 5409 O O . TRP B 1 227 ? 11.734 -0.219 5.375 1 74.44 227 TRP B O 1
ATOM 5419 N N . PRO B 1 228 ? 12.016 2.023 5.211 1 69.88 228 PRO B N 1
ATOM 5420 C CA . PRO B 1 228 ? 12.406 2.047 6.621 1 69.88 228 PRO B CA 1
ATOM 5421 C C . PRO B 1 228 ? 11.297 1.57 7.555 1 69.88 228 PRO B C 1
ATOM 5423 O O . PRO B 1 228 ? 10.133 1.514 7.152 1 69.88 228 PRO B O 1
ATOM 5426 N N . ASP B 1 229 ? 11.633 1.124 8.742 1 53.03 229 ASP B N 1
ATOM 5427 C CA . ASP B 1 229 ? 10.75 0.702 9.82 1 53.03 229 ASP B CA 1
ATOM 5428 C C . ASP B 1 229 ? 9.961 -0.542 9.43 1 53.03 229 ASP B C 1
ATOM 5430 O O . ASP B 1 229 ? 8.953 -0.864 10.062 1 53.03 229 ASP B O 1
ATOM 5434 N N . GLY B 1 230 ? 10.453 -1.148 8.336 1 52.38 230 GLY B N 1
ATOM 5435 C CA . GLY B 1 230 ? 9.852 -2.416 7.957 1 52.38 230 GLY B CA 1
ATOM 5436 C C . GLY B 1 230 ? 8.523 -2.254 7.242 1 52.38 230 GLY B C 1
ATOM 5437 O O . GLY B 1 230 ? 7.703 -3.174 7.227 1 52.38 230 GLY B O 1
ATOM 5438 N N . MET B 1 231 ? 8.266 -1.027 6.676 1 49.47 231 MET B N 1
ATOM 5439 C CA . MET B 1 231 ? 6.969 -0.65 6.117 1 49.47 231 MET B CA 1
ATOM 5440 C C . MET B 1 231 ? 6.699 -1.398 4.816 1 49.47 231 MET B C 1
ATOM 5442 O O . MET B 1 231 ? 5.629 -1.255 4.223 1 49.47 231 MET B O 1
ATOM 5446 N N . GLY B 1 232 ? 7.535 -2.232 4.422 1 58.84 232 GLY B N 1
ATOM 5447 C CA . GLY B 1 232 ? 7.215 -2.982 3.215 1 58.84 232 GLY B CA 1
ATOM 5448 C C . GLY B 1 232 ? 8.375 -3.088 2.25 1 58.84 232 GLY B C 1
ATOM 5449 O O . GLY B 1 232 ? 9.492 -2.668 2.564 1 58.84 232 GLY B O 1
ATOM 5450 N N . LYS B 1 233 ? 8.094 -3.793 1.167 1 71.69 233 LYS B N 1
ATOM 5451 C CA . LYS B 1 233 ? 9.109 -4.09 0.159 1 71.69 233 LYS B CA 1
ATOM 5452 C C . LYS B 1 233 ? 8.539 -3.949 -1.25 1 71.69 233 LYS B C 1
ATOM 5454 O O . LYS B 1 233 ? 7.348 -4.191 -1.473 1 71.69 233 LYS B O 1
ATOM 5459 N N . TRP B 1 234 ? 9.336 -3.334 -2.141 1 71.5 234 TRP B N 1
ATOM 5460 C CA . TRP B 1 234 ? 9.016 -3.312 -3.564 1 71.5 234 TRP B CA 1
ATOM 5461 C C . TRP B 1 234 ? 10.125 -3.975 -4.383 1 71.5 234 TRP B C 1
ATOM 5463 O O . TRP B 1 234 ? 11.297 -3.613 -4.262 1 71.5 234 TRP B O 1
ATOM 5473 N N . SER B 1 235 ? 9.648 -4.91 -5.223 1 80.75 235 SER B N 1
ATOM 5474 C CA . SER B 1 235 ? 10.664 -5.691 -5.918 1 80.75 235 SER B CA 1
ATOM 5475 C C . SER B 1 235 ? 10.586 -5.484 -7.426 1 80.75 235 SER B C 1
ATOM 5477 O O . SER B 1 235 ? 9.508 -5.254 -7.973 1 80.75 235 SER B O 1
ATOM 5479 N N . PHE B 1 236 ? 11.75 -5.531 -8.031 1 82.56 236 PHE B N 1
ATOM 5480 C CA . PHE B 1 236 ? 11.93 -5.5 -9.477 1 82.56 236 PHE B CA 1
ATOM 5481 C C . PHE B 1 236 ? 12.656 -6.75 -9.953 1 82.56 236 PHE B C 1
ATOM 5483 O O . PHE B 1 236 ? 13.828 -6.949 -9.648 1 82.56 236 PHE B O 1
ATOM 5490 N N . MET B 1 237 ? 11.875 -7.547 -10.766 1 81.56 237 MET B N 1
ATOM 5491 C CA . MET B 1 237 ? 12.477 -8.766 -11.297 1 81.56 237 MET B CA 1
ATOM 5492 C C . MET B 1 237 ? 13.094 -8.508 -12.672 1 81.56 237 MET B C 1
ATOM 5494 O O . MET B 1 237 ? 12.539 -7.77 -13.477 1 81.56 237 MET B O 1
ATOM 5498 N N . PRO B 1 238 ? 14.25 -9.07 -12.859 1 87.5 238 PRO B N 1
ATOM 5499 C CA . PRO B 1 238 ? 14.922 -8.828 -14.141 1 87.5 238 PRO B CA 1
ATOM 5500 C C . PRO B 1 238 ? 14.305 -9.617 -15.289 1 87.5 238 PRO B C 1
ATOM 5502 O O . PRO B 1 238 ? 15 -10.344 -15.992 1 87.5 238 PRO B O 1
ATOM 5505 N N . VAL B 1 239 ? 13.062 -9.422 -15.414 1 74.12 239 VAL B N 1
ATOM 5506 C CA . VAL B 1 239 ? 12.312 -10.07 -16.484 1 74.12 239 VAL B CA 1
ATOM 5507 C C . VAL B 1 239 ? 11.523 -9.031 -17.281 1 74.12 239 VAL B C 1
ATOM 5509 O O . VAL B 1 239 ? 11.352 -7.895 -16.828 1 74.12 239 VAL B O 1
ATOM 5512 N N . ASN B 1 240 ? 11.219 -9.32 -18.531 1 73.62 240 ASN B N 1
ATOM 5513 C CA . ASN B 1 240 ? 10.422 -8.469 -19.406 1 73.62 240 ASN B CA 1
ATOM 5514 C C . ASN B 1 240 ? 11.062 -7.094 -19.578 1 73.62 240 ASN B C 1
ATOM 5516 O O . ASN B 1 240 ? 12.227 -6.988 -19.969 1 73.62 240 ASN B O 1
ATOM 5520 N N . GLN B 1 241 ? 10.312 -6.102 -19.219 1 75.94 241 GLN B N 1
ATOM 5521 C CA . GLN B 1 241 ? 10.836 -4.758 -19.438 1 75.94 241 GLN B CA 1
ATOM 5522 C C . GLN B 1 241 ? 12.062 -4.496 -18.578 1 75.94 241 GLN B C 1
ATOM 5524 O O . GLN B 1 241 ? 12.945 -3.723 -18.953 1 75.94 241 GLN B O 1
ATOM 5529 N N . TYR B 1 242 ? 12.172 -5.246 -17.547 1 84.56 242 TYR B N 1
ATOM 5530 C CA . TYR B 1 242 ? 13.266 -5 -16.609 1 84.56 242 TYR B CA 1
ATOM 5531 C C . TYR B 1 242 ? 14.445 -5.926 -16.906 1 84.56 242 TYR B C 1
ATOM 5533 O O . TYR B 1 242 ? 15.414 -5.961 -16.141 1 84.56 242 TYR B O 1
ATOM 5541 N N . ALA B 1 243 ? 14.273 -6.656 -18 1 86.69 243 ALA B N 1
ATOM 5542 C CA . ALA B 1 243 ? 15.453 -7.367 -18.484 1 86.69 243 ALA B CA 1
ATOM 5543 C C . ALA B 1 243 ? 16.562 -6.391 -18.875 1 86.69 243 ALA B C 1
ATOM 5545 O O . ALA B 1 243 ? 17.75 -6.723 -18.797 1 86.69 243 ALA B O 1
ATOM 5546 N N . ASP B 1 244 ? 16.125 -5.234 -19.25 1 91.5 244 ASP B N 1
ATOM 5547 C CA . ASP B 1 244 ? 17.062 -4.145 -19.5 1 91.5 244 ASP B CA 1
ATOM 5548 C C . ASP B 1 244 ? 17.406 -3.424 -18.203 1 91.5 244 ASP B C 1
ATOM 5550 O O . ASP B 1 244 ? 16.547 -2.814 -17.562 1 91.5 244 ASP B O 1
ATOM 5554 N N . PRO B 1 245 ? 18.703 -3.455 -17.875 1 95.31 245 PRO B N 1
ATOM 5555 C CA . PRO B 1 245 ? 19.109 -2.855 -16.609 1 95.31 245 PRO B CA 1
ATOM 5556 C C . PRO B 1 245 ? 18.781 -1.364 -16.531 1 95.31 245 PRO B C 1
ATOM 5558 O O . PRO B 1 245 ? 18.438 -0.86 -15.453 1 95.31 245 PRO B O 1
ATOM 5561 N N . LYS B 1 246 ? 18.938 -0.685 -17.578 1 93.94 246 LYS B N 1
ATOM 5562 C CA . LYS B 1 246 ? 18.688 0.755 -17.578 1 93.94 246 LYS B CA 1
ATOM 5563 C C . LYS B 1 246 ? 17.219 1.063 -17.297 1 93.94 246 LYS B C 1
ATOM 5565 O O . LYS B 1 246 ? 16.906 2.018 -16.578 1 93.94 246 LYS B O 1
ATOM 5570 N N . VAL B 1 247 ? 16.391 0.25 -17.922 1 90.81 247 VAL B N 1
ATOM 5571 C CA . VAL B 1 247 ? 14.961 0.43 -17.703 1 90.81 247 VAL B CA 1
ATOM 5572 C C . VAL B 1 247 ? 14.617 0.139 -16.25 1 90.81 247 VAL B C 1
ATOM 5574 O O . VAL B 1 247 ? 13.828 0.863 -15.633 1 90.81 247 VAL B O 1
ATOM 5577 N N . MET B 1 248 ? 15.203 -0.857 -15.719 1 91.81 248 MET B N 1
ATOM 5578 C CA . MET B 1 248 ? 14.969 -1.194 -14.32 1 91.81 248 MET B CA 1
ATOM 5579 C C . MET B 1 248 ? 15.43 -0.07 -13.398 1 91.81 248 MET B C 1
ATOM 5581 O O . MET B 1 248 ? 14.711 0.321 -12.477 1 91.81 248 MET B O 1
ATOM 5585 N N . GLN B 1 249 ? 16.609 0.483 -13.688 1 95.19 249 GLN B N 1
ATOM 5586 C CA . GLN B 1 249 ? 17.141 1.582 -12.891 1 95.19 249 GLN B CA 1
ATOM 5587 C C . GLN B 1 249 ? 16.203 2.785 -12.906 1 95.19 249 GLN B C 1
ATOM 5589 O O . GLN B 1 249 ? 15.984 3.424 -11.875 1 95.19 249 GLN B O 1
ATOM 5594 N N . GLY B 1 250 ? 15.75 3.02 -14.086 1 90.38 250 GLY B N 1
ATOM 5595 C CA . GLY B 1 250 ? 14.805 4.117 -14.203 1 90.38 250 GLY B CA 1
ATOM 5596 C C . GLY B 1 250 ? 13.539 3.904 -13.398 1 90.38 250 GLY B C 1
ATOM 5597 O O . GLY B 1 250 ? 13.047 4.832 -12.75 1 90.38 250 GLY B O 1
ATOM 5598 N N . ALA B 1 251 ? 13.07 2.697 -13.391 1 86.69 251 ALA B N 1
ATOM 5599 C CA . ALA B 1 251 ? 11.836 2.371 -12.672 1 86.69 251 ALA B CA 1
ATOM 5600 C C . ALA B 1 251 ? 12.047 2.461 -11.164 1 86.69 251 ALA B C 1
ATOM 5602 O O . ALA B 1 251 ? 11.18 2.951 -10.438 1 86.69 251 ALA B O 1
ATOM 5603 N N . ILE B 1 252 ? 13.164 1.992 -10.719 1 88.88 252 ILE B N 1
ATOM 5604 C CA . ILE B 1 252 ? 13.508 2.047 -9.305 1 88.88 252 ILE B CA 1
ATOM 5605 C C . ILE B 1 252 ? 13.555 3.502 -8.844 1 88.88 252 ILE B C 1
ATOM 5607 O O . ILE B 1 252 ? 12.969 3.854 -7.816 1 88.88 252 ILE B O 1
ATOM 5611 N N . THR B 1 253 ? 14.219 4.293 -9.648 1 89.69 253 THR B N 1
ATOM 5612 C CA . THR B 1 253 ? 14.375 5.707 -9.328 1 89.69 253 THR B CA 1
ATOM 5613 C C . THR B 1 253 ? 13.023 6.406 -9.281 1 89.69 253 THR B C 1
ATOM 5615 O O . THR B 1 253 ? 12.742 7.18 -8.359 1 89.69 253 THR B O 1
ATOM 5618 N N . ALA B 1 254 ? 12.242 6.102 -10.242 1 81.5 254 ALA B N 1
ATOM 5619 C CA . ALA B 1 254 ? 10.914 6.711 -10.305 1 81.5 254 ALA B CA 1
ATOM 5620 C C . ALA B 1 254 ? 10.07 6.309 -9.102 1 81.5 254 ALA B C 1
ATOM 5622 O O . ALA B 1 254 ? 9.383 7.145 -8.508 1 81.5 254 ALA B O 1
ATOM 5623 N N . LYS B 1 255 ? 10.148 5.047 -8.781 1 77.25 255 LYS B N 1
ATOM 5624 C CA . LYS B 1 255 ? 9.375 4.547 -7.652 1 77.25 255 LYS B CA 1
ATOM 5625 C C . LYS B 1 255 ? 9.781 5.23 -6.352 1 77.25 255 LYS B C 1
ATOM 5627 O O . LYS B 1 255 ? 8.93 5.621 -5.551 1 77.25 255 LYS B O 1
ATOM 5632 N N . LEU B 1 256 ? 11.047 5.363 -6.164 1 82.5 256 LEU B N 1
ATOM 5633 C CA . LEU B 1 256 ? 11.555 5.98 -4.945 1 82.5 256 LEU B CA 1
ATOM 5634 C C . LEU B 1 256 ? 11.195 7.461 -4.891 1 82.5 256 LEU B C 1
ATOM 5636 O O . LEU B 1 256 ? 10.742 7.957 -3.857 1 82.5 256 LEU B O 1
ATOM 5640 N N . ARG B 1 257 ? 11.398 8.133 -5.977 1 79.62 257 ARG B N 1
ATOM 5641 C CA . ARG B 1 257 ? 11.086 9.562 -6.039 1 79.62 257 ARG B CA 1
ATOM 5642 C C . ARG B 1 257 ? 9.609 9.812 -5.723 1 79.62 257 ARG B C 1
ATOM 5644 O O . ARG B 1 257 ? 9.281 10.711 -4.945 1 79.62 257 ARG B O 1
ATOM 5651 N N . ASN B 1 258 ? 8.836 9.031 -6.312 1 69.31 258 ASN B N 1
ATOM 5652 C CA . ASN B 1 258 ? 7.398 9.195 -6.102 1 69.31 258 ASN B CA 1
ATOM 5653 C C . ASN B 1 258 ? 7.008 8.883 -4.66 1 69.31 258 ASN B C 1
ATOM 5655 O O . ASN B 1 258 ? 6.156 9.562 -4.082 1 69.31 258 ASN B O 1
ATOM 5659 N N . SER B 1 259 ? 7.652 7.883 -4.137 1 68.44 259 SER B N 1
ATOM 5660 C CA . SER B 1 259 ? 7.336 7.488 -2.77 1 68.44 259 SER B CA 1
ATOM 5661 C C . SER B 1 259 ? 7.793 8.539 -1.769 1 68.44 259 SER B C 1
ATOM 5663 O O . SER B 1 259 ? 7.121 8.781 -0.763 1 68.44 259 SER B O 1
ATOM 5665 N N . LEU B 1 260 ? 8.867 9.172 -2.014 1 74.25 260 LEU B N 1
ATOM 5666 C CA . LEU B 1 260 ? 9.445 10.141 -1.088 1 74.25 260 LEU B CA 1
ATOM 5667 C C . LEU B 1 260 ? 8.648 11.438 -1.084 1 74.25 260 LEU B C 1
ATOM 5669 O O . LEU B 1 260 ? 8.758 12.242 -0.155 1 74.25 260 LEU B O 1
ATOM 5673 N N . LEU B 1 261 ? 7.938 11.625 -2.182 1 63.69 261 LEU B N 1
ATOM 5674 C CA . LEU B 1 261 ? 7.094 12.812 -2.23 1 63.69 261 LEU B CA 1
ATOM 5675 C C . LEU B 1 261 ? 6.086 12.812 -1.085 1 63.69 261 LEU B C 1
ATOM 5677 O O . LEU B 1 261 ? 5.613 13.875 -0.667 1 63.69 261 LEU B O 1
ATOM 5681 N N . TYR B 1 262 ? 6.078 11.594 -0.56 1 51.16 262 TYR B N 1
ATOM 5682 C CA . TYR B 1 262 ? 5.051 11.445 0.465 1 51.16 262 TYR B CA 1
ATOM 5683 C C . TYR B 1 262 ? 5.672 11.32 1.85 1 51.16 262 TYR B C 1
ATOM 5685 O O . TYR B 1 262 ? 4.961 11.203 2.85 1 51.16 262 TYR B O 1
ATOM 5693 N N . GLN B 1 263 ? 6.949 11.414 1.941 1 57.88 263 GLN B N 1
ATOM 5694 C CA . GLN B 1 263 ? 7.66 11.305 3.211 1 57.88 263 GLN B CA 1
ATOM 5695 C C . GLN B 1 263 ? 7.516 12.586 4.035 1 57.88 263 GLN B C 1
ATOM 5697 O O . GLN B 1 263 ? 7.57 13.688 3.488 1 57.88 263 GLN B O 1
ATOM 5702 N N . ARG B 1 264 ? 7.297 12.352 5.395 1 51.62 264 ARG B N 1
ATOM 5703 C CA . ARG B 1 264 ? 7.238 13.492 6.305 1 51.62 264 ARG B CA 1
ATOM 5704 C C . ARG B 1 264 ? 8.641 14.023 6.598 1 51.62 264 ARG B C 1
ATOM 5706 O O . ARG B 1 264 ? 9.562 13.25 6.848 1 51.62 264 ARG B O 1
ATOM 5713 N N . LEU B 1 265 ? 8.68 15.305 6.445 1 62.88 265 LEU B N 1
ATOM 5714 C CA . LEU B 1 265 ? 9.93 15.953 6.805 1 62.88 265 LEU B CA 1
ATOM 5715 C C . LEU B 1 265 ? 9.961 16.297 8.289 1 62.88 265 LEU B C 1
ATOM 5717 O O . LEU B 1 265 ? 8.914 16.469 8.914 1 62.88 265 LEU B O 1
ATOM 5721 N N . LYS B 1 266 ? 11.086 16.266 8.836 1 67.81 266 LYS B N 1
ATOM 5722 C CA . LYS B 1 266 ? 11.25 16.859 10.164 1 67.81 266 LYS B CA 1
ATOM 5723 C C . LYS B 1 266 ? 10.766 18.312 10.18 1 67.81 266 LYS B C 1
ATOM 5725 O O . LYS B 1 266 ? 11.031 19.062 9.242 1 67.81 266 LYS B O 1
ATOM 5730 N N . SER B 1 267 ? 10.039 18.578 11.211 1 65.06 267 SER B N 1
ATOM 5731 C CA . SER B 1 267 ? 9.484 19.922 11.305 1 65.06 267 SER B CA 1
ATOM 5732 C C . SER B 1 267 ? 10.578 20.969 11.234 1 65.06 267 SER B C 1
ATOM 5734 O O . SER B 1 267 ? 10.398 22.031 10.617 1 65.06 267 SER B O 1
ATOM 5736 N N . GLN B 1 268 ? 11.688 20.656 11.781 1 76.19 268 GLN B N 1
ATOM 5737 C CA . GLN B 1 268 ? 12.789 21.609 11.875 1 76.19 268 GLN B CA 1
ATOM 5738 C C . GLN B 1 268 ? 13.461 21.797 10.516 1 76.19 268 GLN B C 1
ATOM 5740 O O . GLN B 1 268 ? 14.203 22.766 10.32 1 76.19 268 GLN B O 1
ATOM 5745 N N . CYS B 1 269 ? 13.141 20.859 9.648 1 79.56 269 CYS B N 1
ATOM 5746 C CA . CYS B 1 269 ? 13.758 20.938 8.328 1 79.56 269 CYS B CA 1
ATOM 5747 C C . CYS B 1 269 ? 12.766 21.453 7.293 1 79.56 269 CYS B C 1
ATOM 5749 O O . CYS B 1 269 ? 12.711 20.938 6.176 1 79.56 269 CYS B O 1
ATOM 5751 N N . ARG B 1 270 ? 12.023 22.312 7.781 1 77.25 270 ARG B N 1
ATOM 5752 C CA . ARG B 1 270 ? 11.094 22.984 6.883 1 77.25 270 ARG B CA 1
ATOM 5753 C C . ARG B 1 270 ? 11.367 24.484 6.828 1 77.25 270 ARG B C 1
ATOM 5755 O O . ARG B 1 270 ? 11.695 25.094 7.844 1 77.25 270 ARG B O 1
ATOM 5762 N N . TRP B 1 271 ? 11.109 24.922 5.652 1 79.56 271 TRP B N 1
ATOM 5763 C CA . TRP B 1 271 ? 11.281 26.359 5.445 1 79.56 271 TRP B CA 1
ATOM 5764 C C . TRP B 1 271 ? 10.367 27.156 6.371 1 79.56 271 TRP B C 1
ATOM 5766 O O . TRP B 1 271 ? 10.812 28.109 7.02 1 79.56 271 TRP B O 1
ATOM 5776 N N . GLY B 1 272 ? 9.172 26.734 6.461 1 68.81 272 GLY B N 1
ATOM 5777 C CA . GLY B 1 272 ? 8.195 27.422 7.289 1 68.81 272 GLY B CA 1
ATOM 5778 C C . GLY B 1 272 ? 8.562 27.438 8.758 1 68.81 272 GLY B C 1
ATOM 5779 O O . GLY B 1 272 ? 8.352 28.438 9.453 1 68.81 272 GLY B O 1
ATOM 5780 N N . TYR B 1 273 ? 9.172 26.438 9.25 1 75.56 273 TYR B N 1
ATOM 5781 C CA . TYR B 1 273 ? 9.594 26.344 10.648 1 75.56 273 TYR B CA 1
ATOM 5782 C C . TYR B 1 273 ? 10.68 27.359 10.953 1 75.56 273 TYR B C 1
ATOM 5784 O O . TYR B 1 273 ? 10.648 28.031 12 1 75.56 273 TYR B O 1
ATOM 5792 N N . ILE B 1 274 ? 11.562 27.453 10.078 1 80 274 ILE B N 1
ATOM 5793 C CA . ILE B 1 274 ? 12.68 28.359 10.289 1 80 274 ILE B CA 1
ATOM 5794 C C . ILE B 1 274 ? 12.195 29.812 10.266 1 80 274 ILE B C 1
ATOM 5796 O O . ILE B 1 274 ? 12.609 30.625 11.086 1 80 274 ILE B O 1
ATOM 5800 N N . GLN B 1 275 ? 11.266 30.031 9.398 1 73.56 275 GLN B N 1
ATOM 5801 C CA . GLN B 1 275 ? 10.672 31.359 9.336 1 73.56 275 GLN B CA 1
ATOM 5802 C C . GLN B 1 275 ? 9.953 31.703 10.641 1 73.56 275 GLN B C 1
ATOM 5804 O O . GLN B 1 275 ? 10.047 32.812 11.133 1 73.56 275 GLN B O 1
ATOM 5809 N N . GLU B 1 276 ? 9.375 30.75 11.148 1 69.88 276 GLU B N 1
ATOM 5810 C CA . GLU B 1 276 ? 8.641 30.922 12.398 1 69.88 276 GLU B CA 1
ATOM 5811 C C . GLU B 1 276 ? 9.586 31.188 13.562 1 69.88 276 GLU B C 1
ATOM 5813 O O . GLU B 1 276 ? 9.328 32.062 14.398 1 69.88 276 GLU B O 1
ATOM 5818 N N . LYS B 1 277 ? 10.586 30.422 13.609 1 76.25 277 LYS B N 1
ATOM 5819 C CA . LYS B 1 277 ? 11.547 30.578 14.695 1 76.25 277 LYS B CA 1
ATOM 5820 C C . LYS B 1 277 ? 12.211 31.953 14.656 1 76.25 277 LYS B C 1
ATOM 5822 O O . LYS B 1 277 ? 12.398 32.594 15.695 1 76.25 277 LYS B O 1
ATOM 5827 N N . VAL B 1 278 ? 12.477 32.375 13.523 1 76.56 278 VAL B N 1
ATOM 5828 C CA . VAL B 1 278 ? 13.094 33.688 13.352 1 76.56 278 VAL B CA 1
ATOM 5829 C C . VAL B 1 278 ? 12.109 34.781 13.758 1 76.56 278 VAL B C 1
ATOM 5831 O O . VAL B 1 278 ? 12.484 35.75 14.445 1 76.56 278 VAL B O 1
ATOM 5834 N N . ALA B 1 279 ? 10.953 34.594 13.367 1 69.38 279 ALA B N 1
ATOM 5835 C CA . ALA B 1 279 ? 9.922 35.562 13.695 1 69.38 279 ALA B CA 1
ATOM 5836 C C . ALA B 1 279 ? 9.688 35.625 15.203 1 69.38 279 ALA B C 1
ATOM 5838 O O . ALA B 1 279 ? 9.555 36.719 15.773 1 69.38 279 ALA B O 1
ATOM 5839 N N . LYS B 1 280 ? 9.648 34.5 15.805 1 70.5 280 LYS B N 1
ATOM 5840 C CA . LYS B 1 280 ? 9.438 34.438 17.25 1 70.5 280 LYS B CA 1
ATOM 5841 C C . LYS B 1 280 ? 10.594 35.094 18 1 70.5 280 LYS B C 1
ATOM 5843 O O . LYS B 1 280 ? 10.375 35.812 18.984 1 70.5 280 LYS B O 1
ATOM 5848 N N . ALA B 1 281 ? 11.719 34.844 17.578 1 74.31 281 ALA B N 1
ATOM 5849 C CA . ALA B 1 281 ? 12.891 35.438 18.188 1 74.31 281 ALA B CA 1
ATOM 5850 C C . ALA B 1 281 ? 12.852 36.969 18.078 1 74.31 281 ALA B C 1
ATOM 5852 O O . ALA B 1 281 ? 13.203 37.688 19.016 1 74.31 281 ALA B O 1
ATOM 5853 N N . LYS B 1 282 ? 12.398 37.375 17.047 1 72.31 282 LYS B N 1
ATOM 5854 C CA . LYS B 1 282 ? 12.281 38.812 16.844 1 72.31 282 LYS B CA 1
ATOM 5855 C C . LYS B 1 282 ? 11.195 39.406 17.719 1 72.31 282 LYS B C 1
ATOM 5857 O O . LYS B 1 282 ? 11.344 40.531 18.25 1 72.31 282 LYS B O 1
ATOM 5862 N N . LEU B 1 283 ? 10.219 38.625 17.906 1 69.25 283 LEU B N 1
ATOM 5863 C CA . LEU B 1 283 ? 9.125 39.062 18.781 1 69.25 283 LEU B CA 1
ATOM 5864 C C . LEU B 1 283 ? 9.586 39.125 20.234 1 69.25 283 LEU B C 1
ATOM 5866 O O . LEU B 1 283 ? 9.258 40.094 20.938 1 69.25 283 LEU B O 1
ATOM 5870 N N . GLU B 1 284 ? 10.227 38.156 20.594 1 70.25 284 GLU B N 1
ATOM 5871 C CA . GLU B 1 284 ? 10.75 38.156 21.953 1 70.25 284 GLU B CA 1
ATOM 5872 C C . GLU B 1 284 ? 11.711 39.312 22.188 1 70.25 284 GLU B C 1
ATOM 5874 O O . GLU B 1 284 ? 11.711 39.938 23.25 1 70.25 284 GLU B O 1
ATOM 5879 N N . ALA B 1 285 ? 12.438 39.531 21.203 1 71.62 285 ALA B N 1
ATOM 5880 C CA . ALA B 1 285 ? 13.359 40.656 21.297 1 71.62 285 ALA B CA 1
ATOM 5881 C C . ALA B 1 285 ? 12.594 41.969 21.391 1 71.62 285 ALA B C 1
ATOM 5883 O O . ALA B 1 285 ? 13 42.875 22.125 1 71.62 285 ALA B O 1
ATOM 5884 N N . LEU B 1 286 ? 11.523 41.938 20.703 1 70.44 286 LEU B N 1
ATOM 5885 C CA . LEU B 1 286 ? 10.688 43.156 20.734 1 70.44 286 LEU B CA 1
ATOM 5886 C C . LEU B 1 286 ? 10.016 43.312 22.094 1 70.44 286 LEU B C 1
ATOM 5888 O O . LEU B 1 286 ? 9.906 44.406 22.609 1 70.44 286 LEU B O 1
ATOM 5892 N N . LYS B 1 287 ? 9.562 42.25 22.672 1 67.38 287 LYS B N 1
ATOM 5893 C CA . LYS B 1 287 ? 8.977 42.25 24 1 67.38 287 LYS B CA 1
ATOM 5894 C C . LYS B 1 287 ? 10 42.688 25.047 1 67.38 287 LYS B C 1
ATOM 5896 O O . LYS B 1 287 ? 9.688 43.5 25.922 1 67.38 287 LYS B O 1
ATOM 5901 N N . ALA B 1 288 ? 11.031 42.156 24.844 1 66.25 288 ALA B N 1
ATOM 5902 C CA . ALA B 1 288 ? 12.102 42.469 25.781 1 66.25 288 ALA B CA 1
ATOM 5903 C C . ALA B 1 288 ? 12.531 43.938 25.672 1 66.25 288 ALA B C 1
ATOM 5905 O O . ALA B 1 288 ? 12.977 44.531 26.641 1 66.25 288 ALA B O 1
ATOM 5906 N N . SER B 1 289 ? 12.359 44.312 24.453 1 64.5 289 SER B N 1
ATOM 5907 C CA . SER B 1 289 ? 12.758 45.688 24.25 1 64.5 289 SER B CA 1
ATOM 5908 C C . SER B 1 289 ? 11.688 46.656 24.734 1 64.5 289 SER B C 1
ATOM 5910 O O . SER B 1 289 ? 11.922 47.875 24.828 1 64.5 289 SER B O 1
ATOM 5912 N N . GLY B 1 290 ? 10.422 46.062 25.344 1 59.69 290 GLY B N 1
ATOM 5913 C CA . GLY B 1 290 ? 9.367 46.906 25.906 1 59.69 290 GLY B CA 1
ATOM 5914 C C . GLY B 1 290 ? 8.57 47.656 24.859 1 59.69 290 GLY B C 1
ATOM 5915 O O . GLY B 1 290 ? 7.91 48.656 25.188 1 59.69 290 GLY B O 1
ATOM 5916 N N . SER B 1 291 ? 8.727 47.25 23.688 1 58.25 291 SER B N 1
ATOM 5917 C CA . SER B 1 291 ? 8.016 48 22.656 1 58.25 291 SER B CA 1
ATOM 5918 C C . SER B 1 291 ? 6.512 47.75 22.734 1 58.25 291 SER B C 1
ATOM 5920 O O . SER B 1 291 ? 6.066 46.625 22.938 1 58.25 291 SER B O 1
ATOM 5922 N N . ASP B 1 292 ? 5.574 48.688 23.062 1 57.84 292 ASP B N 1
ATOM 5923 C CA . ASP B 1 292 ? 4.121 48.688 23.219 1 57.84 292 ASP B CA 1
ATOM 5924 C C . ASP B 1 292 ? 3.428 48.75 21.859 1 57.84 292 ASP B C 1
ATOM 5926 O O . ASP B 1 292 ? 2.217 48.969 21.781 1 57.84 292 ASP B O 1
ATOM 5930 N N . GLN B 1 293 ? 4.234 48.656 20.875 1 60.16 293 GLN B N 1
ATOM 5931 C CA . GLN B 1 293 ? 3.535 48.844 19.609 1 60.16 293 GLN B CA 1
ATOM 5932 C C . GLN B 1 293 ? 2.865 47.562 19.156 1 60.16 293 GLN B C 1
ATOM 5934 O O . GLN B 1 293 ? 3.543 46.594 18.766 1 60.16 293 GLN B O 1
ATOM 5939 N N . VAL B 1 294 ? 1.507 47.469 19.328 1 62.69 294 VAL B N 1
ATOM 5940 C CA . VAL B 1 294 ? 0.62 46.344 19.031 1 62.69 294 VAL B CA 1
ATOM 5941 C C . VAL B 1 294 ? 0.831 45.875 17.594 1 62.69 294 VAL B C 1
ATOM 5943 O O . VAL B 1 294 ? 0.777 44.688 17.297 1 62.69 294 VAL B O 1
ATOM 5946 N N . ALA B 1 295 ? 1.226 46.906 16.828 1 61.88 295 ALA B N 1
ATOM 5947 C CA . ALA B 1 295 ? 1.351 46.625 15.398 1 61.88 295 ALA B CA 1
ATOM 5948 C C . ALA B 1 295 ? 2.49 45.656 15.133 1 61.88 295 ALA B C 1
ATOM 5950 O O . ALA B 1 295 ? 2.367 44.75 14.297 1 61.88 295 ALA B O 1
ATOM 5951 N N . ASP B 1 296 ? 3.48 45.875 15.945 1 62.59 296 ASP B N 1
ATOM 5952 C CA . ASP B 1 296 ? 4.637 45 15.75 1 62.59 296 ASP B CA 1
ATOM 5953 C C . ASP B 1 296 ? 4.336 43.562 16.188 1 62.59 296 ASP B C 1
ATOM 5955 O O . ASP B 1 296 ? 4.77 42.594 15.547 1 62.59 296 ASP B O 1
ATOM 5959 N N . TYR B 1 297 ? 3.494 43.5 17.141 1 65.81 297 TYR B N 1
ATOM 5960 C CA . TYR B 1 297 ? 3.109 42.188 17.656 1 65.81 297 TYR B CA 1
ATOM 5961 C C . TYR B 1 297 ? 2.193 41.469 16.672 1 65.81 297 TYR B C 1
ATOM 5963 O O . TYR B 1 297 ? 2.365 40.281 16.406 1 65.81 297 TYR B O 1
ATOM 5971 N N . ILE B 1 298 ? 1.359 42.188 16.141 1 64.31 298 ILE B N 1
ATOM 5972 C CA . ILE B 1 298 ? 0.384 41.625 15.234 1 64.31 298 ILE B CA 1
ATOM 5973 C C . ILE B 1 298 ? 1.1 41.062 14.008 1 64.31 298 ILE B C 1
ATOM 5975 O O . ILE B 1 298 ? 0.786 39.938 13.547 1 64.31 298 ILE B O 1
ATOM 5979 N N . GLU B 1 299 ? 2.025 41.812 13.633 1 62.66 299 GLU B N 1
ATOM 5980 C CA . GLU B 1 299 ? 2.754 41.344 12.445 1 62.66 299 GLU B CA 1
ATOM 5981 C C . GLU B 1 299 ? 3.494 40.031 12.719 1 62.66 299 GLU B C 1
ATOM 5983 O O . GLU B 1 299 ? 3.504 39.156 11.875 1 62.66 299 GLU B O 1
ATOM 5988 N N . LEU B 1 300 ? 3.971 40.031 13.852 1 62.59 300 LEU B N 1
ATOM 5989 C CA . LEU B 1 300 ? 4.723 38.812 14.219 1 62.59 300 LEU B CA 1
ATOM 5990 C C . LEU B 1 300 ? 3.793 37.625 14.367 1 62.59 300 LEU B C 1
ATOM 5992 O O . LEU B 1 300 ? 4.117 36.531 13.914 1 62.59 300 LEU B O 1
ATOM 5996 N N . PHE B 1 301 ? 2.68 37.875 14.938 1 68.31 301 PHE B N 1
ATOM 5997 C CA . PHE B 1 301 ? 1.719 36.812 15.109 1 68.31 301 PHE B CA 1
ATOM 5998 C C . PHE B 1 301 ? 1.157 36.344 13.766 1 68.31 301 PHE B C 1
ATOM 6000 O O . PHE B 1 301 ? 0.979 35.156 13.531 1 68.31 301 PHE B O 1
ATOM 6007 N N . ASP B 1 302 ? 0.993 37.25 12.977 1 63.44 302 ASP B N 1
ATOM 6008 C CA . ASP B 1 302 ? 0.484 36.906 11.648 1 63.44 302 ASP B CA 1
ATOM 6009 C C . ASP B 1 302 ? 1.472 36.031 10.883 1 63.44 302 ASP B C 1
ATOM 6011 O O . ASP B 1 302 ? 1.071 35.062 10.219 1 63.44 302 ASP B O 1
ATOM 6015 N N . ASN B 1 303 ? 2.639 36.344 11.109 1 60.28 303 ASN B N 1
ATOM 6016 C CA . ASN B 1 303 ? 3.664 35.562 10.438 1 60.28 303 ASN B CA 1
ATOM 6017 C C . ASN B 1 303 ? 3.738 34.156 10.992 1 60.28 303 ASN B C 1
ATOM 6019 O O . ASN B 1 303 ? 3.891 33.188 10.234 1 60.28 303 ASN B O 1
ATOM 6023 N N . GLU B 1 304 ? 3.586 34.125 12.234 1 64.69 304 GLU B N 1
ATOM 6024 C CA . GLU B 1 304 ? 3.609 32.781 12.859 1 64.69 304 GLU B CA 1
ATOM 6025 C C . GLU B 1 304 ? 2.408 31.953 12.43 1 64.69 304 GLU B C 1
ATOM 6027 O O . GLU B 1 304 ? 2.545 30.766 12.148 1 64.69 304 GLU B O 1
ATOM 6032 N N . ILE B 1 305 ? 1.369 32.594 12.375 1 68.25 305 ILE B N 1
ATOM 6033 C CA . ILE B 1 305 ? 0.137 31.922 11.992 1 68.25 305 ILE B CA 1
ATOM 6034 C C . ILE B 1 305 ? 0.224 31.5 10.531 1 68.25 305 ILE B C 1
ATOM 6036 O O . ILE B 1 305 ? -0.151 30.375 10.188 1 68.25 305 ILE B O 1
ATOM 6040 N N . ALA B 1 306 ? 0.767 32.312 9.828 1 61.12 306 ALA B N 1
ATOM 6041 C CA . ALA B 1 306 ? 0.923 31.984 8.414 1 61.12 306 ALA B CA 1
ATOM 6042 C C . ALA B 1 306 ? 1.85 30.781 8.227 1 61.12 306 ALA B C 1
ATOM 6044 O O . ALA B 1 306 ? 1.583 29.906 7.402 1 61.12 306 ALA B O 1
ATOM 6045 N N . ALA B 1 307 ? 2.822 30.797 8.992 1 60.38 307 ALA B N 1
ATOM 6046 C CA . ALA B 1 307 ? 3.77 29.688 8.922 1 60.38 307 ALA B CA 1
ATOM 6047 C C . ALA B 1 307 ? 3.111 28.375 9.328 1 60.38 307 ALA B C 1
ATOM 6049 O O . ALA B 1 307 ? 3.328 27.328 8.695 1 60.38 307 ALA B O 1
ATOM 6050 N N . LYS B 1 308 ? 2.34 28.453 10.32 1 68 308 LYS B N 1
ATOM 6051 C CA . LYS B 1 308 ? 1.667 27.25 10.789 1 68 308 LYS B CA 1
ATOM 6052 C C . LYS B 1 308 ? 0.6 26.781 9.805 1 68 308 LYS B C 1
ATOM 6054 O O . LYS B 1 308 ? 0.417 25.578 9.586 1 68 308 LYS B O 1
ATOM 6059 N N . ASP B 1 309 ? 0.022 27.703 9.188 1 63.28 309 ASP B N 1
ATOM 6060 C CA . ASP B 1 309 ? -0.946 27.375 8.148 1 63.28 309 ASP B CA 1
ATOM 6061 C C . ASP B 1 309 ? -0.27 26.672 6.969 1 63.28 309 ASP B C 1
ATOM 6063 O O . ASP B 1 309 ? -0.797 25.703 6.438 1 63.28 309 ASP B O 1
ATOM 6067 N N . GLU B 1 310 ? 0.802 27.156 6.68 1 57.06 310 GLU B N 1
ATOM 6068 C CA . GLU B 1 310 ? 1.559 26.516 5.609 1 57.06 310 GLU B CA 1
ATOM 6069 C C . GLU B 1 310 ? 1.946 25.094 5.977 1 57.06 310 GLU B C 1
ATOM 6071 O O . GLU B 1 310 ? 1.873 24.188 5.141 1 57.06 310 GLU B O 1
ATOM 6076 N N . GLU B 1 311 ? 2.291 25.062 7.164 1 62.47 311 GLU B N 1
ATOM 6077 C CA . GLU B 1 311 ? 2.668 23.734 7.625 1 62.47 311 GLU B CA 1
ATOM 6078 C C . GLU B 1 311 ? 1.473 22.781 7.609 1 62.47 311 GLU B C 1
ATOM 6080 O O . GLU B 1 311 ? 1.602 21.625 7.223 1 62.47 311 GLU B O 1
ATOM 6085 N N . ILE B 1 312 ? 0.461 23.25 8.016 1 62.94 312 ILE B N 1
ATOM 6086 C CA . ILE B 1 312 ? -0.759 22.453 8.016 1 62.94 312 ILE B CA 1
ATOM 6087 C C . ILE B 1 312 ? -1.104 22.047 6.582 1 62.94 312 ILE B C 1
ATOM 6089 O O . ILE B 1 312 ? -1.413 20.875 6.316 1 62.94 312 ILE B O 1
ATOM 6093 N N . HIS B 1 313 ? -0.986 22.953 5.738 1 57.5 313 HIS B N 1
ATOM 6094 C CA . HIS B 1 313 ? -1.257 22.656 4.336 1 57.5 313 HIS B CA 1
ATOM 6095 C C . HIS B 1 313 ? -0.307 21.594 3.803 1 57.5 313 HIS B C 1
ATOM 6097 O O . HIS B 1 313 ? -0.729 20.688 3.082 1 57.5 313 HIS B O 1
ATOM 6103 N N . ARG B 1 314 ? 0.77 21.781 4.125 1 56.22 314 ARG B N 1
ATOM 6104 C CA . ARG B 1 314 ? 1.786 20.828 3.699 1 56.22 314 ARG B CA 1
ATOM 6105 C C . ARG B 1 314 ? 1.482 19.422 4.234 1 56.22 314 ARG B C 1
ATOM 6107 O O . ARG B 1 314 ? 1.571 18.438 3.5 1 56.22 314 ARG B O 1
ATOM 6114 N N . LEU B 1 315 ? 1.181 19.359 5.48 1 61.34 315 LEU B N 1
ATOM 6115 C CA . LEU B 1 315 ? 0.879 18.078 6.098 1 61.34 315 LEU B CA 1
ATOM 6116 C C . LEU B 1 315 ? -0.366 17.453 5.477 1 61.34 315 LEU B C 1
ATOM 6118 O O . LEU B 1 315 ? -0.416 16.234 5.262 1 61.34 315 LEU B O 1
ATOM 6122 N N . GLU B 1 316 ? -1.176 18.281 5.191 1 58.03 316 GLU B N 1
ATOM 6123 C CA . GLU B 1 316 ? -2.395 17.812 4.539 1 58.03 316 GLU B CA 1
ATOM 6124 C C . GLU B 1 316 ? -2.094 17.234 3.158 1 58.03 316 GLU B C 1
ATOM 6126 O O . GLU B 1 316 ? -2.643 16.203 2.777 1 58.03 316 GLU B O 1
ATOM 6131 N N . SER B 1 317 ? -1.335 17.891 2.521 1 50.41 317 SER B N 1
ATOM 6132 C CA . SER B 1 317 ? -0.909 17.406 1.218 1 50.41 317 SER B CA 1
ATOM 6133 C C . SER B 1 317 ? -0.187 16.062 1.347 1 50.41 317 SER B C 1
ATOM 6135 O O . SER B 1 317 ? -0.382 15.164 0.525 1 50.41 317 SER B O 1
ATOM 6137 N N . GLU B 1 318 ? 0.48 16.047 2.307 1 54.91 318 GLU B N 1
ATOM 6138 C CA . GLU B 1 318 ? 1.223 14.82 2.561 1 54.91 318 GLU B CA 1
ATOM 6139 C C . GLU B 1 318 ? 0.279 13.656 2.855 1 54.91 318 GLU B C 1
ATOM 6141 O O . GLU B 1 318 ? 0.505 12.539 2.398 1 54.91 318 GLU B O 1
ATOM 6146 N N . ILE B 1 319 ? -0.585 13.914 3.592 1 55.78 319 ILE B N 1
ATOM 6147 C CA . ILE B 1 319 ? -1.588 12.906 3.916 1 55.78 319 ILE B CA 1
ATOM 6148 C C . ILE B 1 319 ? -2.316 12.477 2.645 1 55.78 319 ILE B C 1
ATOM 6150 O O . ILE B 1 319 ? -2.539 11.281 2.422 1 55.78 319 ILE B O 1
ATOM 6154 N N . ALA B 1 320 ? -2.586 13.391 1.875 1 48.25 320 ALA B N 1
ATOM 6155 C CA . ALA B 1 320 ? -3.244 13.078 0.609 1 48.25 320 ALA B CA 1
ATOM 6156 C C . ALA B 1 320 ? -2.375 12.172 -0.252 1 48.25 320 ALA B C 1
ATOM 6158 O O . ALA B 1 320 ? -2.869 11.211 -0.846 1 48.25 320 ALA B O 1
ATOM 6159 N N . ARG B 1 321 ? -1.283 12.461 -0.302 1 47.03 321 ARG B N 1
ATOM 6160 C CA . ARG B 1 321 ? -0.328 11.68 -1.085 1 47.03 321 ARG B CA 1
ATOM 6161 C C . ARG B 1 321 ? -0.205 10.258 -0.546 1 47.03 321 ARG B C 1
ATOM 6163 O O . ARG B 1 321 ? -0.214 9.297 -1.314 1 47.03 321 ARG B O 1
ATOM 6170 N N . LEU B 1 322 ? 0.025 10.164 0.724 1 51.41 322 LEU B N 1
ATOM 6171 C CA . LEU B 1 322 ? 0.146 8.852 1.343 1 51.41 322 LEU B CA 1
ATOM 6172 C C . LEU B 1 322 ? -1.111 8.023 1.107 1 51.41 322 LEU B C 1
ATOM 6174 O O . LEU B 1 322 ? -1.032 6.805 0.922 1 51.41 322 LEU B O 1
ATOM 6178 N N . LYS B 1 323 ? -2.064 8.695 1.19 1 46.91 323 LYS B N 1
ATOM 6179 C CA . LYS B 1 323 ? -3.336 8.039 0.914 1 46.91 323 LYS B CA 1
ATOM 6180 C C . LYS B 1 323 ? -3.396 7.539 -0.527 1 46.91 323 LYS B C 1
ATOM 6182 O O . LYS B 1 323 ? -3.891 6.441 -0.79 1 46.91 323 LYS B O 1
ATOM 6187 N N . TYR B 1 324 ? -2.846 8.375 -1.322 1 39.81 324 TYR B N 1
ATOM 6188 C CA . TYR B 1 324 ? -2.791 7.953 -2.717 1 39.81 324 TYR B CA 1
ATOM 6189 C C . TYR B 1 324 ? -1.727 6.879 -2.92 1 39.81 324 TYR B C 1
ATOM 6191 O O . TYR B 1 324 ? -1.923 5.941 -3.695 1 39.81 324 TYR B O 1
ATOM 6199 N N . GLY B 1 325 ? -0.597 7.145 -2.338 1 41.31 325 GLY B N 1
ATOM 6200 C CA . GLY B 1 325 ? 0.454 6.145 -2.434 1 41.31 325 GLY B CA 1
ATOM 6201 C C . GLY B 1 325 ? 0.077 4.82 -1.795 1 41.31 325 GLY B C 1
ATOM 6202 O O . GLY B 1 325 ? 0.488 3.758 -2.268 1 41.31 325 GLY B O 1
ATOM 6203 N N . SER B 1 326 ? -0.386 4.801 -0.585 1 40.69 326 SER B N 1
ATOM 6204 C CA . SER B 1 326 ? -0.901 3.57 0.005 1 40.69 326 SER B CA 1
ATOM 6205 C C . SER B 1 326 ? -1.909 2.895 -0.918 1 40.69 326 SER B C 1
ATOM 6207 O O . SER B 1 326 ? -2.041 1.669 -0.912 1 40.69 326 SER B O 1
ATOM 6209 N N . PHE B 1 327 ? -2.602 3.721 -1.549 1 35.47 327 PHE B N 1
ATOM 6210 C CA . PHE B 1 327 ? -3.521 3.213 -2.559 1 35.47 327 PHE B CA 1
ATOM 6211 C C . PHE B 1 327 ? -2.762 2.504 -3.676 1 35.47 327 PHE B C 1
ATOM 6213 O O . PHE B 1 327 ? -3.25 1.521 -4.238 1 35.47 327 PHE B O 1
ATOM 6220 N N . ASN B 1 328 ? -1.656 3.172 -4.004 1 33.47 328 ASN B N 1
ATOM 6221 C CA . ASN B 1 328 ? -0.892 2.5 -5.047 1 33.47 328 ASN B CA 1
ATOM 6222 C C . ASN B 1 328 ? -0.19 1.254 -4.516 1 33.47 328 ASN B C 1
ATOM 6224 O O . ASN B 1 328 ? 0.567 0.605 -5.238 1 33.47 328 ASN B O 1
ATOM 6228 N N . ARG B 1 329 ? -0.156 1.147 -3.303 1 37.03 329 ARG B N 1
ATOM 6229 C CA . ARG B 1 329 ? 0.503 -0.044 -2.777 1 37.03 329 ARG B CA 1
ATOM 6230 C C . ARG B 1 329 ? -0.155 -1.313 -3.311 1 37.03 329 ARG B C 1
ATOM 6232 O O . ARG B 1 329 ? 0.214 -2.422 -2.916 1 37.03 329 ARG B O 1
ATOM 6239 N N . SER B 1 330 ? -1.327 -1.277 -3.588 1 35.16 330 SER B N 1
ATOM 6240 C CA . SER B 1 330 ? -1.293 -2.445 -4.461 1 35.16 330 SER B CA 1
ATOM 6241 C C . SER B 1 330 ? -0.006 -2.488 -5.277 1 35.16 330 SER B C 1
ATOM 6243 O O . SER B 1 330 ? 0.006 -2.998 -6.398 1 35.16 330 SER B O 1
ATOM 6245 N N . ASP B 1 331 ? 0.795 -1.619 -4.945 1 31.97 331 ASP B N 1
ATOM 6246 C CA . ASP B 1 331 ? 2.045 -1.406 -5.668 1 31.97 331 ASP B CA 1
ATOM 6247 C C . ASP B 1 331 ? 2.955 -2.629 -5.566 1 31.97 331 ASP B C 1
ATOM 6249 O O . ASP B 1 331 ? 4.156 -2.541 -5.832 1 31.97 331 ASP B O 1
ATOM 6253 N N . ASN B 1 332 ? 3.021 -3.279 -4.43 1 32.28 332 ASN B N 1
ATOM 6254 C CA . ASN B 1 332 ? 3.703 -4.32 -5.191 1 32.28 332 ASN B CA 1
ATOM 6255 C C . ASN B 1 332 ? 3.164 -4.418 -6.613 1 32.28 332 ASN B C 1
ATOM 6257 O O . ASN B 1 332 ? 1.969 -4.641 -6.816 1 32.28 332 ASN B O 1
ATOM 6261 N N . PRO B 1 333 ? 3.658 -3.633 -7.426 1 32.88 333 PRO B N 1
ATOM 6262 C CA . PRO B 1 333 ? 3.166 -4.078 -8.734 1 32.88 333 PRO B CA 1
ATOM 6263 C C . PRO B 1 333 ? 2.682 -5.527 -8.719 1 32.88 333 PRO B C 1
ATOM 6265 O O . PRO B 1 333 ? 3.475 -6.449 -8.93 1 32.88 333 PRO B O 1
ATOM 6268 N N . ILE B 1 334 ? 2.383 -6.074 -7.676 1 36.12 334 ILE B N 1
ATOM 6269 C CA . ILE B 1 334 ? 1.674 -7.16 -8.344 1 36.12 334 ILE B CA 1
ATOM 6270 C C . ILE B 1 334 ? 0.965 -6.617 -9.586 1 36.12 334 ILE B C 1
ATOM 6272 O O . ILE B 1 334 ? 0.104 -5.742 -9.484 1 36.12 334 ILE B O 1
ATOM 6276 N N . GLN B 1 335 ? 1.84 -6.414 -10.492 1 39.66 335 GLN B N 1
ATOM 6277 C CA . GLN B 1 335 ? 1.438 -6.082 -11.852 1 39.66 335 GLN B CA 1
ATOM 6278 C C . GLN B 1 335 ? -0.075 -6.191 -12.023 1 39.66 335 GLN B C 1
ATOM 6280 O O . GLN B 1 335 ? -0.697 -7.117 -11.5 1 39.66 335 GLN B O 1
ATOM 6285 N N . ASP B 1 336 ? -0.667 -5.121 -12.086 1 45.25 336 ASP B N 1
ATOM 6286 C CA . ASP B 1 336 ? -1.983 -5.23 -12.711 1 45.25 336 ASP B CA 1
ATOM 6287 C C . ASP B 1 336 ? -2.172 -6.602 -13.359 1 45.25 336 ASP B C 1
ATOM 6289 O O . ASP B 1 336 ? -1.363 -7.02 -14.188 1 45.25 336 ASP B O 1
ATOM 6293 N N . GLY B 1 337 ? -2.842 -7.43 -12.719 1 57.5 337 GLY B N 1
ATOM 6294 C CA . GLY B 1 337 ? -3.24 -8.688 -13.336 1 57.5 337 GLY B CA 1
ATOM 6295 C C . GLY B 1 337 ? -2.539 -9.891 -12.734 1 57.5 337 GLY B C 1
ATOM 6296 O O . GLY B 1 337 ? -2.652 -11 -13.25 1 57.5 337 GLY B O 1
ATOM 6297 N N . ALA B 1 338 ? -1.631 -9.508 -11.516 1 66 338 ALA B N 1
ATOM 6298 C CA . ALA B 1 338 ? -0.951 -10.672 -10.961 1 66 338 ALA B CA 1
ATOM 6299 C C . ALA B 1 338 ? -1.919 -11.547 -10.164 1 66 338 ALA B C 1
ATOM 6301 O O . ALA B 1 338 ? -2.922 -11.055 -9.641 1 66 338 ALA B O 1
ATOM 6302 N N . ILE B 1 339 ? -1.624 -12.867 -10.258 1 78 339 ILE B N 1
ATOM 6303 C CA . ILE B 1 339 ? -2.373 -13.852 -9.477 1 78 339 ILE B CA 1
ATOM 6304 C C . ILE B 1 339 ? -1.681 -14.086 -8.141 1 78 339 ILE B C 1
ATOM 6306 O O . ILE B 1 339 ? -0.497 -14.43 -8.102 1 78 339 ILE B O 1
ATOM 6310 N N . ALA B 1 340 ? -2.338 -13.82 -7.078 1 75.62 340 ALA B N 1
ATOM 6311 C CA . ALA B 1 340 ? -1.783 -14.086 -5.754 1 75.62 340 ALA B CA 1
ATOM 6312 C C . ALA B 1 340 ? -2.223 -15.453 -5.238 1 75.62 340 ALA B C 1
ATOM 6314 O O . ALA B 1 340 ? -3.42 -15.727 -5.137 1 75.62 340 ALA B O 1
ATOM 6315 N N . LEU B 1 341 ? -1.289 -16.281 -5.016 1 83.94 341 LEU B N 1
ATOM 6316 C CA . LEU B 1 341 ? -1.583 -17.594 -4.445 1 83.94 341 LEU B CA 1
ATOM 6317 C C . LEU B 1 341 ? -1.309 -17.609 -2.945 1 83.94 341 LEU B C 1
ATOM 6319 O O . LEU B 1 341 ? -0.169 -17.406 -2.518 1 83.94 341 LEU B O 1
ATOM 6323 N N . ILE B 1 342 ? -2.254 -17.891 -2.248 1 77.5 342 ILE B N 1
ATOM 6324 C CA . ILE B 1 342 ? -2.127 -17.953 -0.795 1 77.5 342 ILE B CA 1
ATOM 6325 C C . ILE B 1 342 ? -1.631 -19.344 -0.376 1 77.5 342 ILE B C 1
ATOM 6327 O O . ILE B 1 342 ? -2.051 -20.344 -0.938 1 77.5 342 ILE B O 1
ATOM 6331 N N . SER B 1 343 ? -0.631 -19.359 0.549 1 82.44 343 SER B N 1
ATOM 6332 C CA . SER B 1 343 ? -0.09 -20.609 1.039 1 82.44 343 SER B CA 1
ATOM 633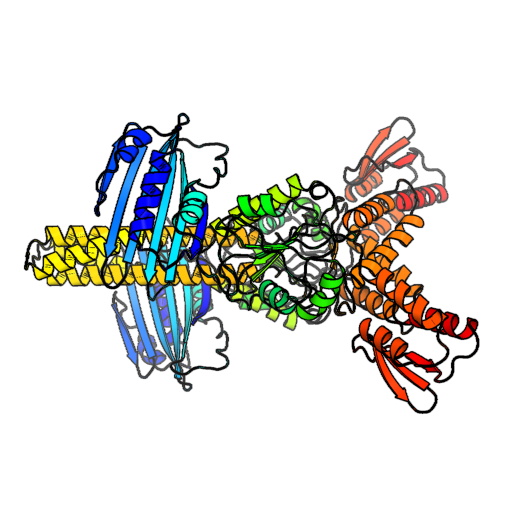3 C C . SER B 1 343 ? 0.251 -20.531 2.523 1 82.44 343 SER B C 1
ATOM 6335 O O . SER B 1 343 ? 0.753 -19.516 2.994 1 82.44 343 SER B O 1
ATOM 6337 N N . GLY B 1 344 ? -0.036 -21.609 3.271 1 77.5 344 GLY B N 1
ATOM 6338 C CA . GLY B 1 344 ? 0.336 -21.703 4.676 1 77.5 344 GLY B CA 1
ATOM 6339 C C . GLY B 1 344 ? 1.705 -22.328 4.887 1 77.5 344 GLY B C 1
ATOM 6340 O O . GLY B 1 344 ? 2.266 -22.25 5.98 1 77.5 344 GLY B O 1
ATOM 6341 N N . GLU B 1 345 ? 2.252 -22.891 3.824 1 85.88 345 GLU B N 1
ATOM 6342 C CA . GLU B 1 345 ? 3.568 -23.516 3.896 1 85.88 345 GLU B CA 1
ATOM 6343 C C . GLU B 1 345 ? 4.676 -22.5 3.607 1 85.88 345 GLU B C 1
ATOM 6345 O O . GLU B 1 345 ? 4.641 -21.812 2.588 1 85.88 345 GLU B O 1
ATOM 6350 N N . PRO B 1 346 ? 5.605 -22.469 4.492 1 82.62 346 PRO B N 1
ATOM 6351 C CA . PRO B 1 346 ? 6.754 -21.609 4.188 1 82.62 346 PRO B CA 1
ATOM 6352 C C . PRO B 1 346 ? 7.77 -22.281 3.27 1 82.62 346 PRO B C 1
ATOM 6354 O O . PRO B 1 346 ? 7.805 -23.516 3.18 1 82.62 346 PRO B O 1
ATOM 6357 N N . ASP B 1 347 ? 8.531 -21.422 2.574 1 86.25 347 ASP B N 1
ATOM 6358 C CA . ASP B 1 347 ? 9.641 -21.969 1.793 1 86.25 347 ASP B CA 1
ATOM 6359 C C . ASP B 1 347 ? 10.742 -22.484 2.703 1 86.25 347 ASP B C 1
ATOM 6361 O O . ASP B 1 347 ? 11.172 -21.797 3.631 1 86.25 347 ASP B O 1
ATOM 6365 N N . LEU B 1 348 ? 11.203 -23.719 2.465 1 87 348 LEU B N 1
ATOM 6366 C CA . LEU B 1 348 ? 12.352 -24.25 3.182 1 87 348 LEU B CA 1
ATOM 6367 C C . LEU B 1 348 ? 13.656 -23.828 2.52 1 87 348 LEU B C 1
ATOM 6369 O O . LEU B 1 348 ? 14.711 -23.828 3.154 1 87 348 LEU B O 1
ATOM 6373 N N . TYR B 1 349 ? 13.609 -23.5 1.296 1 85.56 349 TYR B N 1
ATOM 6374 C CA . TYR B 1 349 ? 14.727 -22.953 0.549 1 85.56 349 TYR B CA 1
ATOM 6375 C C . TYR B 1 349 ? 14.25 -21.922 -0.473 1 85.56 349 TYR B C 1
ATOM 6377 O O . TYR B 1 349 ? 13.047 -21.812 -0.731 1 85.56 349 TYR B O 1
ATOM 6385 N N . GLN B 1 350 ? 15.141 -21.188 -1.019 1 82.25 350 GLN B N 1
ATOM 6386 C CA . GLN B 1 350 ? 14.781 -20.016 -1.809 1 82.25 350 GLN B CA 1
ATOM 6387 C C . GLN B 1 350 ? 13.945 -20.406 -3.027 1 82.25 350 GLN B C 1
ATOM 6389 O O . GLN B 1 350 ? 14.367 -21.234 -3.832 1 82.25 350 GLN B O 1
ATOM 6394 N N . ALA B 1 351 ? 12.719 -19.875 -3.207 1 83.12 351 ALA B N 1
ATOM 6395 C CA . ALA B 1 351 ? 11.797 -20.016 -4.332 1 83.12 351 ALA B CA 1
ATOM 6396 C C . ALA B 1 351 ? 11.25 -21.422 -4.438 1 83.12 351 ALA B C 1
ATOM 6398 O O . ALA B 1 351 ? 11 -21.922 -5.535 1 83.12 351 ALA B O 1
ATOM 6399 N N . GLU B 1 352 ? 11.18 -22.141 -3.289 1 89.12 352 GLU B N 1
ATOM 6400 C CA . GLU B 1 352 ? 10.688 -23.516 -3.281 1 89.12 352 GLU B CA 1
ATOM 6401 C C . GLU B 1 352 ? 9.289 -23.609 -3.883 1 89.12 352 GLU B C 1
ATOM 6403 O O . GLU B 1 352 ? 9.062 -24.328 -4.848 1 89.12 352 GLU B O 1
ATOM 6408 N N . ARG B 1 353 ? 8.352 -22.891 -3.371 1 90.5 353 ARG B N 1
ATOM 6409 C CA . ARG B 1 353 ? 6.953 -22.969 -3.795 1 90.5 353 ARG B CA 1
ATOM 6410 C C . ARG B 1 353 ? 6.793 -22.484 -5.23 1 90.5 353 ARG B C 1
ATOM 6412 O O . ARG B 1 353 ? 6.062 -23.094 -6.02 1 90.5 353 ARG B O 1
ATOM 6419 N N . LEU B 1 354 ? 7.449 -21.422 -5.5 1 89.5 354 LEU B N 1
ATOM 6420 C CA . LEU B 1 354 ? 7.359 -20.891 -6.859 1 89.5 354 LEU B CA 1
ATOM 6421 C C . LEU B 1 354 ? 7.867 -21.922 -7.871 1 89.5 354 LEU B C 1
ATOM 6423 O O . LEU B 1 354 ? 7.254 -22.109 -8.922 1 89.5 354 LEU B O 1
ATOM 6427 N N . ALA B 1 355 ? 8.961 -22.516 -7.562 1 90.62 355 ALA B N 1
ATOM 6428 C CA . ALA B 1 355 ? 9.523 -23.531 -8.453 1 90.62 355 ALA B CA 1
ATOM 6429 C C . ALA B 1 355 ? 8.531 -24.672 -8.688 1 90.62 355 ALA B C 1
ATOM 6431 O O . ALA B 1 355 ? 8.406 -25.172 -9.805 1 90.62 355 ALA B O 1
ATOM 6432 N N . LEU B 1 356 ? 7.914 -25.062 -7.625 1 92.69 356 LEU B N 1
ATOM 6433 C CA . LEU B 1 356 ? 6.93 -26.125 -7.73 1 92.69 356 LEU B CA 1
ATOM 6434 C C . LEU B 1 356 ? 5.762 -25.703 -8.617 1 92.69 356 LEU B C 1
ATOM 6436 O O . LEU B 1 356 ? 5.289 -26.5 -9.445 1 92.69 356 LEU B O 1
ATOM 6440 N N . VAL B 1 357 ? 5.281 -24.516 -8.422 1 94 357 VAL B N 1
ATOM 6441 C CA . VAL B 1 357 ? 4.188 -24 -9.234 1 94 357 VAL B CA 1
ATOM 6442 C C . VAL B 1 357 ? 4.613 -23.938 -10.695 1 94 357 VAL B C 1
ATOM 6444 O O . VAL B 1 357 ? 3.867 -24.359 -11.586 1 94 357 VAL B O 1
ATOM 6447 N N . MET B 1 358 ? 5.812 -23.5 -10.938 1 93.69 358 MET B N 1
ATOM 6448 C CA . MET B 1 358 ? 6.305 -23.391 -12.305 1 93.69 358 MET B CA 1
ATOM 6449 C C . MET B 1 358 ? 6.414 -24.766 -12.953 1 93.69 358 MET B C 1
ATOM 6451 O O . MET B 1 358 ? 6.078 -24.922 -14.133 1 93.69 358 MET B O 1
ATOM 6455 N N . GLU B 1 359 ? 6.902 -25.703 -12.195 1 93.06 359 GLU B N 1
ATOM 6456 C CA . GLU B 1 359 ? 6.98 -27.062 -12.727 1 93.06 359 GLU B CA 1
ATOM 6457 C C . GLU B 1 359 ? 5.605 -27.578 -13.148 1 93.06 359 GLU B C 1
ATOM 6459 O O . GLU B 1 359 ? 5.465 -28.203 -14.195 1 93.06 359 GLU B O 1
ATOM 6464 N N . ALA B 1 360 ? 4.676 -27.328 -12.281 1 95.06 360 ALA B N 1
ATOM 6465 C CA . ALA B 1 360 ? 3.309 -27.734 -12.594 1 95.06 360 ALA B CA 1
ATOM 6466 C C . ALA B 1 360 ? 2.797 -27.047 -13.852 1 95.06 360 ALA B C 1
ATOM 6468 O O . ALA B 1 360 ? 2.146 -27.672 -14.695 1 95.06 360 ALA B O 1
ATOM 6469 N N . LEU B 1 361 ? 3.078 -25.812 -13.984 1 95.75 361 LEU B N 1
ATOM 6470 C CA . LEU B 1 361 ? 2.604 -25.031 -15.117 1 95.75 361 LEU B CA 1
ATOM 6471 C C . LEU B 1 361 ? 3.277 -25.484 -16.406 1 95.75 361 LEU B C 1
ATOM 6473 O O . LEU B 1 361 ? 2.646 -25.516 -17.469 1 95.75 361 LEU B O 1
ATOM 6477 N N . VAL B 1 362 ? 4.543 -25.828 -16.344 1 95.12 362 VAL B N 1
ATOM 6478 C CA . VAL B 1 362 ? 5.266 -26.328 -17.516 1 95.12 362 VAL B CA 1
ATOM 6479 C C . VAL B 1 362 ? 4.641 -27.625 -18 1 95.12 362 VAL B C 1
ATOM 6481 O O . VAL B 1 362 ? 4.402 -27.812 -19.188 1 95.12 362 VAL B O 1
ATOM 6484 N N . ALA B 1 363 ? 4.391 -28.516 -17.047 1 94.94 363 ALA B N 1
ATOM 6485 C CA . ALA B 1 363 ? 3.748 -29.781 -17.406 1 94.94 363 ALA B CA 1
ATOM 6486 C C . ALA B 1 363 ? 2.385 -29.547 -18.047 1 94.94 363 ALA B C 1
ATOM 6488 O O . ALA B 1 363 ? 2.029 -30.203 -19.031 1 94.94 363 ALA B O 1
ATOM 6489 N N . ALA B 1 364 ? 1.633 -28.641 -17.516 1 95.31 364 ALA B N 1
ATOM 6490 C CA . ALA B 1 364 ? 0.312 -28.312 -18.047 1 95.31 364 ALA B CA 1
ATOM 6491 C C . ALA B 1 364 ? 0.418 -27.719 -19.453 1 95.31 364 ALA B C 1
ATOM 6493 O O . ALA B 1 364 ? -0.392 -28.031 -20.328 1 95.31 364 ALA B O 1
ATOM 6494 N N . ARG B 1 365 ? 1.335 -26.859 -19.641 1 95.12 365 ARG B N 1
ATOM 6495 C CA . ARG B 1 365 ? 1.539 -26.234 -20.938 1 95.12 365 ARG B CA 1
ATOM 6496 C C . ARG B 1 365 ? 1.877 -27.281 -22 1 95.12 365 ARG B C 1
ATOM 6498 O O . ARG B 1 365 ? 1.354 -27.234 -23.109 1 95.12 365 ARG B O 1
ATOM 6505 N N . ASP B 1 366 ? 2.74 -28.219 -21.609 1 94.19 366 ASP B N 1
ATOM 6506 C CA . ASP B 1 366 ? 3.186 -29.25 -22.547 1 94.19 366 ASP B CA 1
ATOM 6507 C C . ASP B 1 366 ? 2.037 -30.188 -22.922 1 94.19 366 ASP B C 1
ATOM 6509 O O . ASP B 1 366 ? 2.047 -30.781 -24 1 94.19 366 ASP B O 1
ATOM 6513 N N . SER B 1 367 ? 1.06 -30.281 -22.062 1 91.94 367 SER B N 1
ATOM 6514 C CA . SER B 1 367 ? -0.084 -31.156 -22.328 1 91.94 367 SER B CA 1
ATOM 6515 C C . SER B 1 367 ? -1.214 -30.391 -23.016 1 91.94 367 SER B C 1
ATOM 6517 O O . SER B 1 367 ? -2.186 -30.984 -23.469 1 91.94 367 SER B O 1
ATOM 6519 N N . ALA B 1 368 ? -1.112 -29.109 -23.062 1 92.56 368 ALA B N 1
ATOM 6520 C CA . ALA B 1 368 ? -2.18 -28.281 -23.625 1 92.56 368 ALA B CA 1
ATOM 6521 C C . ALA B 1 368 ? -2.133 -28.297 -25.156 1 92.56 368 ALA B C 1
ATOM 6523 O O . ALA B 1 368 ? -1.067 -28.484 -25.75 1 92.56 368 ALA B O 1
ATOM 6524 N N . GLU B 1 369 ? -3.342 -28.078 -25.75 1 91.88 369 GLU B N 1
ATOM 6525 C CA . GLU B 1 369 ? -3.426 -27.984 -27.203 1 91.88 369 GLU B CA 1
ATOM 6526 C C . GLU B 1 369 ? -2.637 -26.781 -27.719 1 91.88 369 GLU B C 1
ATOM 6528 O O . GLU B 1 369 ? -2.762 -25.672 -27.188 1 91.88 369 GLU B O 1
ATOM 6533 N N . PRO B 1 370 ? -1.826 -27 -28.719 1 90.81 370 PRO B N 1
ATOM 6534 C CA . PRO B 1 370 ? -1.061 -25.891 -29.281 1 90.81 370 PRO B CA 1
ATOM 6535 C C . PRO B 1 370 ? -1.951 -24.781 -29.859 1 90.81 370 PRO B C 1
ATOM 6537 O O . PRO B 1 370 ? -3.029 -25.078 -30.375 1 90.81 370 PRO B O 1
ATOM 6540 N N . HIS B 1 371 ? -1.552 -23.578 -29.75 1 90.25 371 HIS B N 1
ATOM 6541 C CA . HIS B 1 371 ? -2.227 -22.406 -30.297 1 90.25 371 HIS B CA 1
ATOM 6542 C C . HIS B 1 371 ? -3.609 -22.234 -29.672 1 90.25 371 HIS B C 1
ATOM 6544 O O . HIS B 1 371 ? -4.578 -21.938 -30.375 1 90.25 371 HIS B O 1
ATOM 6550 N N . SER B 1 372 ? -3.701 -22.641 -28.453 1 93.81 372 SER B N 1
ATOM 6551 C CA . SER B 1 372 ? -4.941 -22.453 -27.703 1 93.81 372 SER B CA 1
ATOM 6552 C C . SER B 1 372 ? -4.801 -21.375 -26.641 1 93.81 372 SER B C 1
ATOM 6554 O O . SER B 1 372 ? -3.688 -20.953 -26.312 1 93.81 372 SER B O 1
ATOM 6556 N N . ARG B 1 373 ? -5.938 -20.922 -26.172 1 95.31 373 ARG B N 1
ATOM 6557 C CA . ARG B 1 373 ? -5.961 -19.938 -25.094 1 95.31 373 ARG B CA 1
ATOM 6558 C C . ARG B 1 373 ? -5.234 -20.453 -23.859 1 95.31 373 ARG B C 1
ATOM 6560 O O . ARG B 1 373 ? -4.449 -19.734 -23.25 1 95.31 373 ARG B O 1
ATOM 6567 N N . ARG B 1 374 ? -5.488 -21.688 -23.609 1 94.19 374 ARG B N 1
ATOM 6568 C CA . ARG B 1 374 ? -4.852 -22.328 -22.453 1 94.19 374 ARG B CA 1
ATOM 6569 C C . ARG B 1 374 ? -3.332 -22.312 -22.594 1 94.19 374 ARG B C 1
ATOM 6571 O O . ARG B 1 374 ? -2.623 -21.938 -21.656 1 94.19 374 ARG B O 1
ATOM 6578 N N . SER B 1 375 ? -2.895 -22.688 -23.703 1 95.12 375 SER B N 1
ATOM 6579 C CA . SER B 1 375 ? -1.456 -22.75 -23.953 1 95.12 375 SER B CA 1
ATOM 6580 C C . SER B 1 375 ? -0.828 -21.359 -23.844 1 95.12 375 SER B C 1
ATOM 6582 O O . SER B 1 375 ? 0.267 -21.203 -23.297 1 95.12 375 SER B O 1
ATOM 6584 N N . ASP B 1 376 ? -1.5 -20.359 -24.312 1 94.75 376 ASP B N 1
ATOM 6585 C CA . ASP B 1 376 ? -0.973 -19 -24.297 1 94.75 376 ASP B CA 1
ATOM 6586 C C . ASP B 1 376 ? -0.886 -18.469 -22.859 1 94.75 376 ASP B C 1
ATOM 6588 O O . ASP B 1 376 ? 0.105 -17.828 -22.5 1 94.75 376 ASP B O 1
ATOM 6592 N N . ILE B 1 377 ? -1.895 -18.703 -22.109 1 94.44 377 ILE B N 1
ATOM 6593 C CA . ILE B 1 377 ? -1.907 -18.234 -20.734 1 94.44 377 ILE B CA 1
ATOM 6594 C C . ILE B 1 377 ? -0.783 -18.906 -19.938 1 94.44 377 ILE B C 1
ATOM 6596 O O . ILE B 1 377 ? -0.035 -18.25 -19.219 1 94.44 377 ILE B O 1
ATOM 6600 N N . LEU B 1 378 ? -0.704 -20.188 -20.078 1 95.62 378 LEU B N 1
ATOM 6601 C CA . LEU B 1 378 ? 0.312 -20.953 -19.359 1 95.62 378 LEU B CA 1
ATOM 6602 C C . LEU B 1 378 ? 1.713 -20.516 -19.781 1 95.62 378 LEU B C 1
ATOM 6604 O O . LEU B 1 378 ? 2.588 -20.344 -18.922 1 95.62 378 LEU B O 1
ATOM 6608 N N . SER B 1 379 ? 1.936 -20.312 -21.062 1 94.12 379 SER B N 1
ATOM 6609 C CA . SER B 1 379 ? 3.232 -19.844 -21.547 1 94.12 379 SER B CA 1
ATOM 6610 C C . SER B 1 379 ? 3.572 -18.469 -20.969 1 94.12 379 SER B C 1
ATOM 6612 O O . SER B 1 379 ? 4.715 -18.219 -20.594 1 94.12 379 SER B O 1
ATOM 6614 N N . ASP B 1 380 ? 2.627 -17.672 -20.953 1 92.19 380 ASP B N 1
ATOM 6615 C CA . ASP B 1 380 ? 2.814 -16.344 -20.406 1 92.19 380 ASP B CA 1
ATOM 6616 C C . ASP B 1 380 ? 3.211 -16.391 -18.938 1 92.19 380 ASP B C 1
ATOM 6618 O O . ASP B 1 380 ? 4.16 -15.719 -18.516 1 92.19 380 ASP B O 1
ATOM 6622 N N . LEU B 1 381 ? 2.482 -17.125 -18.156 1 91.56 381 LEU B N 1
ATOM 6623 C CA . LEU B 1 381 ? 2.762 -17.266 -16.734 1 91.56 381 LEU B CA 1
ATOM 6624 C C . LEU B 1 381 ? 4.176 -17.797 -16.5 1 91.56 381 LEU B C 1
ATOM 6626 O O . LEU B 1 381 ? 4.883 -17.312 -15.617 1 91.56 381 LEU B O 1
ATOM 6630 N N . ILE B 1 382 ? 4.578 -18.734 -17.312 1 91.88 382 ILE B N 1
ATOM 6631 C CA . ILE B 1 382 ? 5.895 -19.344 -17.156 1 91.88 382 ILE B CA 1
ATOM 6632 C C . ILE B 1 382 ? 6.98 -18.344 -17.516 1 91.88 382 ILE B C 1
ATOM 6634 O O . ILE B 1 382 ? 7.949 -18.172 -16.766 1 91.88 382 ILE B O 1
ATOM 6638 N N . GLU B 1 383 ? 6.777 -17.672 -18.547 1 86.19 383 GLU B N 1
ATOM 6639 C CA . GLU B 1 383 ? 7.781 -16.734 -19.062 1 86.19 383 GLU B CA 1
ATOM 6640 C C . GLU B 1 383 ? 7.98 -15.562 -18.109 1 86.19 383 GLU B C 1
ATOM 6642 O O . GLU B 1 383 ? 9.094 -15.055 -17.953 1 86.19 383 GLU B O 1
ATOM 6647 N N . GLN B 1 384 ? 6.949 -15.227 -17.422 1 82.06 384 GLN B N 1
ATOM 6648 C CA . GLN B 1 384 ? 6.996 -14.023 -16.594 1 82.06 384 GLN B CA 1
ATOM 6649 C C . GLN B 1 384 ? 7.48 -14.336 -15.188 1 82.06 384 GLN B C 1
ATOM 6651 O O . GLN B 1 384 ? 7.859 -13.43 -14.445 1 82.06 384 GLN B O 1
ATOM 6656 N N . ASN B 1 385 ? 7.449 -15.578 -14.82 1 82.44 385 ASN B N 1
ATOM 6657 C CA . ASN B 1 385 ? 7.715 -15.898 -13.422 1 82.44 385 ASN B CA 1
ATOM 6658 C C . ASN B 1 385 ? 8.875 -16.875 -13.281 1 82.44 385 ASN B C 1
ATOM 6660 O O . ASN B 1 385 ? 9.125 -17.391 -12.188 1 82.44 385 ASN B O 1
ATOM 6664 N N . CYS B 1 386 ? 9.586 -17.094 -14.273 1 74.94 386 CYS B N 1
ATOM 6665 C CA . CYS B 1 386 ? 10.68 -18.062 -14.211 1 74.94 386 CYS B CA 1
ATOM 6666 C C . CYS B 1 386 ? 11.844 -17.516 -13.391 1 74.94 386 CYS B C 1
ATOM 6668 O O . CYS B 1 386 ? 12.312 -16.406 -13.641 1 74.94 386 CYS B O 1
ATOM 6670 N N . SER B 1 387 ? 12.055 -18 -12.219 1 67.75 387 SER B N 1
ATOM 6671 C CA . SER B 1 387 ? 13.203 -17.594 -11.414 1 67.75 387 SER B CA 1
ATOM 6672 C C . SER B 1 387 ? 13.992 -18.812 -10.945 1 67.75 387 SER B C 1
ATOM 6674 O O . SER B 1 387 ? 13.438 -19.906 -10.797 1 67.75 387 SER B O 1
ATOM 6676 N N . ASN B 1 388 ? 15.297 -18.641 -10.953 1 71.44 388 ASN B N 1
ATOM 6677 C CA . ASN B 1 388 ? 16.172 -19.719 -10.5 1 71.44 388 ASN B CA 1
ATOM 6678 C C . ASN B 1 388 ? 16.234 -19.781 -8.977 1 71.44 388 ASN B C 1
ATOM 6680 O O . ASN B 1 388 ? 16.672 -18.828 -8.328 1 71.44 388 ASN B O 1
ATOM 6684 N N . GLY B 1 389 ? 15.68 -20.75 -8.445 1 78.56 389 GLY B N 1
ATOM 6685 C CA . GLY B 1 389 ? 15.719 -20.969 -7.008 1 78.56 389 GLY B CA 1
ATOM 6686 C C . GLY B 1 389 ? 16.922 -21.766 -6.559 1 78.56 389 GLY B C 1
ATOM 6687 O O . GLY B 1 389 ? 17.922 -21.875 -7.285 1 78.56 389 GLY B O 1
ATOM 6688 N N . GLU B 1 390 ? 17 -22.141 -5.34 1 83.62 390 GLU B N 1
ATOM 6689 C CA . GLU B 1 390 ? 18.109 -22.828 -4.68 1 83.62 390 GLU B CA 1
ATOM 6690 C C . GLU B 1 390 ? 18.047 -24.328 -4.902 1 83.62 390 GLU B C 1
ATOM 6692 O O . GLU B 1 390 ? 19.016 -25.047 -4.633 1 83.62 390 GLU B O 1
ATOM 6697 N N . ARG B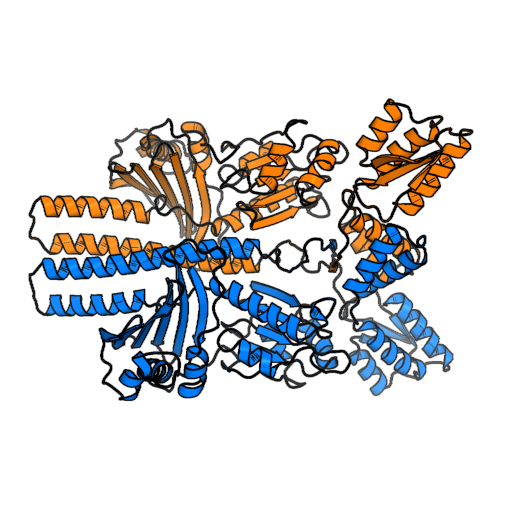 1 391 ? 17.031 -24.875 -5.488 1 88.5 391 ARG B N 1
ATOM 6698 C CA . ARG B 1 391 ? 16.766 -26.297 -5.555 1 88.5 391 ARG B CA 1
ATOM 6699 C C . ARG B 1 391 ? 17.891 -27.031 -6.281 1 88.5 391 ARG B C 1
ATOM 6701 O O . ARG B 1 391 ? 18.438 -28.016 -5.762 1 88.5 391 ARG B O 1
ATOM 6708 N N . GLU B 1 392 ? 18.203 -26.547 -7.445 1 87.12 392 GLU B N 1
ATOM 6709 C CA . GLU B 1 392 ? 19.203 -27.234 -8.258 1 87.12 392 GLU B CA 1
ATOM 6710 C C . GLU B 1 392 ? 20.562 -27.266 -7.57 1 87.12 392 GLU B C 1
ATOM 6712 O O . GLU B 1 392 ? 21.297 -28.25 -7.656 1 87.12 392 GLU B O 1
ATOM 6717 N N . SER B 1 393 ? 20.859 -26.219 -6.934 1 85.88 393 SER B N 1
ATOM 6718 C CA . SER B 1 393 ? 22.109 -26.156 -6.207 1 85.88 393 SER B CA 1
ATOM 6719 C C . SER B 1 393 ? 22.141 -27.156 -5.062 1 85.88 393 SER B C 1
ATOM 6721 O O . SER B 1 393 ? 23.156 -27.828 -4.848 1 85.88 393 SER B O 1
ATOM 6723 N N . ILE B 1 394 ? 21.125 -27.266 -4.332 1 90.25 394 ILE B N 1
ATOM 6724 C CA . ILE B 1 394 ? 21.031 -28.219 -3.225 1 90.25 394 ILE B CA 1
ATOM 6725 C C . ILE B 1 394 ? 21.156 -29.641 -3.756 1 90.25 394 ILE B C 1
ATOM 6727 O O . ILE B 1 394 ? 21.953 -30.438 -3.24 1 90.25 394 ILE B O 1
ATOM 6731 N N . LEU B 1 395 ? 20.453 -29.938 -4.82 1 92.69 395 LEU B N 1
ATOM 6732 C CA . LEU B 1 395 ? 20.422 -31.297 -5.359 1 92.69 395 LEU B CA 1
ATOM 6733 C C . LEU B 1 395 ? 21.766 -31.703 -5.926 1 92.69 395 LEU B C 1
ATOM 6735 O O . LEU B 1 395 ? 22.188 -32.844 -5.781 1 92.69 395 LEU B O 1
ATOM 6739 N N . THR B 1 396 ? 22.391 -30.766 -6.566 1 91.81 396 THR B N 1
ATOM 6740 C CA . THR B 1 396 ? 23.719 -31.047 -7.117 1 91.81 396 THR B CA 1
ATOM 6741 C C . THR B 1 396 ? 24.703 -31.391 -6.008 1 91.81 396 THR B C 1
ATOM 6743 O O . THR B 1 396 ? 25.438 -32.375 -6.109 1 91.81 396 THR B O 1
ATOM 6746 N N . THR B 1 397 ? 24.719 -30.641 -4.965 1 91 397 THR B N 1
ATOM 6747 C CA . THR B 1 397 ? 25.625 -30.875 -3.838 1 91 397 THR B CA 1
ATOM 6748 C C . THR B 1 397 ? 25.234 -32.156 -3.111 1 91 397 THR B C 1
ATOM 6750 O O . THR B 1 397 ? 26.094 -32.938 -2.73 1 91 397 THR B O 1
ATOM 6753 N N . LEU B 1 398 ? 24 -32.344 -2.926 1 92.38 398 LEU B N 1
ATOM 6754 C CA . LEU B 1 398 ? 23.5 -33.531 -2.242 1 92.38 398 LEU B CA 1
ATOM 6755 C C . LEU B 1 398 ? 23.859 -34.812 -3.018 1 92.38 398 LEU B C 1
ATOM 6757 O O . LEU B 1 398 ? 24.281 -35.781 -2.428 1 92.38 398 LEU B O 1
ATOM 6761 N N . LYS B 1 399 ? 23.641 -34.75 -4.34 1 92.62 399 LYS B N 1
ATOM 6762 C CA . LYS B 1 399 ? 23.969 -35.906 -5.184 1 92.62 399 LYS B CA 1
ATOM 6763 C C . LYS B 1 399 ? 25.453 -36.25 -5.105 1 92.62 399 LYS B C 1
ATOM 6765 O O . LYS B 1 399 ? 25.828 -37.406 -5.023 1 92.62 399 LYS B O 1
ATOM 6770 N N . ALA B 1 400 ? 26.266 -35.25 -5.098 1 90.81 400 ALA B N 1
ATOM 6771 C CA . ALA B 1 400 ? 27.719 -35.469 -5.016 1 90.81 400 ALA B CA 1
ATOM 6772 C C . ALA B 1 400 ? 28.109 -36.094 -3.682 1 90.81 400 ALA B C 1
ATOM 6774 O O . ALA B 1 400 ? 28.953 -36.969 -3.635 1 90.81 400 ALA B O 1
ATOM 6775 N N . GLN B 1 401 ? 27.5 -35.656 -2.641 1 88.88 401 GLN B N 1
ATOM 6776 C CA . GLN B 1 401 ? 27.844 -36.125 -1.304 1 88.88 401 GLN B CA 1
ATOM 6777 C C . GLN B 1 401 ? 27.344 -37.562 -1.095 1 88.88 401 GLN B C 1
ATOM 6779 O O . GLN B 1 401 ? 28.047 -38.375 -0.495 1 88.88 401 GLN B O 1
ATOM 6784 N N . LEU B 1 402 ? 26.172 -37.906 -1.58 1 88.81 402 LEU B N 1
ATOM 6785 C CA . LEU B 1 402 ? 25.578 -39.188 -1.319 1 88.81 402 LEU B CA 1
ATOM 6786 C C . LEU B 1 402 ? 26.109 -40.25 -2.291 1 88.81 402 LEU B C 1
ATOM 6788 O O . LEU B 1 402 ? 26.125 -41.438 -1.978 1 88.81 402 LEU B O 1
ATOM 6792 N N . ARG B 1 403 ? 26.516 -39.75 -3.494 1 86.25 403 ARG B N 1
ATOM 6793 C CA . ARG B 1 403 ? 27.141 -40.688 -4.441 1 86.25 403 ARG B CA 1
ATOM 6794 C C . ARG B 1 403 ? 28.391 -41.281 -3.857 1 86.25 403 ARG B C 1
ATOM 6796 O O . ARG B 1 403 ? 28.672 -42.469 -4.07 1 86.25 403 ARG B O 1
ATOM 6803 N N . ALA B 1 404 ? 29.125 -40.562 -3.109 1 80.31 404 ALA B N 1
ATOM 6804 C CA . ALA B 1 404 ? 30.391 -41 -2.545 1 80.31 404 ALA B CA 1
ATOM 6805 C C . ALA B 1 404 ? 30.219 -41.469 -1.104 1 80.31 404 ALA B C 1
ATOM 6807 O O . ALA B 1 404 ? 31.203 -41.688 -0.396 1 80.31 404 ALA B O 1
ATOM 6808 N N . TYR B 1 405 ? 29.047 -41.688 -0.742 1 85.31 405 TYR B N 1
ATOM 6809 C CA . TYR B 1 405 ? 28.781 -41.906 0.675 1 85.31 405 TYR B CA 1
ATOM 6810 C C . TYR B 1 405 ? 29.156 -43.344 1.065 1 85.31 405 TYR B C 1
ATOM 6812 O O . TYR B 1 405 ? 28.594 -44.312 0.521 1 85.31 405 TYR B O 1
ATOM 6820 N N . LYS B 1 406 ? 30.062 -43.562 1.91 1 81.31 406 LYS B N 1
ATOM 6821 C CA . LYS B 1 406 ? 30.422 -44.844 2.508 1 81.31 406 LYS B CA 1
ATOM 6822 C C . LYS B 1 406 ? 30.109 -44.844 4.004 1 81.31 406 LYS B C 1
ATOM 6824 O O . LYS B 1 406 ? 29.656 -45.875 4.539 1 81.31 406 LYS B O 1
ATOM 6829 N N . SER B 1 407 ? 30.453 -43.812 4.609 1 84.25 407 SER B N 1
ATOM 6830 C CA . SER B 1 407 ? 30.141 -43.594 6.02 1 84.25 407 SER B CA 1
ATOM 6831 C C . SER B 1 407 ? 29.984 -42.094 6.309 1 84.25 407 SER B C 1
ATOM 6833 O O . SER B 1 407 ? 30.312 -41.25 5.465 1 84.25 407 SER B O 1
ATOM 6835 N N . MET B 1 408 ? 29.469 -41.812 7.438 1 87.19 408 MET B N 1
ATOM 6836 C CA . MET B 1 408 ? 29.297 -40.406 7.828 1 87.19 408 MET B CA 1
ATOM 6837 C C . MET B 1 408 ? 30.609 -39.812 8.328 1 87.19 408 MET B C 1
ATOM 6839 O O . MET B 1 408 ? 30.859 -39.812 9.539 1 87.19 408 MET B O 1
ATOM 6843 N N . SER B 1 409 ? 31.375 -39.406 7.367 1 86.5 409 SER B N 1
ATOM 6844 C CA . SER B 1 409 ? 32.594 -38.719 7.742 1 86.5 409 SER B CA 1
ATOM 6845 C C . SER B 1 409 ? 32.344 -37.312 8.266 1 86.5 409 SER B C 1
ATOM 6847 O O . SER B 1 409 ? 31.219 -36.812 8.125 1 86.5 409 SER B O 1
ATOM 6849 N N . SER B 1 410 ? 33.344 -36.75 8.898 1 88.94 410 SER B N 1
ATOM 6850 C CA . SER B 1 410 ? 33.219 -35.375 9.398 1 88.94 410 SER B CA 1
ATOM 6851 C C . SER B 1 410 ? 32.938 -34.406 8.258 1 88.94 410 SER B C 1
ATOM 6853 O O . SER B 1 410 ? 32.188 -33.469 8.414 1 88.94 410 SER B O 1
ATOM 6855 N N . ALA B 1 411 ? 33.5 -34.688 7.125 1 88.19 411 ALA B N 1
ATOM 6856 C CA . ALA B 1 411 ? 33.344 -33.844 5.949 1 88.19 411 ALA B CA 1
ATOM 6857 C C . ALA B 1 411 ? 31.922 -33.969 5.391 1 88.19 411 ALA B C 1
ATOM 6859 O O . ALA B 1 411 ? 31.312 -32.938 5.031 1 88.19 411 ALA B O 1
ATOM 6860 N N . THR B 1 412 ? 31.469 -35.188 5.301 1 88.62 412 THR B N 1
ATOM 6861 C CA . THR B 1 412 ? 30.125 -35.438 4.805 1 88.62 412 THR B CA 1
ATOM 6862 C C . THR B 1 412 ? 29.094 -34.781 5.738 1 88.62 412 THR B C 1
ATOM 6864 O O . THR B 1 412 ? 28.125 -34.188 5.285 1 88.62 412 THR B O 1
ATOM 6867 N N . ARG B 1 413 ? 29.297 -34.906 6.992 1 90.44 413 ARG B N 1
ATOM 6868 C CA . ARG B 1 413 ? 28.391 -34.344 7.984 1 90.44 413 ARG B CA 1
ATOM 6869 C C . ARG B 1 413 ? 28.344 -32.812 7.867 1 90.44 413 ARG B C 1
ATOM 6871 O O . ARG B 1 413 ? 27.266 -32.219 7.91 1 90.44 413 ARG B O 1
ATOM 6878 N N . GLN B 1 414 ? 29.453 -32.281 7.711 1 90.31 414 GLN B N 1
ATOM 6879 C CA . GLN B 1 414 ? 29.547 -30.812 7.594 1 90.31 414 GLN B CA 1
ATOM 6880 C C . GLN B 1 414 ? 28.844 -30.328 6.328 1 90.31 414 GLN B C 1
ATOM 6882 O O . GLN B 1 414 ? 28.188 -29.281 6.34 1 90.31 414 GLN B O 1
ATOM 6887 N N . SER B 1 415 ? 28.984 -31.047 5.281 1 90.5 415 SER B N 1
ATOM 6888 C CA . SER B 1 415 ? 28.359 -30.688 4.02 1 90.5 415 SER B CA 1
ATOM 6889 C C . SER B 1 415 ? 26.844 -30.75 4.117 1 90.5 415 SER B C 1
ATOM 6891 O O . SER B 1 415 ? 26.141 -29.875 3.625 1 90.5 415 SER B O 1
ATOM 6893 N N . LEU B 1 416 ? 26.375 -31.828 4.719 1 90.81 416 LEU B N 1
ATOM 6894 C CA . LEU B 1 416 ? 24.922 -31.984 4.891 1 90.81 416 LEU B CA 1
ATOM 6895 C C . LEU B 1 416 ? 24.375 -30.906 5.809 1 90.81 416 LEU B C 1
ATOM 6897 O O . LEU B 1 416 ? 23.297 -30.344 5.543 1 90.81 416 LEU B O 1
ATOM 6901 N N . GLU B 1 417 ? 25.094 -30.594 6.797 1 89.44 417 GLU B N 1
ATOM 6902 C CA . GLU B 1 417 ? 24.688 -29.516 7.703 1 89.44 417 GLU B CA 1
ATOM 6903 C C . GLU B 1 417 ? 24.719 -28.156 7 1 89.44 417 GLU B C 1
ATOM 6905 O O . GLU B 1 417 ? 23.859 -27.312 7.258 1 89.44 417 GLU B O 1
ATOM 6910 N N . GLY B 1 418 ? 25.688 -28.047 6.133 1 85.75 418 GLY B N 1
ATOM 6911 C CA . GLY B 1 418 ? 25.781 -26.844 5.328 1 85.75 418 GLY B CA 1
ATOM 6912 C C . GLY B 1 418 ? 24.578 -26.656 4.422 1 85.75 418 GLY B C 1
ATOM 6913 O O . GLY B 1 418 ? 24.188 -25.516 4.133 1 85.75 418 GLY B O 1
ATOM 6914 N N . LEU B 1 419 ? 23.953 -27.703 4 1 88.44 419 LEU B N 1
ATOM 6915 C CA . LEU B 1 419 ? 22.766 -27.656 3.15 1 88.44 419 LEU B CA 1
ATOM 6916 C C . LEU B 1 419 ? 21.516 -27.406 3.982 1 88.44 419 LEU B C 1
ATOM 6918 O O . LEU B 1 419 ? 20.453 -27.109 3.434 1 88.44 419 LEU B O 1
ATOM 6922 N N . GLY B 1 420 ? 21.656 -27.562 5.352 1 87.81 420 GLY B N 1
ATOM 6923 C CA . GLY B 1 420 ? 20.516 -27.281 6.223 1 87.81 420 GLY B CA 1
ATOM 6924 C C . GLY B 1 420 ? 19.969 -28.531 6.879 1 87.81 420 GLY B C 1
ATOM 6925 O O . GLY B 1 420 ? 18.906 -28.5 7.516 1 87.81 420 GLY B O 1
ATOM 6926 N N . PHE B 1 421 ? 20.719 -29.672 6.723 1 92 421 PHE B N 1
ATOM 6927 C CA . PHE B 1 421 ? 20.266 -30.906 7.355 1 92 421 PHE B CA 1
ATOM 6928 C C . PHE B 1 421 ? 20.766 -31 8.789 1 92 421 PHE B C 1
ATOM 6930 O O . PHE B 1 421 ? 21.906 -30.625 9.078 1 92 421 PHE B O 1
ATOM 6937 N N . ALA B 1 422 ? 19.938 -31.406 9.68 1 91.81 422 ALA B N 1
ATOM 6938 C CA . ALA B 1 422 ? 20.344 -31.859 11 1 91.81 422 ALA B CA 1
ATOM 6939 C C . ALA B 1 422 ? 20.5 -33.375 11.031 1 91.81 422 ALA B C 1
ATOM 6941 O O . ALA B 1 422 ? 19.641 -34.125 10.555 1 91.81 422 ALA B O 1
ATOM 6942 N N . VAL B 1 423 ? 21.641 -33.812 11.531 1 92 423 VAL B N 1
ATOM 6943 C CA . VAL B 1 423 ? 21.969 -35.219 11.531 1 92 423 VAL B CA 1
ATOM 6944 C C . VAL B 1 423 ? 21.906 -35.781 12.953 1 92 423 VAL B C 1
ATOM 6946 O O . VAL B 1 423 ? 22.641 -35.312 13.836 1 92 423 VAL B O 1
ATOM 6949 N N . TYR B 1 424 ? 21.047 -36.656 13.172 1 91.06 424 TYR B N 1
ATOM 6950 C CA . TYR B 1 424 ? 20.922 -37.312 14.469 1 91.06 424 TYR B CA 1
ATOM 6951 C C . TYR B 1 424 ? 21.297 -38.781 14.398 1 91.06 424 TYR B C 1
ATOM 6953 O O . TYR B 1 424 ? 21 -39.469 13.406 1 91.06 424 TYR B O 1
ATOM 6961 N N . GLU B 1 425 ? 21.969 -39.25 15.453 1 88.56 425 GLU B N 1
ATOM 6962 C CA . GLU B 1 425 ? 22.297 -40.688 15.516 1 88.56 425 GLU B CA 1
ATOM 6963 C C . GLU B 1 425 ? 21.156 -41.5 16.094 1 88.56 425 GLU B C 1
ATOM 6965 O O . GLU B 1 425 ? 20.547 -41.094 17.094 1 88.56 425 GLU B O 1
ATOM 6970 N N . ASP B 1 426 ? 20.766 -42.406 15.406 1 84 426 ASP B N 1
ATOM 6971 C CA . ASP B 1 426 ? 19.672 -43.281 15.844 1 84 426 ASP B CA 1
ATOM 6972 C C . ASP B 1 426 ? 20.062 -44.75 15.656 1 84 426 ASP B C 1
ATOM 6974 O O . ASP B 1 426 ? 19.688 -45.375 14.656 1 84 426 ASP B O 1
ATOM 6978 N N . GLY B 1 427 ? 20.641 -45.344 16.625 1 82.75 427 GLY B N 1
ATOM 6979 C CA . GLY B 1 427 ? 21.031 -46.75 16.531 1 82.75 427 GLY B CA 1
ATOM 6980 C C . GLY B 1 427 ? 21.953 -47.062 15.367 1 82.75 427 GLY B C 1
ATOM 6981 O O . GLY B 1 427 ? 23.047 -46.5 15.273 1 82.75 427 GLY B O 1
ATOM 6982 N N . LYS B 1 428 ? 21.422 -47.844 14.344 1 84.94 428 LYS B N 1
ATOM 6983 C CA . LYS B 1 428 ? 22.203 -48.281 13.188 1 84.94 428 LYS B CA 1
ATOM 6984 C C . LYS B 1 428 ? 22.031 -47.312 12.023 1 84.94 428 LYS B C 1
ATOM 6986 O O . LYS B 1 428 ? 22.594 -47.531 10.945 1 84.94 428 LYS B O 1
ATOM 6991 N N . HIS B 1 429 ? 21.266 -46.281 12.281 1 89.94 429 HIS B N 1
ATOM 6992 C CA . HIS B 1 429 ? 20.984 -45.344 11.195 1 89.94 429 HIS B CA 1
ATOM 6993 C C . HIS B 1 429 ? 21.156 -43.906 11.648 1 89.94 429 HIS B C 1
ATOM 6995 O O . HIS B 1 429 ? 21.297 -43.625 12.844 1 89.94 429 HIS B O 1
ATOM 7001 N N . TYR B 1 430 ? 21.344 -43.031 10.688 1 91.5 430 TYR B N 1
ATOM 7002 C CA . TYR B 1 430 ? 21.266 -41.594 10.922 1 91.5 430 TYR B CA 1
ATOM 7003 C C . TYR B 1 430 ? 19.922 -41.031 10.5 1 91.5 430 TYR B C 1
ATOM 7005 O O . TYR B 1 430 ? 19.359 -41.438 9.477 1 91.5 430 TYR B O 1
ATOM 7013 N N . LYS B 1 431 ? 19.406 -40.188 11.289 1 92.44 431 LYS B N 1
ATOM 7014 C CA . LYS B 1 431 ? 18.188 -39.469 10.953 1 92.44 431 LYS B CA 1
ATOM 7015 C C . LYS B 1 431 ? 18.5 -38.062 10.469 1 92.44 431 LYS B C 1
ATOM 7017 O O . LYS B 1 431 ? 19.188 -37.312 11.148 1 92.44 431 LYS B O 1
ATOM 7022 N N . LEU B 1 432 ? 18.016 -37.75 9.242 1 92.81 432 LEU B N 1
ATOM 7023 C CA . LEU B 1 432 ? 18.25 -36.438 8.648 1 92.81 432 LEU B CA 1
ATOM 7024 C C . LEU B 1 432 ? 16.969 -35.594 8.664 1 92.81 432 LEU B C 1
ATOM 7026 O O . LEU B 1 432 ? 15.898 -36.094 8.297 1 92.81 432 LEU B O 1
ATOM 7030 N N . ILE B 1 433 ? 17.062 -34.344 9.195 1 91.88 433 ILE B N 1
ATOM 7031 C CA . ILE B 1 433 ? 15.953 -33.375 9.18 1 91.88 433 ILE B CA 1
ATOM 7032 C C . ILE B 1 433 ? 16.359 -32.125 8.406 1 91.88 433 ILE B C 1
ATOM 7034 O O . ILE B 1 433 ? 17.359 -31.484 8.742 1 91.88 433 ILE B O 1
ATOM 7038 N N . PHE B 1 434 ? 15.578 -31.875 7.398 1 91.62 434 PHE B N 1
ATOM 7039 C CA . PHE B 1 434 ? 15.922 -30.766 6.512 1 91.62 434 PHE B CA 1
ATOM 7040 C C . PHE B 1 434 ? 15.305 -29.469 7.008 1 91.62 434 PHE B C 1
ATOM 7042 O O . PHE B 1 434 ? 14.078 -29.344 7.098 1 91.62 434 PHE B O 1
ATOM 7049 N N . ARG B 1 435 ? 16.094 -28.484 7.34 1 89.12 435 ARG B N 1
ATOM 7050 C CA . ARG B 1 435 ? 15.75 -27.125 7.738 1 89.12 435 ARG B CA 1
ATOM 7051 C C . ARG B 1 435 ? 14.672 -27.125 8.82 1 89.12 435 ARG B C 1
ATOM 7053 O O . ARG B 1 435 ? 13.703 -26.375 8.742 1 89.12 435 ARG B O 1
ATOM 7060 N N . GLY B 1 436 ? 14.734 -28.141 9.688 1 86.69 436 GLY B N 1
ATOM 7061 C CA . GLY B 1 436 ? 13.969 -28.156 10.922 1 86.69 436 GLY B CA 1
ATOM 7062 C C . GLY B 1 436 ? 12.578 -28.734 10.758 1 86.69 436 GLY B C 1
ATOM 7063 O O . GLY B 1 436 ? 11.797 -28.781 11.711 1 86.69 436 GLY B O 1
ATOM 7064 N N . ASP B 1 437 ? 12.211 -29.125 9.578 1 89.75 437 ASP B N 1
ATOM 7065 C CA . ASP B 1 437 ? 10.891 -29.719 9.383 1 89.75 437 ASP B CA 1
ATOM 7066 C C . ASP B 1 437 ? 10.906 -31.219 9.664 1 89.75 437 ASP B C 1
ATOM 7068 O O . ASP B 1 437 ? 11.352 -32 8.828 1 89.75 437 ASP B O 1
ATOM 7072 N N . GLU B 1 438 ? 10.336 -31.609 10.727 1 89.62 438 GLU B N 1
ATOM 7073 C CA . GLU B 1 438 ? 10.43 -32.969 11.219 1 89.62 438 GLU B CA 1
ATOM 7074 C C . GLU B 1 438 ? 9.445 -33.906 10.492 1 89.62 438 GLU B C 1
ATOM 7076 O O . GLU B 1 438 ? 9.562 -35.125 10.562 1 89.62 438 GLU B O 1
ATOM 7081 N N . ARG B 1 439 ? 8.562 -33.375 9.773 1 91.44 439 ARG B N 1
ATOM 7082 C CA . ARG B 1 439 ? 7.539 -34.156 9.102 1 91.44 439 ARG B CA 1
ATOM 7083 C C . ARG B 1 439 ? 8.164 -35.094 8.055 1 91.44 439 ARG B C 1
ATOM 7085 O O . ARG B 1 439 ? 7.594 -36.125 7.723 1 91.44 439 ARG B O 1
ATOM 7092 N N . TYR B 1 440 ? 9.406 -34.594 7.527 1 91.25 440 TYR B N 1
ATOM 7093 C CA . TYR B 1 440 ? 10 -35.312 6.422 1 91.25 440 TYR B CA 1
ATOM 7094 C C . TYR B 1 440 ? 11.367 -35.875 6.816 1 91.25 440 TYR B C 1
ATOM 7096 O O . TYR B 1 440 ? 12.344 -35.719 6.078 1 91.25 440 TYR B O 1
ATOM 7104 N N . SER B 1 441 ? 11.406 -36.562 7.859 1 90.94 441 SER B N 1
ATOM 7105 C CA . SER B 1 441 ? 12.656 -37.156 8.305 1 90.94 441 SER B CA 1
ATOM 7106 C C . SER B 1 441 ? 13.117 -38.25 7.367 1 90.94 441 SER B C 1
ATOM 7108 O O . SER B 1 441 ? 12.289 -38.969 6.789 1 90.94 441 SER B O 1
ATOM 7110 N N . PHE B 1 442 ? 14.406 -38.344 7.148 1 90.88 442 PHE B N 1
ATOM 7111 C CA . PHE B 1 442 ? 14.992 -39.344 6.27 1 90.88 442 PHE B CA 1
ATOM 7112 C C . PHE B 1 442 ? 16.047 -40.156 7.012 1 90.88 442 PHE B C 1
ATOM 7114 O O . PHE B 1 442 ? 16.797 -39.625 7.828 1 90.88 442 PHE B O 1
ATOM 7121 N N . THR B 1 443 ? 16.078 -41.469 6.777 1 89.62 443 THR B N 1
ATOM 7122 C CA . THR B 1 443 ? 17.031 -42.344 7.457 1 89.62 443 THR B CA 1
ATOM 7123 C C . THR B 1 443 ? 18.156 -42.75 6.516 1 89.62 443 THR B C 1
ATOM 7125 O O . THR B 1 443 ? 17.891 -43.188 5.391 1 89.62 443 THR B O 1
ATOM 7128 N N . LEU B 1 444 ? 19.328 -42.531 6.906 1 88.12 444 LEU B N 1
ATOM 7129 C CA . LEU B 1 444 ? 20.516 -42.938 6.176 1 88.12 444 LEU B CA 1
ATOM 7130 C C . LEU B 1 444 ? 21.297 -44 6.938 1 88.12 444 LEU B C 1
ATOM 7132 O O . LEU B 1 444 ? 21.469 -43.906 8.156 1 88.12 444 LEU B O 1
ATOM 7136 N N . ALA B 1 445 ? 21.719 -45 6.25 1 85.81 445 ALA B N 1
ATOM 7137 C CA . ALA B 1 445 ? 22.469 -46.094 6.879 1 85.81 445 ALA B CA 1
ATOM 7138 C C . ALA B 1 445 ? 23.844 -45.625 7.348 1 85.81 445 ALA B C 1
ATOM 7140 O O . ALA B 1 445 ? 24.453 -44.75 6.707 1 85.81 445 ALA B O 1
ATOM 7141 N N . LYS B 1 446 ? 24.344 -46.125 8.508 1 83.75 446 LYS B N 1
ATOM 7142 C CA . LYS B 1 446 ? 25.656 -45.75 9.031 1 83.75 446 LYS B CA 1
ATOM 7143 C C . LYS B 1 446 ? 26.766 -46.219 8.109 1 83.75 446 LYS B C 1
ATOM 7145 O O . LYS B 1 446 ? 27.828 -45.594 8.016 1 83.75 446 LYS B O 1
ATOM 7150 N N . THR B 1 447 ? 26.547 -47.438 7.598 1 77.06 447 THR B N 1
ATOM 7151 C CA . THR B 1 447 ? 27.531 -47.969 6.652 1 77.06 447 THR B CA 1
ATOM 7152 C C . THR B 1 447 ? 26.922 -48.094 5.258 1 77.06 447 THR B C 1
ATOM 7154 O O . THR B 1 447 ? 25.891 -48.719 5.074 1 77.06 447 THR B O 1
ATOM 7157 N N . GLY B 1 448 ? 27.391 -47.25 4.391 1 67.94 448 GLY B N 1
ATOM 7158 C CA . GLY B 1 448 ? 26.891 -47.25 3.029 1 67.94 448 GLY B CA 1
ATOM 7159 C C . GLY B 1 448 ? 27.359 -48.438 2.211 1 67.94 448 GLY B C 1
ATOM 7160 O O . GLY B 1 448 ? 28.422 -48.969 2.475 1 67.94 448 GLY B O 1
ATOM 7161 N N . SER B 1 449 ? 26.453 -49.094 1.643 1 66.62 449 SER B N 1
ATOM 7162 C CA . SER B 1 449 ? 26.875 -50.219 0.783 1 66.62 4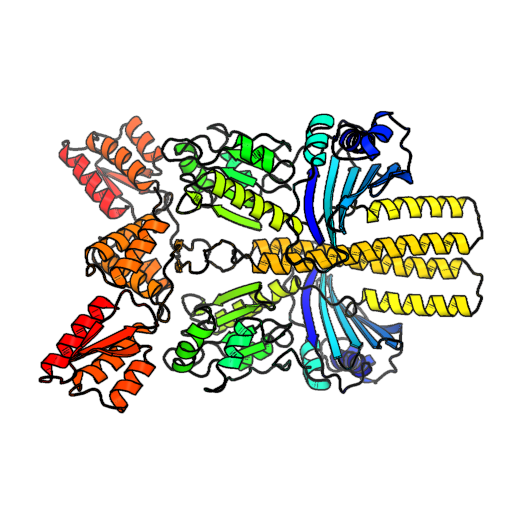49 SER B CA 1
ATOM 7163 C C . SER B 1 449 ? 27.734 -49.719 -0.371 1 66.62 449 SER B C 1
ATOM 7165 O O . SER B 1 449 ? 28.281 -48.594 -0.308 1 66.62 449 SER B O 1
ATOM 7167 N N . ASP B 1 450 ? 27.438 -50.062 -1.64 1 68.44 450 ASP B N 1
ATOM 7168 C CA . ASP B 1 450 ? 28.125 -49.688 -2.877 1 68.44 450 ASP B CA 1
ATOM 7169 C C . ASP B 1 450 ? 27.547 -48.406 -3.479 1 68.44 450 ASP B C 1
ATOM 7171 O O . ASP B 1 450 ? 26.641 -47.812 -2.914 1 68.44 450 ASP B O 1
ATOM 7175 N N . PHE B 1 451 ? 28.188 -47.844 -4.375 1 75.38 451 PHE B N 1
ATOM 7176 C CA . PHE B 1 451 ? 27.844 -46.656 -5.133 1 75.38 451 PHE B CA 1
ATOM 7177 C C . PHE B 1 451 ? 26.359 -46.625 -5.465 1 75.38 451 PHE B C 1
ATOM 7179 O O . PHE B 1 451 ? 25.734 -45.562 -5.457 1 75.38 451 PHE B O 1
ATOM 7186 N N . ARG B 1 452 ? 25.734 -47.656 -5.535 1 77.19 452 ARG B N 1
ATOM 7187 C CA . ARG B 1 452 ? 24.312 -47.781 -5.887 1 77.19 452 ARG B CA 1
ATOM 7188 C C . ARG B 1 452 ? 23.422 -47.438 -4.691 1 77.19 452 ARG B C 1
ATOM 7190 O O . ARG B 1 452 ? 22.375 -46.812 -4.848 1 77.19 452 ARG B O 1
ATOM 7197 N N . GLY B 1 453 ? 23.984 -47.781 -3.572 1 80 453 GLY B N 1
ATOM 7198 C CA . GLY B 1 453 ? 23.234 -47.469 -2.359 1 80 453 GLY B CA 1
ATOM 7199 C C . GLY B 1 453 ? 23.078 -45.969 -2.107 1 80 453 GLY B C 1
ATOM 7200 O O . GLY B 1 453 ? 21.984 -45.5 -1.769 1 80 453 GLY B O 1
ATOM 7201 N N . GLY B 1 454 ? 24.125 -45.281 -2.332 1 83.69 454 GLY B N 1
ATOM 7202 C CA . GLY B 1 454 ? 24.125 -43.844 -2.15 1 83.69 454 GLY B CA 1
ATOM 7203 C C . GLY B 1 454 ? 23.172 -43.125 -3.104 1 83.69 454 GLY B C 1
ATOM 7204 O O . GLY B 1 454 ? 22.453 -42.188 -2.703 1 83.69 454 GLY B O 1
ATOM 7205 N N . LEU B 1 455 ? 23.172 -43.5 -4.344 1 88.81 455 LEU B N 1
ATOM 7206 C CA . LEU B 1 455 ? 22.328 -42.906 -5.355 1 88.81 455 LEU B CA 1
ATOM 7207 C C . LEU B 1 455 ? 20.844 -43.188 -5.086 1 88.81 455 LEU B C 1
ATOM 7209 O O . LEU B 1 455 ? 19.984 -42.344 -5.375 1 88.81 455 LEU B O 1
ATOM 7213 N N . ASN B 1 456 ? 20.578 -44.469 -4.582 1 88.12 456 ASN B N 1
ATOM 7214 C CA . ASN B 1 456 ? 19.203 -44.781 -4.199 1 88.12 456 ASN B CA 1
ATOM 7215 C C . ASN B 1 456 ? 18.719 -43.906 -3.053 1 88.12 456 ASN B C 1
ATOM 7217 O O . ASN B 1 456 ? 17.578 -43.438 -3.057 1 88.12 456 ASN B O 1
ATOM 7221 N N . SER B 1 457 ? 19.656 -43.719 -2.111 1 88.44 457 SER B N 1
ATOM 7222 C CA . SER B 1 457 ? 19.328 -42.812 -1.004 1 88.44 457 SER B CA 1
ATOM 7223 C C . SER B 1 457 ? 19.047 -41.406 -1.496 1 88.44 457 SER B C 1
ATOM 7225 O O . SER B 1 457 ? 18.125 -40.75 -1.006 1 88.44 457 SER B O 1
ATOM 7227 N N . TYR B 1 458 ? 19.828 -41 -2.43 1 91.88 458 TYR B N 1
ATOM 7228 C CA . TYR B 1 458 ? 19.609 -39.688 -3.025 1 91.88 458 TYR B CA 1
ATOM 7229 C C . TYR B 1 458 ? 18.234 -39.594 -3.678 1 91.88 458 TYR B C 1
ATOM 7231 O O . TYR B 1 458 ? 17.516 -38.625 -3.477 1 91.88 458 TYR B O 1
ATOM 7239 N N . SER B 1 459 ? 17.922 -40.594 -4.496 1 91.94 459 SER B N 1
ATOM 7240 C CA . SER B 1 459 ? 16.641 -40.594 -5.191 1 91.94 459 SER B CA 1
ATOM 7241 C C . SER B 1 459 ? 15.469 -40.562 -4.207 1 91.94 459 SER B C 1
ATOM 7243 O O . SER B 1 459 ? 14.477 -39.875 -4.434 1 91.94 459 SER B O 1
ATOM 7245 N N . ASP B 1 460 ? 15.633 -41.312 -3.209 1 90.44 460 ASP B N 1
ATOM 7246 C CA . ASP B 1 460 ? 14.578 -41.375 -2.201 1 90.44 460 ASP B CA 1
ATOM 7247 C C . ASP B 1 460 ? 14.438 -40.031 -1.484 1 90.44 460 ASP B C 1
ATOM 7249 O O . ASP B 1 460 ? 13.32 -39.562 -1.237 1 90.44 460 ASP B O 1
ATOM 7253 N N . LEU B 1 461 ? 15.539 -39.469 -1.149 1 91.81 461 LEU B N 1
ATOM 7254 C CA . LEU B 1 461 ? 15.547 -38.188 -0.465 1 91.81 461 LEU B CA 1
ATOM 7255 C C . LEU B 1 461 ? 14.961 -37.094 -1.352 1 91.81 461 LEU B C 1
ATOM 7257 O O . LEU B 1 461 ? 14.203 -36.25 -0.879 1 91.81 461 LEU B O 1
ATOM 7261 N N . LYS B 1 462 ? 15.367 -37.125 -2.566 1 92.69 462 LYS B N 1
ATOM 7262 C CA . LYS B 1 462 ? 14.867 -36.156 -3.533 1 92.69 462 LYS B CA 1
ATOM 7263 C C . LYS B 1 462 ? 13.352 -36.219 -3.658 1 92.69 462 LYS B C 1
ATOM 7265 O O . LYS B 1 462 ? 12.664 -35.188 -3.656 1 92.69 462 LYS B O 1
ATOM 7270 N N . LYS B 1 463 ? 12.789 -37.375 -3.717 1 90.5 463 LYS B N 1
ATOM 7271 C CA . LYS B 1 463 ? 11.344 -37.562 -3.855 1 90.5 463 LYS B CA 1
ATOM 7272 C C . LYS B 1 463 ? 10.602 -37.125 -2.604 1 90.5 463 LYS B C 1
ATOM 7274 O O . LYS B 1 463 ? 9.492 -36.594 -2.695 1 90.5 463 LYS B O 1
ATOM 7279 N N . ARG B 1 464 ? 11.258 -37.219 -1.512 1 91.44 464 ARG B N 1
ATOM 7280 C CA . ARG B 1 464 ? 10.609 -36.938 -0.237 1 91.44 464 ARG B CA 1
ATOM 7281 C C . ARG B 1 464 ? 10.602 -35.438 0.046 1 91.44 464 ARG B C 1
ATOM 7283 O O . ARG B 1 464 ? 9.617 -34.906 0.564 1 91.44 464 ARG B O 1
ATOM 7290 N N . LEU B 1 465 ? 11.672 -34.75 -0.34 1 92.62 465 LEU B N 1
ATOM 7291 C CA . LEU B 1 465 ? 11.852 -33.406 0.181 1 92.62 465 LEU B CA 1
ATOM 7292 C C . LEU B 1 465 ? 11.766 -32.375 -0.94 1 92.62 465 LEU B C 1
ATOM 7294 O O . LEU B 1 465 ? 11.508 -31.188 -0.689 1 92.62 465 LEU B O 1
ATOM 7298 N N . PHE B 1 466 ? 12.016 -32.875 -2.23 1 90.94 466 PHE B N 1
ATOM 7299 C CA . PHE B 1 466 ? 12.195 -31.875 -3.268 1 90.94 466 PHE B CA 1
ATOM 7300 C C . PHE B 1 466 ? 11.305 -32.156 -4.465 1 90.94 466 PHE B C 1
ATOM 7302 O O . PHE B 1 466 ? 10.922 -31.25 -5.199 1 90.94 466 PHE B O 1
#

Organism: Ferrimonas balearica (strain DSM 9799 / CCM 4581 / KCTC 23876 / PAT) (NCBI:txid550540)

pLDDT: mean 82.79, std 14.62, range [31.69, 98.5]

Secondary structure (DSSP, 8-state):
-EEEEEEEEE-TTS-THHHHHHHHHHHHT-SS-TTHHHHHT-----TT-EEEETTEEEEEEEEESSSEEEEEEEEEE-TTSEEEEEEEEEEEETTEEEEEEEEEEEESS--S-----PPPTHHHHHHHHT-B-EETTEE--SSPEEPPTT-HHHHHHHHHT-S--SS-EEEE-B-TTS-BSS-HHHHHHHTTTT-EEEE---HHHHHHHGGGGTT-S--TT-EEEEPGGG--EEEE-SSGGGGSHHHHHHHHHHHHHHHHTTPPPPGGGSHHHHHHHHHHHHHHHHHHTT---HHHHHHHHHHHHHHHHHHHHHHHHHHHHHHHHHHTTTTTT--TTPEEEP-SSPPSSTTHHHHHHHHHHHHHHHHSPTTSHHHHHHHHHHHHH----SHHHHHHHHHHHHHT-SB--HHHHHHHHHHTEEEEEETTEEEEEETT-GGG-EEEESB--SHHHHHHHHHHHHHHH-/-EEEEEEEEE-TTS-THHHHHHHHHHHHT-SS-TTHHHHHT-----TT-EEEETTEEEEEEEEESSSEEEEEEEEEE-TTSEEEEEEEEEEEETTEEEEEEEEEEEESS--S-----PPPTHHHHHHHHT-B-EETTEE--SS-EE--TT-HHHHHHHHHT-S--SS-EEEE-B-TTS-BSS-HHHHHHHTTTT-EEEE---HHHHHHHGGGGTT-S--TT-EEEEPGGG--EEEE-SSGGGGSHHHHHHHHHHHHHHHHTTPPPPGGGSHHHHHHHHHHHHHHHHHHTT---HHHHHHHHHHHHHHHHHHHHHHHHHHHHHHHHHHTTTTTT--TTPEEEP-SSPPSSTTHHHHHHHHHHHHHHHHSPTTSHHHHHHHHHHHHH----SHHHHHHHHHHHHHT-SB--HHHHHHHHHHTEEEEEETTEEEEEETT-GGG-EEEESB--SHHHHHHHHHHHHHHH-

Radius of gyration: 32.86 Å; C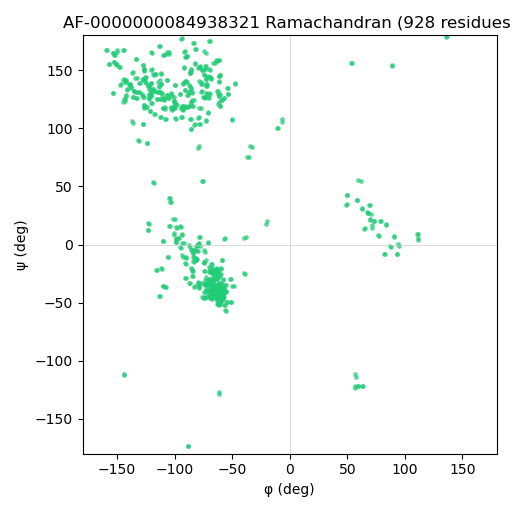α contacts (8 Å, |Δi|>4): 1824; chains: 2; bounding box: 66×100×85 Å

Nearest PDB structures (foldseek):
  2f1c-assembly1_X  TM=6.794E-01  e=1.540E-01  Escherichia coli K-12
  4ctd-assembly1_B  TM=6.210E-01  e=1.266E+00  Escherichia coli K-12
  1uyn-assembly1_X  TM=6.394E-01  e=1.736E+00  Neisseria meningitidis
  1uyo-assembly1_X  TM=6.439E-01  e=5.529E+00  Neisseria meningitidis
  4e1t-assembly1_A  TM=3.148E-01  e=4.479E+00  Yersinia pseudotuberculosis

Solvent-accessible surface area (backbone atoms only — not comparable to full-atom values): 47926 Å² total; per-residue (Å²): 84,76,48,37,37,42,57,42,38,30,35,46,89,54,61,65,65,52,57,55,49,39,53,40,50,47,43,28,71,35,91,84,49,81,53,10,66,63,40,59,66,63,65,89,82,50,66,67,39,68,49,75,45,93,61,32,38,38,39,32,43,57,44,81,70,98,42,38,37,30,32,39,39,40,35,38,48,46,95,87,51,38,35,36,38,39,39,39,13,24,31,40,53,97,80,39,22,38,36,23,42,38,33,30,45,44,56,86,54,92,63,95,71,76,74,58,68,75,82,65,67,57,55,57,44,41,43,70,75,60,26,41,9,71,36,51,84,42,62,49,44,52,51,47,44,77,46,54,88,83,41,48,65,57,50,32,26,52,64,56,27,69,36,61,34,77,49,29,35,36,36,36,13,10,18,93,85,33,41,59,59,50,62,54,55,61,49,13,48,73,30,42,60,54,32,48,32,35,36,45,61,28,45,69,50,46,62,66,36,24,75,66,39,76,64,64,62,51,51,60,23,10,33,23,38,23,34,40,77,47,22,35,68,38,76,44,58,58,45,77,76,26,53,40,35,67,52,36,49,52,50,54,50,50,52,49,45,60,55,32,57,35,55,80,67,57,67,65,31,27,65,48,43,51,53,30,54,50,40,49,52,51,44,51,50,38,55,73,66,62,62,81,55,58,66,62,50,49,51,40,47,49,48,39,47,50,28,38,50,49,47,38,51,50,35,48,51,28,39,52,40,26,52,47,46,34,14,46,23,62,40,45,61,53,40,80,64,38,46,73,40,40,35,86,63,78,67,86,49,55,53,44,62,58,47,51,52,46,52,21,38,50,55,43,33,74,69,35,52,82,92,13,47,53,25,51,49,36,48,40,36,46,72,59,54,72,68,81,46,44,60,66,59,52,49,54,54,50,46,57,54,29,40,69,33,43,51,84,39,75,66,55,49,50,52,43,41,69,76,36,34,45,81,40,87,49,92,73,28,31,38,36,24,56,68,78,42,68,91,62,58,42,78,42,64,48,66,41,65,55,60,64,48,19,45,51,50,41,54,52,48,42,58,37,65,97,84,75,49,39,38,40,58,40,40,29,34,47,89,54,61,65,66,53,57,55,49,39,54,40,50,48,44,28,72,33,90,84,47,79,53,9,68,62,40,59,67,62,64,88,81,50,67,67,38,70,49,75,44,92,62,31,37,38,39,33,42,56,42,81,70,99,44,39,37,30,33,36,39,40,35,39,50,47,96,86,52,37,36,36,37,40,39,37,13,24,31,40,53,94,82,38,22,38,36,22,41,36,32,32,43,43,56,86,55,93,62,94,70,76,73,59,68,74,83,66,66,57,55,58,43,41,43,70,75,59,25,40,9,72,36,52,83,43,61,48,46,52,53,46,44,75,46,54,90,85,41,50,65,59,51,30,26,51,62,56,26,70,37,61,34,78,49,29,35,36,37,36,13,11,18,94,84,32,42,58,56,51,63,54,55,61,48,13,48,74,29,41,61,55,31,46,31,34,36,44,61,27,46,67,51,47,62,66,36,25,75,68,38,76,65,64,61,52,52,61,23,10,33,22,38,24,36,39,77,46,22,35,68,38,76,44,58,58,47,76,76,27,54,40,35,66,52,37,47,52,50,52,50,50,52,49,45,60,54,31,56,35,57,83,70,57,66,65,30,28,65,47,43,51,53,31,52,50,40,49,51,51,45,51,50,38,53,71,66,63,61,80,54,59,66,61,50,50,52,40,47,48,48,39,48,49,26,38,50,51,47,38,52,50,36,50,50,28,39,51,40,28,51,46,48,33,15,46,23,63,36,44,61,51,40,80,64,37,47,73,40,39,34,86,63,76,66,85,48,56,54,44,62,58,46,52,52,45,52,21,37,51,54,42,33,73,70,37,52,80,94,13,48,50,26,51,49,37,48,39,35,47,71,59,54,71,68,82,48,45,60,65,60,52,49,54,53,48,45,58,54,29,41,69,33,44,53,81,40,75,64,54,49,50,52,42,40,70,75,37,33,44,80,40,86,49,92,73,28,32,38,35,23,54,67,78,42,70,90,61,59,41,79,40,64,48,66,39,63,54,61,63,46,19,46,50,50,42,54,52,48,42,58,37,64,97

Sequence (932 aa):
MITYRTQFPLNPEHHIHRVLDAGRVWIANSPHYALSGVLAGDPEIVDGTRFSLDDESMTFRHYEADEQLASFRFEVSDSSGVRWVTEVAAVKQDDKMSVSIQLSADAEQPLEKLGQGKAPYIVKVLLRDIGGGKDGALTVSDRPYYLDEDEVALAASLINGTAQCQLPIVYVSANNDNSAHVHASQLAGWLAGMAHVIVEPSRDFSFRLMPQVYNENAYGGAVAIYWPDGMGKWSFMPVNQYADPKVMQGAITAKLRNSLLYQRLKSQCRWGYIQEKVAKAKLEALKASGSDQVADYIELFDNEIAAKDEEIHRLESEIARLKYGSFNRSDNPIQDGAIALISGEPDLYQAERLALVMEALVAARDSAEPHSRRSDILSDLIEQNCSNGERESILTTLKAQLRAYKSMSSATRQSLEGLGFAVYEDGKHYKLIFRGDERYSFTLAKTGSDFRGGLNSYSDLKKRLFMITYRTQFPLNPEHHIHRVLDAGRVWIANSPHYALSGVLAGDPEIVDGTRFSLDDESMTFRHYEADEQLASFRFEVSDSSGVRWVTEVAAVKQDDKMSVSIQLSADAEQPLEKLGQGKAPYIVKVLLRDIGGGKDGALTVSDRPYYLDEDEVALAASLINGTAQCQLPIVYVSANNDNSAHVHASQLAGWLAGMAHVIVEPSRDFSFRLMPQVYNENAYGGAVAIYWPDGMGKWSFMPVNQYADPKVMQGAITAKLRNSLLYQRLKSQCRWGYIQEKVAKAKLEALKASGSDQVADYIELFDNEIAAKDEEIHRLESEIARLKYGSFNRSDNPIQDGAIALISGEPDLYQAERLALVMEALVAARDSAEPHSRRSDILSDLIEQNCSNGERESILTTLKAQLRAYKSMSSATRQSLEGLGFAVYEDGKHYKLIFRGDERYSFTLAKTGSDFRGGLNSYSDLKKRLF